Protein AF-0000000075611170 (afdb_homodimer)

pLDDT: mean 93.85, std 7.48, range [51.16, 98.88]

Secondary structure (DSSP, 8-state):
-HHHHHHHHHHHHHHHHHHHHSPPPTT------SSEEEEEGGG-HHHHHHHHHHHHHHHHHTTT-EEEEEE--TTS-TTEEEEEEE-TTSSBPPGGGHHHHHHHHT--SHHHHHHHHHHHHHHHT--TTSSSPPEEEEEE-S-TTHHHHHHHHHHHHHTSTT-EEEEEEE--HHHHHHHHHHHHTTS--SHHHHHHHHHHHHHHHHHTS-GGG---GGGGEEEEE-TTSHHHHHHHHHGGG-TT-EEEEES-S-TTT--TTTT-SHHHHHHH-BPPTT--GGGTT--EEEE-TTS--EEEEEE--SSS-BEEEE-HHHHHHHHHHHHHHHHHHHH-TT-SS-------EEEEE-TTS-HHHHHHHHHTT-EEEE--SSHHHHHHHHTTSSEEEEE-TTS-EEEEE-HHHHHHHHHHHHHHHHH-TT-HHHHHHHHHHHHHHHS-SSS--HHHHHHHHHHHHHHHT--HHHHHTT--PPPEEEEEEE-S-GGG-EEETTTTEEEESHHHHHHHHHHHTTSTT-EEEEEE-SSSSEEEEEEE-SSHHHHHHHHHHHHHHHHHHH-/-HHHHHHHHHHHHHHHHHHHHSPPPTT------SSEEEEEGGG-HHHHHHHHHHHHHHHHHTTT-EEEEEE--TTS-TTEEEEEEE-TTSSBPPGGGHHHHHHHHT--SHHHHHHHHHHHHHHHT--TTSSPPPEEEEEE-S-TTHHHHHHHHHHHHHTSTT-EEEEEEE--HHHHHHHHHHHHTTS--SHHHHHHHHHHHHHHHHHTS-GGG---GGGGEEEEE-TTSHHHHHHHHHGGG-TT-EEEEES-S-TTT--TTTT-SHHHHHHH-BPPTT--GGGTT--EEEE-TTS--EEEEEE--SSS-BEEEE-HHHHHHHHHHHHHHHHHHHH-TT-SS-------EEEEE-TTS-HHHHHHHHHTT-EEEE--SSHHHHHHHHTTSSEEEEE-TTS-EEEEE-HHHHHHHHHHHHHHHHH-TT-HHHHHHHHHHHHHHHS-SSS--HHHHHHHHHHHHHHHT--HHHHHTT-PPPPEEEEEEE-S-GGG-EEETTTTEEEESHHHHHHHHHHHTTSTT-EEEEEE-SSSSEEEEEEE-SSHHHHHHHHHHHHHHHHHHH-

Structure (mmCIF, N/CA/C/O backbone):
data_AF-0000000075611170-model_v1
#
loop_
_entity.id
_entity.type
_entity.pdbx_description
1 polymer 'Phosphoacetylglucosamine mutase'
#
loop_
_atom_site.group_PDB
_atom_site.id
_atom_site.type_symbol
_atom_site.label_atom_id
_atom_site.label_alt_id
_atom_site.label_comp_id
_atom_site.label_asym_id
_atom_site.label_entity_id
_atom_site.label_seq_id
_atom_site.pdbx_PDB_ins_code
_atom_site.Cartn_x
_atom_site.Cartn_y
_atom_site.Cartn_z
_atom_site.occupancy
_atom_site.B_iso_or_equiv
_atom_site.auth_seq_id
_atom_site.auth_comp_id
_atom_site.auth_asym_id
_atom_site.auth_atom_id
_atom_site.pdbx_PDB_model_num
ATOM 1 N N . MET A 1 1 ? 48.312 15.641 2.182 1 51.16 1 MET A N 1
ATOM 2 C CA . MET A 1 1 ? 48.031 15.672 0.75 1 51.16 1 MET A CA 1
ATOM 3 C C . MET A 1 1 ? 47.531 14.32 0.262 1 51.16 1 MET A C 1
ATOM 5 O O . MET A 1 1 ? 46.5 14.242 -0.408 1 51.16 1 MET A O 1
ATOM 9 N N . ALA A 1 2 ? 48.344 13.211 0.531 1 60.5 2 ALA A N 1
ATOM 10 C CA . ALA A 1 2 ? 47.938 11.875 0.106 1 60.5 2 ALA A CA 1
ATOM 11 C C . ALA A 1 2 ? 46.625 11.453 0.781 1 60.5 2 ALA A C 1
ATOM 13 O O . ALA A 1 2 ? 45.75 10.898 0.135 1 60.5 2 ALA A O 1
ATOM 14 N N . ALA A 1 3 ? 46.5 11.781 1.996 1 63.56 3 ALA A N 1
ATOM 15 C CA . ALA A 1 3 ? 45.312 11.438 2.762 1 63.56 3 ALA A CA 1
ATOM 16 C C . ALA A 1 3 ? 44.062 12.164 2.221 1 63.56 3 ALA A C 1
ATOM 18 O O . ALA A 1 3 ? 43 11.594 2.15 1 63.56 3 ALA A O 1
ATOM 19 N N . ASN A 1 4 ? 44.188 13.414 1.795 1 74.38 4 ASN A N 1
ATOM 20 C CA . ASN A 1 4 ? 43.094 14.195 1.204 1 74.38 4 ASN A CA 1
ATOM 21 C C . ASN A 1 4 ? 42.688 13.641 -0.159 1 74.38 4 ASN A C 1
ATOM 23 O O . ASN A 1 4 ? 41.5 13.602 -0.489 1 74.38 4 ASN A O 1
ATOM 27 N N . GLN A 1 5 ? 43.625 13.234 -0.887 1 79.75 5 GLN A N 1
ATOM 28 C CA . GLN A 1 5 ? 43.344 12.641 -2.191 1 79.75 5 GLN A CA 1
ATOM 29 C C . GLN A 1 5 ? 42.594 11.312 -2.049 1 79.75 5 GLN A C 1
ATOM 31 O O . GLN A 1 5 ? 41.719 11 -2.842 1 79.75 5 GLN A O 1
ATOM 36 N N . GLU A 1 6 ? 43.062 10.578 -1.026 1 84.12 6 GLU A N 1
ATOM 37 C CA . GLU A 1 6 ? 42.375 9.305 -0.769 1 84.12 6 GLU A CA 1
ATOM 38 C C . GLU A 1 6 ? 40.938 9.508 -0.331 1 84.12 6 GLU A C 1
ATOM 40 O O . GLU A 1 6 ? 40.062 8.742 -0.719 1 84.12 6 GLU A O 1
ATOM 45 N N . GLN A 1 7 ? 40.781 10.492 0.415 1 85.44 7 GLN A N 1
ATOM 46 C CA . GLN A 1 7 ? 39.438 10.805 0.88 1 85.44 7 GLN A CA 1
ATOM 47 C C . GLN A 1 7 ? 38.531 11.266 -0.273 1 85.44 7 GLN A C 1
ATOM 49 O O . GLN A 1 7 ? 37.344 10.938 -0.317 1 85.44 7 GLN A O 1
ATOM 54 N N . GLU A 1 8 ? 39.094 11.953 -1.107 1 89.88 8 GLU A N 1
ATOM 55 C CA . GLU A 1 8 ? 38.375 12.43 -2.273 1 89.88 8 GLU A CA 1
ATOM 56 C C . GLU A 1 8 ? 37.969 11.273 -3.189 1 89.88 8 GLU A C 1
ATOM 58 O O . GLU A 1 8 ? 36.875 11.25 -3.74 1 89.88 8 GLU A O 1
ATOM 63 N N . GLN A 1 9 ? 38.844 10.398 -3.318 1 92.88 9 GLN A N 1
ATOM 64 C CA . GLN A 1 9 ? 38.562 9.234 -4.152 1 92.88 9 GLN A CA 1
ATOM 65 C C . GLN A 1 9 ? 37.5 8.359 -3.525 1 92.88 9 GLN A C 1
ATOM 67 O O . GLN A 1 9 ? 36.656 7.816 -4.23 1 92.88 9 GLN A O 1
ATOM 72 N N . GLU A 1 10 ? 37.594 8.266 -2.256 1 94.12 10 GLU A N 1
ATOM 73 C CA . GLU A 1 10 ? 36.594 7.496 -1.542 1 94.12 10 GLU A CA 1
ATOM 74 C C . GLU A 1 10 ? 35.219 8.148 -1.66 1 94.12 10 GLU A C 1
ATOM 76 O O . GLU A 1 10 ? 34.219 7.461 -1.853 1 94.12 10 GLU A O 1
ATOM 81 N N . GLN A 1 11 ? 35.219 9.43 -1.52 1 95.06 11 GLN A N 1
ATOM 82 C CA . GLN A 1 11 ? 33.969 10.18 -1.661 1 95.06 11 GLN A CA 1
ATOM 83 C C . GLN A 1 11 ? 33.344 9.969 -3.039 1 95.06 11 GLN A C 1
ATOM 85 O O . GLN A 1 11 ? 32.156 9.711 -3.152 1 95.06 11 GLN A O 1
ATOM 90 N N . ARG A 1 12 ? 34.125 10.023 -4.055 1 96.5 12 ARG A N 1
ATOM 91 C CA . ARG A 1 12 ? 33.656 9.82 -5.422 1 96.5 12 ARG A CA 1
ATOM 92 C C . ARG A 1 12 ? 33.125 8.414 -5.613 1 96.5 12 ARG A C 1
ATOM 94 O O . ARG A 1 12 ? 32.062 8.219 -6.207 1 96.5 12 ARG A O 1
ATOM 101 N N . ARG A 1 13 ? 33.812 7.508 -5.062 1 96.62 13 ARG A N 1
ATOM 102 C CA . ARG A 1 13 ? 33.438 6.105 -5.199 1 96.62 13 ARG A CA 1
ATOM 103 C C . ARG A 1 13 ? 32.094 5.84 -4.539 1 96.62 13 ARG A C 1
ATOM 105 O O . ARG A 1 13 ? 31.234 5.156 -5.105 1 96.62 13 ARG A O 1
ATOM 112 N N . ARG A 1 14 ? 31.859 6.32 -3.391 1 96.81 14 ARG A N 1
ATOM 113 C CA . ARG A 1 14 ? 30.641 6.09 -2.645 1 96.81 14 ARG A CA 1
ATOM 114 C C . ARG A 1 14 ? 29.438 6.703 -3.365 1 96.81 14 ARG A C 1
ATOM 116 O O . ARG A 1 14 ? 28.359 6.109 -3.396 1 96.81 14 ARG A O 1
ATOM 123 N N . LEU A 1 15 ? 29.656 7.863 -3.912 1 98 15 LEU A N 1
ATOM 124 C CA . LEU A 1 15 ? 28.578 8.531 -4.633 1 98 15 LEU A CA 1
ATOM 125 C C . LEU A 1 15 ? 28.203 7.762 -5.898 1 98 15 LEU A C 1
ATOM 127 O O . LEU A 1 15 ? 27.031 7.594 -6.211 1 98 15 LEU A O 1
ATOM 131 N N . LEU A 1 16 ? 29.219 7.277 -6.59 1 97.69 16 LEU A N 1
ATOM 132 C CA . LEU A 1 16 ? 28.969 6.496 -7.797 1 97.69 16 LEU A CA 1
ATOM 133 C C . LEU A 1 16 ? 28.266 5.184 -7.465 1 97.69 16 LEU A C 1
ATOM 135 O O . LEU A 1 16 ? 27.344 4.773 -8.172 1 97.69 16 LEU A O 1
ATOM 139 N N . ASP A 1 17 ? 28.688 4.613 -6.391 1 95.81 17 ASP A N 1
ATOM 140 C CA . ASP A 1 17 ? 28.141 3.328 -5.977 1 95.81 17 ASP A CA 1
ATOM 141 C C . ASP A 1 17 ? 26.656 3.451 -5.629 1 95.81 17 ASP A C 1
ATOM 143 O O . ASP A 1 17 ? 25.828 2.672 -6.113 1 95.81 17 ASP A O 1
ATOM 147 N N . VAL A 1 18 ? 26.312 4.375 -4.832 1 96.44 18 VAL A N 1
ATOM 148 C CA . VAL A 1 18 ? 24.938 4.512 -4.379 1 96.44 18 VAL A CA 1
ATOM 149 C C . VAL A 1 18 ? 24.047 4.926 -5.547 1 96.44 18 VAL A C 1
ATOM 151 O O . VAL A 1 18 ? 22.875 4.535 -5.609 1 96.44 18 VAL A O 1
ATOM 154 N N . ALA A 1 19 ? 24.562 5.762 -6.434 1 96.25 19 ALA A N 1
ATOM 155 C CA . ALA A 1 19 ? 23.797 6.184 -7.613 1 96.25 19 ALA A CA 1
ATOM 156 C C . ALA A 1 19 ? 23.5 4.996 -8.523 1 96.25 19 ALA A C 1
ATOM 158 O O . ALA A 1 19 ? 22.453 4.941 -9.156 1 96.25 19 ALA A O 1
ATOM 159 N N . SER A 1 20 ? 24.422 4.094 -8.594 1 93.31 20 SER A N 1
ATOM 160 C CA . SER A 1 20 ? 24.25 2.906 -9.422 1 93.31 20 SER A CA 1
ATOM 161 C C . SER A 1 20 ? 23.203 1.97 -8.828 1 93.31 20 SER A C 1
ATOM 163 O O . SER A 1 20 ? 22.5 1.272 -9.562 1 93.31 20 SER A O 1
ATOM 165 N N . ARG A 1 21 ? 23.094 1.967 -7.559 1 91.62 21 ARG A N 1
ATOM 166 C CA . ARG A 1 21 ? 22.156 1.077 -6.871 1 91.62 21 ARG A CA 1
ATOM 167 C C . ARG A 1 21 ? 20.734 1.603 -6.961 1 91.62 21 ARG A C 1
ATOM 169 O O . ARG A 1 21 ? 19.781 0.828 -6.895 1 91.62 21 ARG A O 1
ATOM 176 N N . PHE A 1 22 ? 20.578 2.896 -7.078 1 94.25 22 PHE A N 1
ATOM 177 C CA . PHE A 1 22 ? 19.25 3.506 -7.133 1 94.25 22 PHE A CA 1
ATOM 178 C C . PHE A 1 22 ? 19.094 4.359 -8.383 1 94.25 22 PHE A C 1
ATOM 180 O O . PHE A 1 22 ? 18.938 5.578 -8.297 1 94.25 22 PHE A O 1
ATOM 187 N N . PRO A 1 23 ? 19.016 3.74 -9.523 1 92.88 23 PRO A N 1
ATOM 188 C CA . PRO A 1 23 ? 18.875 4.508 -10.758 1 92.88 23 PRO A CA 1
ATOM 189 C C . PRO A 1 23 ? 17.5 5.148 -10.914 1 92.88 23 PRO A C 1
ATOM 191 O O . PRO A 1 23 ? 16.516 4.629 -10.375 1 92.88 23 PRO A O 1
ATOM 194 N N . LEU A 1 24 ? 17.453 6.223 -11.617 1 93.19 24 LEU A N 1
ATOM 195 C CA . LEU A 1 24 ? 16.172 6.852 -11.945 1 93.19 24 LEU A CA 1
ATOM 196 C C . LEU A 1 24 ? 15.336 5.941 -12.836 1 93.19 24 LEU A C 1
ATOM 198 O O . LEU A 1 24 ? 15.789 5.516 -13.906 1 93.19 24 LEU A O 1
ATOM 202 N N . PRO A 1 25 ? 14.164 5.59 -12.352 1 87.19 25 PRO A N 1
ATOM 203 C CA . PRO A 1 25 ? 13.328 4.742 -13.203 1 87.19 25 PRO A CA 1
ATOM 204 C C . PRO A 1 25 ? 12.938 5.422 -14.516 1 87.19 25 PRO A C 1
ATOM 206 O O . PRO A 1 25 ? 12.742 6.641 -14.547 1 87.19 25 PRO A O 1
ATOM 209 N N . SER A 1 26 ? 12.742 4.602 -15.523 1 84.44 26 SER A N 1
ATOM 210 C CA . SER A 1 26 ? 12.398 5.141 -16.828 1 84.44 26 SER A CA 1
ATOM 211 C C . SER A 1 26 ? 11.086 5.922 -16.781 1 84.44 26 SER A C 1
ATOM 213 O O . SER A 1 26 ? 10.086 5.434 -16.25 1 84.44 26 SER A O 1
ATOM 215 N N . GLY A 1 27 ? 11.164 7.113 -17.234 1 84.19 27 GLY A N 1
ATOM 216 C CA . GLY A 1 27 ? 9.961 7.918 -17.375 1 84.19 27 GLY A CA 1
ATOM 217 C C . GLY A 1 27 ? 9.586 8.656 -16.109 1 84.19 27 GLY A C 1
ATOM 218 O O . GLY A 1 27 ? 8.625 9.43 -16.094 1 84.19 27 GLY A O 1
ATOM 219 N N . CYS A 1 28 ? 10.328 8.43 -15.078 1 87.44 28 CYS A N 1
ATOM 220 C CA . CYS A 1 28 ? 10 9.078 -13.812 1 87.44 28 CYS A CA 1
ATOM 221 C C . CYS A 1 28 ? 10.68 10.438 -13.711 1 87.44 28 CYS A C 1
ATOM 223 O O . CYS A 1 28 ? 11.797 10.617 -14.195 1 87.44 28 CYS A O 1
ATOM 225 N N . ARG A 1 29 ? 9.938 11.398 -13.148 1 90.44 29 ARG A N 1
ATOM 226 C CA . ARG A 1 29 ? 10.461 12.711 -12.805 1 90.44 29 ARG A CA 1
ATOM 227 C C . ARG A 1 29 ? 9.945 13.172 -11.445 1 90.44 29 ARG A C 1
ATOM 229 O O . ARG A 1 29 ? 8.742 13.109 -11.18 1 90.44 29 ARG A O 1
ATOM 236 N N . PHE A 1 30 ? 10.883 13.617 -10.656 1 93.31 30 PHE A N 1
ATOM 237 C CA . PHE A 1 30 ? 10.508 14.07 -9.32 1 93.31 30 PHE A CA 1
ATOM 238 C C . PHE A 1 30 ? 10.609 15.586 -9.211 1 93.31 30 PHE A C 1
ATOM 240 O O . PHE A 1 30 ? 11.484 16.203 -9.828 1 93.31 30 PHE A O 1
ATOM 247 N N . SER A 1 31 ? 9.672 16.156 -8.477 1 90.12 31 SER A N 1
ATOM 248 C CA . SER A 1 31 ? 9.672 17.594 -8.219 1 90.12 31 SER A CA 1
ATOM 249 C C . SER A 1 31 ? 9.539 17.891 -6.727 1 90.12 31 SER A C 1
ATOM 251 O O . SER A 1 31 ? 8.656 17.328 -6.059 1 90.12 31 SER A O 1
ATOM 253 N N . TYR A 1 32 ? 10.406 18.703 -6.332 1 90.81 32 TYR A N 1
ATOM 254 C CA . TYR A 1 32 ? 10.328 19.125 -4.941 1 90.81 32 TYR A CA 1
ATOM 255 C C . TYR A 1 32 ? 9.125 20.031 -4.711 1 90.81 32 TYR A C 1
ATOM 257 O O . TYR A 1 32 ? 9.047 21.125 -5.277 1 90.81 32 TYR A O 1
ATOM 265 N N . GLY A 1 33 ? 8.219 19.641 -3.896 1 82.19 33 GLY A N 1
ATOM 266 C CA . GLY A 1 33 ? 7.016 20.406 -3.602 1 82.19 33 GLY A CA 1
ATOM 267 C C . GLY A 1 33 ? 7.18 21.344 -2.422 1 82.19 33 GLY A C 1
ATOM 268 O O . GLY A 1 33 ? 8.227 21.984 -2.27 1 82.19 33 GLY A O 1
ATOM 269 N N . THR A 1 34 ? 6.172 21.406 -1.633 1 76 34 THR A N 1
ATOM 270 C CA . THR A 1 34 ? 6.164 22.312 -0.493 1 76 34 THR A CA 1
ATOM 271 C C . THR A 1 34 ? 7.223 21.906 0.528 1 76 34 THR A C 1
ATOM 273 O O . THR A 1 34 ? 7.934 22.766 1.066 1 76 34 THR A O 1
ATOM 276 N N . ALA A 1 35 ? 7.328 20.594 0.696 1 84.5 35 ALA A N 1
ATOM 277 C CA . ALA A 1 35 ? 8.227 20.219 1.785 1 84.5 35 ALA A CA 1
ATOM 278 C C . ALA A 1 35 ? 9.094 19.016 1.396 1 84.5 35 ALA A C 1
ATOM 280 O O . ALA A 1 35 ? 9.867 18.516 2.209 1 84.5 35 ALA A O 1
ATOM 281 N N . GLY A 1 36 ? 8.977 18.625 0.195 1 92.88 36 GLY A N 1
ATOM 282 C CA . GLY A 1 36 ? 9.734 17.438 -0.195 1 92.88 36 GLY A CA 1
ATOM 283 C C . GLY A 1 36 ? 9.234 16.812 -1.48 1 92.88 36 GLY A C 1
ATOM 284 O O . GLY A 1 36 ? 8.68 17.5 -2.342 1 92.88 36 GLY A O 1
ATOM 285 N N . PHE A 1 37 ? 9.625 15.523 -1.627 1 95.62 37 PHE A N 1
ATOM 286 C CA . PHE A 1 37 ? 9.219 14.734 -2.785 1 95.62 37 PHE A CA 1
ATOM 287 C C . PHE A 1 37 ? 8.125 13.742 -2.41 1 95.62 37 PHE A C 1
ATOM 289 O O . PHE A 1 37 ? 8.133 13.188 -1.312 1 95.62 37 PHE A O 1
ATOM 296 N N . ARG A 1 38 ? 7.164 13.516 -3.281 1 94.44 38 ARG A N 1
ATOM 297 C CA . ARG A 1 38 ? 6.137 12.484 -3.115 1 94.44 38 ARG A CA 1
ATOM 298 C C . ARG A 1 38 ? 5.82 11.812 -4.445 1 94.44 38 ARG A C 1
ATOM 300 O O . ARG A 1 38 ? 5.844 12.453 -5.496 1 94.44 38 ARG A O 1
ATOM 307 N N . ALA A 1 39 ? 5.57 10.57 -4.461 1 94 39 ALA A N 1
ATOM 308 C CA . ALA A 1 39 ? 5.18 9.758 -5.613 1 94 39 ALA A CA 1
ATOM 309 C C . ALA A 1 39 ? 4.711 8.375 -5.18 1 94 39 ALA A C 1
ATOM 311 O O . ALA A 1 39 ? 4.449 8.148 -3.996 1 94 39 ALA A O 1
ATOM 312 N N . ASP A 1 40 ? 4.535 7.559 -6.164 1 93.38 40 ASP A N 1
ATOM 313 C CA . ASP A 1 40 ? 4.289 6.156 -5.852 1 93.38 40 ASP A CA 1
ATOM 314 C C . ASP A 1 40 ? 5.43 5.57 -5.02 1 93.38 40 ASP A C 1
ATOM 316 O O . ASP A 1 40 ? 6.602 5.715 -5.375 1 93.38 40 ASP A O 1
ATOM 320 N N . GLY A 1 41 ? 5.062 4.949 -3.889 1 94.69 41 GLY A N 1
ATOM 321 C CA . GLY A 1 41 ? 6.051 4.465 -2.938 1 94.69 41 GLY A CA 1
ATOM 322 C C . GLY A 1 41 ? 7.082 3.547 -3.566 1 94.69 41 GLY A C 1
ATOM 323 O O . GLY A 1 41 ? 8.25 3.564 -3.178 1 94.69 41 GLY A O 1
ATOM 324 N N . ALA A 1 42 ? 6.719 2.789 -4.523 1 92.12 42 ALA A N 1
ATOM 325 C CA . ALA A 1 42 ? 7.594 1.792 -5.133 1 92.12 42 ALA A CA 1
ATOM 326 C C . ALA A 1 42 ? 8.664 2.455 -5.992 1 92.12 42 ALA A C 1
ATOM 328 O O . ALA A 1 42 ? 9.727 1.874 -6.23 1 92.12 42 ALA A O 1
ATOM 329 N N . THR A 1 43 ? 8.438 3.664 -6.383 1 93.38 43 THR A N 1
ATOM 330 C CA . THR A 1 43 ? 9.352 4.316 -7.309 1 93.38 43 THR A CA 1
ATOM 331 C C . THR A 1 43 ? 10.188 5.371 -6.586 1 93.38 43 THR A C 1
ATOM 333 O O . THR A 1 43 ? 11.047 6.016 -7.195 1 93.38 43 THR A O 1
ATOM 336 N N . MET A 1 44 ? 10.07 5.531 -5.312 1 95.62 44 MET A N 1
ATOM 337 C CA . MET A 1 44 ? 10.586 6.691 -4.582 1 95.62 44 MET A CA 1
ATOM 338 C C . MET A 1 44 ? 12.031 6.469 -4.156 1 95.62 44 MET A C 1
ATOM 340 O O . MET A 1 44 ? 12.711 7.414 -3.756 1 95.62 44 MET A O 1
ATOM 344 N N . ALA A 1 45 ? 12.57 5.297 -4.266 1 96.62 45 ALA A N 1
ATOM 345 C CA . ALA A 1 45 ? 13.844 4.953 -3.645 1 96.62 45 ALA A CA 1
ATOM 346 C C . ALA A 1 45 ? 14.961 5.867 -4.141 1 96.62 45 ALA A C 1
ATOM 348 O O . ALA A 1 45 ? 15.758 6.379 -3.348 1 96.62 45 ALA A O 1
ATOM 349 N N . PRO A 1 46 ? 15.055 6.16 -5.457 1 97.06 46 PRO A N 1
ATOM 350 C CA . PRO A 1 46 ? 16.125 7.043 -5.922 1 97.06 46 PRO A CA 1
ATOM 351 C C . PRO A 1 46 ? 16.016 8.453 -5.348 1 97.06 46 PRO A C 1
ATOM 353 O O . PRO A 1 46 ? 17.016 9.016 -4.891 1 97.06 46 PRO A O 1
ATOM 356 N N . ALA A 1 47 ? 14.836 9 -5.363 1 97.88 47 ALA A N 1
ATOM 357 C CA . ALA A 1 47 ? 14.648 10.344 -4.832 1 97.88 47 ALA A CA 1
ATOM 358 C C . ALA A 1 47 ? 14.953 10.398 -3.338 1 97.88 47 ALA A C 1
ATOM 360 O O . ALA A 1 47 ? 15.547 11.359 -2.852 1 97.88 47 ALA A O 1
ATOM 361 N N . VAL A 1 48 ? 14.57 9.367 -2.633 1 98.5 48 VAL A N 1
ATOM 362 C CA . VAL A 1 48 ? 14.781 9.297 -1.19 1 98.5 48 VAL A CA 1
ATOM 363 C C . VAL A 1 48 ? 16.266 9.164 -0.89 1 98.5 48 VAL A C 1
ATOM 365 O O . VAL A 1 48 ? 16.781 9.805 0.031 1 98.5 48 VAL A O 1
ATOM 368 N N . CYS A 1 49 ? 16.953 8.312 -1.617 1 98.5 49 CYS A N 1
ATOM 369 C CA . CYS A 1 49 ? 18.391 8.156 -1.475 1 98.5 49 CYS A CA 1
ATOM 370 C C . CYS A 1 49 ? 19.109 9.492 -1.687 1 98.5 49 CYS A C 1
ATOM 372 O O . CYS A 1 49 ? 19.969 9.875 -0.887 1 98.5 49 CYS A O 1
ATOM 374 N N . ARG A 1 50 ? 18.75 10.172 -2.717 1 98.56 50 ARG A N 1
ATOM 375 C CA . ARG A 1 50 ? 19.375 11.445 -3.062 1 98.56 50 ARG A CA 1
ATOM 376 C C . ARG A 1 50 ? 19.031 12.516 -2.033 1 98.56 50 ARG A C 1
ATOM 378 O O . ARG A 1 50 ? 19.844 13.406 -1.762 1 98.56 50 ARG A O 1
ATOM 385 N N . ALA A 1 51 ? 17.844 12.453 -1.48 1 98.56 51 ALA A N 1
ATOM 386 C CA . ALA A 1 51 ? 17.5 13.336 -0.368 1 98.56 51 ALA A CA 1
ATOM 387 C C . ALA A 1 51 ? 18.438 13.094 0.822 1 98.56 51 ALA A C 1
ATOM 389 O O . ALA A 1 51 ? 18.75 14.031 1.56 1 98.56 51 ALA A O 1
ATOM 390 N N . GLY A 1 52 ? 18.828 11.828 1 1 98.75 52 GLY A N 1
ATOM 391 C CA . GLY A 1 52 ? 19.828 11.539 2.021 1 98.75 52 GLY A CA 1
ATOM 392 C C . GLY A 1 52 ? 21.141 12.25 1.789 1 98.75 52 GLY A C 1
ATOM 393 O O . GLY A 1 52 ? 21.719 12.828 2.717 1 98.75 52 GLY A O 1
ATOM 394 N N . ILE A 1 53 ? 21.625 12.219 0.555 1 98.75 53 ILE A N 1
ATOM 395 C CA . ILE A 1 53 ? 22.828 12.938 0.187 1 98.75 53 ILE A CA 1
ATOM 396 C C . ILE A 1 53 ? 22.656 14.422 0.47 1 98.75 53 ILE A C 1
ATOM 398 O O . ILE A 1 53 ? 23.531 15.055 1.085 1 98.75 53 ILE A O 1
ATOM 402 N N . LEU A 1 54 ? 21.531 14.906 0.045 1 98.62 54 LEU A N 1
ATOM 403 C CA . LEU A 1 54 ? 21.203 16.312 0.212 1 98.62 54 LEU A CA 1
ATOM 404 C C . LEU A 1 54 ? 21.25 16.719 1.684 1 98.62 54 LEU A C 1
ATOM 406 O O . LEU A 1 54 ? 21.828 17.75 2.039 1 98.62 54 LEU A O 1
ATOM 410 N N . ALA A 1 55 ? 20.656 15.953 2.52 1 98.62 55 ALA A N 1
ATOM 411 C CA . ALA A 1 55 ? 20.562 16.266 3.943 1 98.62 55 ALA A CA 1
ATOM 412 C C . ALA A 1 55 ? 21.953 16.25 4.59 1 98.62 55 ALA A C 1
ATOM 414 O O . ALA A 1 55 ? 22.266 17.094 5.434 1 98.62 55 ALA A O 1
ATOM 415 N N . ALA A 1 56 ? 22.75 15.289 4.219 1 98.5 56 ALA A N 1
ATOM 416 C CA . ALA A 1 56 ? 24.109 15.219 4.742 1 98.5 56 ALA A CA 1
ATOM 417 C C . ALA A 1 56 ? 24.922 16.453 4.34 1 98.5 56 ALA A C 1
ATOM 419 O O . ALA A 1 56 ? 25.625 17.031 5.16 1 98.5 56 ALA A O 1
ATOM 420 N N . LEU A 1 57 ? 24.828 16.828 3.064 1 98.44 57 LEU A N 1
ATOM 421 C CA . LEU A 1 57 ? 25.531 18.016 2.586 1 98.44 57 LEU A CA 1
ATOM 422 C C . LEU A 1 57 ? 25.031 19.266 3.314 1 98.44 57 LEU A C 1
ATOM 424 O O . LEU A 1 57 ? 25.828 20.156 3.637 1 98.44 57 LEU A O 1
ATOM 428 N N . ARG A 1 58 ? 23.734 19.312 3.561 1 98.38 58 ARG A N 1
ATOM 429 C CA . ARG A 1 58 ? 23.156 20.453 4.266 1 98.38 58 ARG A CA 1
ATOM 430 C C . ARG A 1 58 ? 23.703 20.562 5.68 1 98.38 58 ARG A C 1
ATOM 432 O O . ARG A 1 58 ? 24.031 21.656 6.141 1 98.38 58 ARG A O 1
ATOM 439 N N . SER A 1 59 ? 23.812 19.484 6.34 1 98.38 59 SER A N 1
ATOM 440 C CA . SER A 1 59 ? 24.391 19.438 7.676 1 98.38 59 SER A CA 1
ATOM 441 C C . SER A 1 59 ? 25.828 19.938 7.668 1 98.38 59 SER A C 1
ATOM 443 O O . SER A 1 59 ? 26.203 20.766 8.5 1 98.38 59 SER A O 1
ATOM 445 N N . LEU A 1 60 ? 26.594 19.516 6.68 1 97.69 60 LEU A N 1
ATOM 446 C CA . LEU A 1 60 ? 28 19.922 6.574 1 97.69 60 LEU A CA 1
ATOM 447 C C . LEU A 1 60 ? 28.109 21.422 6.281 1 97.69 60 LEU A C 1
ATOM 449 O O . LEU A 1 60 ? 28.969 22.109 6.84 1 97.69 60 LEU A O 1
ATOM 453 N N . LYS A 1 61 ? 27.234 21.844 5.383 1 97.19 61 LYS A N 1
ATOM 454 C CA . LYS A 1 61 ? 27.203 23.266 5.059 1 97.19 61 LYS A CA 1
ATOM 455 C C . LYS A 1 61 ? 26.984 24.109 6.312 1 97.19 61 LYS A C 1
ATOM 457 O O . LYS A 1 61 ? 27.5 25.219 6.418 1 97.19 61 LYS A O 1
ATOM 462 N N . LEU A 1 62 ? 26.266 23.547 7.23 1 97.12 62 LEU A N 1
ATOM 463 C CA . LEU A 1 62 ? 25.906 24.266 8.445 1 97.12 62 LEU A CA 1
ATOM 464 C C . LEU A 1 62 ? 26.734 23.781 9.633 1 97.12 62 LEU A C 1
ATOM 466 O O . LEU A 1 62 ? 26.219 23.688 10.75 1 97.12 62 LEU A O 1
ATOM 470 N N . ALA A 1 63 ? 27.938 23.375 9.359 1 96.25 63 ALA A N 1
ATOM 471 C CA . ALA A 1 63 ? 28.953 23.047 10.352 1 96.25 63 ALA A CA 1
ATOM 472 C C . ALA A 1 63 ? 28.531 21.859 11.211 1 96.25 63 ALA A C 1
ATOM 474 O O . ALA A 1 63 ? 28.734 21.859 12.43 1 96.25 63 ALA A O 1
ATOM 475 N N . GLY A 1 64 ? 27.766 21 10.609 1 96.94 64 GLY A N 1
ATOM 476 C CA . GLY A 1 64 ? 27.453 19.75 11.281 1 96.94 64 GLY A CA 1
ATOM 477 C C . GLY A 1 64 ? 26.156 19.812 12.086 1 96.94 64 GLY A C 1
ATOM 478 O O . GLY A 1 64 ? 25.859 18.891 12.844 1 96.94 64 GLY A O 1
ATOM 479 N N . ALA A 1 65 ? 25.391 20.891 11.969 1 98.06 65 ALA A N 1
ATOM 480 C CA . ALA A 1 65 ? 24.094 20.969 12.633 1 98.06 65 ALA A CA 1
ATOM 481 C C . ALA A 1 65 ? 23.188 19.828 12.172 1 98.06 65 ALA A C 1
ATOM 483 O O . ALA A 1 65 ? 23.234 19.422 11.008 1 98.06 65 ALA A O 1
ATOM 484 N N . ALA A 1 66 ? 22.375 19.328 13.094 1 98.44 66 ALA A N 1
ATOM 485 C CA . ALA A 1 66 ? 21.484 18.203 12.766 1 98.44 66 ALA A CA 1
ATOM 486 C C . ALA A 1 66 ? 20.406 18.641 11.766 1 98.44 66 ALA A C 1
ATOM 488 O O . ALA A 1 66 ? 19.828 19.719 11.906 1 98.44 66 ALA A O 1
ATOM 489 N N . VAL A 1 67 ? 20.266 17.844 10.781 1 98.62 67 VAL A N 1
ATOM 490 C CA . VAL A 1 67 ? 19.188 17.969 9.797 1 98.62 67 VAL A CA 1
ATOM 491 C C . VAL A 1 67 ? 18.281 16.734 9.859 1 98.62 67 VAL A C 1
ATOM 493 O O . VAL A 1 67 ? 18.703 15.68 10.344 1 98.62 67 VAL A O 1
ATOM 496 N N . GLY A 1 68 ? 17.016 16.891 9.5 1 98.56 68 GLY A N 1
ATOM 497 C CA . GLY A 1 68 ? 16.094 15.773 9.617 1 98.56 68 GLY A CA 1
ATOM 498 C C . GLY A 1 68 ? 15.539 15.312 8.281 1 98.56 68 GLY A C 1
ATOM 499 O O . GLY A 1 68 ? 15.375 16.109 7.367 1 98.56 68 GLY A O 1
ATOM 500 N N . ILE A 1 69 ? 15.227 14.031 8.164 1 98.44 69 ILE A N 1
ATOM 501 C CA . ILE A 1 69 ? 14.492 13.414 7.062 1 98.44 69 ILE A CA 1
ATOM 502 C C . ILE A 1 69 ? 13.328 12.594 7.609 1 98.44 69 ILE A C 1
ATOM 504 O O . ILE A 1 69 ? 13.508 11.766 8.5 1 98.44 69 ILE A O 1
ATOM 508 N N . VAL A 1 70 ? 12.195 12.852 7.105 1 98.56 70 VAL A N 1
ATOM 509 C CA . VAL A 1 70 ? 11.055 12.016 7.469 1 98.56 70 VAL A CA 1
ATOM 510 C C . VAL A 1 70 ? 10.43 11.414 6.211 1 98.56 70 VAL A C 1
ATOM 512 O O . VAL A 1 70 ? 10.109 12.141 5.27 1 98.56 70 VAL A O 1
ATOM 515 N N . ILE A 1 71 ? 10.289 10.133 6.164 1 98.56 71 ILE A N 1
ATOM 516 C CA . ILE A 1 71 ? 9.703 9.406 5.043 1 98.56 71 ILE A CA 1
ATOM 517 C C . ILE A 1 71 ? 8.188 9.352 5.199 1 98.56 71 ILE A C 1
ATOM 519 O O . ILE A 1 71 ? 7.672 8.656 6.074 1 98.56 71 ILE A O 1
ATOM 523 N N . THR A 1 72 ? 7.492 10.078 4.383 1 98.25 72 THR A N 1
ATOM 524 C CA . THR A 1 72 ? 6.039 10.172 4.461 1 98.25 72 THR A CA 1
ATOM 525 C C . THR A 1 72 ? 5.477 10.875 3.23 1 98.25 72 THR A C 1
ATOM 527 O O . THR A 1 72 ? 6.191 11.617 2.549 1 98.25 72 THR A O 1
ATOM 530 N N . ALA A 1 73 ? 4.227 10.555 2.928 1 97.06 73 ALA A N 1
ATOM 531 C CA . ALA A 1 73 ? 3.49 11.289 1.905 1 97.06 73 ALA A CA 1
ATOM 532 C C . ALA A 1 73 ? 2.266 11.984 2.502 1 97.06 73 ALA A C 1
ATOM 534 O O . ALA A 1 73 ? 1.267 12.195 1.811 1 97.06 73 ALA A O 1
ATOM 535 N N . SER A 1 74 ? 2.305 12.125 3.773 1 96.06 74 SER A N 1
ATOM 536 C CA . SER A 1 74 ? 1.32 12.93 4.496 1 96.06 74 SER A CA 1
ATOM 537 C C . SER A 1 74 ? -0.094 12.406 4.258 1 96.06 74 SER A C 1
ATOM 539 O O . SER A 1 74 ? -0.422 11.281 4.637 1 96.06 74 SER A O 1
ATOM 541 N N . HIS A 1 75 ? -0.937 13.195 3.496 1 96.31 75 HIS A N 1
ATOM 542 C CA . HIS A 1 75 ? -2.355 12.891 3.357 1 96.31 75 HIS A CA 1
ATOM 543 C C . HIS A 1 75 ? -2.613 12.023 2.127 1 96.31 75 HIS A C 1
ATOM 545 O O . HIS A 1 75 ? -3.76 11.656 1.849 1 96.31 75 HIS A O 1
ATOM 551 N N . ASN A 1 76 ? -1.536 11.609 1.395 1 95.31 76 ASN A N 1
ATOM 552 C CA . ASN A 1 76 ? -1.709 10.797 0.193 1 95.31 76 ASN A CA 1
ATOM 553 C C . ASN A 1 76 ? -2.229 9.398 0.527 1 95.31 76 ASN A C 1
ATOM 555 O O . ASN A 1 76 ? -2.143 8.961 1.675 1 95.31 76 ASN A O 1
ATOM 559 N N . PRO A 1 77 ? -2.756 8.734 -0.498 1 94.81 77 PRO A N 1
ATOM 560 C CA . PRO A 1 77 ? -3.184 7.348 -0.303 1 94.81 77 PRO A CA 1
ATOM 561 C C . PRO A 1 77 ? -2.045 6.438 0.149 1 94.81 77 PRO A C 1
ATOM 563 O O . PRO A 1 77 ? -0.872 6.766 -0.046 1 94.81 77 PRO A O 1
ATOM 566 N N . VAL A 1 78 ? -2.375 5.336 0.71 1 94.69 78 VAL A N 1
ATOM 567 C CA . VAL A 1 78 ? -1.469 4.426 1.4 1 94.69 78 VAL A CA 1
ATOM 568 C C . VAL A 1 78 ? -0.384 3.949 0.438 1 94.69 78 VAL A C 1
ATOM 570 O O . VAL A 1 78 ? 0.746 3.678 0.851 1 94.69 78 VAL A O 1
ATOM 573 N N . GLY A 1 79 ? -0.634 3.908 -0.859 1 93.69 79 GLY A N 1
ATOM 574 C CA . GLY A 1 79 ? 0.326 3.426 -1.838 1 93.69 79 GLY A CA 1
ATOM 575 C C . GLY A 1 79 ? 1.423 4.43 -2.143 1 93.69 79 GLY A C 1
ATOM 576 O O . GLY A 1 79 ? 2.494 4.059 -2.627 1 93.69 79 GLY A O 1
ATOM 577 N N . ASP A 1 80 ? 1.181 5.684 -1.845 1 95.5 80 ASP A N 1
ATOM 578 C CA . ASP A 1 80 ? 2.17 6.738 -2.047 1 95.5 80 ASP A CA 1
ATOM 579 C C . ASP A 1 80 ? 3.143 6.812 -0.873 1 95.5 80 ASP A C 1
ATOM 581 O O . ASP A 1 80 ? 2.857 6.293 0.209 1 95.5 80 ASP A O 1
ATOM 585 N N . ASN A 1 81 ? 4.277 7.324 -1.114 1 97.06 81 ASN A N 1
ATOM 586 C CA . ASN A 1 81 ? 5.23 7.711 -0.079 1 97.06 81 ASN A CA 1
ATOM 587 C C . ASN A 1 81 ? 6.066 8.914 -0.507 1 97.06 81 ASN A C 1
ATOM 589 O O . ASN A 1 81 ? 5.785 9.539 -1.532 1 97.06 81 ASN A O 1
ATOM 593 N N . GLY A 1 82 ? 6.945 9.414 0.363 1 97.31 82 GLY A N 1
ATOM 594 C CA . GLY A 1 82 ? 7.723 10.617 0.098 1 97.31 82 GLY A CA 1
ATOM 595 C C . GLY A 1 82 ? 8.805 10.867 1.133 1 97.31 82 GLY A C 1
ATOM 596 O O . GLY A 1 82 ? 9.117 9.984 1.938 1 97.31 82 GLY A O 1
ATOM 597 N N . VAL A 1 83 ? 9.438 12.023 0.977 1 98.31 83 VAL A N 1
ATOM 598 C CA . VAL A 1 83 ? 10.5 12.422 1.894 1 98.31 83 VAL A CA 1
ATOM 599 C C . VAL A 1 83 ? 10.453 13.93 2.123 1 98.31 83 VAL A C 1
ATOM 601 O O . VAL A 1 83 ? 10.25 14.695 1.182 1 98.31 83 VAL A O 1
ATOM 604 N N . LYS A 1 84 ? 10.5 14.289 3.359 1 96.81 84 LYS A N 1
ATOM 605 C CA . LYS A 1 84 ? 10.586 15.68 3.785 1 96.81 84 LYS A CA 1
ATOM 606 C C . LYS A 1 84 ? 11.914 15.961 4.484 1 96.81 84 LYS A C 1
ATOM 608 O O . LYS A 1 84 ? 12.453 15.094 5.168 1 96.81 84 LYS A O 1
ATOM 613 N N . ILE A 1 85 ? 12.414 17.156 4.312 1 97.38 85 ILE A N 1
ATOM 614 C CA . ILE A 1 85 ? 13.68 17.547 4.926 1 97.38 85 ILE A CA 1
ATOM 615 C C . ILE A 1 85 ? 13.438 18.688 5.918 1 97.38 85 ILE A C 1
ATOM 617 O O . ILE A 1 85 ? 12.719 19.641 5.609 1 97.38 85 ILE A O 1
ATOM 621 N N . ALA A 1 86 ? 14.008 18.562 7.09 1 97.5 86 ALA A N 1
ATOM 622 C CA . ALA A 1 86 ? 13.93 19.594 8.117 1 97.5 86 ALA A CA 1
ATOM 623 C C . ALA A 1 86 ? 15.289 20.266 8.336 1 97.5 86 ALA A C 1
ATOM 625 O O . ALA A 1 86 ? 16.281 19.578 8.625 1 97.5 86 ALA A O 1
ATOM 626 N N . ASP A 1 87 ? 15.328 21.516 8.266 1 97.44 87 ASP A N 1
ATOM 627 C CA . ASP A 1 87 ? 16.547 22.281 8.539 1 97.44 87 ASP A CA 1
ATOM 628 C C . ASP A 1 87 ? 16.828 22.344 10.031 1 97.44 87 ASP A C 1
ATOM 630 O O . ASP A 1 87 ? 15.992 21.953 10.852 1 97.44 87 ASP A O 1
ATOM 634 N N . PRO A 1 88 ? 17.984 22.844 10.422 1 97.94 88 PRO A N 1
ATOM 635 C CA . PRO A 1 88 ? 18.438 22.75 11.812 1 97.94 88 PRO A CA 1
ATOM 636 C C . PRO A 1 88 ? 17.531 23.5 12.781 1 97.94 88 PRO A C 1
ATOM 638 O O . PRO A 1 88 ? 17.484 23.188 13.969 1 97.94 88 PRO A O 1
ATOM 641 N N . ASP A 1 89 ? 16.797 24.438 12.305 1 96.19 89 ASP A N 1
ATOM 642 C CA . ASP A 1 89 ? 15.906 25.203 13.18 1 96.19 89 ASP A CA 1
ATOM 643 C C . ASP A 1 89 ? 14.57 24.469 13.352 1 96.19 89 ASP A C 1
ATOM 645 O O . ASP A 1 89 ? 13.672 24.984 14.023 1 96.19 89 ASP A O 1
ATOM 649 N N . GLY A 1 90 ? 14.43 23.328 12.695 1 96.62 90 GLY A N 1
ATOM 650 C CA . GLY A 1 90 ? 13.211 22.531 12.766 1 96.62 90 GLY A CA 1
ATOM 651 C C . GLY A 1 90 ? 12.227 22.859 11.664 1 96.62 90 GLY A C 1
ATOM 652 O O . GLY A 1 90 ? 11.242 22.156 11.469 1 96.62 90 GLY A O 1
ATOM 653 N N . GLY A 1 91 ? 12.461 23.875 10.992 1 95.06 91 GLY A N 1
ATOM 654 C CA . GLY A 1 91 ? 11.586 24.281 9.898 1 95.06 91 GLY A CA 1
ATOM 655 C C . GLY A 1 91 ? 11.891 23.547 8.602 1 95.06 91 GLY A C 1
ATOM 656 O O . GLY A 1 91 ? 12.594 22.531 8.609 1 95.06 91 GLY A O 1
ATOM 657 N N . MET A 1 92 ? 11.344 24.047 7.52 1 93.81 92 MET A N 1
ATOM 658 C CA . MET A 1 92 ? 11.547 23.453 6.203 1 93.81 92 MET A CA 1
ATOM 659 C C . MET A 1 92 ? 12.93 23.781 5.656 1 93.81 92 MET A C 1
ATOM 661 O O . MET A 1 92 ? 13.562 24.734 6.113 1 93.81 92 MET A O 1
ATOM 665 N N . MET A 1 93 ? 13.305 23.047 4.719 1 95.19 93 MET A N 1
ATOM 666 C CA . MET A 1 93 ? 14.594 23.297 4.086 1 95.19 93 MET A CA 1
ATOM 667 C C . MET A 1 93 ? 14.609 24.656 3.391 1 95.19 93 MET A C 1
ATOM 669 O O . MET A 1 93 ? 13.609 25.062 2.803 1 95.19 93 MET A O 1
ATOM 673 N N . ALA A 1 94 ? 15.773 25.234 3.434 1 94.12 94 ALA A N 1
ATOM 674 C CA . ALA A 1 94 ? 15.953 26.531 2.773 1 94.12 94 ALA A CA 1
ATOM 675 C C . ALA A 1 94 ? 15.586 26.453 1.295 1 94.12 94 ALA A C 1
ATOM 677 O O . ALA A 1 94 ? 16.016 25.531 0.595 1 94.12 94 ALA A O 1
ATOM 678 N N . GLN A 1 95 ? 14.898 27.391 0.789 1 91.31 95 GLN A N 1
ATOM 679 C CA . GLN A 1 95 ? 14.328 27.375 -0.553 1 91.31 95 GLN A CA 1
ATOM 680 C C . GLN A 1 95 ? 15.422 27.375 -1.617 1 91.31 95 GLN A C 1
ATOM 682 O O . GLN A 1 95 ? 15.25 26.781 -2.686 1 91.31 95 GLN A O 1
ATOM 687 N N . HIS A 1 96 ? 16.469 28.078 -1.367 1 94.06 96 HIS A N 1
ATOM 688 C CA . HIS A 1 96 ? 17.5 28.219 -2.393 1 94.06 96 HIS A CA 1
ATOM 689 C C . HIS A 1 96 ? 18.219 26.891 -2.639 1 94.06 96 HIS A C 1
ATOM 691 O O . HIS A 1 96 ? 18.938 26.734 -3.621 1 94.06 96 HIS A O 1
ATOM 697 N N . TRP A 1 97 ? 17.969 25.828 -1.838 1 96.75 97 TRP A N 1
ATOM 698 C CA . TRP A 1 97 ? 18.531 24.5 -2.045 1 96.75 97 TRP A CA 1
ATOM 699 C C . TRP A 1 97 ? 17.609 23.641 -2.895 1 96.75 97 TRP A C 1
ATOM 701 O O . TRP A 1 97 ? 18.016 22.578 -3.383 1 96.75 97 TRP A O 1
ATOM 711 N N . GLU A 1 98 ? 16.375 24.031 -3.102 1 94.5 98 GLU A N 1
ATOM 712 C CA . GLU A 1 98 ? 15.352 23.234 -3.758 1 94.5 98 GLU A CA 1
ATOM 713 C C . GLU A 1 98 ? 15.734 22.922 -5.203 1 94.5 98 GLU A C 1
ATOM 715 O O . GLU A 1 98 ? 15.562 21.797 -5.664 1 94.5 98 GLU A O 1
ATOM 720 N N . PRO A 1 99 ? 16.281 23.891 -5.953 1 95.56 99 PRO A N 1
ATOM 721 C CA . PRO A 1 99 ? 16.703 23.531 -7.316 1 95.56 99 PRO A CA 1
ATOM 722 C C . PRO A 1 99 ? 17.75 22.438 -7.352 1 95.56 99 PRO A C 1
ATOM 724 O O . PRO A 1 99 ? 17.719 21.562 -8.234 1 95.56 99 PRO A O 1
ATOM 727 N N . PHE A 1 100 ? 18.703 22.531 -6.441 1 97.69 100 PHE A N 1
ATOM 728 C CA . PHE A 1 100 ? 19.688 21.469 -6.355 1 97.69 100 PHE A CA 1
ATOM 729 C C . PHE A 1 100 ? 19.031 20.125 -6.02 1 97.69 100 PHE A C 1
ATOM 731 O O . PHE A 1 100 ? 19.391 19.094 -6.586 1 97.69 100 PHE A O 1
ATOM 738 N N . ALA A 1 101 ? 18.078 20.156 -5.062 1 97.75 101 ALA A N 1
ATOM 739 C CA . ALA A 1 101 ? 17.328 18.953 -4.707 1 97.75 101 ALA A CA 1
ATOM 740 C C . ALA A 1 101 ? 16.672 18.344 -5.938 1 97.75 101 ALA A C 1
ATOM 742 O O . ALA A 1 101 ? 16.734 17.125 -6.145 1 97.75 101 ALA A O 1
ATOM 743 N N . ASP A 1 102 ? 16.031 19.125 -6.758 1 96.44 102 ASP A N 1
ATOM 744 C CA . ASP A 1 102 ? 15.367 18.672 -7.977 1 96.44 102 ASP A CA 1
ATOM 745 C C . ASP A 1 102 ? 16.359 18.062 -8.953 1 96.44 102 ASP A C 1
ATOM 747 O O . ASP A 1 102 ? 16.125 16.984 -9.508 1 96.44 102 ASP A O 1
ATOM 751 N N . ALA A 1 103 ? 17.438 18.797 -9.141 1 97.75 103 ALA A N 1
ATOM 752 C CA . ALA A 1 103 ? 18.453 18.312 -10.062 1 97.75 103 ALA A CA 1
ATOM 753 C C . ALA A 1 103 ? 19.016 16.969 -9.602 1 97.75 103 ALA A C 1
ATOM 755 O O . ALA A 1 103 ? 19.219 16.062 -10.406 1 97.75 103 ALA A O 1
ATOM 756 N N . LEU A 1 104 ? 19.281 16.906 -8.359 1 98 104 LEU A N 1
ATOM 757 C CA . LEU A 1 104 ? 19.859 15.695 -7.777 1 98 104 LEU A CA 1
ATOM 758 C C . LEU A 1 104 ? 18.906 14.523 -7.902 1 98 104 LEU A C 1
ATOM 760 O O . LEU A 1 104 ? 19.312 13.422 -8.297 1 98 104 LEU A O 1
ATOM 764 N N . ALA A 1 105 ? 17.625 14.703 -7.543 1 97.56 105 ALA A N 1
ATOM 765 C CA . ALA A 1 105 ? 16.625 13.648 -7.586 1 97.56 105 ALA A CA 1
ATOM 766 C C . ALA A 1 105 ? 16.438 13.117 -9.008 1 97.56 105 ALA A C 1
ATOM 768 O O . ALA A 1 105 ? 16.078 11.961 -9.195 1 97.56 105 ALA A O 1
ATOM 769 N N . ASN A 1 106 ? 16.781 13.969 -10.008 1 97.06 106 ASN A N 1
ATOM 770 C CA . ASN A 1 106 ? 16.5 13.602 -11.391 1 97.06 106 ASN A CA 1
ATOM 771 C C . ASN A 1 106 ? 17.781 13.359 -12.18 1 97.06 106 ASN A C 1
ATOM 773 O O . ASN A 1 106 ? 17.75 13.328 -13.406 1 97.06 106 ASN A O 1
ATOM 777 N N . ALA A 1 107 ? 18.922 13.297 -11.469 1 97.69 107 ALA A N 1
ATOM 778 C CA . ALA A 1 107 ? 20.156 12.984 -12.172 1 97.69 107 ALA A CA 1
ATOM 779 C C . ALA A 1 107 ? 20.016 11.703 -12.992 1 97.69 107 ALA A C 1
ATOM 781 O O . ALA A 1 107 ? 19.625 10.664 -12.469 1 97.69 107 ALA A O 1
ATOM 782 N N . PRO A 1 108 ? 20.328 11.68 -14.234 1 95.5 108 PRO A N 1
ATOM 783 C CA . PRO A 1 108 ? 20 10.578 -15.133 1 95.5 108 PRO A CA 1
ATOM 784 C C . PRO A 1 108 ? 20.891 9.359 -14.93 1 95.5 108 PRO A C 1
ATOM 786 O O . PRO A 1 108 ? 20.5 8.234 -15.25 1 95.5 108 PRO A O 1
ATOM 789 N N . ASP A 1 109 ? 22.188 9.578 -14.516 1 95.75 109 ASP A N 1
ATOM 790 C CA . ASP A 1 109 ? 23.141 8.484 -14.32 1 95.75 109 ASP A CA 1
ATOM 791 C C . ASP A 1 109 ? 24.141 8.812 -13.211 1 95.75 109 ASP A C 1
ATOM 793 O O . ASP A 1 109 ? 24.172 9.938 -12.711 1 95.75 109 ASP A O 1
ATOM 797 N N . PRO A 1 110 ? 24.938 7.852 -12.789 1 97.12 110 PRO A N 1
ATOM 798 C CA . PRO A 1 110 ? 25.844 8.047 -11.648 1 97.12 110 PRO A CA 1
ATOM 799 C C . PRO A 1 110 ? 26.859 9.164 -11.891 1 97.12 110 PRO A C 1
ATOM 801 O O . PRO A 1 110 ? 27.156 9.93 -10.977 1 97.12 110 PRO A O 1
ATOM 804 N N . ASP A 1 111 ? 27.375 9.281 -13.078 1 98 111 ASP A N 1
ATOM 805 C CA . ASP A 1 111 ? 28.359 10.312 -13.375 1 98 111 ASP A CA 1
ATOM 806 C C . ASP A 1 111 ? 27.734 11.711 -13.273 1 98 111 ASP A C 1
ATOM 808 O O . ASP A 1 111 ? 28.359 12.641 -12.766 1 98 111 ASP A O 1
ATOM 812 N N . ALA A 1 112 ? 26.562 11.805 -13.781 1 98.06 112 ALA A N 1
ATOM 813 C CA . ALA A 1 112 ? 25.859 13.078 -13.68 1 98.06 112 ALA A CA 1
ATOM 814 C C . ALA A 1 112 ? 25.594 13.453 -12.227 1 98.06 112 ALA A C 1
ATOM 816 O O . ALA A 1 112 ? 25.734 14.625 -11.844 1 98.06 112 ALA A O 1
ATOM 817 N N . LEU A 1 113 ? 25.234 12.492 -11.445 1 98.44 113 LEU A N 1
ATOM 818 C CA . LEU A 1 113 ? 25 12.734 -10.023 1 98.44 113 LEU A CA 1
ATOM 819 C C . LEU A 1 113 ? 26.281 13.211 -9.336 1 98.44 113 LEU A C 1
ATOM 821 O O . LEU A 1 113 ? 26.25 14.18 -8.578 1 98.44 113 LEU A O 1
ATOM 825 N N . LEU A 1 114 ? 27.344 12.523 -9.648 1 98.38 114 LEU A N 1
ATOM 826 C CA . LEU A 1 114 ? 28.641 12.891 -9.07 1 98.38 114 LEU A CA 1
ATOM 827 C C . LEU A 1 114 ? 29.016 14.32 -9.43 1 98.38 114 LEU A C 1
ATOM 829 O O . LEU A 1 114 ? 29.422 15.102 -8.562 1 98.38 114 LEU A O 1
ATOM 833 N N . GLN A 1 115 ? 28.844 14.656 -10.656 1 98.19 115 GLN A N 1
ATOM 834 C CA . GLN A 1 115 ? 29.219 15.992 -11.117 1 98.19 115 GLN A CA 1
ATOM 835 C C . GLN A 1 115 ? 28.344 17.047 -10.461 1 98.19 115 GLN A C 1
ATOM 837 O O . GLN A 1 115 ? 28.828 18.125 -10.094 1 98.19 115 GLN A O 1
ATOM 842 N N . LEU A 1 116 ? 27.094 16.766 -10.352 1 98.31 116 LEU A N 1
ATOM 843 C CA . LEU A 1 116 ? 26.156 17.688 -9.703 1 98.31 116 LEU A CA 1
ATOM 844 C C . LEU A 1 116 ? 26.578 17.953 -8.258 1 98.31 116 LEU A C 1
ATOM 846 O O . LEU A 1 116 ? 26.594 19.109 -7.816 1 98.31 116 LEU A O 1
ATOM 850 N N . VAL A 1 117 ? 26.906 16.906 -7.559 1 98.5 117 VAL A N 1
ATOM 851 C CA . VAL A 1 117 ? 27.266 17.031 -6.148 1 98.5 117 VAL A CA 1
ATOM 852 C C . VAL A 1 117 ? 28.562 17.812 -6.023 1 98.5 117 VAL A C 1
ATOM 854 O O . VAL A 1 117 ? 28.672 18.734 -5.207 1 98.5 117 VAL A O 1
ATOM 857 N N . LEU A 1 118 ? 29.578 17.469 -6.852 1 97.25 118 LEU A N 1
ATOM 858 C CA . LEU A 1 118 ? 30.875 18.125 -6.773 1 97.25 118 LEU A CA 1
ATOM 859 C C . LEU A 1 118 ? 30.75 19.609 -7.105 1 97.25 118 LEU A C 1
ATOM 861 O O . LEU A 1 118 ? 31.359 20.453 -6.441 1 97.25 118 LEU A O 1
ATOM 865 N N . GLN A 1 119 ? 30 19.891 -8.133 1 97.81 119 GLN A N 1
ATOM 866 C CA . GLN A 1 119 ? 29.797 21.281 -8.508 1 97.81 119 GLN A CA 1
ATOM 867 C C . GLN A 1 119 ? 29.094 22.062 -7.398 1 97.81 119 GLN A C 1
ATOM 869 O O . GLN A 1 119 ? 29.453 23.188 -7.082 1 97.81 119 GLN A O 1
ATOM 874 N N . PHE A 1 120 ? 28.125 21.484 -6.848 1 98 120 PHE A N 1
ATOM 875 C CA . PHE A 1 120 ? 27.359 22.141 -5.801 1 98 120 PHE A CA 1
ATOM 876 C C . PHE A 1 120 ? 28.203 22.359 -4.555 1 98 120 PHE A C 1
ATOM 878 O O . PHE A 1 120 ? 28.125 23.406 -3.918 1 98 120 PHE A O 1
ATOM 885 N N . VAL A 1 121 ? 28.969 21.391 -4.191 1 97.12 121 VAL A N 1
ATOM 886 C CA . VAL A 1 121 ? 29.875 21.484 -3.055 1 97.12 121 VAL A CA 1
ATOM 887 C C . VAL A 1 121 ? 30.828 22.656 -3.242 1 97.12 121 VAL A C 1
ATOM 889 O O . VAL A 1 121 ? 31.094 23.406 -2.301 1 97.12 121 VAL A O 1
ATOM 892 N N . LYS A 1 122 ? 31.297 22.719 -4.441 1 96.56 122 LYS A N 1
ATOM 893 C CA . LYS A 1 122 ? 32.219 23.812 -4.77 1 96.56 122 LYS A CA 1
ATOM 894 C C . LYS A 1 122 ? 31.484 25.156 -4.695 1 96.56 122 LYS A C 1
ATOM 896 O O . LYS A 1 122 ? 31.969 26.094 -4.055 1 96.56 122 LYS A O 1
ATOM 901 N N . ASP A 1 123 ? 30.359 25.266 -5.301 1 97.38 123 ASP A N 1
ATOM 902 C CA . ASP A 1 123 ? 29.594 26.516 -5.375 1 97.38 123 ASP A CA 1
ATOM 903 C C . ASP A 1 123 ? 29.188 27 -3.984 1 97.38 123 ASP A C 1
ATOM 905 O O . ASP A 1 123 ? 29.188 28.188 -3.705 1 97.38 123 ASP A O 1
ATOM 909 N N . GLU A 1 124 ? 28.844 26.047 -3.107 1 96.75 124 GLU A N 1
ATOM 910 C CA . GLU A 1 124 ? 28.312 26.391 -1.79 1 96.75 124 GLU A CA 1
ATOM 911 C C . GLU A 1 124 ? 29.406 26.391 -0.734 1 96.75 124 GLU A C 1
ATOM 913 O O . GLU A 1 124 ? 29.172 26.734 0.424 1 96.75 124 GLU A O 1
ATOM 918 N N . GLY A 1 125 ? 30.609 26.016 -1.1 1 95.94 125 GLY A N 1
ATOM 919 C CA . GLY A 1 125 ? 31.719 25.969 -0.157 1 95.94 125 GLY A CA 1
ATOM 920 C C . GLY A 1 125 ? 31.5 24.953 0.961 1 95.94 125 GLY A C 1
ATOM 921 O O . GLY A 1 125 ? 31.734 25.266 2.131 1 95.94 125 GLY A O 1
ATOM 922 N N . ILE A 1 126 ? 31.047 23.766 0.657 1 96.5 126 ILE A N 1
ATOM 923 C CA . ILE A 1 126 ? 30.781 22.719 1.642 1 96.5 126 ILE A CA 1
ATOM 924 C C . ILE A 1 126 ? 32.094 21.969 1.946 1 96.5 126 ILE A C 1
ATOM 926 O O . ILE A 1 126 ? 32.719 21.453 1.038 1 96.5 126 ILE A O 1
ATOM 930 N N . PRO A 1 127 ? 32.469 21.828 3.084 1 92.75 127 PRO A N 1
ATOM 931 C CA . PRO A 1 127 ? 33.719 21.188 3.441 1 92.75 127 PRO A CA 1
ATOM 932 C C . PRO A 1 127 ? 33.625 19.656 3.5 1 92.75 127 PRO A C 1
ATOM 934 O O . PRO A 1 127 ? 33.562 19.078 4.59 1 92.75 127 PRO A O 1
ATOM 937 N N . LEU A 1 128 ? 33.812 19.062 2.459 1 91.12 128 LEU A N 1
ATOM 938 C CA . LEU A 1 128 ? 33.844 17.609 2.467 1 91.12 128 LEU A CA 1
ATOM 939 C C . LEU A 1 128 ? 35.094 17.094 3.154 1 91.12 128 LEU A C 1
ATOM 941 O O . LEU A 1 128 ? 36.188 17.625 2.938 1 91.12 128 LEU A O 1
ATOM 945 N N . GLY A 1 129 ? 34.969 16.141 3.992 1 81.94 129 GLY A N 1
ATOM 946 C CA . GLY A 1 129 ? 36.125 15.602 4.684 1 81.94 129 GLY A CA 1
ATOM 947 C C . GLY A 1 129 ? 36.688 16.531 5.762 1 81.94 129 GLY A C 1
ATOM 948 O O . GLY A 1 129 ? 37.781 16.312 6.27 1 81.94 129 GLY A O 1
ATOM 949 N N . GLY A 1 130 ? 35.969 17.516 6.023 1 79.88 130 GLY A N 1
ATOM 950 C CA . GLY A 1 130 ? 36.406 18.469 7.043 1 79.88 130 GLY A CA 1
ATOM 951 C C . GLY A 1 130 ? 36.219 17.938 8.453 1 79.88 130 GLY A C 1
ATOM 952 O O . GLY A 1 130 ? 36.125 16.719 8.664 1 79.88 130 GLY A O 1
ATOM 953 N N . HIS A 1 131 ? 36.312 18.859 9.336 1 84.19 131 HIS A N 1
ATOM 954 C CA . HIS A 1 131 ? 36.312 18.531 10.758 1 84.19 131 HIS A CA 1
ATOM 955 C C . HIS A 1 131 ? 34.938 18.125 11.25 1 84.19 131 HIS A C 1
ATOM 957 O O . HIS A 1 131 ? 34.812 17.297 12.164 1 84.19 131 HIS A O 1
ATOM 963 N N . HIS A 1 132 ? 33.969 18.766 10.617 1 88.62 132 HIS A N 1
ATOM 964 C CA . HIS A 1 132 ? 32.594 18.469 11.062 1 88.62 132 HIS A CA 1
ATOM 965 C C . HIS A 1 132 ? 32.031 17.219 10.375 1 88.62 132 HIS A C 1
ATOM 967 O O . HIS A 1 132 ? 32.344 16.984 9.203 1 88.62 132 HIS A O 1
ATOM 973 N N . ARG A 1 133 ? 31.281 16.516 11.164 1 92.69 133 ARG A N 1
ATOM 974 C CA . ARG A 1 133 ? 30.562 15.367 10.617 1 92.69 133 ARG A CA 1
ATOM 975 C C . ARG A 1 133 ? 29.094 15.703 10.375 1 92.69 133 ARG A C 1
ATOM 977 O O . ARG A 1 133 ? 28.484 16.422 11.164 1 92.69 133 ARG A O 1
ATOM 984 N N . ALA A 1 134 ? 28.609 15.258 9.266 1 97.12 134 ALA A N 1
ATOM 985 C CA . ALA A 1 134 ? 27.188 15.438 8.992 1 97.12 134 ALA A CA 1
ATOM 986 C C . ALA A 1 134 ? 26.328 14.656 9.984 1 97.12 134 ALA A C 1
ATOM 988 O O . ALA A 1 134 ? 26.656 13.531 10.352 1 97.12 134 ALA A O 1
ATOM 989 N N . GLN A 1 135 ? 25.266 15.273 10.5 1 98.06 135 GLN A N 1
ATOM 990 C CA . GLN A 1 135 ? 24.312 14.633 11.391 1 98.06 135 GLN A CA 1
ATOM 991 C C . GLN A 1 135 ? 22.906 14.672 10.812 1 98.06 135 GLN A C 1
ATOM 993 O O . GLN A 1 135 ? 22.375 15.75 10.516 1 98.06 135 GLN A O 1
ATOM 998 N N . VAL A 1 136 ? 22.344 13.492 10.625 1 98.69 136 VAL A N 1
ATOM 999 C CA . VAL A 1 136 ? 21 13.43 10.055 1 98.69 136 VAL A CA 1
ATOM 1000 C C . VAL A 1 136 ? 20.094 12.57 10.945 1 98.69 136 VAL A C 1
ATOM 1002 O O . VAL A 1 136 ? 20.438 11.43 11.258 1 98.69 136 VAL A O 1
ATOM 1005 N N . LEU A 1 137 ? 18.984 13.117 11.453 1 98.75 137 LEU A N 1
ATOM 1006 C CA . LEU A 1 137 ? 17.922 12.367 12.125 1 98.75 137 LEU A CA 1
ATOM 1007 C C . LEU A 1 137 ? 16.922 11.805 11.109 1 98.75 137 LEU A C 1
ATOM 1009 O O . LEU A 1 137 ? 16.406 12.547 10.273 1 98.75 137 LEU A O 1
ATOM 1013 N N . LEU A 1 138 ? 16.734 10.539 11.188 1 98.19 138 LEU A N 1
ATOM 1014 C CA . LEU A 1 138 ? 15.883 9.859 10.211 1 98.19 138 LEU A CA 1
ATOM 1015 C C . LEU A 1 138 ? 14.633 9.289 10.883 1 98.19 138 LEU A C 1
ATOM 1017 O O . LEU A 1 138 ? 14.719 8.688 11.953 1 98.19 138 LEU A O 1
ATOM 1021 N N . GLY A 1 139 ? 13.461 9.57 10.352 1 98.19 139 GLY A N 1
ATOM 1022 C CA . GLY A 1 139 ? 12.195 9 10.805 1 98.19 139 GLY A CA 1
ATOM 1023 C C . GLY A 1 139 ? 11.258 8.656 9.664 1 98.19 139 GLY A C 1
ATOM 1024 O O . GLY A 1 139 ? 11.516 9 8.508 1 98.19 139 GLY A O 1
ATOM 1025 N N . ARG A 1 140 ? 10.25 7.926 9.961 1 98.44 140 ARG A N 1
ATOM 1026 C CA . ARG A 1 140 ? 9.227 7.574 8.977 1 98.44 140 ARG A CA 1
ATOM 1027 C C . ARG A 1 140 ? 7.859 7.434 9.633 1 98.44 140 ARG A C 1
ATOM 1029 O O . ARG A 1 140 ? 7.762 7.293 10.852 1 98.44 140 ARG A O 1
ATOM 1036 N N . ASP A 1 141 ? 6.844 7.527 8.75 1 98.25 141 ASP A N 1
ATOM 1037 C CA . ASP A 1 141 ? 5.516 7.215 9.266 1 98.25 141 ASP A CA 1
ATOM 1038 C C . ASP A 1 141 ? 5.207 5.727 9.117 1 98.25 141 ASP A C 1
ATOM 1040 O O . ASP A 1 141 ? 6.109 4.891 9.18 1 98.25 141 ASP A O 1
ATOM 1044 N N . THR A 1 142 ? 3.912 5.309 8.992 1 96.75 142 THR A N 1
ATOM 1045 C CA . THR A 1 142 ? 3.521 3.906 9.102 1 96.75 142 THR A CA 1
ATOM 1046 C C . THR A 1 142 ? 3.33 3.285 7.723 1 96.75 142 THR A C 1
ATOM 1048 O O . THR A 1 142 ? 2.875 2.145 7.605 1 96.75 142 THR A O 1
ATOM 1051 N N . ARG A 1 143 ? 3.645 3.934 6.668 1 96.62 143 ARG A N 1
ATOM 1052 C CA . ARG A 1 143 ? 3.395 3.428 5.32 1 96.62 143 ARG A CA 1
ATOM 1053 C C . ARG A 1 143 ? 4.172 2.143 5.066 1 96.62 143 ARG A C 1
ATOM 1055 O O . ARG A 1 143 ? 5.297 1.984 5.551 1 96.62 143 ARG A O 1
ATOM 1062 N N . PRO A 1 144 ? 3.611 1.267 4.234 1 93.06 144 PRO A N 1
ATOM 1063 C CA . PRO A 1 144 ? 4.211 -0.057 4.047 1 93.06 144 PRO A CA 1
ATOM 1064 C C . PRO A 1 144 ? 5.562 0.001 3.346 1 93.06 144 PRO A C 1
ATOM 1066 O O . PRO A 1 144 ? 6.414 -0.869 3.561 1 93.06 144 PRO A O 1
ATOM 1069 N N . THR A 1 145 ? 5.832 1.009 2.525 1 96.12 145 THR A N 1
ATOM 1070 C CA . THR A 1 145 ? 7.094 1.101 1.802 1 96.12 145 THR A CA 1
ATOM 1071 C C . THR A 1 145 ? 8.148 1.816 2.643 1 96.12 145 THR A C 1
ATOM 1073 O O . THR A 1 145 ? 9.297 1.97 2.213 1 96.12 145 THR A O 1
ATOM 1076 N N . GLY A 1 146 ? 7.785 2.238 3.807 1 97.31 146 GLY A N 1
ATOM 1077 C CA . GLY A 1 146 ? 8.617 3.102 4.629 1 97.31 146 GLY A CA 1
ATOM 1078 C C . GLY A 1 146 ? 9.938 2.465 5.016 1 97.31 146 GLY A C 1
ATOM 1079 O O . GLY A 1 146 ? 10.977 3.127 5.004 1 97.31 146 GLY A O 1
ATOM 1080 N N . GLY A 1 147 ? 9.93 1.176 5.445 1 95.56 147 GLY A N 1
ATOM 1081 C CA . GLY A 1 147 ? 11.156 0.506 5.852 1 95.56 147 GLY A CA 1
ATOM 1082 C C . GLY A 1 147 ? 12.195 0.446 4.754 1 95.56 147 GLY A C 1
ATOM 1083 O O . GLY A 1 147 ? 13.375 0.708 4.992 1 95.56 147 GLY A O 1
ATOM 1084 N N . TYR A 1 148 ? 11.773 0.091 3.588 1 95.88 148 TYR A N 1
ATOM 1085 C CA . TYR A 1 148 ? 12.656 0.017 2.43 1 95.88 148 TYR A CA 1
ATOM 1086 C C . TYR A 1 148 ? 13.219 1.391 2.088 1 95.88 148 TYR A C 1
ATOM 1088 O O . TYR A 1 148 ? 14.422 1.53 1.831 1 95.88 148 TYR A O 1
ATOM 1096 N N . LEU A 1 149 ? 12.359 2.4 2.139 1 98.25 149 LEU A N 1
ATOM 1097 C CA . LEU A 1 149 ? 12.773 3.754 1.779 1 98.25 149 LEU A CA 1
ATOM 1098 C C . LEU A 1 149 ? 13.711 4.336 2.834 1 98.25 149 LEU A C 1
ATOM 1100 O O . LEU A 1 149 ? 14.609 5.109 2.508 1 98.25 149 LEU A O 1
ATOM 1104 N N . LEU A 1 150 ? 13.477 3.965 4.051 1 98.06 150 LEU A N 1
ATOM 1105 C CA . LEU A 1 150 ? 14.398 4.371 5.105 1 98.06 150 LEU A CA 1
ATOM 1106 C C . LEU A 1 150 ? 15.805 3.85 4.82 1 98.06 150 LEU A C 1
ATOM 1108 O O . LEU A 1 150 ? 16.781 4.566 5.023 1 98.06 150 LEU A O 1
ATOM 1112 N N . GLY A 1 151 ? 15.906 2.617 4.355 1 96.88 151 GLY A N 1
ATOM 1113 C CA . GLY A 1 151 ? 17.188 2.061 3.951 1 96.88 151 GLY A CA 1
ATOM 1114 C C . GLY A 1 151 ? 17.844 2.832 2.824 1 96.88 151 GLY A C 1
ATOM 1115 O O . GLY A 1 151 ? 19.062 3.047 2.836 1 96.88 151 GLY A O 1
ATOM 1116 N N . ALA A 1 152 ? 17.016 3.229 1.886 1 97.38 152 ALA A N 1
ATOM 1117 C CA . ALA A 1 152 ? 17.531 4.027 0.776 1 97.38 152 ALA A CA 1
ATOM 1118 C C . ALA A 1 152 ? 18.094 5.359 1.271 1 97.38 152 ALA A C 1
ATOM 1120 O O . ALA A 1 152 ? 19.156 5.797 0.832 1 97.38 152 ALA A O 1
ATOM 1121 N N . ALA A 1 153 ? 17.375 5.992 2.18 1 98.62 153 ALA A N 1
ATOM 1122 C CA . ALA A 1 153 ? 17.844 7.254 2.76 1 98.62 153 ALA A CA 1
ATOM 1123 C C . ALA A 1 153 ? 19.172 7.07 3.482 1 98.62 153 ALA A C 1
ATOM 1125 O O . ALA A 1 153 ? 20.078 7.898 3.354 1 98.62 153 ALA A O 1
ATOM 1126 N N . LEU A 1 154 ? 19.266 6.016 4.227 1 98.06 154 LEU A N 1
ATOM 1127 C CA . LEU A 1 154 ? 20.469 5.715 4.977 1 98.06 154 LEU A CA 1
ATOM 1128 C C . LEU A 1 154 ? 21.672 5.555 4.043 1 98.06 154 LEU A C 1
ATOM 1130 O O . LEU A 1 154 ? 22.766 6.051 4.332 1 98.06 154 LEU A O 1
ATOM 1134 N N . GLN A 1 155 ? 21.453 4.883 2.957 1 97.62 155 GLN A N 1
ATOM 1135 C CA . GLN A 1 155 ? 22.531 4.695 1.991 1 97.62 155 GLN A CA 1
ATOM 1136 C C . GLN A 1 155 ? 22.953 6.02 1.358 1 97.62 155 GLN A C 1
ATOM 1138 O O . GLN A 1 155 ? 24.141 6.258 1.113 1 97.62 155 GLN A O 1
ATOM 1143 N N . GLY A 1 156 ? 21.984 6.871 1.097 1 98.56 156 GLY A N 1
ATOM 1144 C CA . GLY A 1 156 ? 22.297 8.203 0.604 1 98.56 156 GLY A CA 1
ATOM 1145 C C . GLY A 1 156 ? 23.109 9.023 1.586 1 98.56 156 GLY A C 1
ATOM 1146 O O . GLY A 1 156 ? 24.094 9.672 1.204 1 98.56 156 GLY A O 1
ATOM 1147 N N . ILE A 1 157 ? 22.734 9.016 2.816 1 98.56 157 ILE A N 1
ATOM 1148 C CA . ILE A 1 157 ? 23.438 9.742 3.863 1 98.56 157 ILE A CA 1
ATOM 1149 C C . ILE A 1 157 ? 24.875 9.234 3.98 1 98.56 157 ILE A C 1
ATOM 1151 O O . ILE A 1 157 ? 25.812 10.016 4.02 1 98.56 157 ILE A O 1
ATOM 1155 N N . ASN A 1 158 ? 25.031 7.914 3.938 1 97.19 158 ASN A N 1
ATOM 1156 C CA . ASN A 1 158 ? 26.328 7.273 4.133 1 97.19 158 ASN A CA 1
ATOM 1157 C C . ASN A 1 158 ? 27.234 7.477 2.93 1 97.19 158 ASN A C 1
ATOM 1159 O O . ASN A 1 158 ? 28.453 7.258 3.02 1 97.19 158 ASN A O 1
ATOM 1163 N N . ALA A 1 159 ? 26.625 7.82 1.805 1 97.69 159 ALA A N 1
ATOM 1164 C CA . ALA A 1 159 ? 27.453 8.109 0.63 1 97.69 159 ALA A CA 1
ATOM 1165 C C . ALA A 1 159 ? 28.328 9.328 0.865 1 97.69 159 ALA A C 1
ATOM 1167 O O . ALA A 1 159 ? 29.328 9.523 0.163 1 97.69 159 ALA A O 1
ATOM 1168 N N . VAL A 1 160 ? 27.969 10.195 1.76 1 97.56 160 VAL A N 1
ATOM 1169 C CA . VAL A 1 160 ? 28.812 11.305 2.188 1 97.56 160 VAL A CA 1
ATOM 1170 C C . VAL A 1 160 ? 29.719 10.852 3.326 1 97.56 160 VAL A C 1
ATOM 1172 O O . VAL A 1 160 ? 29.25 10.508 4.414 1 97.56 160 VAL A O 1
ATOM 1175 N N . VAL A 1 161 ? 30.953 10.922 3.076 1 94.38 161 VAL A N 1
ATOM 1176 C CA . VAL A 1 161 ? 31.938 10.344 3.992 1 94.38 161 VAL A CA 1
ATOM 1177 C C . VAL A 1 161 ? 31.859 11.055 5.344 1 94.38 161 VAL A C 1
ATOM 1179 O O . VAL A 1 161 ? 31.812 12.289 5.402 1 94.38 161 VAL A O 1
ATOM 1182 N N . GLY A 1 162 ? 31.781 10.266 6.395 1 91.5 162 GLY A N 1
ATOM 1183 C CA . GLY A 1 162 ? 31.844 10.805 7.746 1 91.5 162 GLY A CA 1
ATOM 1184 C C . GLY A 1 162 ? 30.469 11.141 8.305 1 91.5 162 GLY A C 1
ATOM 1185 O O . GLY A 1 162 ? 30.359 11.594 9.445 1 91.5 162 GLY A O 1
ATOM 1186 N N . SER A 1 163 ? 29.406 10.883 7.551 1 95.5 163 SER A N 1
ATOM 1187 C CA . SER A 1 163 ? 28.047 11.203 7.988 1 95.5 163 SER A CA 1
ATOM 1188 C C . SER A 1 163 ? 27.594 10.266 9.109 1 95.5 163 SER A C 1
ATOM 1190 O O . SER A 1 163 ? 27.969 9.094 9.133 1 95.5 163 SER A O 1
ATOM 1192 N N . HIS A 1 164 ? 26.891 10.828 10.023 1 95.38 164 HIS A N 1
ATOM 1193 C CA . HIS A 1 164 ? 26.266 10.094 11.125 1 95.38 164 HIS A CA 1
ATOM 1194 C C . HIS A 1 164 ? 24.75 10.188 11.07 1 95.38 164 HIS A C 1
ATOM 1196 O O . HIS A 1 164 ? 24.188 11.281 10.914 1 95.38 164 HIS A O 1
ATOM 1202 N N . THR A 1 165 ? 24.156 8.992 11.164 1 96.94 165 THR A N 1
ATOM 1203 C CA . THR A 1 165 ? 22.703 8.938 11.109 1 96.94 165 THR A CA 1
ATOM 1204 C C . THR A 1 165 ? 22.125 8.391 12.414 1 96.94 165 THR A C 1
ATOM 1206 O O . THR A 1 165 ? 22.688 7.461 13 1 96.94 165 THR A O 1
ATOM 1209 N N . ILE A 1 166 ? 21.094 9 12.875 1 96.75 166 ILE A N 1
ATOM 1210 C CA . ILE A 1 166 ? 20.312 8.469 13.992 1 96.75 166 ILE A CA 1
ATOM 1211 C C . ILE A 1 166 ? 18.906 8.117 13.523 1 96.75 166 ILE A C 1
ATOM 1213 O O . ILE A 1 166 ? 18.172 8.984 13.055 1 96.75 166 ILE A O 1
ATOM 1217 N N . ASP A 1 167 ? 18.594 6.883 13.547 1 96.94 167 ASP A N 1
ATOM 1218 C CA . ASP A 1 167 ? 17.25 6.441 13.25 1 96.94 167 ASP A CA 1
ATOM 1219 C C . ASP A 1 167 ? 16.297 6.723 14.422 1 96.94 167 ASP A C 1
ATOM 1221 O O . ASP A 1 167 ? 16.391 6.07 15.461 1 96.94 167 ASP A O 1
ATOM 1225 N N . MET A 1 168 ? 15.383 7.617 14.227 1 97.81 168 MET A N 1
ATOM 1226 C CA . MET A 1 168 ? 14.484 8.062 15.289 1 97.81 168 MET A CA 1
ATOM 1227 C C . MET A 1 168 ? 13.234 7.188 15.352 1 97.81 168 MET A C 1
ATOM 1229 O O . MET A 1 168 ? 12.414 7.336 16.25 1 97.81 168 MET A O 1
ATOM 1233 N N . GLY A 1 169 ? 13.062 6.262 14.375 1 97.5 169 GLY A N 1
ATOM 1234 C CA . GLY A 1 169 ? 11.961 5.309 14.406 1 97.5 169 GLY A CA 1
ATOM 1235 C C . GLY A 1 169 ? 10.719 5.801 13.688 1 97.5 169 GLY A C 1
ATOM 1236 O O . GLY A 1 169 ? 10.812 6.586 12.742 1 97.5 169 GLY A O 1
ATOM 1237 N N . ILE A 1 170 ? 9.602 5.207 14.023 1 97.94 170 ILE A N 1
ATOM 1238 C CA . ILE A 1 170 ? 8.297 5.562 13.461 1 97.94 170 ILE A CA 1
ATOM 1239 C C . ILE A 1 170 ? 7.699 6.727 14.25 1 97.94 170 ILE A C 1
ATOM 1241 O O . ILE A 1 170 ? 7.41 6.598 15.438 1 97.94 170 ILE A O 1
ATOM 1245 N N . LEU A 1 171 ? 7.582 7.883 13.484 1 97.81 171 LEU A N 1
ATOM 1246 C CA . LEU A 1 171 ? 7.219 9.148 14.117 1 97.81 171 LEU A CA 1
ATOM 1247 C C . LEU A 1 171 ? 6.273 9.953 13.234 1 97.81 171 LEU A C 1
ATOM 1249 O O . LEU A 1 171 ? 6.18 9.695 12.031 1 97.81 171 LEU A O 1
ATOM 1253 N N . THR A 1 172 ? 5.582 10.867 13.938 1 98.75 172 THR A N 1
ATOM 1254 C CA . THR A 1 172 ? 4.902 11.891 13.141 1 98.75 172 THR A CA 1
ATOM 1255 C C . THR A 1 172 ? 5.91 12.844 12.516 1 98.75 172 THR A C 1
ATOM 1257 O O . THR A 1 172 ? 7.043 12.961 12.984 1 98.75 172 THR A O 1
ATOM 1260 N N . THR A 1 173 ? 5.57 13.523 11.484 1 98.5 173 THR A N 1
ATOM 1261 C CA . THR A 1 173 ? 6.434 14.523 10.852 1 98.5 173 THR A CA 1
ATOM 1262 C C . THR A 1 173 ? 6.809 15.609 11.852 1 98.5 173 THR A C 1
ATOM 1264 O O . THR A 1 173 ? 7.988 15.914 12.039 1 98.5 173 THR A O 1
ATOM 1267 N N . PRO A 1 174 ? 5.859 16.141 12.594 1 98.69 174 PRO A N 1
ATOM 1268 C CA . PRO A 1 174 ? 6.227 17.234 13.508 1 98.69 174 PRO A CA 1
ATOM 1269 C C . PRO A 1 174 ? 7.109 16.766 14.656 1 98.69 174 PRO A C 1
ATOM 1271 O O . PRO A 1 174 ? 7.949 17.516 15.148 1 98.69 174 PRO A O 1
ATOM 1274 N N . GLN A 1 175 ? 6.984 15.492 15.07 1 98.81 175 GLN A N 1
ATOM 1275 C CA . GLN A 1 175 ? 7.914 14.984 16.078 1 98.81 175 GLN A CA 1
ATOM 1276 C C . GLN A 1 175 ? 9.359 15.125 15.609 1 98.81 175 GLN A C 1
ATOM 1278 O O . GLN A 1 175 ? 10.219 15.57 16.375 1 98.81 175 GLN A O 1
ATOM 1283 N N . LEU A 1 176 ? 9.586 14.75 14.406 1 98.75 176 LEU A N 1
ATOM 1284 C CA . LEU A 1 176 ? 10.945 14.82 13.891 1 98.75 176 LEU A CA 1
ATOM 1285 C C . LEU A 1 176 ? 11.422 16.266 13.797 1 98.75 176 LEU A C 1
ATOM 1287 O O . LEU A 1 176 ? 12.562 16.578 14.141 1 98.75 176 LEU A O 1
ATOM 1291 N N . HIS A 1 177 ? 10.57 17.109 13.344 1 98.5 177 HIS A N 1
ATOM 1292 C CA . HIS A 1 177 ? 10.914 18.531 13.266 1 98.5 177 HIS A CA 1
ATOM 1293 C C . HIS A 1 177 ? 11.242 19.078 14.648 1 98.5 177 HIS A C 1
ATOM 1295 O O . HIS A 1 177 ? 12.203 19.844 14.805 1 98.5 177 HIS A O 1
ATOM 1301 N N . TRP A 1 178 ? 10.492 18.734 15.578 1 98.75 178 TRP A N 1
ATOM 1302 C CA . TRP A 1 178 ? 10.711 19.141 16.953 1 98.75 178 TRP A CA 1
ATOM 1303 C C . TRP A 1 178 ? 12.047 18.625 17.469 1 98.75 178 TRP A C 1
ATOM 1305 O O . TRP A 1 178 ? 12.805 19.359 18.109 1 98.75 178 TRP A O 1
ATOM 1315 N N . MET A 1 179 ? 12.336 17.422 17.188 1 98.81 179 MET A N 1
ATOM 1316 C CA . MET A 1 179 ? 13.57 16.781 17.641 1 98.81 179 MET A CA 1
ATOM 1317 C C . MET A 1 179 ? 14.789 17.453 17.031 1 98.81 179 MET A C 1
ATOM 1319 O O . MET A 1 179 ? 15.797 17.656 17.719 1 98.81 179 MET A O 1
ATOM 1323 N N . VAL A 1 180 ? 14.688 17.75 15.773 1 98.75 180 VAL A N 1
ATOM 1324 C CA . VAL A 1 180 ? 15.781 18.453 15.102 1 98.75 180 VAL A CA 1
ATOM 1325 C C . VAL A 1 180 ? 16.016 19.812 15.781 1 98.75 180 VAL A C 1
ATOM 1327 O O . VAL A 1 180 ? 17.156 20.156 16.094 1 98.75 180 VAL A O 1
ATOM 1330 N N . ARG A 1 181 ? 14.969 20.547 16.031 1 98.38 181 ARG A N 1
ATOM 1331 C CA . ARG A 1 181 ? 15.055 21.859 16.672 1 98.38 181 ARG A CA 1
ATOM 1332 C C . ARG A 1 181 ? 15.672 21.766 18.062 1 98.38 181 ARG A C 1
ATOM 1334 O O . ARG A 1 181 ? 16.594 22.516 18.391 1 98.38 181 ARG A O 1
ATOM 1341 N N . CYS A 1 182 ? 15.234 20.844 18.812 1 98.25 182 CYS A N 1
ATOM 1342 C CA . CYS A 1 182 ? 15.695 20.672 20.188 1 98.25 182 CYS A CA 1
ATOM 1343 C C . CYS A 1 182 ? 17.156 20.25 20.219 1 98.25 182 CYS A C 1
ATOM 1345 O O . CYS A 1 182 ? 17.938 20.766 21.016 1 98.25 182 CYS A O 1
ATOM 1347 N N . LYS A 1 183 ? 17.438 19.312 19.359 1 98 183 LYS A N 1
ATOM 1348 C CA . LYS A 1 183 ? 18.812 18.828 19.328 1 98 183 LYS A CA 1
ATOM 1349 C C . LYS A 1 183 ? 19.797 19.969 19.047 1 98 183 LYS A C 1
ATOM 1351 O O 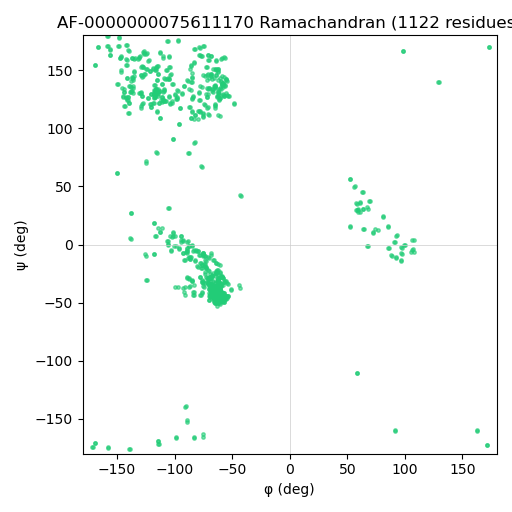. LYS A 1 183 ? 20.844 20.062 19.688 1 98 183 LYS A O 1
ATOM 1356 N N . ASN A 1 184 ? 19.469 20.766 18.141 1 98.12 184 ASN A N 1
ATOM 1357 C CA . ASN A 1 184 ? 20.359 21.844 17.75 1 98.12 184 ASN A CA 1
ATOM 1358 C C . ASN A 1 184 ? 20.391 22.953 18.781 1 98.12 184 ASN A C 1
ATOM 1360 O O . ASN A 1 184 ? 21.312 23.781 18.797 1 98.12 184 ASN A O 1
ATOM 1364 N N . LYS A 1 185 ? 19.422 23.016 19.688 1 96.31 185 LYS A N 1
ATOM 1365 C CA . LYS A 1 185 ? 19.422 23.953 20.797 1 96.31 185 LYS A CA 1
ATOM 1366 C C . LYS A 1 185 ? 20.125 23.359 22.016 1 96.31 185 LYS A C 1
ATOM 1368 O O . LYS A 1 185 ? 20.219 24 23.062 1 96.31 185 LYS A O 1
ATOM 1373 N N . GLY A 1 186 ? 20.5 22.094 21.891 1 96.12 186 GLY A N 1
ATOM 1374 C CA . GLY A 1 186 ? 21.219 21.438 22.969 1 96.12 186 GLY A CA 1
ATOM 1375 C C . GLY A 1 186 ? 20.328 20.938 24.078 1 96.12 186 GLY A C 1
ATOM 1376 O O . GLY A 1 186 ? 20.75 20.781 25.219 1 96.12 186 GLY A O 1
ATOM 1377 N N . ILE A 1 187 ? 19.125 20.703 23.781 1 95.12 187 ILE A N 1
ATOM 1378 C CA . ILE A 1 187 ? 18.188 20.188 24.766 1 95.12 187 ILE A CA 1
ATOM 1379 C C . ILE A 1 187 ? 17.781 18.766 24.391 1 95.12 187 ILE A C 1
ATOM 1381 O O . ILE A 1 187 ? 18.062 18.297 23.297 1 95.12 187 ILE A O 1
ATOM 1385 N N . LYS A 1 188 ? 17.188 18.047 25.344 1 95.5 188 LYS A N 1
ATOM 1386 C CA . LYS A 1 188 ? 16.734 16.672 25.125 1 95.5 188 LYS A CA 1
ATOM 1387 C C . LYS A 1 188 ? 15.742 16.594 23.969 1 95.5 188 LYS A C 1
ATOM 1389 O O . LYS A 1 188 ? 14.867 17.453 23.844 1 95.5 188 LYS A O 1
ATOM 1394 N N . ALA A 1 189 ? 15.93 15.547 23.125 1 96.75 189 ALA A N 1
ATOM 1395 C CA . ALA A 1 189 ? 15.188 15.57 21.859 1 96.75 189 ALA A CA 1
ATOM 1396 C C . ALA A 1 189 ? 14.633 14.188 21.531 1 96.75 189 ALA A C 1
ATOM 1398 O O . ALA A 1 189 ? 14.484 13.844 20.359 1 96.75 189 ALA A O 1
ATOM 1399 N N . SER A 1 190 ? 14.344 13.281 22.484 1 97.56 190 SER A N 1
ATOM 1400 C CA . SER A 1 190 ? 13.758 11.969 22.25 1 97.56 190 SER A CA 1
ATOM 1401 C C . SER A 1 190 ? 12.242 12.055 22.109 1 97.56 190 SER A C 1
ATOM 1403 O O . SER A 1 190 ? 11.648 13.094 22.406 1 97.56 190 SER A O 1
ATOM 1405 N N . GLU A 1 191 ? 11.688 10.992 21.672 1 98 191 GLU A N 1
ATOM 1406 C CA . GLU A 1 191 ? 10.234 10.922 21.609 1 98 191 GLU A CA 1
ATOM 1407 C C . GLU A 1 191 ? 9.609 11.078 22.984 1 98 191 GLU A C 1
ATOM 1409 O O . GLU A 1 191 ? 8.594 11.75 23.156 1 98 191 GLU A O 1
ATOM 1414 N N . SER A 1 192 ? 10.219 10.438 23.969 1 97.94 192 SER A N 1
ATOM 1415 C CA . SER A 1 192 ? 9.734 10.547 25.344 1 97.94 192 SER A CA 1
ATOM 1416 C C . SER A 1 192 ? 9.781 11.992 25.828 1 97.94 192 SER A C 1
ATOM 1418 O O . SER A 1 192 ? 8.891 12.438 26.547 1 97.94 192 SER A O 1
ATOM 1420 N N . ASP A 1 193 ? 10.828 12.695 25.438 1 98.5 193 ASP A N 1
ATOM 1421 C CA . ASP A 1 193 ? 10.938 14.109 25.797 1 98.5 193 ASP A CA 1
ATOM 1422 C C . ASP A 1 193 ? 9.82 14.93 25.156 1 98.5 193 ASP A C 1
ATOM 1424 O O . ASP A 1 193 ? 9.273 15.836 25.781 1 98.5 193 ASP A O 1
ATOM 1428 N N . TYR A 1 194 ? 9.547 14.625 23.953 1 98.56 194 TYR A N 1
ATOM 1429 C CA . TYR A 1 194 ? 8.453 15.289 23.234 1 98.56 194 TYR A CA 1
ATOM 1430 C C . TYR A 1 194 ? 7.129 15.086 23.969 1 98.56 194 TYR A C 1
ATOM 1432 O O . TYR A 1 194 ? 6.402 16.047 24.234 1 98.56 194 TYR A O 1
ATOM 1440 N N . PHE A 1 195 ? 6.82 13.844 24.344 1 98.62 195 PHE A N 1
ATOM 1441 C CA . PHE A 1 195 ? 5.574 13.523 25.031 1 98.62 195 PHE A CA 1
ATOM 1442 C C . PHE A 1 195 ? 5.523 14.211 26.391 1 98.62 195 PHE A C 1
ATOM 1444 O O . PHE A 1 195 ? 4.484 14.75 26.781 1 98.62 195 PHE A O 1
ATOM 1451 N N . THR A 1 196 ? 6.617 14.219 27.062 1 98.38 196 THR A N 1
ATOM 1452 C CA . THR A 1 196 ? 6.676 14.836 28.375 1 98.38 196 THR A CA 1
ATOM 1453 C C . THR A 1 196 ? 6.367 16.328 28.281 1 98.38 196 THR A C 1
ATOM 1455 O O . THR A 1 196 ? 5.605 16.859 29.094 1 98.38 196 THR A O 1
ATOM 1458 N N . GLN A 1 197 ? 6.98 16.953 27.328 1 98.06 197 GLN A N 1
ATOM 1459 C CA . GLN A 1 197 ? 6.73 18.375 27.141 1 98.06 197 GLN A CA 1
ATOM 1460 C C . GLN A 1 197 ? 5.258 18.641 26.828 1 98.06 197 GLN A C 1
ATOM 1462 O O . GLN A 1 197 ? 4.66 19.578 27.359 1 98.06 197 GLN A O 1
ATOM 1467 N N . LEU A 1 198 ? 4.664 17.844 25.969 1 98.25 198 LEU A N 1
ATOM 1468 C CA . LEU A 1 198 ? 3.262 18 25.609 1 98.25 198 LEU A CA 1
ATOM 1469 C C . LEU A 1 198 ? 2.357 17.828 26.812 1 98.25 198 LEU A C 1
ATOM 1471 O O . LEU A 1 198 ? 1.512 18.688 27.094 1 98.25 198 LEU A O 1
ATOM 1475 N N . ILE A 1 199 ? 2.561 16.75 27.531 1 98.62 199 ILE A N 1
ATOM 1476 C CA . ILE A 1 199 ? 1.695 16.375 28.641 1 98.62 199 ILE A CA 1
ATOM 1477 C C . ILE A 1 199 ? 1.82 17.391 29.766 1 98.62 199 ILE A C 1
ATOM 1479 O O . ILE A 1 199 ? 0.814 17.844 30.312 1 98.62 199 ILE A O 1
ATOM 1483 N N . ASN A 1 200 ? 3.037 17.812 30.078 1 98.44 200 ASN A N 1
ATOM 1484 C CA . ASN A 1 200 ? 3.266 18.75 31.172 1 98.44 200 ASN A CA 1
ATOM 1485 C C . ASN A 1 200 ? 2.729 20.141 30.844 1 98.44 200 ASN A C 1
ATOM 1487 O O . ASN A 1 200 ? 2.145 20.812 31.703 1 98.44 200 ASN A O 1
ATOM 1491 N N . SER A 1 201 ? 2.998 20.578 29.688 1 98.44 201 SER A N 1
ATOM 1492 C CA . SER A 1 201 ? 2.525 21.906 29.312 1 98.44 201 SER A CA 1
ATOM 1493 C C . SER A 1 201 ? 1.003 21.953 29.25 1 98.44 201 SER A C 1
ATOM 1495 O O . SER A 1 201 ? 0.393 22.969 29.594 1 98.44 201 SER A O 1
ATOM 1497 N N . PHE A 1 202 ? 0.39 20.891 28.797 1 98.5 202 PHE A N 1
ATOM 1498 C CA . PHE A 1 202 ? -1.065 20.797 28.781 1 98.5 202 PHE A CA 1
ATOM 1499 C C . PHE A 1 202 ? -1.618 20.859 30.203 1 98.5 202 PHE A C 1
ATOM 1501 O O . PHE A 1 202 ? -2.561 21.594 30.484 1 98.5 202 PHE A O 1
ATOM 1508 N N . ARG A 1 203 ? -1.021 20.062 31.031 1 98.12 203 ARG A N 1
ATOM 1509 C CA . ARG A 1 203 ? -1.41 20.062 32.438 1 98.12 203 ARG A CA 1
ATOM 1510 C C . ARG A 1 203 ? -1.302 21.453 33.031 1 98.12 203 ARG A C 1
ATOM 1512 O O . ARG A 1 203 ? -2.205 21.906 33.75 1 98.12 203 ARG A O 1
ATOM 1519 N N . ARG A 1 204 ? -0.241 22.156 32.75 1 97.69 204 ARG A N 1
ATOM 1520 C CA . ARG A 1 204 ? -0.035 23.5 33.25 1 97.69 204 ARG A CA 1
ATOM 1521 C C . ARG A 1 204 ? -1.117 24.453 32.75 1 97.69 204 ARG A C 1
ATOM 1523 O O . ARG A 1 204 ? -1.619 25.297 33.531 1 97.69 204 ARG A O 1
ATOM 1530 N N . MET A 1 205 ? -1.438 24.312 31.5 1 97.56 205 MET A N 1
ATOM 1531 C CA . MET A 1 205 ? -2.512 25.125 30.938 1 97.56 205 MET A CA 1
ATOM 1532 C C . MET A 1 205 ? -3.818 24.906 31.688 1 97.56 205 MET A C 1
ATOM 1534 O O . MET A 1 205 ? -4.531 25.859 32 1 97.56 205 MET A O 1
ATOM 1538 N N . LEU A 1 206 ? -4.105 23.672 31.969 1 95.5 206 LEU A N 1
ATOM 1539 C CA . LEU A 1 206 ? -5.363 23.344 32.625 1 95.5 206 LEU A CA 1
ATOM 1540 C C . LEU A 1 206 ? -5.367 23.828 34.062 1 95.5 206 LEU A C 1
ATOM 1542 O O . LEU A 1 206 ? -6.41 24.234 34.594 1 95.5 206 LEU A O 1
ATOM 1546 N N . GLU A 1 207 ? -4.215 23.812 34.75 1 94.88 207 GLU A N 1
ATOM 1547 C CA . GLU A 1 207 ? -4.09 24.297 36.125 1 94.88 207 GLU A CA 1
ATOM 1548 C C . GLU A 1 207 ? -4.367 25.797 36.188 1 94.88 207 GLU A C 1
ATOM 1550 O O . GLU A 1 207 ? -4.773 26.297 37.25 1 94.88 207 GLU A O 1
ATOM 1555 N N . LEU A 1 208 ? -4.156 26.453 35.094 1 94.69 208 LEU A N 1
ATOM 1556 C CA . LEU A 1 208 ? -4.281 27.906 35.094 1 94.69 208 LEU A CA 1
ATOM 1557 C C . LEU A 1 208 ? -5.684 28.328 34.656 1 94.69 208 LEU A C 1
ATOM 1559 O O . LEU A 1 208 ? -5.969 29.516 34.531 1 94.69 208 LEU A O 1
ATOM 1563 N N . VAL A 1 209 ? -6.527 27.328 34.438 1 92.38 209 VAL A N 1
ATOM 1564 C CA . VAL A 1 209 ? -7.926 27.625 34.125 1 92.38 209 VAL A CA 1
ATOM 1565 C C . VAL A 1 209 ? -8.625 28.125 35.406 1 92.38 209 VAL A C 1
ATOM 1567 O O . VAL A 1 209 ? -8.531 27.484 36.469 1 92.38 209 VAL A O 1
ATOM 1570 N N . PRO A 1 210 ? -9.266 29.188 35.281 1 87.81 210 PRO A N 1
ATOM 1571 C CA . PRO A 1 210 ? -9.977 29.688 36.438 1 87.81 210 PRO A CA 1
ATOM 1572 C C . PRO A 1 210 ? -11.023 28.703 36.969 1 87.81 210 PRO A C 1
ATOM 1574 O O . PRO A 1 210 ? -11.711 28.047 36.156 1 87.81 210 PRO A O 1
ATOM 1577 N N . LYS A 1 211 ? -11.141 28.578 38.25 1 77.31 211 LYS A N 1
ATOM 1578 C CA . LYS A 1 211 ? -11.984 27.578 38.906 1 77.31 211 LYS A CA 1
ATOM 1579 C C . LYS A 1 211 ? -13.453 27.781 38.562 1 77.31 211 LYS A C 1
ATOM 1581 O O . LYS A 1 211 ? -14.227 26.812 38.531 1 77.31 211 LYS A O 1
ATOM 1586 N N . ASP A 1 212 ? -13.859 28.969 38.344 1 73.19 212 ASP A N 1
ATOM 1587 C CA . ASP A 1 212 ? -15.258 29.25 38.062 1 73.19 212 ASP A CA 1
ATOM 1588 C C . ASP A 1 212 ? -15.633 28.828 36.625 1 73.19 212 ASP A C 1
ATOM 1590 O O . ASP A 1 212 ? -16.812 28.797 36.281 1 73.19 212 ASP A O 1
ATOM 1594 N N . LYS A 1 213 ? -14.758 28.484 35.844 1 66.44 213 LYS A N 1
ATOM 1595 C CA . LYS A 1 213 ? -15 28.125 34.438 1 66.44 213 LYS A CA 1
ATOM 1596 C C . LYS A 1 213 ? -14.945 26.609 34.25 1 66.44 213 LYS A C 1
ATOM 1598 O O . LYS A 1 213 ? -15.195 26.109 33.156 1 66.44 213 LYS A O 1
ATOM 1603 N N . GLY A 1 214 ? -14.852 25.859 35.344 1 58.59 214 GLY A N 1
ATOM 1604 C CA . GLY A 1 214 ? -14.617 24.438 35.156 1 58.59 214 GLY A CA 1
ATOM 1605 C C . GLY A 1 214 ? -15.734 23.734 34.406 1 58.59 214 GLY A C 1
ATOM 1606 O O . GLY A 1 214 ? -16.906 24.016 34.656 1 58.59 214 GLY A O 1
ATOM 1607 N N . GLY A 1 215 ? -15.469 23.297 33.219 1 59.47 215 GLY A N 1
ATOM 1608 C CA . GLY A 1 215 ? -16.391 22.75 32.25 1 59.47 215 GLY A CA 1
ATOM 1609 C C . GLY A 1 215 ? -17.047 21.453 32.688 1 59.47 215 GLY A C 1
ATOM 1610 O O . GLY A 1 215 ? -16.578 20.812 33.625 1 59.47 215 GLY A O 1
ATOM 1611 N N . ASP A 1 216 ? -18.234 21.266 32.188 1 65.19 216 ASP A N 1
ATOM 1612 C CA . ASP A 1 216 ? -19.031 20.047 32.25 1 65.19 216 ASP A CA 1
ATOM 1613 C C . ASP A 1 216 ? -18.266 18.859 31.688 1 65.19 216 ASP A C 1
ATOM 1615 O O . ASP A 1 216 ? -17.328 19.016 30.891 1 65.19 216 ASP A O 1
ATOM 1619 N N . GLU A 1 217 ? -18.469 17.797 32.344 1 68.75 217 GLU A N 1
ATOM 1620 C CA . GLU A 1 217 ? -17.875 16.516 31.953 1 68.75 217 GLU A CA 1
ATOM 1621 C C . GLU A 1 217 ? -17.984 16.281 30.453 1 68.75 217 GLU A C 1
ATOM 1623 O O . GLU A 1 217 ? -17.047 15.766 29.828 1 68.75 217 GLU A O 1
ATOM 1628 N N . LEU A 1 218 ? -18.969 16.688 29.906 1 68.75 218 LEU A N 1
ATOM 1629 C CA . LEU A 1 218 ? -19.172 16.5 28.469 1 68.75 218 LEU A CA 1
ATOM 1630 C C . LEU A 1 218 ? -18.188 17.359 27.672 1 68.75 218 LEU A C 1
ATOM 1632 O O . LEU A 1 218 ? -17.75 16.969 26.594 1 68.75 218 LEU A O 1
ATOM 1636 N N . ALA A 1 219 ? -17.812 18.344 28.312 1 79.75 219 ALA A N 1
ATOM 1637 C CA . ALA A 1 219 ? -16.891 19.25 27.656 1 79.75 219 ALA A CA 1
ATOM 1638 C C . ALA A 1 219 ? -15.477 18.672 27.594 1 79.75 219 ALA A C 1
ATOM 1640 O O . ALA A 1 219 ? -14.648 19.094 26.797 1 79.75 219 ALA A O 1
ATOM 1641 N N . LYS A 1 220 ? -15.344 17.578 28.266 1 90.38 220 LYS A N 1
ATOM 1642 C CA . LYS A 1 220 ? -14.008 17 28.344 1 90.38 220 LYS A CA 1
ATOM 1643 C C . LYS A 1 220 ? -13.875 15.812 27.406 1 90.38 220 LYS A C 1
ATOM 1645 O O . LYS A 1 220 ? -12.766 15.297 27.188 1 90.38 220 LYS A O 1
ATOM 1650 N N . LYS A 1 221 ? -14.961 15.398 26.766 1 94.88 221 LYS A N 1
ATOM 1651 C CA . LYS A 1 221 ? -14.93 14.266 25.844 1 94.88 221 LYS A CA 1
ATOM 1652 C C . LYS A 1 221 ? -14.523 14.695 24.438 1 94.88 221 LYS A C 1
ATOM 1654 O O . LYS A 1 221 ? -15.023 15.695 23.922 1 94.88 221 LYS A O 1
ATOM 1659 N N . LEU A 1 222 ? -13.609 13.953 23.859 1 97.88 222 LEU A N 1
ATOM 1660 C CA . LEU A 1 222 ? -13.125 14.227 22.516 1 97.88 222 LEU A CA 1
ATOM 1661 C C . LEU A 1 222 ? -12.906 12.93 21.734 1 97.88 222 LEU A C 1
ATOM 1663 O O . LEU A 1 222 ? -12.266 12.008 22.25 1 97.88 222 LEU A O 1
ATOM 1667 N N . ILE A 1 223 ? -13.539 12.797 20.562 1 98.44 223 ILE A N 1
ATOM 1668 C CA . ILE A 1 223 ? -13.258 11.68 19.688 1 98.44 223 ILE A CA 1
ATOM 1669 C C . ILE A 1 223 ? -12.305 12.125 18.578 1 98.44 223 ILE A C 1
ATOM 1671 O O . ILE A 1 223 ? -12.562 13.125 17.891 1 98.44 223 ILE A O 1
ATOM 1675 N N . VAL A 1 224 ? -11.227 11.391 18.375 1 98.81 224 VAL A N 1
ATOM 1676 C CA . VAL A 1 224 ? -10.211 11.82 17.422 1 98.81 224 VAL A CA 1
ATOM 1677 C C . VAL A 1 224 ? -10.078 10.789 16.297 1 98.81 224 VAL A C 1
ATOM 1679 O O . VAL A 1 224 ? -9.836 9.609 16.562 1 98.81 224 VAL A O 1
ATOM 1682 N N . ASP A 1 225 ? -10.289 11.258 15.094 1 98.75 225 ASP A N 1
ATOM 1683 C CA . ASP A 1 225 ? -9.961 10.508 13.891 1 98.75 225 ASP A CA 1
ATOM 1684 C C . ASP A 1 225 ? -8.461 10.5 13.633 1 98.75 225 ASP A C 1
ATOM 1686 O O . ASP A 1 225 ? -7.891 11.508 13.203 1 98.75 225 ASP A O 1
ATOM 1690 N N . GLY A 1 226 ? -7.828 9.344 13.789 1 98.75 226 GLY A N 1
ATOM 1691 C CA . GLY A 1 226 ? -6.387 9.242 13.633 1 98.75 226 GLY A CA 1
ATOM 1692 C C . GLY A 1 226 ? -5.965 8.945 12.203 1 98.75 226 GLY A C 1
ATOM 1693 O O . GLY A 1 226 ? -4.793 8.672 11.945 1 98.75 226 GLY A O 1
ATOM 1694 N N . ALA A 1 227 ? -6.918 8.867 11.281 1 98.69 227 ALA A N 1
ATOM 1695 C CA . ALA A 1 227 ? -6.691 8.688 9.852 1 98.69 227 ALA A CA 1
ATOM 1696 C C . ALA A 1 227 ? -6.039 7.34 9.57 1 98.69 227 ALA A C 1
ATOM 1698 O O . ALA A 1 227 ? -5.453 7.141 8.5 1 98.69 227 ALA A O 1
ATOM 1699 N N . ASN A 1 228 ? -6.02 6.484 10.516 1 98.12 228 ASN A N 1
ATOM 1700 C CA . ASN A 1 228 ? -5.285 5.227 10.453 1 98.12 228 ASN A CA 1
ATOM 1701 C C . ASN A 1 228 ? -3.793 5.457 10.234 1 98.12 228 ASN A C 1
ATOM 1703 O O . ASN A 1 228 ? -3.127 4.668 9.57 1 98.12 228 ASN A O 1
ATOM 1707 N N . GLY A 1 229 ? -3.291 6.586 10.734 1 98.38 229 GLY A N 1
ATOM 1708 C CA . GLY A 1 229 ? -1.888 6.941 10.602 1 98.38 229 GLY A CA 1
ATOM 1709 C C . GLY A 1 229 ? -1.154 6.988 11.93 1 98.38 229 GLY A C 1
ATOM 1710 O O . GLY A 1 229 ? -1.69 6.562 12.953 1 98.38 229 GLY A O 1
ATOM 1711 N N . ILE A 1 230 ? 0.046 7.512 11.93 1 98.69 230 ILE A N 1
ATOM 1712 C CA . ILE A 1 230 ? 0.962 7.473 13.062 1 98.69 230 ILE A CA 1
ATOM 1713 C C . ILE A 1 230 ? 0.431 8.359 14.188 1 98.69 230 ILE A C 1
ATOM 1715 O O . ILE A 1 230 ? 0.657 8.086 15.367 1 98.69 230 ILE A O 1
ATOM 1719 N N . GLY A 1 231 ? -0.321 9.406 13.844 1 98.75 231 GLY A N 1
ATOM 1720 C CA . GLY A 1 231 ? -0.89 10.266 14.875 1 98.75 231 GLY A CA 1
ATOM 1721 C C . GLY A 1 231 ? -1.836 9.531 15.805 1 98.75 231 GLY A C 1
ATOM 1722 O O . GLY A 1 231 ? -1.844 9.773 17.016 1 98.75 231 GLY A O 1
ATOM 1723 N N . GLY A 1 232 ? -2.707 8.672 15.188 1 98.5 232 GLY A N 1
ATOM 1724 C CA . GLY A 1 232 ? -3.584 7.844 16 1 98.5 232 GLY A CA 1
ATOM 1725 C C . GLY A 1 232 ? -2.832 6.91 16.922 1 98.5 232 GLY A C 1
ATOM 1726 O O . GLY A 1 232 ? -3.191 6.77 18.094 1 98.5 232 GLY A O 1
ATOM 1727 N N . VAL A 1 233 ? -1.783 6.344 16.438 1 98.12 233 VAL A N 1
ATOM 1728 C CA . VAL A 1 233 ? -0.954 5.426 17.219 1 98.12 233 VAL A CA 1
ATOM 1729 C C . VAL A 1 233 ? -0.364 6.16 18.422 1 98.12 233 VAL A C 1
ATOM 1731 O O . VAL A 1 233 ? -0.403 5.652 19.531 1 98.12 233 VAL A O 1
ATOM 1734 N N . LYS A 1 234 ? 0.156 7.344 18.172 1 98.62 234 LYS A N 1
ATOM 1735 C CA . LYS A 1 234 ? 0.818 8.102 19.219 1 98.62 234 LYS A CA 1
ATOM 1736 C C . LYS A 1 234 ? -0.191 8.609 20.25 1 98.62 234 LYS A C 1
ATOM 1738 O O . LYS A 1 234 ? 0.095 8.641 21.453 1 98.62 234 LYS A O 1
ATOM 1743 N N . LEU A 1 235 ? -1.305 9 19.781 1 98.5 235 LEU A N 1
ATOM 1744 C CA . LEU A 1 235 ? -2.326 9.492 20.703 1 98.5 235 LEU A CA 1
ATOM 1745 C C . LEU A 1 235 ? -2.816 8.367 21.609 1 98.5 235 LEU A C 1
ATOM 1747 O O . LEU A 1 235 ? -3.068 8.594 22.797 1 98.5 235 LEU A O 1
ATOM 1751 N N . GLU A 1 236 ? -2.998 7.18 21.031 1 98.06 236 GLU A N 1
ATOM 1752 C CA . GLU A 1 236 ? -3.355 6.016 21.844 1 98.06 236 GLU A CA 1
ATOM 1753 C C . GLU A 1 236 ? -2.324 5.766 22.938 1 98.06 236 GLU A C 1
ATOM 1755 O O . GLU A 1 236 ? -2.676 5.355 24.047 1 98.06 236 GLU A O 1
ATOM 1760 N N . GLN A 1 237 ? -1.162 6.062 22.672 1 97.44 237 GLN A N 1
ATOM 1761 C CA . GLN A 1 237 ? -0.061 5.824 23.594 1 97.44 237 GLN A CA 1
ATOM 1762 C C . GLN A 1 237 ? -0.129 6.777 24.781 1 97.44 237 GLN A C 1
ATOM 1764 O O . GLN A 1 237 ? 0.207 6.398 25.906 1 97.44 237 GLN A O 1
ATOM 1769 N N . ILE A 1 238 ? -0.612 8.008 24.594 1 98.12 238 ILE A N 1
ATOM 1770 C CA . ILE A 1 238 ? -0.385 8.992 25.656 1 98.12 238 ILE A CA 1
ATOM 1771 C C . ILE A 1 238 ? -1.725 9.453 26.219 1 98.12 238 ILE A C 1
ATOM 1773 O O . ILE A 1 238 ? -1.766 10.164 27.234 1 98.12 238 ILE A O 1
ATOM 1777 N N . LYS A 1 239 ? -2.828 9.062 25.609 1 98 239 LYS A N 1
ATOM 1778 C CA . LYS A 1 239 ? -4.121 9.648 25.969 1 98 239 LYS A CA 1
ATOM 1779 C C . LYS A 1 239 ? -4.438 9.43 27.438 1 98 239 LYS A C 1
ATOM 1781 O O . LYS A 1 239 ? -5.082 10.266 28.078 1 98 239 LYS A O 1
ATOM 1786 N N . ALA A 1 240 ? -3.941 8.383 28.062 1 97.62 240 ALA A N 1
ATOM 1787 C CA . ALA A 1 240 ? -4.215 8.078 29.453 1 97.62 240 ALA A CA 1
ATOM 1788 C C . ALA A 1 240 ? -3.535 9.086 30.391 1 97.62 240 ALA A C 1
ATOM 1790 O O . ALA A 1 240 ? -3.986 9.312 31.516 1 97.62 240 ALA A O 1
ATOM 1791 N N . GLU A 1 241 ? -2.521 9.711 29.906 1 98 241 GLU A N 1
ATOM 1792 C CA . GLU A 1 241 ? -1.756 10.648 30.719 1 98 241 GLU A CA 1
ATOM 1793 C C . GLU A 1 241 ? -2.281 12.07 30.562 1 98 241 GLU A C 1
ATOM 1795 O O . GLU A 1 241 ? -1.831 12.984 31.266 1 98 241 GLU A O 1
ATOM 1800 N N . LEU A 1 242 ? -3.18 12.234 29.672 1 97.75 242 LEU A N 1
ATOM 1801 C CA . LEU A 1 242 ? -3.752 13.555 29.438 1 97.75 242 LEU A CA 1
ATOM 1802 C C . LEU A 1 242 ? -4.945 13.805 30.359 1 97.75 242 LEU A C 1
ATOM 1804 O O . LEU A 1 242 ? -6.086 13.867 29.891 1 97.75 242 LEU A O 1
ATOM 1808 N N . SER A 1 243 ? -4.602 14.141 31.594 1 93.94 243 SER A N 1
ATOM 1809 C CA . SER A 1 243 ? -5.645 14.391 32.594 1 93.94 243 SER A CA 1
ATOM 1810 C C . SER A 1 243 ? -6.477 15.617 32.219 1 93.94 243 SER A C 1
ATOM 1812 O O . SER A 1 243 ? -5.938 16.625 31.734 1 93.94 243 SER A O 1
ATOM 1814 N N . GLY A 1 244 ? -7.754 15.531 32.344 1 92.81 244 GLY A N 1
ATOM 1815 C CA . GLY A 1 244 ? -8.656 16.625 32.031 1 92.81 244 GLY A CA 1
ATOM 1816 C C . GLY A 1 244 ? -9.266 16.547 30.656 1 92.81 244 GLY A C 1
ATOM 1817 O O . GLY A 1 244 ? -10.07 17.391 30.266 1 92.81 244 GLY A O 1
ATOM 1818 N N . LEU A 1 245 ? -8.867 15.539 29.906 1 95.81 245 LEU A N 1
ATOM 1819 C CA . LEU A 1 245 ? -9.391 15.289 28.562 1 95.81 245 LEU A CA 1
ATOM 1820 C C . LEU A 1 245 ? -9.609 13.797 28.344 1 95.81 245 LEU A C 1
ATOM 1822 O O . LEU A 1 245 ? -8.688 13 28.516 1 95.81 245 LEU A O 1
ATOM 1826 N N . ASP A 1 246 ? -10.812 13.43 28.047 1 96.62 246 ASP A N 1
ATOM 1827 C CA . ASP A 1 246 ? -11.156 12.047 27.75 1 96.62 246 ASP A CA 1
ATOM 1828 C C . ASP A 1 246 ? -11.164 11.797 26.234 1 96.62 246 ASP A C 1
ATOM 1830 O O . ASP A 1 246 ? -12.18 12.039 25.578 1 96.62 246 ASP A O 1
ATOM 1834 N N . ILE A 1 247 ? -10.133 11.148 25.75 1 98.12 247 ILE A N 1
ATOM 1835 C CA . ILE A 1 247 ? -9.953 11.008 24.297 1 98.12 247 ILE A CA 1
ATOM 1836 C C . ILE A 1 247 ? -10.312 9.586 23.875 1 98.12 247 ILE A C 1
ATOM 1838 O O . ILE A 1 247 ? -9.828 8.609 24.453 1 98.12 247 ILE A O 1
ATOM 1842 N N . ILE A 1 248 ? -11.164 9.461 22.922 1 98 248 ILE A N 1
ATOM 1843 C CA . ILE A 1 248 ? -11.414 8.211 22.203 1 98 248 ILE A CA 1
ATOM 1844 C C . ILE A 1 248 ? -10.844 8.297 20.797 1 98 248 ILE A C 1
ATOM 1846 O O . ILE A 1 248 ? -11.195 9.203 20.031 1 98 248 ILE A O 1
ATOM 1850 N N . VAL A 1 249 ? -9.984 7.387 20.453 1 98.31 249 VAL A N 1
ATOM 1851 C CA . VAL A 1 249 ? -9.359 7.422 19.141 1 98.31 249 VAL A CA 1
ATOM 1852 C C . VAL A 1 249 ? -10.078 6.457 18.203 1 98.31 249 VAL A C 1
ATOM 1854 O O . VAL A 1 249 ? -10.297 5.293 18.547 1 98.31 249 VAL A O 1
ATOM 1857 N N . ARG A 1 250 ? -10.531 6.988 17.062 1 97.69 250 ARG A N 1
ATOM 1858 C CA . ARG A 1 250 ? -11.008 6.219 15.922 1 97.69 250 ARG A CA 1
ATOM 1859 C C . ARG A 1 250 ? -9.984 6.215 14.789 1 97.69 250 ARG A C 1
ATOM 1861 O O . ARG A 1 250 ? -9.203 7.156 14.656 1 97.69 250 ARG A O 1
ATOM 1868 N N . ASN A 1 251 ? -10.016 5.113 13.938 1 97.88 251 ASN A N 1
ATOM 1869 C CA . ASN A 1 251 ? -9.008 5.023 12.891 1 97.88 251 ASN A CA 1
ATOM 1870 C C . ASN A 1 251 ? -7.594 5.176 13.461 1 97.88 251 ASN A C 1
ATOM 1872 O O . ASN A 1 251 ? -6.816 6.008 12.992 1 97.88 251 ASN A O 1
ATOM 1876 N N . SER A 1 252 ? -7.258 4.328 14.422 1 97.44 252 SER A N 1
ATOM 1877 C CA . SER A 1 252 ? -6.078 4.469 15.273 1 97.44 252 SER A CA 1
ATOM 1878 C C . SER A 1 252 ? -4.828 3.938 14.57 1 97.44 252 SER A C 1
ATOM 1880 O O . SER A 1 252 ? -3.709 4.164 15.039 1 97.44 252 SER A O 1
ATOM 1882 N N . GLY A 1 253 ? -5.02 3.223 13.523 1 93.56 253 GLY A N 1
ATOM 1883 C CA . GLY A 1 253 ? -3.9 2.584 12.852 1 93.56 253 GLY A CA 1
ATOM 1884 C C . GLY A 1 253 ? -3.748 1.117 13.203 1 93.56 253 GLY A C 1
ATOM 1885 O O . GLY A 1 253 ? -2.885 0.428 12.656 1 93.56 253 GLY A O 1
ATOM 1886 N N . LYS A 1 254 ? -4.582 0.63 14.023 1 92.19 254 LYS A N 1
ATOM 1887 C CA . LYS A 1 254 ? -4.574 -0.795 14.336 1 92.19 254 LYS A CA 1
ATOM 1888 C C . LYS A 1 254 ? -5.008 -1.627 13.133 1 92.19 254 LYS A C 1
ATOM 1890 O O . LYS A 1 254 ? -5.859 -1.2 12.352 1 92.19 254 LYS A O 1
ATOM 1895 N N . GLU A 1 255 ? -4.43 -2.768 13.07 1 87.5 255 GLU A N 1
ATOM 1896 C CA . GLU A 1 255 ? -4.723 -3.648 11.945 1 87.5 255 GLU A CA 1
ATOM 1897 C C . GLU A 1 255 ? -6.215 -3.959 11.859 1 87.5 255 GLU A C 1
ATOM 1899 O O . GLU A 1 255 ? -6.848 -4.258 12.875 1 87.5 255 GLU A O 1
ATOM 1904 N N . GLY A 1 256 ? -6.77 -3.762 10.688 1 89.5 256 GLY A N 1
ATOM 1905 C CA . GLY A 1 256 ? -8.148 -4.152 10.453 1 89.5 256 GLY A CA 1
ATOM 1906 C C . GLY A 1 256 ? -9.133 -3.006 10.609 1 89.5 256 GLY A C 1
ATOM 1907 O O . GLY A 1 256 ? -10.281 -3.102 10.18 1 89.5 256 GLY A O 1
ATOM 1908 N N . GLU A 1 257 ? -8.703 -1.91 11.195 1 91.62 257 GLU A N 1
ATOM 1909 C CA . GLU A 1 257 ? -9.609 -0.797 11.469 1 91.62 257 GLU A CA 1
ATOM 1910 C C . GLU A 1 257 ? -9.953 -0.036 10.188 1 91.62 257 GLU A C 1
ATOM 1912 O O . GLU A 1 257 ? -11.07 0.448 10.031 1 91.62 257 GLU A O 1
ATOM 1917 N N . GLY A 1 258 ? -8.984 0.06 9.344 1 94.88 258 GLY A N 1
ATOM 1918 C CA . GLY A 1 258 ? -9.148 0.81 8.109 1 94.88 258 GLY A CA 1
ATOM 1919 C C . GLY A 1 258 ? -7.855 0.984 7.336 1 94.88 258 GLY A C 1
ATOM 1920 O O . GLY A 1 258 ? -6.875 0.281 7.59 1 94.88 258 GLY A O 1
ATOM 1921 N N . ILE A 1 259 ? -7.961 1.796 6.309 1 95.5 259 ILE A N 1
ATOM 1922 C CA . ILE A 1 259 ? -6.828 2.078 5.434 1 95.5 259 ILE A CA 1
ATOM 1923 C C . ILE A 1 259 ? -6.379 3.527 5.617 1 95.5 259 ILE A C 1
ATOM 1925 O O . ILE A 1 259 ? -7.211 4.43 5.719 1 95.5 259 ILE A O 1
ATOM 1929 N N . LEU A 1 260 ? -5.121 3.752 5.664 1 97.56 260 LEU A N 1
ATOM 1930 C CA . LEU A 1 260 ? -4.527 5.066 5.879 1 97.56 260 LEU A CA 1
ATOM 1931 C C . LEU A 1 260 ? -5.16 6.105 4.961 1 97.56 260 LEU A C 1
ATOM 1933 O O . LEU A 1 260 ? -5.176 5.934 3.74 1 97.56 260 LEU A O 1
ATOM 1937 N N . ASN A 1 261 ? -5.746 7.18 5.504 1 97.44 261 ASN A N 1
ATOM 1938 C CA . ASN A 1 261 ? -6.27 8.375 4.852 1 97.44 261 ASN A CA 1
ATOM 1939 C C . ASN A 1 261 ? -7.492 8.055 3.994 1 97.44 261 ASN A C 1
ATOM 1941 O O . ASN A 1 261 ? -8.078 8.945 3.381 1 97.44 261 ASN A O 1
ATOM 1945 N N . HIS A 1 262 ? -7.879 6.777 3.936 1 95.88 262 HIS A N 1
ATOM 1946 C CA . HIS A 1 262 ? -8.992 6.398 3.072 1 95.88 262 HIS A CA 1
ATOM 1947 C C . HIS A 1 262 ? -10.328 6.668 3.75 1 95.88 262 HIS A C 1
ATOM 1949 O O . HIS A 1 262 ? -10.711 5.957 4.684 1 95.88 262 HIS A O 1
ATOM 1955 N N . MET A 1 263 ? -11.086 7.656 3.236 1 94.62 263 MET A N 1
ATOM 1956 C CA . MET A 1 263 ? -12.383 8.078 3.748 1 94.62 263 MET A CA 1
ATOM 1957 C C . MET A 1 263 ? -12.281 8.5 5.211 1 94.62 263 MET A C 1
ATOM 1959 O O . MET A 1 263 ? -13.188 8.242 6 1 94.62 263 MET A O 1
ATOM 1963 N N . CYS A 1 264 ? -11.227 8.961 5.586 1 97.31 264 CYS A N 1
ATOM 1964 C CA . CYS A 1 264 ? -10.922 9.508 6.906 1 97.31 264 CYS A CA 1
ATOM 1965 C C . CYS A 1 264 ? -9.727 10.453 6.844 1 97.31 264 CYS A C 1
ATOM 1967 O O . CYS A 1 264 ? -9.094 10.594 5.797 1 97.31 264 CYS A O 1
ATOM 1969 N N . GLY A 1 265 ? -9.484 11.172 7.984 1 98.44 265 GLY A N 1
ATOM 1970 C CA . GLY A 1 265 ? -8.367 12.102 8.055 1 98.44 265 GLY A CA 1
ATOM 1971 C C . GLY A 1 265 ? -8.766 13.539 7.801 1 98.44 265 GLY A C 1
ATOM 1972 O O . GLY A 1 265 ? -9.805 13.805 7.199 1 98.44 265 GLY A O 1
ATOM 1973 N N . ALA A 1 266 ? -7.867 14.352 8.133 1 98.56 266 ALA A N 1
ATOM 1974 C CA . ALA A 1 266 ? -8.133 15.781 8.102 1 98.56 266 ALA A CA 1
ATOM 1975 C C . ALA A 1 266 ? -8.445 16.25 6.688 1 98.56 266 ALA A C 1
ATOM 1977 O O . ALA A 1 266 ? -9.352 17.062 6.48 1 98.56 266 ALA A O 1
ATOM 1978 N N . ASP A 1 267 ? -7.688 15.781 5.734 1 96.75 267 ASP A N 1
ATOM 1979 C CA . ASP A 1 267 ? -7.902 16.203 4.352 1 96.75 267 ASP A CA 1
ATOM 1980 C C . ASP A 1 267 ? -9.281 15.773 3.855 1 96.75 267 ASP A C 1
ATOM 1982 O O . ASP A 1 267 ? -9.984 16.562 3.217 1 96.75 267 ASP A O 1
ATOM 1986 N N . PHE A 1 268 ? -9.664 14.562 4.156 1 96.31 268 PHE A N 1
ATOM 1987 C CA . PHE A 1 268 ? -10.953 14.023 3.75 1 96.31 268 PHE A CA 1
ATOM 1988 C C . PHE A 1 268 ? -12.094 14.805 4.395 1 96.31 268 PHE A C 1
ATOM 1990 O O . PHE A 1 268 ? -13.039 15.211 3.711 1 96.31 268 PHE A O 1
ATOM 1997 N N . VAL A 1 269 ? -12.008 15 5.703 1 97.06 269 VAL A N 1
ATOM 1998 C CA . VAL A 1 269 ? -13.062 15.68 6.449 1 97.06 269 VAL A CA 1
ATOM 1999 C C . VAL A 1 269 ? -13.195 17.125 5.969 1 97.06 269 VAL A C 1
ATOM 2001 O O . VAL A 1 269 ? -14.305 17.625 5.809 1 97.06 269 VAL A O 1
ATOM 2004 N N . GLN A 1 270 ? -12.102 17.75 5.762 1 95.5 270 GLN A N 1
ATOM 2005 C CA . GLN A 1 270 ? -12.109 19.141 5.332 1 95.5 270 GLN A CA 1
ATOM 2006 C C . GLN A 1 270 ? -12.703 19.281 3.936 1 95.5 270 GLN A C 1
ATOM 2008 O O . GLN A 1 270 ? -13.453 20.219 3.67 1 95.5 270 GLN A O 1
ATOM 2013 N N . LYS A 1 271 ? -12.406 18.438 3.027 1 90.62 271 LYS A N 1
ATOM 2014 C CA . LYS A 1 271 ? -12.82 18.562 1.633 1 90.62 271 LYS A CA 1
ATOM 2015 C C . LYS A 1 271 ? -14.234 18.031 1.425 1 90.62 271 LYS A C 1
ATOM 2017 O O . LYS A 1 271 ? -15.039 18.656 0.731 1 90.62 271 LYS A O 1
ATOM 2022 N N . GLU A 1 272 ? -14.492 16.844 2.074 1 90.31 272 GLU A N 1
ATOM 2023 C CA . GLU A 1 272 ? -15.758 16.172 1.788 1 90.31 272 GLU A CA 1
ATOM 2024 C C . GLU A 1 272 ? -16.859 16.641 2.729 1 90.31 272 GLU A C 1
ATOM 2026 O O . GLU A 1 272 ? -18.047 16.547 2.402 1 90.31 272 GLU A O 1
ATOM 2031 N N . ARG A 1 273 ? -16.516 17.062 3.928 1 92.25 273 ARG A N 1
ATOM 2032 C CA . ARG A 1 273 ? -17.453 17.578 4.93 1 92.25 273 ARG A CA 1
ATOM 2033 C C . ARG A 1 273 ? -18.516 16.547 5.262 1 92.25 273 ARG A C 1
ATOM 2035 O O . ARG A 1 273 ? -19.703 16.891 5.402 1 92.25 273 ARG A O 1
ATOM 2042 N N . VAL A 1 274 ? -18.125 15.305 5.246 1 92.69 274 VAL A N 1
ATOM 2043 C CA . VAL A 1 274 ? -19 14.211 5.652 1 92.69 274 VAL A CA 1
ATOM 2044 C C . VAL A 1 274 ? -18.328 13.398 6.762 1 92.69 274 VAL A C 1
ATOM 2046 O O . VAL A 1 274 ? -17.125 13.547 7.012 1 92.69 274 VAL A O 1
ATOM 2049 N N . THR A 1 275 ? -19.125 12.586 7.441 1 93.88 275 THR A N 1
ATOM 2050 C CA . THR A 1 275 ? -18.641 11.766 8.539 1 93.88 275 THR A CA 1
ATOM 2051 C C . THR A 1 275 ? -17.578 10.781 8.055 1 93.88 275 THR A C 1
ATOM 2053 O O . THR A 1 275 ? -17.812 10.031 7.102 1 93.88 275 THR A O 1
ATOM 2056 N N . PRO A 1 276 ? -16.406 10.789 8.641 1 95.56 276 PRO A N 1
ATOM 2057 C CA . PRO A 1 276 ? -15.383 9.844 8.211 1 95.56 276 PRO A CA 1
ATOM 2058 C C . PRO A 1 276 ? -15.695 8.406 8.617 1 95.56 276 PRO A C 1
ATOM 2060 O O . PRO A 1 276 ? -16.516 8.172 9.5 1 95.56 276 PRO A O 1
ATOM 2063 N N . HIS A 1 277 ? -15 7.488 7.969 1 92.56 277 HIS A N 1
ATOM 2064 C CA . HIS A 1 277 ? -15.086 6.082 8.344 1 92.56 277 HIS A CA 1
ATOM 2065 C C . HIS A 1 277 ? -14.75 5.883 9.82 1 92.56 277 HIS A C 1
ATOM 2067 O O . HIS A 1 277 ? -13.891 6.578 10.367 1 92.56 277 HIS A O 1
ATOM 2073 N N . GLY A 1 278 ? -15.422 4.984 10.508 1 92.12 278 GLY A N 1
ATOM 2074 C CA . GLY A 1 278 ? -15.156 4.66 11.906 1 92.12 278 GLY A CA 1
ATOM 2075 C C . GLY A 1 278 ? -16.078 5.379 12.867 1 92.12 278 GLY A C 1
ATOM 2076 O O . GLY A 1 278 ? -16.078 5.09 14.07 1 92.12 278 GLY A O 1
ATOM 2077 N N . PHE A 1 279 ? -16.859 6.297 12.383 1 94.25 279 PHE A N 1
ATOM 2078 C CA . PHE A 1 279 ? -17.812 7.043 13.203 1 94.25 279 PHE A CA 1
ATOM 2079 C C . PHE A 1 279 ? -19.234 6.59 12.93 1 94.25 279 PHE A C 1
ATOM 2081 O O . PHE A 1 279 ? -19.547 6.082 11.852 1 94.25 279 PHE A O 1
ATOM 2088 N N . SER A 1 280 ? -20.094 6.695 13.969 1 89.56 280 SER A N 1
ATOM 2089 C CA . SER A 1 280 ? -21.484 6.25 13.867 1 89.56 280 SER A CA 1
ATOM 2090 C C . SER A 1 280 ? -22.422 7.227 14.547 1 89.56 280 SER A C 1
ATOM 2092 O O . SER A 1 280 ? -22 8.273 15.047 1 89.56 280 SER A O 1
ATOM 2094 N N . SER A 1 281 ? -23.719 6.832 14.562 1 88.81 281 SER A N 1
ATOM 2095 C CA . SER A 1 281 ? -24.734 7.656 15.188 1 88.81 281 SER A CA 1
ATOM 2096 C C . SER A 1 281 ? -24.5 7.785 16.688 1 88.81 281 SER A C 1
ATOM 2098 O O . SER A 1 281 ? -24.984 8.734 17.312 1 88.81 281 SER A O 1
ATOM 2100 N N . GLU A 1 282 ? -23.719 6.969 17.203 1 90.19 282 GLU A N 1
ATOM 2101 C CA . GLU A 1 282 ? -23.406 7.012 18.625 1 90.19 282 GLU A CA 1
ATOM 2102 C C . GLU A 1 282 ? -22.5 8.195 18.953 1 90.19 282 GLU A C 1
ATOM 2104 O O . GLU A 1 282 ? -22.391 8.594 20.125 1 90.19 282 GLU A O 1
ATOM 2109 N N . ASP A 1 283 ? -21.922 8.797 17.922 1 92.88 283 ASP A N 1
ATOM 2110 C CA . ASP A 1 283 ? -20.969 9.883 18.125 1 92.88 283 ASP A CA 1
ATOM 2111 C C . ASP A 1 283 ? -21.609 11.242 17.875 1 92.88 283 ASP A C 1
ATOM 2113 O O . ASP A 1 283 ? -20.938 12.266 17.875 1 92.88 283 ASP A O 1
ATOM 2117 N N . LEU A 1 284 ? -22.938 11.227 17.719 1 92.25 284 LEU A N 1
ATOM 2118 C CA . LEU A 1 284 ? -23.672 12.453 17.391 1 92.25 284 LEU A CA 1
ATOM 2119 C C . LEU A 1 284 ? -23.5 13.492 18.5 1 92.25 284 LEU A C 1
ATOM 2121 O O . LEU A 1 284 ? -23.625 13.172 19.688 1 92.25 284 LEU A O 1
ATOM 2125 N N . GLY A 1 285 ? -23.109 14.68 18.125 1 90.44 285 GLY A N 1
ATOM 2126 C CA . GLY A 1 285 ? -23.094 15.805 19.047 1 90.44 285 GLY A CA 1
ATOM 2127 C C . GLY A 1 285 ? -21.781 15.922 19.812 1 90.44 285 GLY A C 1
ATOM 2128 O O . GLY A 1 285 ? -21.516 16.938 20.453 1 90.44 285 GLY A O 1
ATOM 2129 N N . VAL A 1 286 ? -20.938 14.906 19.688 1 93.75 286 VAL A N 1
ATOM 2130 C CA . VAL A 1 286 ? -19.672 14.93 20.406 1 93.75 286 VAL A CA 1
ATOM 2131 C C . VAL A 1 286 ? -18.625 15.672 19.594 1 93.75 286 VAL A C 1
ATOM 2133 O O . VAL A 1 286 ? -18.594 15.562 18.359 1 93.75 286 VAL A O 1
ATOM 2136 N N . ARG A 1 287 ? -17.812 16.469 20.266 1 96.44 287 ARG A N 1
ATOM 2137 C CA . ARG A 1 287 ? -16.688 17.156 19.609 1 96.44 287 ARG A CA 1
ATOM 2138 C C . ARG A 1 287 ? -15.68 16.141 19.062 1 96.44 287 ARG A C 1
ATOM 2140 O O . ARG A 1 287 ? -15.273 15.227 19.781 1 96.44 287 ARG A O 1
ATOM 2147 N N . CYS A 1 288 ? -15.367 16.312 17.781 1 98.12 288 CYS A N 1
ATOM 2148 C CA . CYS A 1 288 ? -14.422 15.422 17.125 1 98.12 288 CYS A CA 1
ATOM 2149 C C . CYS A 1 288 ? -13.273 16.203 16.5 1 98.12 288 CYS A C 1
ATOM 2151 O O . CYS A 1 288 ? -13.43 17.375 16.156 1 98.12 288 CYS A O 1
ATOM 2153 N N . ALA A 1 289 ? -12.133 15.617 16.406 1 98.75 289 ALA A N 1
ATOM 2154 C CA . ALA A 1 289 ? -10.977 16.141 15.68 1 98.75 289 ALA A CA 1
ATOM 2155 C C . ALA A 1 289 ? -10.438 15.102 14.695 1 98.75 289 ALA A C 1
ATOM 2157 O O . ALA A 1 289 ? -10.656 13.898 14.867 1 98.75 289 ALA A O 1
ATOM 2158 N N . SER A 1 290 ? -9.828 15.57 13.672 1 98.81 290 SER A N 1
ATOM 2159 C CA . SER A 1 290 ? -9.242 14.68 12.672 1 98.81 290 SER A CA 1
ATOM 2160 C C . SER A 1 290 ? -7.801 15.07 12.359 1 98.81 290 SER A C 1
ATOM 2162 O O . SER A 1 290 ? -7.504 16.25 12.141 1 98.81 290 SER A O 1
ATOM 2164 N N . LEU A 1 291 ? -6.918 14.117 12.398 1 98.81 291 LEU A N 1
ATOM 2165 C CA . LEU A 1 291 ? -5.527 14.258 11.984 1 98.81 291 LEU A CA 1
ATOM 2166 C C . LEU A 1 291 ? -5.328 13.766 10.555 1 98.81 291 LEU A C 1
ATOM 2168 O O . LEU A 1 291 ? -6.277 13.32 9.906 1 98.81 291 LEU A O 1
ATOM 2172 N N . ASP A 1 292 ? -4.121 13.891 9.977 1 98.25 292 ASP A N 1
ATOM 2173 C CA . ASP A 1 292 ? -3.811 13.242 8.711 1 98.25 292 ASP A CA 1
ATOM 2174 C C . ASP A 1 292 ? -2.73 12.172 8.891 1 98.25 292 ASP A C 1
ATOM 2176 O O . ASP A 1 292 ? -2.355 11.852 10.016 1 98.25 292 ASP A O 1
ATOM 2180 N N . GLY A 1 293 ? -2.256 11.648 7.879 1 98.06 293 GLY A N 1
ATOM 2181 C CA . GLY A 1 293 ? -1.433 10.453 7.902 1 98.06 293 GLY A CA 1
ATOM 2182 C C . GLY A 1 293 ? -0.152 10.617 8.695 1 98.06 293 GLY A C 1
ATOM 2183 O O . GLY A 1 293 ? 0.346 9.664 9.289 1 98.06 293 GLY A O 1
ATOM 2184 N N . ASP A 1 294 ? 0.446 11.82 8.68 1 98.31 294 ASP A N 1
ATOM 2185 C CA . ASP A 1 294 ? 1.679 12.023 9.43 1 98.31 294 ASP A CA 1
ATOM 2186 C C . ASP A 1 294 ? 1.477 13.062 10.539 1 98.31 294 ASP A C 1
ATOM 2188 O O . ASP A 1 294 ? 2.447 13.562 11.109 1 98.31 294 ASP A O 1
ATOM 2192 N N . ALA A 1 295 ? 0.254 13.492 10.766 1 98.75 295 ALA A N 1
ATOM 2193 C CA . ALA A 1 295 ? -0.204 14.273 11.914 1 98.75 295 ALA A CA 1
ATOM 2194 C C . ALA A 1 295 ? 0.363 15.688 11.875 1 98.75 295 ALA A C 1
ATOM 2196 O O . ALA A 1 295 ? 0.718 16.25 12.914 1 98.75 295 ALA A O 1
ATOM 2197 N N . ASP A 1 296 ? 0.445 16.219 10.703 1 98.12 296 ASP A N 1
ATOM 2198 C CA . ASP A 1 296 ? 0.833 17.625 10.664 1 98.12 296 ASP A 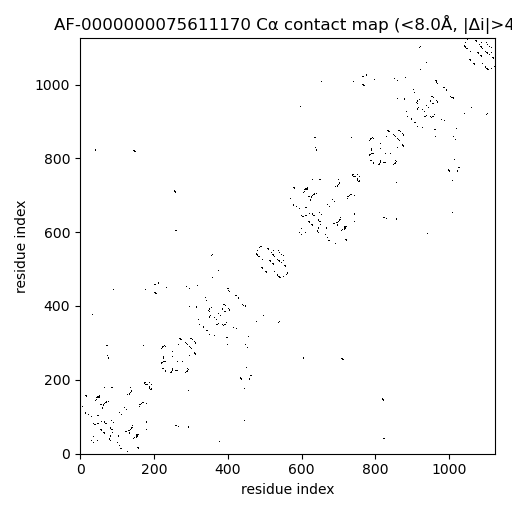CA 1
ATOM 2199 C C . ASP A 1 296 ? -0.362 18.516 10.344 1 98.12 296 ASP A C 1
ATOM 2201 O O . ASP A 1 296 ? -0.235 19.734 10.289 1 98.12 296 ASP A O 1
ATOM 2205 N N . ARG A 1 297 ? -1.561 17.922 10.141 1 98.25 297 ARG A N 1
ATOM 2206 C CA . ARG A 1 297 ? -2.793 18.672 9.938 1 98.25 297 ARG A CA 1
ATOM 2207 C C . ARG A 1 297 ? -3.816 18.359 11.023 1 98.25 297 ARG A C 1
ATOM 2209 O O . ARG A 1 297 ? -3.855 17.25 11.547 1 98.25 297 ARG A O 1
ATOM 2216 N N . LEU A 1 298 ? -4.652 19.328 11.297 1 98.81 298 LEU A N 1
ATOM 2217 C CA . LEU A 1 298 ? -5.684 19.203 12.32 1 98.81 298 LEU A CA 1
ATOM 2218 C C . LEU A 1 298 ? -6.949 19.953 11.906 1 98.81 298 LEU A C 1
ATOM 2220 O O . LEU A 1 298 ? -6.895 21.125 11.523 1 98.81 298 LEU A O 1
ATOM 2224 N N . VAL A 1 299 ? -8.078 19.297 11.938 1 98.69 299 VAL A N 1
ATOM 2225 C CA . VAL A 1 299 ? -9.375 19.953 11.828 1 98.69 299 VAL A CA 1
ATOM 2226 C C . VAL A 1 299 ? -10.336 19.375 12.875 1 98.69 299 VAL A C 1
ATOM 2228 O O . VAL A 1 299 ? -10.07 18.328 13.461 1 98.69 299 VAL A O 1
ATOM 2231 N N . TYR A 1 300 ? -11.344 20.094 13.18 1 98.56 300 TYR A N 1
ATOM 2232 C CA . TYR A 1 300 ? -12.398 19.641 14.078 1 98.56 300 TYR A CA 1
ATOM 2233 C C . TYR A 1 300 ? -13.727 19.5 13.336 1 98.56 300 TYR A C 1
ATOM 2235 O O . TYR A 1 300 ? -13.93 20.125 12.297 1 98.56 300 TYR A O 1
ATOM 2243 N N . PHE A 1 301 ? -14.562 18.625 13.859 1 97.75 301 PHE A N 1
ATOM 2244 C CA . PHE A 1 301 ? -15.898 18.5 13.289 1 97.75 301 PHE A CA 1
ATOM 2245 C C . PHE A 1 301 ? -16.875 17.938 14.312 1 97.75 301 PHE A C 1
ATOM 2247 O O . PHE A 1 301 ? -16.469 17.516 15.398 1 97.75 301 PHE A O 1
ATOM 2254 N N . ARG A 1 302 ? -18.078 18.078 14.086 1 96.44 302 ARG A N 1
ATOM 2255 C CA . ARG A 1 302 ? -19.172 17.453 14.828 1 96.44 302 ARG A CA 1
ATOM 2256 C C . ARG A 1 302 ? -20.234 16.906 13.891 1 96.44 302 ARG A C 1
ATOM 2258 O O . ARG A 1 302 ? -20.578 17.547 12.891 1 96.44 302 ARG A O 1
ATOM 2265 N N . MET A 1 303 ? -20.656 15.734 14.211 1 93.19 303 MET A N 1
ATOM 2266 C CA . MET A 1 303 ? -21.75 15.172 13.422 1 93.19 303 MET A CA 1
ATOM 2267 C C . MET A 1 303 ? -23.078 15.844 13.766 1 93.19 303 MET A C 1
ATOM 2269 O O . MET A 1 303 ? -23.484 15.867 14.93 1 93.19 303 MET A O 1
ATOM 2273 N N . SER A 1 304 ? -23.734 16.453 12.82 1 83 304 SER A N 1
ATOM 2274 C CA . SER A 1 304 ? -24.938 17.234 13.055 1 83 304 SER A CA 1
ATOM 2275 C C . SER A 1 304 ? -26.203 16.391 12.922 1 83 304 SER A C 1
ATOM 2277 O O . SER A 1 304 ? -27.203 16.641 13.594 1 83 304 SER A O 1
ATOM 2279 N N . SER A 1 305 ? -26.203 15.602 11.93 1 80.25 305 SER A N 1
ATOM 2280 C CA . SER A 1 305 ? -27.375 14.758 11.711 1 80.25 305 SER A CA 1
ATOM 2281 C C . SER A 1 305 ? -26.969 13.328 11.367 1 80.25 305 SER A C 1
ATOM 2283 O O . SER A 1 305 ? -25.938 13.109 10.711 1 80.25 305 SER A O 1
ATOM 2285 N N . ALA A 1 306 ? -27.75 12.477 11.922 1 69.88 306 ALA A N 1
ATOM 2286 C CA . ALA A 1 306 ? -27.516 11.07 11.602 1 69.88 306 ALA A CA 1
ATOM 2287 C C . ALA A 1 306 ? -27.984 10.742 10.195 1 69.88 306 ALA A C 1
ATOM 2289 O O . ALA A 1 306 ? -27.469 9.828 9.555 1 69.88 306 ALA A O 1
ATOM 2290 N N . SER A 1 307 ? -28.875 11.516 9.742 1 69.75 307 SER A N 1
ATOM 2291 C CA . SER A 1 307 ? -29.578 11.148 8.516 1 69.75 307 SER A CA 1
ATOM 2292 C C . SER A 1 307 ? -28.797 11.578 7.281 1 69.75 307 SER A C 1
ATOM 2294 O O . SER A 1 307 ? -28.812 10.891 6.258 1 69.75 307 SER A O 1
ATOM 2296 N N . ASP A 1 308 ? -28.062 12.648 7.352 1 74.62 308 ASP A N 1
ATOM 2297 C CA . ASP A 1 308 ? -27.484 13.125 6.105 1 74.62 308 ASP A CA 1
ATOM 2298 C C . ASP A 1 308 ? -25.953 13.016 6.137 1 74.62 308 ASP A C 1
ATOM 2300 O O . ASP A 1 308 ? -25.281 13.469 5.215 1 74.62 308 ASP A O 1
ATOM 2304 N N . ASN A 1 309 ? -25.297 12.422 6.895 1 83.06 309 ASN A N 1
ATOM 2305 C CA . ASN A 1 309 ? -23.875 12.133 7.031 1 83.06 309 ASN A CA 1
ATOM 2306 C C . ASN A 1 309 ? -23.047 13.414 6.984 1 83.06 309 ASN A C 1
ATOM 2308 O O . ASN A 1 309 ? -21.828 13.359 6.809 1 83.06 309 ASN A O 1
ATOM 2312 N N . LYS A 1 310 ? -23.625 14.609 7.148 1 88.56 310 LYS A N 1
ATOM 2313 C CA . LYS A 1 310 ? -22.906 15.883 7.074 1 88.56 310 LYS A CA 1
ATOM 2314 C C . LYS A 1 310 ? -22.297 16.234 8.422 1 88.56 310 LYS A C 1
ATOM 2316 O O . LYS A 1 310 ? -22.781 15.812 9.469 1 88.56 310 LYS A O 1
ATOM 2321 N N . VAL A 1 311 ? -21.188 17.062 8.344 1 94.06 311 VAL A N 1
ATOM 2322 C CA . VAL A 1 311 ? -20.516 17.453 9.578 1 94.06 311 VAL A CA 1
ATOM 2323 C C . VAL A 1 311 ? -20.391 18.969 9.633 1 94.06 311 VAL A C 1
ATOM 2325 O O . VAL A 1 311 ? -20.312 19.625 8.594 1 94.06 311 VAL A O 1
ATOM 2328 N N . ASP A 1 312 ? -20.469 19.531 10.836 1 94.75 312 ASP A N 1
ATOM 2329 C CA . ASP A 1 312 ? -20.031 20.891 11.094 1 94.75 312 ASP A CA 1
ATOM 2330 C C . ASP A 1 312 ? -18.516 20.969 11.219 1 94.75 312 ASP A C 1
ATOM 2332 O O . ASP A 1 312 ? -17.938 20.422 12.164 1 94.75 312 ASP A O 1
ATOM 2336 N N . LEU A 1 313 ? -17.953 21.641 10.273 1 95.88 313 LEU A N 1
ATOM 2337 C CA . LEU A 1 313 ? -16.5 21.656 10.172 1 95.88 313 LEU A CA 1
ATOM 2338 C C . LEU A 1 313 ? -15.922 22.906 10.828 1 95.88 313 LEU A C 1
ATOM 2340 O O . LEU A 1 313 ? -16.453 24.016 10.664 1 95.88 313 LEU A O 1
ATOM 2344 N N . VAL A 1 314 ? -14.906 22.734 11.656 1 97.44 314 VAL A N 1
ATOM 2345 C CA . VAL A 1 314 ? -13.992 23.797 12.086 1 97.44 314 VAL A CA 1
ATOM 2346 C C . VAL A 1 314 ? -12.602 23.531 11.516 1 97.44 314 VAL A C 1
ATOM 2348 O O . VAL A 1 314 ? -11.891 22.641 11.969 1 97.44 314 VAL A O 1
ATOM 2351 N N . ASP A 1 315 ? -12.227 24.359 10.555 1 97.12 315 ASP A N 1
ATOM 2352 C CA . ASP A 1 315 ? -10.977 24.109 9.836 1 97.12 315 ASP A CA 1
ATOM 2353 C C . ASP A 1 315 ? -9.844 24.969 10.398 1 97.12 315 ASP A C 1
ATOM 2355 O O . ASP A 1 315 ? -9.938 25.469 11.516 1 97.12 315 ASP A O 1
ATOM 2359 N N . GLY A 1 316 ? -8.734 25.062 9.688 1 97.94 316 GLY A N 1
ATOM 2360 C CA . GLY A 1 316 ? -7.543 25.766 10.148 1 97.94 316 GLY A CA 1
ATOM 2361 C C . GLY A 1 316 ? -7.773 27.25 10.375 1 97.94 316 GLY A C 1
ATOM 2362 O O . GLY A 1 316 ? -7.164 27.844 11.266 1 97.94 316 GLY A O 1
ATOM 2363 N N . ASP A 1 317 ? -8.656 27.844 9.648 1 97.5 317 ASP A N 1
ATOM 2364 C CA . ASP A 1 317 ? -8.961 29.266 9.812 1 97.5 317 ASP A CA 1
ATOM 2365 C C . ASP A 1 317 ? -9.586 29.547 11.18 1 97.5 317 ASP A C 1
ATOM 2367 O O . ASP A 1 317 ? -9.25 30.531 11.828 1 97.5 317 ASP A O 1
ATOM 2371 N N . LYS A 1 318 ? -10.461 28.734 11.555 1 97.94 318 LYS A N 1
ATOM 2372 C CA . LYS A 1 318 ? -11.133 28.938 12.836 1 97.94 318 LYS A CA 1
ATOM 2373 C C . LYS A 1 318 ? -10.227 28.547 13.992 1 97.94 318 LYS A C 1
ATOM 2375 O O . LYS A 1 318 ? -10.328 29.109 15.086 1 97.94 318 LYS A O 1
ATOM 2380 N N . ILE A 1 319 ? -9.367 27.531 13.766 1 98.69 319 ILE A N 1
ATOM 2381 C CA . ILE A 1 319 ? -8.367 27.203 14.773 1 98.69 319 ILE A CA 1
ATOM 2382 C C . ILE A 1 319 ? -7.449 28.406 14.992 1 98.69 319 ILE A C 1
ATOM 2384 O O . ILE A 1 319 ? -7.195 28.812 16.125 1 98.69 319 ILE A O 1
ATOM 2388 N N . LEU A 1 320 ? -7.031 28.969 13.891 1 98.69 320 LEU A N 1
ATOM 2389 C CA . LEU A 1 320 ? -6.219 30.188 13.93 1 98.69 320 LEU A CA 1
ATOM 2390 C C . LEU A 1 320 ? -6.934 31.281 14.703 1 98.69 320 LEU A C 1
ATOM 2392 O O . LEU A 1 320 ? -6.328 31.953 15.555 1 98.69 320 LEU A O 1
ATOM 2396 N N . SER A 1 321 ? -8.164 31.469 14.477 1 98.62 321 SER A N 1
ATOM 2397 C CA . SER A 1 321 ? -8.953 32.531 15.117 1 98.62 321 SER A CA 1
ATOM 2398 C C . SER A 1 321 ? -9.055 32.281 16.625 1 98.62 321 SER A C 1
ATOM 2400 O O . SER A 1 321 ? -8.992 33.25 17.406 1 98.62 321 SER A O 1
ATOM 2402 N N . LEU A 1 322 ? -9.273 31.031 16.953 1 98.69 322 LEU A N 1
ATOM 2403 C CA . LEU A 1 322 ? -9.328 30.703 18.375 1 98.69 322 LEU A CA 1
ATOM 2404 C C . LEU A 1 322 ? -8.023 31.062 19.062 1 98.69 322 LEU A C 1
ATOM 2406 O O . LEU A 1 322 ? -8.039 31.672 20.141 1 98.69 322 LEU A O 1
ATOM 2410 N N . PHE A 1 323 ? -6.898 30.688 18.469 1 98.81 323 PHE A N 1
ATOM 2411 C CA . PHE A 1 323 ? -5.594 30.984 19.047 1 98.81 323 PHE A CA 1
ATOM 2412 C C . PHE A 1 323 ? -5.359 32.5 19.125 1 98.81 323 PHE A C 1
ATOM 2414 O O . PHE A 1 323 ? -4.84 33 20.125 1 98.81 323 PHE A O 1
ATOM 2421 N N . ALA A 1 324 ? -5.758 33.188 18.109 1 98.62 324 ALA A N 1
ATOM 2422 C CA . ALA A 1 324 ? -5.59 34.656 18.078 1 98.62 324 ALA A CA 1
ATOM 2423 C C . ALA A 1 324 ? -6.375 35.312 19.203 1 98.62 324 ALA A C 1
ATOM 2425 O O . ALA A 1 324 ? -5.859 36.219 19.875 1 98.62 324 ALA A O 1
ATOM 2426 N N . LEU A 1 325 ? -7.602 34.906 19.406 1 98.12 325 LEU A N 1
ATOM 2427 C CA . LEU A 1 325 ? -8.453 35.469 20.438 1 98.12 325 LEU A CA 1
ATOM 2428 C C . LEU A 1 325 ? -7.848 35.219 21.828 1 98.12 325 LEU A C 1
ATOM 2430 O O . LEU A 1 325 ? -7.816 36.125 22.656 1 98.12 325 LEU A O 1
ATOM 2434 N N . PHE A 1 326 ? -7.383 34.094 22.078 1 98.12 326 PHE A N 1
ATOM 2435 C CA . PHE A 1 326 ? -6.801 33.719 23.359 1 98.12 326 PHE A CA 1
ATOM 2436 C C . PHE A 1 326 ? -5.547 34.562 23.641 1 98.12 326 PHE A C 1
ATOM 2438 O O . PHE A 1 326 ? -5.406 35.156 24.703 1 98.12 326 PHE A O 1
ATOM 2445 N N . ILE A 1 327 ? -4.617 34.562 22.641 1 98.5 327 ILE A N 1
ATOM 2446 C CA . ILE A 1 327 ? -3.334 35.25 22.812 1 98.5 327 ILE A CA 1
ATOM 2447 C C . ILE A 1 327 ? -3.557 36.75 23.016 1 98.5 327 ILE A C 1
ATOM 2449 O O . ILE A 1 327 ? -2.947 37.344 23.891 1 98.5 327 ILE A O 1
ATOM 2453 N N . ARG A 1 328 ? -4.441 37.312 22.234 1 97.12 328 ARG A N 1
ATOM 2454 C CA . ARG A 1 328 ? -4.777 38.75 22.391 1 97.12 328 ARG A CA 1
ATOM 2455 C C . ARG A 1 328 ? -5.332 39.031 23.781 1 97.12 328 ARG A C 1
ATOM 2457 O O . ARG A 1 328 ? -4.949 40 24.422 1 97.12 328 ARG A O 1
ATOM 2464 N N . GLU A 1 329 ? -6.195 38.188 24.203 1 96.81 329 GLU A N 1
ATOM 2465 C CA . GLU A 1 329 ? -6.793 38.344 25.531 1 96.81 329 GLU A CA 1
ATOM 2466 C C . GLU A 1 329 ? -5.723 38.312 26.625 1 96.81 329 GLU A C 1
ATOM 2468 O O . GLU A 1 329 ? -5.754 39.125 27.547 1 96.81 329 GLU A O 1
ATOM 2473 N N . GLN A 1 330 ? -4.805 37.344 26.531 1 96.62 330 GLN A N 1
ATOM 2474 C CA . GLN A 1 330 ? -3.744 37.281 27.531 1 96.62 330 GLN A CA 1
ATOM 2475 C C . GLN A 1 330 ? -2.867 38.531 27.5 1 96.62 330 GLN A C 1
ATOM 2477 O O . GLN A 1 330 ? -2.488 39.062 28.547 1 96.62 330 GLN A O 1
ATOM 2482 N N . LEU A 1 331 ? -2.535 38.969 26.297 1 96.25 331 LEU A N 1
ATOM 2483 C CA . LEU A 1 331 ? -1.723 40.156 26.141 1 96.25 331 LEU A CA 1
ATOM 2484 C C . LEU A 1 331 ? -2.436 41.375 26.734 1 96.25 331 LEU A C 1
ATOM 2486 O O . LEU A 1 331 ? -1.808 42.219 27.375 1 96.25 331 LEU A O 1
ATOM 2490 N N . ASP A 1 332 ? -3.715 41.5 26.531 1 94.94 332 ASP A N 1
ATOM 2491 C CA . ASP A 1 332 ? -4.504 42.594 27.078 1 94.94 332 ASP A CA 1
ATOM 2492 C C . ASP A 1 332 ? -4.48 42.562 28.609 1 94.94 332 ASP A C 1
ATOM 2494 O O . ASP A 1 332 ? -4.379 43.625 29.25 1 94.94 332 ASP A O 1
ATOM 2498 N N . ILE A 1 333 ? -4.574 41.406 29.172 1 93.69 333 ILE A N 1
ATOM 2499 C CA . ILE A 1 333 ? -4.543 41.25 30.625 1 93.69 333 ILE A CA 1
ATOM 2500 C C . ILE A 1 333 ? -3.18 41.688 31.156 1 93.69 333 ILE A C 1
ATOM 2502 O O . ILE A 1 333 ? -3.094 42.375 32.188 1 93.69 333 ILE A O 1
ATOM 2506 N N . ILE A 1 334 ? -2.184 41.312 30.516 1 93.5 334 ILE A N 1
ATOM 2507 C CA . ILE A 1 334 ? -0.821 41.625 30.938 1 93.5 334 ILE A CA 1
ATOM 2508 C C . ILE A 1 334 ? -0.591 43.125 30.875 1 93.5 334 ILE A C 1
ATOM 2510 O O . ILE A 1 334 ? 0.06 43.688 31.75 1 93.5 334 ILE A O 1
ATOM 2514 N N . ASN A 1 335 ? -1.167 43.812 29.906 1 92.12 335 ASN A N 1
ATOM 2515 C CA . ASN A 1 335 ? -0.853 45.188 29.641 1 92.12 335 ASN A CA 1
ATOM 2516 C C . ASN A 1 335 ? -1.908 46.125 30.234 1 92.12 335 ASN A C 1
ATOM 2518 O O . ASN A 1 335 ? -1.843 47.344 30.047 1 92.12 335 ASN A O 1
ATOM 2522 N N . LYS A 1 336 ? -2.877 45.594 30.828 1 84.31 336 LYS A N 1
ATOM 2523 C CA . LYS A 1 336 ? -3.912 46.438 31.438 1 84.31 336 LYS A CA 1
ATOM 2524 C C . LYS A 1 336 ? -3.334 47.312 32.531 1 84.31 336 LYS A C 1
ATOM 2526 O O . LYS A 1 336 ? -2.498 46.875 33.312 1 84.31 336 LYS A O 1
ATOM 2531 N N . ASN A 1 337 ? -3.74 48.656 32.375 1 63.97 337 ASN A N 1
ATOM 2532 C CA . ASN A 1 337 ? -3.344 49.719 33.312 1 63.97 337 ASN A CA 1
ATOM 2533 C C . ASN A 1 337 ? -3.783 49.406 34.719 1 63.97 337 ASN A C 1
ATOM 2535 O O . ASN A 1 337 ? -4.84 48.812 34.938 1 63.97 337 ASN A O 1
ATOM 2539 N N . GLY A 1 338 ? -2.945 49.594 35.75 1 57.75 338 GLY A N 1
ATOM 2540 C CA . GLY A 1 338 ? -3.201 49.5 37.156 1 57.75 338 GLY A CA 1
ATOM 2541 C C . GLY A 1 338 ? -2.605 48.25 37.812 1 57.75 338 GLY A C 1
ATOM 2542 O O . GLY A 1 338 ? -2.941 47.906 38.938 1 57.75 338 GLY A O 1
ATOM 2543 N N . SER A 1 339 ? -1.858 47.562 36.812 1 57.81 339 SER A N 1
ATOM 2544 C CA . SER A 1 339 ? -1.218 46.375 37.375 1 57.81 339 SER A CA 1
ATOM 2545 C C . SER A 1 339 ? -0.139 46.75 38.375 1 57.81 339 SER A C 1
ATOM 2547 O O . SER A 1 339 ? 0.344 47.875 38.406 1 57.81 339 SER A O 1
ATOM 2549 N N . GLN A 1 340 ? -0.045 46 39.375 1 55.62 340 GLN A N 1
ATOM 2550 C CA . GLN A 1 340 ? 0.802 46.25 40.562 1 55.62 340 GLN A CA 1
ATOM 2551 C C . GLN A 1 340 ? 2.234 46.562 40.125 1 55.62 340 GLN A C 1
ATOM 2553 O O . GLN A 1 340 ? 2.898 47.375 40.75 1 55.62 340 GLN A O 1
ATOM 2558 N N . VAL A 1 341 ? 2.68 45.844 39.094 1 62.28 341 VAL A N 1
ATOM 2559 C CA . VAL A 1 341 ? 4.008 46.156 38.594 1 62.28 341 VAL A CA 1
ATOM 2560 C C . VAL A 1 341 ? 3.877 47 37.312 1 62.28 341 VAL A C 1
ATOM 2562 O O . VAL A 1 341 ? 3.15 46.625 36.375 1 62.28 341 VAL A O 1
ATOM 2565 N N . ASN A 1 342 ? 3.854 48.281 37.438 1 63.59 342 ASN A N 1
ATOM 2566 C CA . ASN A 1 342 ? 3.748 49.281 36.344 1 63.59 342 ASN A CA 1
ATOM 2567 C C . ASN A 1 342 ? 4.641 48.906 35.156 1 63.59 342 ASN A C 1
ATOM 2569 O O . ASN A 1 342 ? 5.477 49.688 34.75 1 63.59 342 ASN A O 1
ATOM 2573 N N . LYS A 1 343 ? 4.617 47.438 34.812 1 76.06 343 LYS A N 1
ATOM 2574 C CA . LYS A 1 343 ? 5.387 47 33.656 1 76.06 343 LYS A CA 1
ATOM 2575 C C . LYS A 1 343 ? 4.473 46.406 32.562 1 76.06 343 LYS A C 1
ATOM 2577 O O . LYS A 1 343 ? 3.594 45.594 32.875 1 76.06 343 LYS A O 1
ATOM 2582 N N . SER A 1 344 ? 4.613 46.938 31.359 1 81 344 SER A N 1
ATOM 2583 C CA . SER A 1 344 ? 3.902 46.438 30.188 1 81 344 SER A CA 1
ATOM 2584 C C . SER A 1 344 ? 4.816 45.625 29.297 1 81 344 SER A C 1
ATOM 2586 O O . SER A 1 344 ? 6.043 45.75 29.359 1 81 344 SER A O 1
ATOM 2588 N N . LEU A 1 345 ? 4.207 44.625 28.688 1 88.75 345 LEU A N 1
ATOM 2589 C CA . LEU A 1 345 ? 4.91 43.812 27.719 1 88.75 345 LEU A CA 1
ATOM 2590 C C . LEU A 1 345 ? 4.301 43.969 26.328 1 88.75 345 LEU A C 1
ATOM 2592 O O . LEU A 1 345 ? 3.561 43.094 25.859 1 88.75 345 LEU A O 1
ATOM 2596 N N . PRO A 1 346 ? 4.676 45.094 25.703 1 88.75 346 PRO A N 1
ATOM 2597 C CA . PRO A 1 346 ? 4.172 45.25 24.344 1 88.75 346 PRO A CA 1
ATOM 2598 C C . PRO A 1 346 ? 4.648 44.125 23.406 1 88.75 346 PRO A C 1
ATOM 2600 O O . PRO A 1 346 ? 5.793 43.688 23.5 1 88.75 346 PRO A O 1
ATOM 2603 N N . ALA A 1 347 ? 3.795 43.562 22.609 1 94.94 347 ALA A N 1
ATOM 2604 C CA . ALA A 1 347 ? 4.113 42.5 21.672 1 94.94 347 ALA A CA 1
ATOM 2605 C C . ALA A 1 347 ? 3.426 42.719 20.328 1 94.94 347 ALA A C 1
ATOM 2607 O O . ALA A 1 347 ? 2.252 43.094 20.281 1 94.94 347 ALA A O 1
ATOM 2608 N N . ARG A 1 348 ? 4.152 42.531 19.234 1 97.12 348 ARG A N 1
ATOM 2609 C CA . ARG A 1 348 ? 3.551 42.531 17.906 1 97.12 348 ARG A CA 1
ATOM 2610 C C . ARG A 1 348 ? 2.969 41.156 17.594 1 97.12 348 ARG A C 1
ATOM 2612 O O . ARG A 1 348 ? 3.709 40.188 17.422 1 97.12 348 ARG A O 1
ATOM 2619 N N . LEU A 1 349 ? 1.692 41.125 17.609 1 98 349 LEU A N 1
ATOM 2620 C CA . LEU A 1 349 ? 0.965 39.906 17.234 1 98 349 LEU A CA 1
ATOM 2621 C C . LEU A 1 349 ? 0.563 39.938 15.773 1 98 349 LEU A C 1
ATOM 2623 O O . LEU A 1 349 ? -0.18 40.812 15.344 1 98 349 LEU A O 1
ATOM 2627 N N . GLY A 1 350 ? 1.089 38.969 14.969 1 98.44 350 GLY A N 1
ATOM 2628 C CA . GLY A 1 350 ? 0.8 38.906 13.547 1 98.44 350 GLY A CA 1
ATOM 2629 C C . GLY A 1 350 ? 0.056 37.656 13.133 1 98.44 350 GLY A C 1
ATOM 2630 O O . GLY A 1 350 ? 0.372 36.562 13.594 1 98.44 350 GLY A O 1
ATOM 2631 N N . ILE A 1 351 ? -0.981 37.875 12.328 1 98.69 351 ILE A N 1
ATOM 2632 C CA . ILE A 1 351 ? -1.725 36.781 11.727 1 98.69 351 ILE A CA 1
ATOM 2633 C C . ILE A 1 351 ? -1.315 36.594 10.258 1 98.69 351 ILE A C 1
ATOM 2635 O O . ILE A 1 351 ? -1.392 37.562 9.484 1 98.69 351 ILE A O 1
ATOM 2639 N N . VAL A 1 352 ? -0.841 35.406 9.914 1 98.5 352 VAL A N 1
ATOM 2640 C CA . VAL A 1 352 ? -0.387 35.156 8.547 1 98.5 352 VAL A CA 1
ATOM 2641 C C . VAL A 1 352 ? -1.336 34.188 7.855 1 98.5 352 VAL A C 1
ATOM 2643 O O . VAL A 1 352 ? -1.589 33.094 8.367 1 98.5 352 VAL A O 1
ATOM 2646 N N . GLN A 1 353 ? -1.911 34.562 6.734 1 97.56 353 GLN A N 1
ATOM 2647 C CA . GLN A 1 353 ? -2.844 33.75 5.957 1 97.56 353 GLN A CA 1
ATOM 2648 C C . GLN A 1 353 ? -2.396 33.625 4.5 1 97.56 353 GLN A C 1
ATOM 2650 O O . GLN A 1 353 ? -1.443 34.312 4.09 1 97.56 353 GLN A O 1
ATOM 2655 N N . THR A 1 354 ? -2.996 32.719 3.777 1 95 354 THR A N 1
ATOM 2656 C CA . THR A 1 354 ? -2.863 32.656 2.326 1 95 354 THR A CA 1
ATOM 2657 C C . THR A 1 354 ? -4.145 33.125 1.646 1 95 354 THR A C 1
ATOM 2659 O O . THR A 1 354 ? -5.145 33.406 2.316 1 95 354 THR A O 1
ATOM 2662 N N . ALA A 1 355 ? -4.035 33.188 0.334 1 92.94 355 ALA A N 1
ATOM 2663 C CA . ALA A 1 355 ? -5.207 33.594 -0.432 1 92.94 355 ALA A CA 1
ATOM 2664 C C . ALA A 1 355 ? -6.375 32.656 -0.227 1 92.94 355 ALA A C 1
ATOM 2666 O O . ALA A 1 355 ? -7.535 33.031 -0.396 1 92.94 355 ALA A O 1
ATOM 2667 N N . TYR A 1 356 ? -6.121 31.516 0.249 1 93.06 356 TYR A N 1
ATOM 2668 C CA . TYR A 1 356 ? -7.141 30.469 0.353 1 93.06 356 TYR A CA 1
ATOM 2669 C C . TYR A 1 356 ? -7.914 30.594 1.659 1 93.06 356 TYR A C 1
ATOM 2671 O O . TYR A 1 356 ? -8.938 29.938 1.844 1 93.06 356 TYR A O 1
ATOM 2679 N N . ALA A 1 357 ? -7.426 31.391 2.564 1 95.5 357 ALA A N 1
ATOM 2680 C CA . ALA A 1 357 ? -8.195 31.609 3.789 1 95.5 357 ALA A CA 1
ATOM 2681 C C . ALA A 1 357 ? -9.578 32.156 3.477 1 95.5 357 ALA A C 1
ATOM 2683 O O . ALA A 1 357 ? -9.719 33.031 2.602 1 95.5 357 ALA A O 1
ATOM 2684 N N . ASN A 1 358 ? -10.594 31.672 4.156 1 95.75 358 ASN A N 1
ATOM 2685 C CA . ASN A 1 358 ? -11.945 32.188 3.936 1 95.75 358 ASN A CA 1
ATOM 2686 C C . ASN A 1 358 ? -12.023 33.688 4.219 1 95.75 358 ASN A C 1
ATOM 2688 O O . ASN A 1 358 ? -11.477 34.156 5.215 1 95.75 358 ASN A O 1
ATOM 2692 N N . GLY A 1 359 ? -12.719 34.344 3.375 1 95.44 359 GLY A N 1
ATOM 2693 C CA . GLY A 1 359 ? -12.828 35.781 3.525 1 95.44 359 GLY A CA 1
ATOM 2694 C C . GLY A 1 359 ? -13.453 36.219 4.844 1 95.44 359 GLY A C 1
ATOM 2695 O O . GLY A 1 359 ? -13.102 37.25 5.402 1 95.44 359 GLY A O 1
ATOM 2696 N N . ALA A 1 360 ? -14.344 35.438 5.312 1 96.31 360 ALA A N 1
ATOM 2697 C CA . ALA A 1 360 ? -14.992 35.75 6.586 1 96.31 360 ALA A CA 1
ATOM 2698 C C . ALA A 1 360 ? -13.992 35.656 7.738 1 96.31 360 ALA A C 1
ATOM 2700 O O . ALA A 1 360 ? -14.086 36.438 8.703 1 96.31 360 ALA A O 1
ATOM 2701 N N . SER A 1 361 ? -13.117 34.75 7.641 1 97.38 361 SER A N 1
ATOM 2702 C CA . SER A 1 361 ? -12.078 34.625 8.656 1 97.38 361 SER A CA 1
ATOM 2703 C C . SER A 1 361 ? -11.188 35.875 8.672 1 97.38 361 SER A C 1
ATOM 2705 O O . SER A 1 361 ? -10.93 36.438 9.734 1 97.38 361 SER A O 1
ATOM 2707 N N . THR A 1 362 ? -10.719 36.281 7.504 1 96.94 362 THR A N 1
ATOM 2708 C CA . THR A 1 362 ? -9.867 37.438 7.387 1 96.94 362 THR A CA 1
ATOM 2709 C C . THR A 1 362 ? -10.578 38.688 7.93 1 96.94 362 THR A C 1
ATOM 2711 O O . THR A 1 362 ? -9.992 39.469 8.695 1 96.94 362 THR A O 1
ATOM 2714 N N . GLN A 1 363 ? -11.797 38.812 7.551 1 96.25 363 GLN A N 1
ATOM 2715 C CA . GLN A 1 363 ? -12.562 39.969 7.996 1 96.25 363 GLN A CA 1
ATOM 2716 C C . GLN A 1 363 ? -12.773 39.969 9.508 1 96.25 363 GLN A C 1
ATOM 2718 O O . GLN A 1 363 ? -12.68 41 10.164 1 96.25 363 GLN A O 1
ATOM 2723 N N . PHE A 1 364 ? -13.094 38.875 10.07 1 97.56 364 PHE A N 1
ATOM 2724 C CA . PHE A 1 364 ? -13.281 38.719 11.5 1 97.56 364 PHE A CA 1
ATOM 2725 C C . PHE A 1 364 ? -12.039 39.156 12.266 1 97.56 364 PHE A C 1
ATOM 2727 O O . PHE A 1 364 ? -12.141 39.906 13.234 1 97.56 364 PHE A O 1
ATOM 2734 N N . LEU A 1 365 ? -10.891 38.688 11.789 1 98.25 365 LEU A N 1
ATOM 2735 C CA . LEU A 1 365 ? -9.625 39 12.445 1 98.25 365 LEU A CA 1
ATOM 2736 C C . LEU A 1 365 ? -9.289 40.469 12.32 1 98.25 365 LEU A C 1
ATOM 2738 O O . LEU A 1 365 ? -8.812 41.094 13.273 1 98.25 365 LEU A O 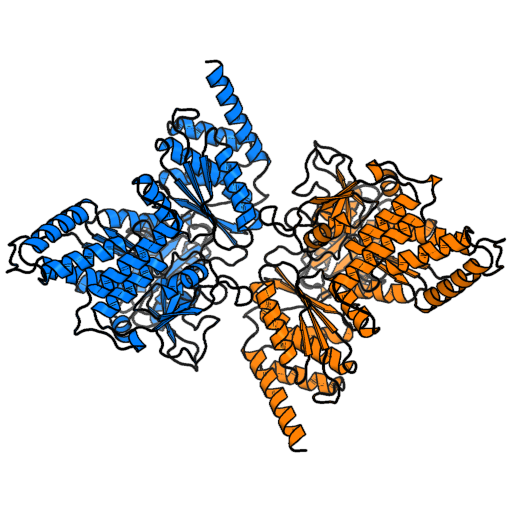1
ATOM 2742 N N . LYS A 1 366 ? -9.547 41.031 11.18 1 97.31 366 LYS A N 1
ATOM 2743 C CA . LYS A 1 366 ? -9.32 42.438 10.977 1 97.31 366 LYS A CA 1
ATOM 2744 C C . LYS A 1 366 ? -10.242 43.281 11.859 1 97.31 366 LYS A C 1
ATOM 2746 O O . LYS A 1 366 ? -9.828 44.312 12.391 1 97.31 366 LYS A O 1
ATOM 2751 N N . ASN A 1 367 ? -11.422 42.844 11.961 1 97.06 367 ASN A N 1
ATOM 2752 C CA . ASN A 1 367 ? -12.391 43.562 12.797 1 97.06 367 ASN A CA 1
ATOM 2753 C C . ASN A 1 367 ? -11.969 43.562 14.258 1 97.06 367 ASN A C 1
ATOM 2755 O O . ASN A 1 367 ? -12.383 44.438 15.031 1 97.06 367 ASN A O 1
ATOM 2759 N N . LEU A 1 368 ? -11.219 42.656 14.625 1 95.56 368 LEU A N 1
ATOM 2760 C CA . LEU A 1 368 ? -10.695 42.562 15.984 1 95.56 368 LEU A CA 1
ATOM 2761 C C . LEU A 1 368 ? -9.484 43.469 16.156 1 95.56 368 LEU A C 1
ATOM 2763 O O . LEU A 1 368 ? -8.922 43.594 17.234 1 95.56 368 LEU A O 1
ATOM 2767 N N . GLY A 1 369 ? -9.062 44.094 15.031 1 95.69 369 GLY A N 1
ATOM 2768 C CA . GLY A 1 369 ? -7.934 45 15.078 1 95.69 369 GLY A CA 1
ATOM 2769 C C . GLY A 1 369 ? -6.594 44.312 14.953 1 95.69 369 GLY A C 1
ATOM 2770 O O . GLY A 1 369 ? -5.551 44.875 15.258 1 95.69 369 GLY A O 1
ATOM 2771 N N . LEU A 1 370 ? -6.586 43.094 14.531 1 97.06 370 LEU A N 1
ATOM 2772 C CA . LEU A 1 370 ? -5.348 42.344 14.406 1 97.06 370 LEU A CA 1
ATOM 2773 C C . LEU A 1 370 ? -4.688 42.594 13.055 1 97.06 370 LEU A C 1
ATOM 2775 O O . LEU A 1 370 ? -5.375 42.875 12.07 1 97.06 370 LEU A O 1
ATOM 2779 N N . GLU A 1 371 ? -3.391 42.5 13 1 97.62 371 GLU A N 1
ATOM 2780 C CA . GLU A 1 371 ? -2.643 42.594 11.75 1 97.62 371 GLU A CA 1
ATOM 2781 C C . GLU A 1 371 ? -2.691 41.281 10.984 1 97.62 371 GLU A C 1
ATOM 2783 O O . GLU A 1 371 ? -2.182 40.281 11.453 1 97.62 371 GLU A O 1
ATOM 2788 N N . VAL A 1 372 ? -3.307 41.344 9.867 1 98 372 VAL A N 1
ATOM 2789 C CA . VAL A 1 372 ? -3.414 40.156 9.016 1 98 372 VAL A CA 1
ATOM 2790 C C . VAL A 1 372 ? -2.611 40.375 7.73 1 98 372 VAL A C 1
ATOM 2792 O O . VAL A 1 372 ? -2.832 41.344 7.008 1 98 372 VAL A O 1
ATOM 2795 N N . VAL A 1 373 ? -1.66 39.5 7.477 1 97.5 373 VAL A N 1
ATOM 2796 C CA . VAL A 1 373 ? -0.834 39.594 6.277 1 97.5 373 VAL A CA 1
ATOM 2797 C C . VAL A 1 373 ? -0.966 38.312 5.453 1 97.5 373 VAL A C 1
ATOM 2799 O O . VAL A 1 373 ? -1.186 37.219 6 1 97.5 373 VAL A O 1
ATOM 2802 N N . PHE A 1 374 ? -0.836 38.438 4.121 1 96.5 374 PHE A N 1
ATOM 2803 C CA . PHE A 1 374 ? -0.937 37.312 3.209 1 96.5 374 PHE A CA 1
ATOM 2804 C C . PHE A 1 374 ? 0.435 36.938 2.672 1 96.5 374 PHE A C 1
ATOM 2806 O O . PHE A 1 374 ? 1.294 37.781 2.471 1 96.5 374 PHE A O 1
ATOM 2813 N N . THR A 1 375 ? 0.657 35.688 2.516 1 95.44 375 THR A N 1
ATOM 2814 C CA . THR A 1 375 ? 1.819 35.156 1.817 1 95.44 375 THR A CA 1
ATOM 2815 C C . THR A 1 375 ? 1.39 34.188 0.713 1 95.44 375 THR A C 1
ATOM 2817 O O . THR A 1 375 ? 0.225 33.812 0.648 1 95.44 375 THR A O 1
ATOM 2820 N N . PRO A 1 376 ? 2.291 33.844 -0.233 1 89.5 376 PRO A N 1
ATOM 2821 C CA . PRO A 1 376 ? 1.98 32.75 -1.158 1 89.5 376 PRO A CA 1
ATOM 2822 C C . PRO A 1 376 ? 1.671 31.453 -0.439 1 89.5 376 PRO A C 1
ATOM 2824 O O . PRO A 1 376 ? 2.031 31.281 0.729 1 89.5 376 PRO A O 1
ATOM 2827 N N . THR A 1 377 ? 1.03 30.594 -1.166 1 87 377 THR A N 1
ATOM 2828 C CA . THR A 1 377 ? 0.662 29.297 -0.593 1 87 377 THR A CA 1
ATOM 2829 C C . THR A 1 377 ? 1.904 28.469 -0.285 1 87 377 THR A C 1
ATOM 2831 O O . THR A 1 377 ? 2.855 28.453 -1.07 1 87 377 THR A O 1
ATOM 2834 N N . GLY A 1 378 ? 1.889 27.828 0.934 1 83.44 378 GLY A N 1
ATOM 2835 C CA . GLY A 1 378 ? 3.008 27 1.366 1 83.44 378 GLY A CA 1
ATOM 2836 C C . GLY A 1 378 ? 3.498 27.344 2.76 1 83.44 378 GLY A C 1
ATOM 2837 O O . GLY A 1 378 ? 3.699 28.516 3.08 1 83.44 378 GLY A O 1
ATOM 2838 N N . VAL A 1 379 ? 3.809 26.406 3.469 1 87.31 379 VAL A N 1
ATOM 2839 C CA . VAL A 1 379 ? 4.207 26.562 4.863 1 87.31 379 VAL A CA 1
ATOM 2840 C C . VAL A 1 379 ? 5.535 27.312 4.941 1 87.31 379 VAL A C 1
ATOM 2842 O O . VAL A 1 379 ? 5.77 28.078 5.871 1 87.31 379 VAL A O 1
ATOM 2845 N N . LYS A 1 380 ? 6.324 27.109 3.965 1 86.94 380 LYS A N 1
ATOM 2846 C CA . LYS A 1 380 ? 7.633 27.75 3.971 1 86.94 380 LYS A CA 1
ATOM 2847 C C . LYS A 1 380 ? 7.496 29.266 3.961 1 86.94 380 LYS A C 1
ATOM 2849 O O . LYS A 1 380 ? 8.273 29.969 4.617 1 86.94 380 LYS A O 1
ATOM 2854 N N . TYR A 1 381 ? 6.469 29.844 3.346 1 90.25 381 TYR A N 1
ATOM 2855 C CA . TYR A 1 381 ? 6.234 31.281 3.311 1 90.25 381 TYR A CA 1
ATOM 2856 C C . TYR A 1 381 ? 5.512 31.75 4.566 1 90.25 381 TYR A C 1
ATOM 2858 O O . TYR A 1 381 ? 5.852 32.781 5.133 1 90.25 381 TYR A O 1
ATOM 2866 N N . LEU A 1 382 ? 4.598 30.953 4.945 1 95.88 382 LEU A N 1
ATOM 2867 C CA . LEU A 1 382 ? 3.822 31.297 6.137 1 95.88 382 LEU A CA 1
ATOM 2868 C C . LEU A 1 382 ? 4.719 31.344 7.367 1 95.88 382 LEU A C 1
ATOM 2870 O O . LEU A 1 382 ? 4.668 32.312 8.133 1 95.88 382 LEU A O 1
ATOM 2874 N N . HIS A 1 383 ? 5.48 30.312 7.516 1 95.38 383 HIS A N 1
ATOM 2875 C CA . HIS A 1 383 ? 6.34 30.203 8.688 1 95.38 383 HIS A CA 1
ATOM 2876 C C . HIS A 1 383 ? 7.363 31.328 8.727 1 95.38 383 HIS A C 1
ATOM 2878 O O . HIS A 1 383 ? 7.578 31.953 9.773 1 95.38 383 HIS A O 1
ATOM 2884 N N . LYS A 1 384 ? 7.977 31.594 7.617 1 93.88 384 LYS A N 1
ATOM 2885 C CA . LYS A 1 384 ? 8.969 32.656 7.535 1 93.88 384 LYS A CA 1
ATOM 2886 C C . LYS A 1 384 ? 8.359 34 7.918 1 93.88 384 LYS A C 1
ATOM 2888 O O . LYS A 1 384 ? 8.969 34.781 8.664 1 93.88 384 LYS A O 1
ATOM 2893 N N . LYS A 1 385 ? 7.211 34.312 7.43 1 97.06 385 LYS A N 1
ATOM 2894 C CA . LYS A 1 385 ? 6.547 35.562 7.734 1 97.06 385 LYS A CA 1
ATOM 2895 C C . LYS A 1 385 ? 6.164 35.656 9.211 1 97.06 385 LYS A C 1
ATOM 2897 O O . LYS A 1 385 ? 6.301 36.688 9.836 1 97.06 385 LYS A O 1
ATOM 2902 N N . ALA A 1 386 ? 5.727 34.594 9.758 1 98.12 386 ALA A N 1
ATOM 2903 C CA . ALA A 1 386 ? 5.316 34.562 11.156 1 98.12 386 ALA A CA 1
ATOM 2904 C C . ALA A 1 386 ? 6.488 34.875 12.086 1 98.12 386 ALA A C 1
ATOM 2906 O O . ALA A 1 386 ? 6.305 35.5 13.125 1 98.12 386 ALA A O 1
ATOM 2907 N N . LEU A 1 387 ? 7.676 34.531 11.688 1 97 387 LEU A N 1
ATOM 2908 C CA . LEU A 1 387 ? 8.867 34.719 12.508 1 97 387 LEU A CA 1
ATOM 2909 C C . LEU A 1 387 ? 9.227 36.188 12.625 1 97 387 LEU A C 1
ATOM 2911 O O . LEU A 1 387 ? 10.031 36.562 13.484 1 97 387 LEU A O 1
ATOM 2915 N N . GLU A 1 388 ? 8.586 37 11.82 1 97.75 388 GLU A N 1
ATOM 2916 C CA . GLU A 1 388 ? 8.875 38.438 11.859 1 97.75 388 GLU A CA 1
ATOM 2917 C C . GLU A 1 388 ? 8.164 39.125 13.023 1 97.75 388 GLU A C 1
ATOM 2919 O O . GLU A 1 388 ? 8.461 40.25 13.359 1 97.75 388 GLU A O 1
ATOM 2924 N N . TYR A 1 389 ? 7.371 38.438 13.695 1 98.44 389 TYR A N 1
ATOM 2925 C CA . TYR A 1 389 ? 6.578 39 14.789 1 98.44 389 TYR A CA 1
ATOM 2926 C C . TYR A 1 389 ? 7.062 38.469 16.141 1 98.44 389 TYR A C 1
ATOM 2928 O O . TYR A 1 389 ? 7.832 37.531 16.203 1 98.44 389 TYR A O 1
ATOM 2936 N N . ASP A 1 390 ? 6.66 39.219 17.25 1 98.31 390 ASP A N 1
ATOM 2937 C CA . ASP A 1 390 ? 6.895 38.656 18.578 1 98.31 390 ASP A CA 1
ATOM 2938 C C . ASP A 1 390 ? 6.102 37.375 18.797 1 98.31 390 ASP A C 1
ATOM 2940 O O . ASP A 1 390 ? 6.598 36.438 19.422 1 98.31 390 ASP A O 1
ATOM 2944 N N . ILE A 1 391 ? 4.922 37.438 18.375 1 98.69 391 ILE A N 1
ATOM 2945 C CA . ILE A 1 391 ? 4.066 36.281 18.281 1 98.69 391 ILE A CA 1
ATOM 2946 C C . ILE A 1 391 ? 3.432 36.188 16.891 1 98.69 391 ILE A C 1
ATOM 2948 O O . ILE A 1 391 ? 2.736 37.125 16.484 1 98.69 391 ILE A O 1
ATOM 2952 N N . GLY A 1 392 ? 3.701 35.156 16.141 1 98.75 392 GLY A N 1
ATOM 2953 C CA . GLY A 1 392 ? 3.104 34.906 14.828 1 98.75 392 GLY A CA 1
ATOM 2954 C C . GLY A 1 392 ? 2.232 33.688 14.781 1 98.75 392 GLY A C 1
ATOM 2955 O O . GLY A 1 392 ? 2.588 32.625 15.344 1 98.75 392 GLY A O 1
ATOM 2956 N N . ILE A 1 393 ? 1.074 33.781 14.211 1 98.81 393 ILE A N 1
ATOM 2957 C CA . ILE A 1 393 ? 0.158 32.656 14.07 1 98.81 393 ILE A CA 1
ATOM 2958 C C . ILE A 1 393 ? -0.143 32.406 12.594 1 98.81 393 ILE A C 1
ATOM 2960 O O . ILE A 1 393 ? -0.48 33.344 11.859 1 98.81 393 ILE A O 1
ATOM 2964 N N . TYR A 1 394 ? -0.007 31.172 12.109 1 98.38 394 TYR A N 1
ATOM 2965 C CA . TYR A 1 394 ? -0.512 30.812 10.789 1 98.38 394 TYR A CA 1
ATOM 2966 C C . TYR A 1 394 ? -1.153 29.422 10.82 1 98.38 394 TYR A C 1
ATOM 2968 O O . TYR A 1 394 ? -0.679 28.531 11.523 1 98.38 394 TYR A O 1
ATOM 2976 N N . PHE A 1 395 ? -2.25 29.25 10.219 1 97.69 395 PHE A N 1
ATOM 2977 C CA . PHE A 1 395 ? -2.939 28 9.93 1 97.69 395 PHE A CA 1
ATOM 2978 C C . PHE A 1 395 ? -3.59 28.047 8.555 1 97.69 395 PHE A C 1
ATOM 2980 O O . PHE A 1 395 ? -4.359 28.953 8.25 1 97.69 395 PHE A O 1
ATOM 2987 N N . GLU A 1 396 ? -3.266 27.078 7.773 1 94.81 396 GLU A N 1
ATOM 2988 C CA . GLU A 1 396 ? -3.994 26.938 6.52 1 94.81 396 GLU A CA 1
ATOM 2989 C C . GLU A 1 396 ? -5.359 26.297 6.75 1 94.81 396 GLU A C 1
ATOM 2991 O O . GLU A 1 396 ? -5.59 25.656 7.781 1 94.81 396 GLU A O 1
ATOM 2996 N N . ALA A 1 397 ? -6.227 26.453 5.73 1 93.44 397 ALA A N 1
ATOM 2997 C CA . ALA A 1 397 ? -7.566 25.875 5.84 1 93.44 397 ALA A CA 1
ATOM 2998 C C . ALA A 1 397 ? -7.508 24.375 6.078 1 93.44 397 ALA A C 1
ATOM 3000 O O . ALA A 1 397 ? -8.359 23.812 6.773 1 93.44 397 ALA A O 1
ATOM 3001 N N . ASN A 1 398 ? -6.488 23.766 5.602 1 92.56 398 ASN A N 1
ATOM 3002 C CA . ASN A 1 398 ? -6.367 22.312 5.703 1 92.56 398 ASN A CA 1
ATOM 3003 C C . ASN A 1 398 ? -5.91 21.891 7.094 1 92.56 398 ASN A C 1
ATOM 3005 O O . ASN A 1 398 ? -5.832 20.688 7.387 1 92.56 398 ASN A O 1
ATOM 3009 N N . GLY A 1 399 ? -5.535 22.797 7.895 1 96.62 399 GLY A N 1
ATOM 3010 C CA . GLY A 1 399 ? -5.273 22.453 9.289 1 96.62 399 GLY A CA 1
ATOM 3011 C C . GLY A 1 399 ? -3.795 22.469 9.633 1 96.62 399 GLY A C 1
ATOM 3012 O O . GLY A 1 399 ? -3.426 22.312 10.797 1 96.62 399 GLY A O 1
ATOM 3013 N N . HIS A 1 400 ? -2.951 22.656 8.641 1 97.12 400 HIS A N 1
ATOM 3014 C CA . HIS A 1 400 ? -1.527 22.781 8.922 1 97.12 400 HIS A CA 1
ATOM 3015 C C . HIS A 1 400 ? -1.197 24.172 9.461 1 97.12 400 HIS A C 1
ATOM 3017 O O . HIS A 1 400 ? -1.498 25.172 8.812 1 97.12 400 HIS A O 1
ATOM 3023 N N . GLY A 1 401 ? -0.581 24.219 10.633 1 97.81 401 GLY A N 1
ATOM 3024 C CA . GLY A 1 401 ? -0.234 25.531 11.18 1 97.81 401 GLY A CA 1
ATOM 3025 C C . GLY A 1 401 ? 0.305 25.453 12.602 1 97.81 401 GLY A C 1
ATOM 3026 O O . GLY A 1 401 ? 0.327 24.391 13.203 1 97.81 401 GLY A O 1
ATOM 3027 N N . THR A 1 402 ? 0.795 26.547 13.008 1 98.62 402 THR A N 1
ATOM 3028 C CA . THR A 1 402 ? 1.351 26.656 14.352 1 98.62 402 THR A CA 1
ATOM 3029 C C . THR A 1 402 ? 1.382 28.094 14.82 1 98.62 402 THR A C 1
ATOM 3031 O O . THR A 1 402 ? 0.842 28.984 14.156 1 98.62 402 THR A O 1
ATOM 3034 N N . VAL A 1 403 ? 1.862 28.328 16.062 1 98.81 403 VAL A N 1
ATOM 3035 C CA . VAL A 1 403 ? 2.164 29.625 16.672 1 98.81 403 VAL A CA 1
ATOM 3036 C C . VAL A 1 403 ? 3.654 29.703 17 1 98.81 403 VAL A C 1
ATOM 3038 O O . VAL A 1 403 ? 4.223 28.766 17.562 1 98.81 403 VAL A O 1
ATOM 3041 N N . VAL A 1 404 ? 4.242 30.781 16.609 1 98.5 404 VAL A N 1
ATOM 3042 C CA . VAL A 1 404 ? 5.652 30.969 16.938 1 98.5 404 VAL A CA 1
ATOM 3043 C C . VAL A 1 404 ? 5.824 32.156 17.875 1 98.5 404 VAL A C 1
ATOM 3045 O O . VAL A 1 404 ? 5.102 33.156 17.766 1 98.5 404 VAL A O 1
ATOM 3048 N N . PHE A 1 405 ? 6.738 32.031 18.844 1 98.5 405 PHE A N 1
ATOM 3049 C CA . PHE A 1 405 ? 7.102 33.062 19.797 1 98.5 405 PHE A CA 1
ATOM 3050 C C . PHE A 1 405 ? 8.562 33.469 19.656 1 98.5 405 PHE A C 1
ATOM 3052 O O . PHE A 1 405 ? 9.445 32.594 19.656 1 98.5 405 PHE A O 1
ATOM 3059 N N . SER A 1 406 ? 8.797 34.719 19.516 1 98 406 SER A N 1
ATOM 3060 C CA . SER A 1 406 ? 10.188 35.156 19.406 1 98 406 SER A CA 1
ATOM 3061 C C . SER A 1 406 ? 10.938 34.906 20.719 1 98 406 SER A C 1
ATOM 3063 O O . SER A 1 406 ? 10.352 34.969 21.797 1 98 406 SER A O 1
ATOM 3065 N N . GLU A 1 407 ? 12.25 34.688 20.578 1 95.69 407 GLU A N 1
ATOM 3066 C CA . GLU A 1 407 ? 13.078 34.438 21.75 1 95.69 407 GLU A CA 1
ATOM 3067 C C . GLU A 1 407 ? 13.062 35.656 22.688 1 95.69 407 GLU A C 1
ATOM 3069 O O . GLU A 1 407 ? 13.086 35.531 23.906 1 95.69 407 GLU A O 1
ATOM 3074 N N . ASP A 1 408 ? 13.07 36.781 22.078 1 96.5 408 ASP A N 1
ATOM 3075 C CA . ASP A 1 408 ? 13.039 38 22.859 1 96.5 408 ASP A CA 1
ATOM 3076 C C . ASP A 1 408 ? 11.758 38.125 23.672 1 96.5 408 ASP A C 1
ATOM 3078 O O . ASP A 1 408 ? 11.789 38.469 24.844 1 96.5 408 ASP A O 1
ATOM 3082 N N . PHE A 1 409 ? 10.703 37.844 23.078 1 97.19 409 PHE A N 1
ATOM 3083 C CA . PHE A 1 409 ? 9.422 37.938 23.766 1 97.19 409 PHE A CA 1
ATOM 3084 C C . PHE A 1 409 ? 9.375 36.938 24.922 1 97.19 409 PHE A C 1
ATOM 3086 O O . PHE A 1 409 ? 8.914 37.25 26.016 1 97.19 409 PHE A O 1
ATOM 3093 N N . ILE A 1 410 ? 9.82 35.75 24.688 1 96.75 410 ILE A N 1
ATOM 3094 C CA . ILE A 1 410 ? 9.82 34.688 25.719 1 96.75 410 ILE A CA 1
ATOM 3095 C C . ILE A 1 410 ? 10.688 35.125 26.891 1 96.75 410 ILE A C 1
ATOM 3097 O O . ILE A 1 410 ? 10.32 34.938 28.062 1 96.75 410 ILE A O 1
ATOM 3101 N N . SER A 1 411 ? 11.82 35.719 26.594 1 96.19 411 SER A N 1
ATOM 3102 C CA . SER A 1 411 ? 12.703 36.219 27.641 1 96.19 411 SER A CA 1
ATOM 3103 C C . SER A 1 411 ? 12.031 37.281 28.484 1 96.19 411 SER A C 1
ATOM 3105 O O . SER A 1 411 ? 12.148 37.281 29.719 1 96.19 411 SER A O 1
ATOM 3107 N N . GLN A 1 412 ? 11.383 38.156 27.844 1 95.19 412 GLN A N 1
ATOM 3108 C CA . GLN A 1 412 ? 10.672 39.219 28.531 1 95.19 412 GLN A CA 1
ATOM 3109 C C . GLN A 1 412 ? 9.523 38.656 29.359 1 95.19 412 GLN A C 1
ATOM 3111 O O . GLN A 1 412 ? 9.266 39.125 30.484 1 95.19 412 GLN A O 1
ATOM 3116 N N . LEU A 1 413 ? 8.898 37.75 28.781 1 95.06 413 LEU A N 1
ATOM 3117 C CA . LEU A 1 413 ? 7.785 37.125 29.469 1 95.06 413 LEU A CA 1
ATOM 3118 C C . LEU A 1 413 ? 8.266 36.406 30.734 1 95.06 413 LEU A C 1
ATOM 3120 O O . LEU A 1 413 ? 7.609 36.469 31.781 1 95.06 413 LEU A O 1
ATOM 3124 N N . GLU A 1 414 ? 9.344 35.75 30.656 1 94.56 414 GLU A N 1
ATOM 3125 C CA . GLU A 1 414 ? 9.953 35.062 31.812 1 94.56 414 GLU A CA 1
ATOM 3126 C C . GLU A 1 414 ? 10.328 36.094 32.906 1 94.56 414 GLU A C 1
ATOM 3128 O O . GLU A 1 414 ? 10.094 35.844 34.094 1 94.56 414 GLU A O 1
ATOM 3133 N N . SER A 1 415 ? 10.93 37.094 32.469 1 93.06 415 SER A N 1
ATOM 3134 C CA . SER A 1 415 ? 11.312 38.156 33.406 1 93.06 415 SER A CA 1
ATOM 3135 C C . SER A 1 415 ? 10.094 38.75 34.125 1 93.06 415 SER A C 1
ATOM 3137 O O . SER A 1 415 ? 10.117 38.969 35.344 1 93.06 415 SER A O 1
ATOM 3139 N N . LEU A 1 416 ? 9.102 39 33.344 1 91.56 416 LEU A N 1
ATOM 3140 C CA . LEU A 1 416 ? 7.871 39.531 33.906 1 91.56 416 LEU A CA 1
ATOM 3141 C C . LEU A 1 416 ? 7.258 38.562 34.906 1 91.56 416 LEU A C 1
ATOM 3143 O O . LEU A 1 416 ? 6.828 38.969 36 1 91.56 416 LEU A O 1
ATOM 3147 N N . SER A 1 417 ? 7.215 37.344 34.531 1 90.81 417 SER A N 1
ATOM 3148 C CA . SER A 1 417 ? 6.633 36.344 35.406 1 90.81 417 SER A CA 1
ATOM 3149 C C . SER A 1 417 ? 7.402 36.219 36.719 1 90.81 417 SER A C 1
ATOM 3151 O O . SER A 1 417 ? 6.801 36.031 37.781 1 90.81 417 SER A O 1
ATOM 3153 N N . ASN A 1 418 ? 8.672 36.312 36.625 1 90.88 418 ASN A N 1
ATOM 3154 C CA . ASN A 1 418 ? 9.5 36.25 37.844 1 90.88 418 ASN A CA 1
ATOM 3155 C C . ASN A 1 418 ? 9.25 37.438 38.75 1 90.88 418 ASN A C 1
ATOM 3157 O O . ASN A 1 418 ? 9.18 37.281 39.969 1 90.88 418 ASN A O 1
ATOM 3161 N N . GLU A 1 419 ? 9.086 38.5 38.188 1 89.38 419 GLU A N 1
ATOM 3162 C CA . GLU A 1 419 ? 8.828 39.719 38.969 1 89.38 419 GLU A CA 1
ATOM 3163 C C . GLU A 1 419 ? 7.449 39.656 39.625 1 89.38 419 GLU A C 1
ATOM 3165 O O . GLU A 1 419 ? 7.293 40.031 40.781 1 89.38 419 GLU A O 1
ATOM 3170 N N . LEU A 1 420 ? 6.574 39.219 38.875 1 88.88 420 LEU A N 1
ATOM 3171 C CA . LEU A 1 420 ? 5.203 39.156 39.375 1 88.88 420 LEU A CA 1
ATOM 3172 C C . LEU A 1 420 ? 5.07 38.094 40.438 1 88.88 420 LEU A C 1
ATOM 3174 O O . LEU A 1 420 ? 4.273 38.25 41.375 1 88.88 420 LEU A O 1
ATOM 3178 N N . SER A 1 421 ? 5.82 37.031 40.312 1 87.69 421 SER A N 1
ATOM 3179 C CA . SER A 1 421 ? 5.781 35.969 41.312 1 87.69 421 SER A CA 1
ATOM 3180 C C . SER A 1 421 ? 6.23 36.5 42.656 1 87.69 421 SER A C 1
ATOM 3182 O O . SER A 1 421 ? 5.766 36 43.688 1 87.69 421 SER A O 1
ATOM 3184 N N . GLN A 1 422 ? 7.027 37.438 42.719 1 84.31 422 GLN A N 1
ATOM 3185 C CA . GLN A 1 422 ? 7.555 38 43.969 1 84.31 422 GLN A CA 1
ATOM 3186 C C . GLN A 1 422 ? 6.629 39.094 44.5 1 84.31 422 GLN A C 1
ATOM 3188 O O . GLN A 1 422 ? 6.398 39.188 45.688 1 84.31 422 GLN A O 1
ATOM 3193 N N . ALA A 1 423 ? 6.047 39.875 43.625 1 78.25 423 ALA A N 1
ATOM 3194 C CA . ALA A 1 423 ? 5.324 41.062 44.031 1 78.25 423 ALA A CA 1
ATOM 3195 C C . ALA A 1 423 ? 3.826 40.812 44.125 1 78.25 423 ALA A C 1
ATOM 3197 O O . ALA A 1 423 ? 3.129 41.406 44.938 1 78.25 423 ALA A O 1
ATOM 3198 N N . ALA A 1 424 ? 3.289 40.031 43.281 1 77.19 424 ALA A N 1
ATOM 3199 C CA . ALA A 1 424 ? 1.841 39.875 43.156 1 77.19 424 ALA A CA 1
ATOM 3200 C C . ALA A 1 424 ? 1.476 38.5 42.688 1 77.19 424 ALA A C 1
ATOM 3202 O O . ALA A 1 424 ? 0.839 38.312 41.656 1 77.19 424 ALA A O 1
ATOM 3203 N N . ASN A 1 425 ? 1.88 37.562 43.562 1 74.44 425 ASN A N 1
ATOM 3204 C CA . ASN A 1 425 ? 1.597 36.188 43.219 1 74.44 425 ASN A CA 1
ATOM 3205 C C . ASN A 1 425 ? 0.096 35.906 43.188 1 74.44 425 ASN A C 1
ATOM 3207 O O . ASN A 1 425 ? -0.648 36.375 44.031 1 74.44 425 ASN A O 1
ATOM 3211 N N . GLY A 1 426 ? -0.327 35.531 41.969 1 79.88 426 GLY A N 1
ATOM 3212 C CA . GLY A 1 426 ? -1.747 35.219 41.875 1 79.88 426 GLY A CA 1
ATOM 3213 C C . GLY A 1 426 ? -2.539 36.312 41.156 1 79.88 426 GLY A C 1
ATOM 3214 O O . GLY A 1 426 ? -3.746 36.156 40.938 1 79.88 426 GLY A O 1
ATOM 3215 N N . SER A 1 427 ? -1.833 37.344 40.844 1 87.62 427 SER A N 1
ATOM 3216 C CA . SER A 1 427 ? -2.523 38.406 40.094 1 87.62 427 SER A CA 1
ATOM 3217 C C . SER A 1 427 ? -2.977 37.906 38.719 1 87.62 427 SER A C 1
ATOM 3219 O O . SER A 1 427 ? -2.484 36.875 38.25 1 87.62 427 SER A O 1
ATOM 3221 N N . ALA A 1 428 ? -3.939 38.562 38.188 1 89.88 428 ALA A N 1
ATOM 3222 C CA . ALA A 1 428 ? -4.406 38.25 36.844 1 89.88 428 ALA A CA 1
ATOM 3223 C C . ALA A 1 428 ? -3.279 38.375 35.812 1 89.88 428 ALA A C 1
ATOM 3225 O O . ALA A 1 428 ? -3.211 37.594 34.844 1 89.88 428 ALA A O 1
ATOM 3226 N N . GLN A 1 429 ? -2.412 39.344 36.062 1 91.69 429 GLN A N 1
ATOM 3227 C CA . GLN A 1 429 ? -1.269 39.531 35.188 1 91.69 429 GLN A CA 1
ATOM 3228 C C . GLN A 1 429 ? -0.306 38.375 35.25 1 91.69 429 GLN A C 1
ATOM 3230 O O . GLN A 1 429 ? 0.204 37.938 34.219 1 91.69 429 GLN A O 1
ATOM 3235 N N . TYR A 1 430 ? -0.103 37.906 36.375 1 92.62 430 TYR A N 1
ATOM 3236 C CA . TYR A 1 430 ? 0.78 36.75 36.562 1 92.62 430 TYR A CA 1
ATOM 3237 C C . TYR A 1 430 ? 0.217 35.5 35.875 1 92.62 430 TYR A C 1
ATOM 3239 O O . TYR A 1 430 ? 0.933 34.812 35.156 1 92.62 430 TYR A O 1
ATOM 3247 N N . HIS A 1 431 ? -1.046 35.25 36.062 1 93.94 431 HIS A N 1
ATOM 3248 C CA . HIS A 1 431 ? -1.681 34.062 35.469 1 93.94 431 HIS A CA 1
ATOM 3249 C C . HIS A 1 431 ? -1.677 34.156 33.938 1 93.94 431 HIS A C 1
ATOM 3251 O O . HIS A 1 431 ? -1.474 33.156 33.281 1 93.94 431 HIS A O 1
ATOM 3257 N N . ALA A 1 432 ? -1.889 35.344 33.438 1 95.25 432 ALA A N 1
ATOM 3258 C CA . ALA A 1 432 ? -1.863 35.531 32 1 95.25 432 ALA A CA 1
ATOM 3259 C C . ALA A 1 432 ? -0.472 35.25 31.438 1 95.25 432 ALA A C 1
ATOM 3261 O O . ALA A 1 432 ? -0.333 34.625 30.375 1 95.25 432 ALA A O 1
ATOM 3262 N N . ALA A 1 433 ? 0.521 35.75 32.094 1 94.94 433 ALA A N 1
ATOM 3263 C CA . ALA A 1 433 ? 1.9 35.5 31.688 1 94.94 433 ALA A CA 1
ATOM 3264 C C . ALA A 1 433 ? 2.227 34 31.719 1 94.94 433 ALA A C 1
ATOM 3266 O O . ALA A 1 433 ? 2.883 33.5 30.812 1 94.94 433 ALA A O 1
ATOM 3267 N N . MET A 1 434 ? 1.733 33.375 32.75 1 96.44 434 MET A N 1
ATOM 3268 C CA . MET A 1 434 ? 1.979 31.922 32.875 1 96.44 434 MET A CA 1
ATOM 3269 C C . MET A 1 434 ? 1.257 31.141 31.797 1 96.44 434 MET A C 1
ATOM 3271 O O . MET A 1 434 ? 1.78 30.141 31.297 1 96.44 434 MET A O 1
ATOM 3275 N N . ARG A 1 435 ? 0.081 31.547 31.438 1 97.56 435 ARG A N 1
ATOM 3276 C CA . ARG A 1 435 ? -0.664 30.875 30.359 1 97.56 435 ARG A CA 1
ATOM 3277 C C . ARG A 1 435 ? 0.06 31.016 29.031 1 97.56 435 ARG A C 1
ATOM 3279 O O . ARG A 1 435 ? 0.139 30.047 28.266 1 97.56 435 ARG A O 1
ATOM 3286 N N . LEU A 1 436 ? 0.606 32.188 28.75 1 98 436 LEU A N 1
ATOM 3287 C CA . LEU A 1 436 ? 1.346 32.375 27.5 1 98 436 LEU A CA 1
ATOM 3288 C C . LEU A 1 436 ? 2.619 31.547 27.5 1 98 436 LEU A C 1
ATOM 3290 O O . LEU A 1 436 ? 2.994 30.984 26.469 1 98 436 LEU A O 1
ATOM 3294 N N . MET A 1 437 ? 3.213 31.469 28.641 1 97.25 437 MET A N 1
ATOM 3295 C CA . MET A 1 437 ? 4.41 30.656 28.75 1 97.25 437 MET A CA 1
ATOM 3296 C C . MET A 1 437 ? 4.086 29.172 28.516 1 97.25 437 MET A C 1
ATOM 3298 O O . MET A 1 437 ? 4.781 28.5 27.75 1 97.25 437 MET A O 1
ATOM 3302 N N . ALA A 1 438 ? 3.049 28.703 29.094 1 98.12 438 ALA A N 1
ATOM 3303 C CA . ALA A 1 438 ? 2.629 27.328 28.938 1 98.12 438 ALA A CA 1
ATOM 3304 C C . ALA A 1 438 ? 2.227 27.047 27.484 1 98.12 438 ALA A C 1
ATOM 3306 O O . ALA A 1 438 ? 2.539 25.984 26.953 1 98.12 438 ALA A O 1
ATOM 3307 N N . ALA A 1 439 ? 1.569 27.953 26.891 1 98.75 439 ALA A N 1
ATOM 3308 C CA . ALA A 1 439 ? 1.161 27.812 25.5 1 98.75 439 ALA A CA 1
ATOM 3309 C C . ALA A 1 439 ? 2.375 27.719 24.578 1 98.75 439 ALA A C 1
ATOM 3311 O O . ALA A 1 439 ? 2.379 26.938 23.625 1 98.75 439 ALA A O 1
ATOM 3312 N N . SER A 1 440 ? 3.381 28.547 24.891 1 98.5 440 SER A N 1
ATOM 3313 C CA . SER A 1 440 ? 4.59 28.562 24.062 1 98.5 440 SER A CA 1
ATOM 3314 C C . SER A 1 440 ? 5.34 27.234 24.172 1 98.5 440 SER A C 1
ATOM 3316 O O . SER A 1 440 ? 6.035 26.828 23.234 1 98.5 440 SER A O 1
ATOM 3318 N N . GLN A 1 441 ? 5.148 26.547 25.25 1 97.81 441 GLN A N 1
ATOM 3319 C CA . GLN A 1 441 ? 5.789 25.25 25.453 1 97.81 441 GLN A CA 1
ATOM 3320 C C . GLN A 1 441 ? 4.945 24.125 24.859 1 97.81 441 GLN A C 1
ATOM 3322 O O . GLN A 1 441 ? 5.477 23.094 24.438 1 97.81 441 GLN A O 1
ATOM 3327 N N . LEU A 1 442 ? 3.666 24.328 24.844 1 98.75 442 LEU A N 1
ATOM 3328 C CA . LEU A 1 442 ? 2.738 23.297 24.375 1 98.75 442 LEU A CA 1
ATOM 3329 C C . LEU A 1 442 ? 2.723 23.219 22.859 1 98.75 442 LEU A C 1
ATOM 3331 O O . LEU A 1 442 ? 2.758 22.125 22.297 1 98.75 442 LEU A O 1
ATOM 3335 N N . ILE A 1 443 ? 2.695 24.359 22.188 1 98.88 443 ILE A N 1
ATOM 3336 C CA . ILE A 1 443 ? 2.605 24.375 20.734 1 98.88 443 ILE A CA 1
ATOM 3337 C C . ILE A 1 443 ? 3.973 24.078 20.125 1 98.88 443 ILE A C 1
ATOM 3339 O O . ILE A 1 443 ? 5 24.531 20.625 1 98.88 443 ILE A O 1
ATOM 3343 N N . ASN A 1 444 ? 4.02 23.172 19.219 1 98.69 444 ASN A N 1
ATOM 3344 C CA . ASN A 1 444 ? 5.254 22.922 18.469 1 98.69 444 ASN A CA 1
ATOM 3345 C C . ASN A 1 444 ? 5.57 24.078 17.516 1 98.69 444 ASN A C 1
ATOM 3347 O O . ASN A 1 444 ? 4.875 24.266 16.516 1 98.69 444 ASN A O 1
ATOM 3351 N N . GLN A 1 445 ? 6.586 24.797 17.781 1 97.94 445 GLN A N 1
ATOM 3352 C CA . GLN A 1 445 ? 6.879 26.031 17.062 1 97.94 445 GLN A CA 1
ATOM 3353 C C . GLN A 1 445 ? 7.734 25.75 15.836 1 97.94 445 GLN A C 1
ATOM 3355 O O . GLN A 1 445 ? 8.008 26.672 15.047 1 97.94 445 GLN A O 1
ATOM 3360 N N . ALA A 1 446 ? 8.133 24.484 15.656 1 97.38 446 ALA A N 1
ATOM 3361 C CA . ALA A 1 446 ? 8.945 24.141 14.492 1 97.38 446 ALA A CA 1
ATOM 3362 C C . ALA A 1 446 ? 8.086 24.078 13.227 1 97.38 446 ALA A C 1
ATOM 3364 O O . ALA A 1 446 ? 8.539 24.469 12.148 1 97.38 446 ALA A O 1
ATOM 3365 N N . VAL A 1 447 ? 6.922 23.516 13.344 1 97.06 447 VAL A N 1
ATOM 3366 C CA . VAL A 1 447 ? 6.062 23.266 12.188 1 97.06 447 VAL A CA 1
ATOM 3367 C C . VAL A 1 447 ? 4.652 22.922 12.664 1 97.06 447 VAL A C 1
ATOM 3369 O O . VAL A 1 447 ? 4.422 22.734 13.859 1 97.06 447 VAL A O 1
ATOM 3372 N N . GLY A 1 448 ? 3.73 22.875 11.695 1 97.25 448 GLY A N 1
ATOM 3373 C CA . GLY A 1 448 ? 2.402 22.391 12.039 1 97.25 448 GLY A CA 1
ATOM 3374 C C . GLY A 1 448 ? 2.416 21.016 12.68 1 97.25 448 GLY A C 1
ATOM 3375 O O . GLY A 1 448 ? 3.072 20.094 12.18 1 97.25 448 GLY A O 1
ATOM 3376 N N . ASP A 1 449 ? 1.738 20.875 13.805 1 98.69 449 ASP A N 1
ATOM 3377 C CA . ASP A 1 449 ? 1.689 19.672 14.625 1 98.69 449 ASP A CA 1
ATOM 3378 C C . ASP A 1 449 ? 0.283 19.438 15.172 1 98.69 449 ASP A C 1
ATOM 3380 O O . ASP A 1 449 ? -0.168 20.156 16.062 1 98.69 449 ASP A O 1
ATOM 3384 N N . ALA A 1 450 ? -0.31 18.406 14.711 1 98.88 450 ALA A N 1
ATOM 3385 C CA . ALA A 1 450 ? -1.707 18.172 15.062 1 98.88 450 ALA A CA 1
ATOM 3386 C C . ALA A 1 450 ? -1.852 17.844 16.547 1 98.88 450 ALA A C 1
ATOM 3388 O O . ALA A 1 450 ? -2.844 18.203 17.172 1 98.88 450 ALA A O 1
ATOM 3389 N N . LEU A 1 451 ? -0.915 17.156 17.141 1 98.88 451 LEU A N 1
ATOM 3390 C CA . LEU A 1 451 ? -1.032 16.75 18.547 1 98.88 451 LEU A CA 1
ATOM 3391 C C . LEU A 1 451 ? -0.905 17.953 19.469 1 98.88 451 LEU A C 1
ATOM 3393 O O . LEU A 1 451 ? -1.723 18.141 20.375 1 98.88 451 LEU A O 1
ATOM 3397 N N . SER A 1 452 ? 0.093 18.75 19.219 1 98.75 452 SER A N 1
ATOM 3398 C CA . SER A 1 452 ? 0.264 19.938 20.047 1 98.75 452 SER A CA 1
ATOM 3399 C C . SER A 1 452 ? -0.871 20.922 19.828 1 98.75 452 SER A C 1
ATOM 3401 O O . SER A 1 452 ? -1.367 21.531 20.781 1 98.75 452 SER A O 1
ATOM 3403 N N . GLY A 1 453 ? -1.275 21.062 18.578 1 98.81 453 GLY A N 1
ATOM 3404 C CA . GLY A 1 453 ? -2.395 21.938 18.266 1 98.81 453 GLY A CA 1
ATOM 3405 C C . GLY A 1 453 ? -3.693 21.5 18.922 1 98.81 453 GLY A C 1
ATOM 3406 O O . GLY A 1 453 ? -4.453 22.328 19.422 1 98.81 453 GLY A O 1
ATOM 3407 N N . LEU A 1 454 ? -3.922 20.234 18.875 1 98.88 454 LEU A N 1
ATOM 3408 C CA . LEU A 1 454 ? -5.117 19.656 19.469 1 98.88 454 LEU A CA 1
ATOM 3409 C C . LEU A 1 454 ? -5.188 19.953 20.969 1 98.88 454 LEU A C 1
ATOM 3411 O O . LEU A 1 454 ? -6.227 20.391 21.469 1 98.88 454 LEU A O 1
ATOM 3415 N N . LEU A 1 455 ? -4.113 19.766 21.641 1 98.75 455 LEU A N 1
ATOM 3416 C CA . LEU A 1 455 ? -4.098 19.969 23.078 1 98.75 455 LEU A CA 1
ATOM 3417 C C . LEU A 1 455 ? -4.219 21.453 23.422 1 98.75 455 LEU A C 1
ATOM 3419 O O . LEU A 1 455 ? -4.84 21.812 24.422 1 98.75 455 LEU A O 1
ATOM 3423 N N . LEU A 1 456 ? -3.627 22.281 22.609 1 98.88 456 LEU A N 1
ATOM 3424 C CA . LEU A 1 456 ? -3.764 23.719 22.844 1 98.88 456 LEU A CA 1
ATOM 3425 C C . LEU A 1 456 ? -5.207 24.172 22.641 1 98.88 456 LEU A C 1
ATOM 3427 O O . LEU A 1 456 ? -5.727 24.969 23.422 1 98.88 456 LEU A O 1
ATOM 3431 N N . VAL A 1 457 ? -5.859 23.656 21.609 1 98.69 457 VAL A N 1
ATOM 3432 C CA . VAL A 1 457 ? -7.266 23.953 21.375 1 98.69 457 VAL A CA 1
ATOM 3433 C C . VAL A 1 457 ? -8.094 23.562 22.594 1 98.69 457 VAL A C 1
ATOM 3435 O O . VAL A 1 457 ? -8.867 24.359 23.109 1 98.69 457 VAL A O 1
ATOM 3438 N N . GLU A 1 458 ? -7.871 22.406 23.016 1 97.81 458 GLU A N 1
ATOM 3439 C CA . GLU A 1 458 ? -8.664 21.875 24.125 1 97.81 458 GLU A CA 1
ATOM 3440 C C . GLU A 1 458 ? -8.43 22.688 25.406 1 97.81 458 GLU A C 1
ATOM 3442 O O . GLU A 1 458 ? -9.375 22.938 26.156 1 97.81 458 GLU A O 1
ATOM 3447 N N . ALA A 1 459 ? -7.215 23.031 25.656 1 97.19 459 ALA A N 1
ATOM 3448 C CA . ALA A 1 459 ? -6.91 23.859 26.828 1 97.19 459 ALA A CA 1
ATOM 3449 C C . ALA A 1 459 ? -7.609 25.219 26.75 1 97.19 459 ALA A C 1
ATOM 3451 O O . ALA A 1 459 ? -8.164 25.703 27.734 1 97.19 459 ALA A O 1
ATOM 3452 N N . ILE A 1 460 ? -7.594 25.844 25.609 1 97.44 460 ILE A N 1
ATOM 3453 C CA . ILE A 1 460 ? -8.164 27.172 25.422 1 97.44 460 ILE A CA 1
ATOM 3454 C C . ILE A 1 460 ? -9.688 27.094 25.531 1 97.44 460 ILE A C 1
ATOM 3456 O O . ILE A 1 460 ? -10.312 27.984 26.109 1 97.44 460 ILE A O 1
ATOM 3460 N N . LEU A 1 461 ? -10.266 26.062 24.906 1 96.5 461 LEU A N 1
ATOM 3461 C CA . LEU A 1 461 ? -11.711 25.906 25.031 1 96.5 461 LEU A CA 1
ATOM 3462 C C . LEU A 1 461 ? -12.125 25.781 26.5 1 96.5 461 LEU A C 1
ATOM 3464 O O . LEU A 1 461 ? -13.133 26.359 26.906 1 96.5 461 LEU A O 1
ATOM 3468 N N . GLN A 1 462 ? -11.383 25.047 27.234 1 94.44 462 GLN A N 1
ATOM 3469 C CA . GLN A 1 462 ? -11.672 24.906 28.656 1 94.44 462 GLN A CA 1
ATOM 3470 C C . GLN A 1 462 ? -11.469 26.234 29.391 1 94.44 462 GLN A C 1
ATOM 3472 O O . GLN A 1 462 ? -12.273 26.609 30.25 1 94.44 462 GLN A O 1
ATOM 3477 N N . TYR A 1 463 ? -10.43 26.906 29.078 1 94.94 463 TYR A N 1
ATOM 3478 C CA . TYR A 1 463 ? -10.164 28.219 29.656 1 94.94 463 TYR A CA 1
ATOM 3479 C C . TYR A 1 463 ? -11.312 29.172 29.375 1 94.94 463 TYR A C 1
ATOM 3481 O O . TYR A 1 463 ? -11.75 29.906 30.281 1 94.94 463 TYR A O 1
ATOM 3489 N N . LYS A 1 464 ? -11.82 29.188 28.172 1 93.62 464 LYS A N 1
ATOM 3490 C CA . LYS A 1 464 ? -12.875 30.109 27.75 1 93.62 464 LYS A CA 1
ATOM 3491 C C . LYS A 1 464 ? -14.242 29.625 28.203 1 93.62 464 LYS A C 1
ATOM 3493 O O . LYS A 1 464 ? -15.203 30.391 28.25 1 93.62 464 LYS A O 1
ATOM 3498 N N . GLY A 1 465 ? -14.328 28.328 28.531 1 92.38 465 GLY A N 1
ATOM 3499 C CA . GLY A 1 465 ? -15.625 27.719 28.781 1 92.38 465 GLY A CA 1
ATOM 3500 C C . GLY A 1 465 ? -16.5 27.641 27.547 1 92.38 465 GLY A C 1
ATOM 3501 O O . GLY A 1 465 ? -17.719 27.797 27.625 1 92.38 465 GLY A O 1
ATOM 3502 N N . TRP A 1 466 ? -15.898 27.484 26.422 1 93.69 466 TRP A N 1
ATOM 3503 C CA . TRP A 1 466 ? -16.609 27.484 25.156 1 93.69 466 TRP A CA 1
ATOM 3504 C C . TRP A 1 466 ? -17.016 26.062 24.75 1 93.69 466 TRP A C 1
ATOM 3506 O O . TRP A 1 466 ? -16.25 25.109 24.938 1 93.69 466 TRP A O 1
ATOM 3516 N N . SER A 1 467 ? -18.219 25.922 24.281 1 92.44 467 SER A N 1
ATOM 3517 C CA . SER A 1 467 ? -18.656 24.719 23.562 1 92.44 467 SER A CA 1
ATOM 3518 C C . SER A 1 467 ? -18.156 24.719 22.125 1 92.44 467 SER A C 1
ATOM 3520 O O . SER A 1 467 ? -17.641 25.734 21.641 1 92.44 467 SER A O 1
ATOM 3522 N N . PHE A 1 468 ? -18.344 23.594 21.562 1 94.44 468 PHE A N 1
ATOM 3523 C CA . PHE A 1 468 ? -18.031 23.516 20.141 1 94.44 468 PHE A CA 1
ATOM 3524 C C . PHE A 1 468 ? -18.859 24.5 19.344 1 94.44 468 PHE A C 1
ATOM 3526 O O . PHE A 1 468 ? -18.375 25.109 18.391 1 94.44 468 PHE A O 1
ATOM 3533 N N . GLN A 1 469 ? -20.094 24.703 19.75 1 93.38 469 GLN A N 1
ATOM 3534 C CA . GLN A 1 469 ? -21 25.625 19.062 1 93.38 469 GLN A CA 1
ATOM 3535 C C . GLN A 1 469 ? -20.5 27.062 19.156 1 93.38 469 GLN A C 1
ATOM 3537 O O . GLN A 1 469 ? -20.562 27.812 18.188 1 93.38 469 GLN A O 1
ATOM 3542 N N . ASN A 1 470 ? -20 27.438 20.328 1 94.94 470 ASN A N 1
ATOM 3543 C CA . ASN A 1 470 ? -19.422 28.766 20.5 1 94.94 470 ASN A CA 1
ATOM 3544 C C . ASN A 1 470 ? -18.281 29 19.516 1 94.94 470 ASN A C 1
ATOM 3546 O O . ASN A 1 470 ? -18.156 30.078 18.938 1 94.94 470 ASN A O 1
ATOM 3550 N N . TRP A 1 471 ? -17.484 28 19.391 1 96.25 471 TRP A N 1
ATOM 3551 C CA . TRP A 1 471 ? -16.344 28.078 18.484 1 96.25 471 TRP A CA 1
ATOM 3552 C C . TRP A 1 471 ? -16.812 28.203 17.031 1 96.25 471 TRP A C 1
ATOM 3554 O O . TRP A 1 471 ? -16.297 29.031 16.281 1 96.25 471 TRP A O 1
ATOM 3564 N N . CYS A 1 472 ? -17.812 27.453 16.641 1 94.75 472 CYS A N 1
ATOM 3565 C CA . CYS A 1 472 ? -18.375 27.469 15.297 1 94.75 472 CYS A CA 1
ATOM 3566 C C . CYS A 1 472 ? -18.953 28.844 14.953 1 94.75 472 CYS A C 1
ATOM 3568 O O . CYS A 1 472 ? -18.906 29.266 13.797 1 94.75 472 CYS A O 1
ATOM 3570 N N . GLU A 1 473 ? -19.375 29.531 15.922 1 95.75 473 GLU A N 1
ATOM 3571 C CA . GLU A 1 473 ? -20.156 30.75 15.703 1 95.75 473 GLU A CA 1
ATOM 3572 C C . GLU A 1 473 ? -19.266 31.984 15.703 1 95.75 473 GLU A C 1
ATOM 3574 O O . GLU A 1 473 ? -19.75 33.125 15.664 1 95.75 473 GLU A O 1
ATOM 3579 N N . LEU A 1 474 ? -17.969 31.781 15.75 1 96.31 474 LEU A N 1
ATOM 3580 C CA . LEU A 1 474 ? -17.078 32.938 15.688 1 96.31 474 LEU A CA 1
ATOM 3581 C C . LEU A 1 474 ? -17.391 33.781 14.477 1 96.31 474 LEU A C 1
ATOM 3583 O O . LEU A 1 474 ? -17.406 35.031 14.57 1 96.31 474 LEU A O 1
ATOM 3587 N N . TYR A 1 475 ? -17.594 33.188 13.375 1 96.25 475 TYR A N 1
ATOM 3588 C CA . TYR A 1 475 ? -18.047 33.812 12.117 1 96.25 475 TYR A CA 1
ATOM 3589 C C . TYR A 1 475 ? -18.719 32.75 11.227 1 96.25 475 TYR A C 1
ATOM 3591 O O . TYR A 1 475 ? -18.656 31.562 11.508 1 96.25 475 TYR A O 1
ATOM 3599 N N . SER A 1 476 ? -19.359 33.219 10.203 1 94.69 476 SER A N 1
ATOM 3600 C CA . SER A 1 476 ? -19.953 32.344 9.203 1 94.69 476 SER A CA 1
ATOM 3601 C C . SER A 1 476 ? -19.125 32.312 7.918 1 94.69 476 SER A C 1
ATOM 3603 O O . SER A 1 476 ? -18.938 33.375 7.277 1 94.69 476 SER A O 1
ATOM 3605 N N . ASP A 1 477 ? -18.75 31.156 7.625 1 94.19 477 ASP A N 1
ATOM 3606 C CA . ASP A 1 477 ? -17.922 31.016 6.43 1 94.19 477 ASP A CA 1
ATOM 3607 C C . ASP A 1 477 ? -18.688 31.469 5.188 1 94.19 477 ASP A C 1
ATOM 3609 O O . ASP A 1 477 ? -19.891 31.234 5.066 1 94.19 477 ASP A O 1
ATOM 3613 N N . LEU A 1 478 ? -17.922 32.125 4.332 1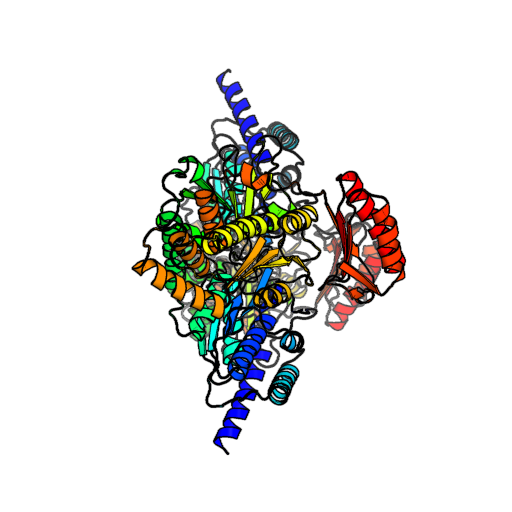 95.19 478 LEU A N 1
ATOM 3614 C CA . LEU A 1 478 ? -18.469 32.375 3.006 1 95.19 478 LEU A CA 1
ATOM 3615 C C . LEU A 1 478 ? -18.438 31.094 2.152 1 95.19 478 LEU A C 1
ATOM 3617 O O . LEU A 1 478 ? -17.422 30.406 2.117 1 95.19 478 LEU A O 1
ATOM 3621 N N . PRO A 1 479 ? -19.594 30.859 1.442 1 94.5 479 PRO A N 1
ATOM 3622 C CA . PRO A 1 479 ? -19.531 29.75 0.483 1 94.5 479 PRO A CA 1
ATOM 3623 C C . PRO A 1 479 ? -18.422 29.938 -0.551 1 94.5 479 PRO A C 1
ATOM 3625 O O . PRO A 1 479 ? -18.156 31.047 -1.002 1 94.5 479 PRO A O 1
ATOM 3628 N N . SER A 1 480 ? -17.766 28.781 -0.794 1 94.06 480 SER A N 1
ATOM 3629 C CA . SER A 1 480 ? -16.656 28.875 -1.726 1 94.06 480 SER A CA 1
ATOM 3630 C C . SER A 1 480 ? -16.656 27.703 -2.703 1 94.06 480 SER A C 1
ATOM 3632 O O . SER A 1 480 ? -17.375 26.719 -2.502 1 94.06 480 SER A O 1
ATOM 3634 N N . ARG A 1 481 ? -15.938 27.906 -3.84 1 93.5 481 ARG A N 1
ATOM 3635 C CA . ARG A 1 481 ? -15.766 26.875 -4.863 1 93.5 481 ARG A CA 1
ATOM 3636 C C . ARG A 1 481 ? -14.344 26.891 -5.418 1 93.5 481 ARG A C 1
ATOM 3638 O O . ARG A 1 481 ? -13.797 27.953 -5.715 1 93.5 481 ARG A O 1
ATOM 3645 N N . GLN A 1 482 ? -13.734 25.703 -5.367 1 91.31 482 GLN A N 1
ATOM 3646 C CA . GLN A 1 482 ? -12.43 25.547 -5.996 1 91.31 482 GLN A CA 1
ATOM 3647 C C . GLN A 1 482 ? -12.523 24.672 -7.25 1 91.31 482 GLN A C 1
ATOM 3649 O O . GLN A 1 482 ? -13.195 23.641 -7.242 1 91.31 482 GLN A O 1
ATOM 3654 N N . LEU A 1 483 ? -11.93 25.078 -8.375 1 93 483 LEU A N 1
ATOM 3655 C CA . LEU A 1 483 ? -11.906 24.328 -9.633 1 93 483 LEU A CA 1
ATOM 3656 C C . LEU A 1 483 ? -10.484 24.188 -10.156 1 93 483 LEU A C 1
ATOM 3658 O O . LEU A 1 483 ? -9.602 24.969 -9.797 1 93 483 LEU A O 1
ATOM 3662 N N . LYS A 1 484 ? -10.312 23.141 -10.898 1 89.38 484 LYS A N 1
ATOM 3663 C CA . LYS A 1 484 ? -9.07 22.906 -11.625 1 89.38 484 LYS A CA 1
ATOM 3664 C C . LYS A 1 484 ? -9.289 23 -13.133 1 89.38 484 LYS A C 1
ATOM 3666 O O . LYS A 1 484 ? -10.211 22.375 -13.664 1 89.38 484 LYS A O 1
ATOM 3671 N N . VAL A 1 485 ? -8.43 23.734 -13.766 1 93.81 485 VAL A N 1
ATOM 3672 C CA . VAL A 1 485 ? -8.516 23.875 -15.219 1 93.81 485 VAL A CA 1
ATOM 3673 C C . VAL A 1 485 ? -7.219 23.375 -15.859 1 93.81 485 VAL A C 1
ATOM 3675 O O . VAL A 1 485 ? -6.137 23.891 -15.555 1 93.81 485 VAL A O 1
ATOM 3678 N N . LYS A 1 486 ? -7.348 22.328 -16.703 1 92.44 486 LYS A N 1
ATOM 3679 C CA . LYS A 1 486 ? -6.176 21.891 -17.453 1 92.44 486 LYS A CA 1
ATOM 3680 C C . LYS A 1 486 ? -5.75 22.938 -18.469 1 92.44 486 LYS A C 1
ATOM 3682 O O . LYS A 1 486 ? -6.59 23.516 -19.172 1 92.44 486 LYS A O 1
ATOM 3687 N N . VAL A 1 487 ? -4.496 23.188 -18.484 1 92.12 487 VAL A N 1
ATOM 3688 C CA . VAL A 1 487 ? -3.984 24.188 -19.422 1 92.12 487 VAL A CA 1
ATOM 3689 C C . VAL A 1 487 ? -2.785 23.609 -20.188 1 92.12 487 VAL A C 1
ATOM 3691 O O . VAL A 1 487 ? -2.256 22.562 -19.812 1 92.12 487 VAL A O 1
ATOM 3694 N N . ILE A 1 488 ? -2.451 24.141 -21.203 1 86.75 488 ILE A N 1
ATOM 3695 C CA . ILE A 1 488 ? -1.335 23.688 -22.031 1 86.75 488 ILE A CA 1
ATOM 3696 C C . ILE A 1 488 ? -0.022 23.891 -21.281 1 86.75 488 ILE A C 1
ATOM 3698 O O . ILE A 1 488 ? 0.843 23.016 -21.281 1 86.75 488 ILE A O 1
ATOM 3702 N N . ASP A 1 489 ? 0.107 25.109 -20.703 1 87.44 489 ASP A N 1
ATOM 3703 C CA . ASP A 1 489 ? 1.3 25.469 -19.953 1 87.44 489 ASP A CA 1
ATOM 3704 C C . ASP A 1 489 ? 0.942 26.344 -18.75 1 87.44 489 ASP A C 1
ATOM 3706 O O . ASP A 1 489 ? 0.599 27.516 -18.906 1 87.44 489 ASP A O 1
ATOM 3710 N N . ARG A 1 490 ? 1.239 25.891 -17.594 1 85 490 ARG A N 1
ATOM 3711 C CA . ARG A 1 490 ? 0.856 26.594 -16.375 1 85 490 ARG A CA 1
ATOM 3712 C C . ARG A 1 490 ? 1.759 27.797 -16.141 1 85 490 ARG A C 1
ATOM 3714 O O . ARG A 1 490 ? 1.371 28.75 -15.453 1 85 490 ARG A O 1
ATOM 3721 N N . SER A 1 491 ? 2.863 27.797 -16.797 1 84.75 491 SER A N 1
ATOM 3722 C CA . SER A 1 491 ? 3.822 28.875 -16.578 1 84.75 491 SER A CA 1
ATOM 3723 C C . SER A 1 491 ? 3.367 30.156 -17.25 1 84.75 491 SER A C 1
ATOM 3725 O O . SER A 1 491 ? 3.91 31.234 -16.984 1 84.75 491 SER A O 1
ATOM 3727 N N . SER A 1 492 ? 2.367 30.031 -17.969 1 89.38 492 SER A N 1
ATOM 3728 C CA . SER A 1 492 ? 1.825 31.203 -18.656 1 89.38 492 SER A CA 1
ATOM 3729 C C . SER A 1 492 ? 1.115 32.125 -17.688 1 89.38 492 SER A C 1
ATOM 3731 O O . SER A 1 492 ? 0.82 33.281 -18.031 1 89.38 492 SER A O 1
ATOM 3733 N N . ILE A 1 493 ? 0.929 31.688 -16.531 1 91.75 493 ILE A N 1
ATOM 3734 C CA . ILE A 1 493 ? 0.286 32.531 -15.523 1 91.75 493 ILE A CA 1
ATOM 3735 C C . ILE A 1 493 ? 1.309 32.938 -14.461 1 91.75 493 ILE A C 1
ATOM 3737 O O . ILE A 1 493 ? 2 32.094 -13.898 1 91.75 493 ILE A O 1
ATOM 3741 N N . VAL A 1 494 ? 1.382 34.188 -14.32 1 92.5 494 VAL A N 1
ATOM 3742 C CA . VAL A 1 494 ? 2.215 34.719 -13.25 1 92.5 494 VAL A CA 1
ATOM 3743 C C . VAL A 1 494 ? 1.345 35.5 -12.258 1 92.5 494 VAL A C 1
ATOM 3745 O O . VAL A 1 494 ? 0.545 36.344 -12.648 1 92.5 494 VAL A O 1
ATOM 3748 N N . THR A 1 495 ? 1.515 35.156 -11 1 93.62 495 THR A N 1
ATOM 3749 C CA . THR A 1 495 ? 0.702 35.781 -9.969 1 93.62 495 THR A CA 1
ATOM 3750 C C . THR A 1 495 ? 1.522 36.812 -9.188 1 93.62 495 THR A C 1
ATOM 3752 O O . THR A 1 495 ? 2.748 36.844 -9.312 1 93.62 495 THR A O 1
ATOM 3755 N N . THR A 1 496 ? 0.81 37.656 -8.539 1 92.5 496 THR A N 1
ATOM 3756 C CA . THR A 1 496 ? 1.395 38.688 -7.672 1 92.5 496 THR A CA 1
ATOM 3757 C C . THR A 1 496 ? 0.544 38.875 -6.418 1 92.5 496 THR A C 1
ATOM 3759 O O . THR A 1 496 ? -0.49 38.219 -6.254 1 92.5 496 THR A O 1
ATOM 3762 N N . ASP A 1 497 ? 1.106 39.688 -5.461 1 92.81 497 ASP A N 1
ATOM 3763 C CA . ASP A 1 497 ? 0.395 40 -4.23 1 92.81 497 ASP A CA 1
ATOM 3764 C C . ASP A 1 497 ? -0.011 38.75 -3.477 1 92.81 497 ASP A C 1
ATOM 3766 O O . ASP A 1 497 ? -1.19 38.531 -3.182 1 92.81 497 ASP A O 1
ATOM 3770 N N . ALA A 1 498 ? 0.941 37.844 -3.277 1 93.31 498 ALA A N 1
ATOM 3771 C CA . ALA A 1 498 ? 0.747 36.594 -2.539 1 93.31 498 ALA A CA 1
ATOM 3772 C C . ALA A 1 498 ? -0.306 35.719 -3.209 1 93.31 498 ALA A C 1
ATOM 3774 O O . ALA A 1 498 ? -1.188 35.188 -2.539 1 93.31 498 ALA A O 1
ATOM 3775 N N . GLU A 1 499 ? -0.333 35.75 -4.531 1 91.19 499 GLU A N 1
ATOM 3776 C CA . GLU A 1 499 ? -1.141 34.875 -5.379 1 91.19 499 GLU A CA 1
ATOM 3777 C C . GLU A 1 499 ? -2.604 35.312 -5.383 1 91.19 499 GLU A C 1
ATOM 3779 O O . GLU A 1 499 ? -3.475 34.562 -5.844 1 91.19 499 GLU A O 1
ATOM 3784 N N . THR A 1 500 ? -2.859 36.5 -4.871 1 92.88 500 THR A N 1
ATOM 3785 C CA . THR A 1 500 ? -4.238 36.969 -4.852 1 92.88 500 THR A CA 1
ATOM 3786 C C . THR A 1 500 ? -4.59 37.656 -6.168 1 92.88 500 THR A C 1
ATOM 3788 O O . THR A 1 500 ? -5.766 37.875 -6.457 1 92.88 500 THR A O 1
ATOM 3791 N N . LYS A 1 501 ? -3.553 37.906 -6.988 1 94.69 501 LYS A N 1
ATOM 3792 C CA . LYS A 1 501 ? -3.764 38.562 -8.266 1 94.69 501 LYS A CA 1
ATOM 3793 C C . LYS A 1 501 ? -2.885 37.969 -9.359 1 94.69 501 LYS A C 1
ATOM 3795 O O . LYS A 1 501 ? -1.833 37.375 -9.07 1 94.69 501 LYS A O 1
ATOM 3800 N N . VAL A 1 502 ? -3.395 38.125 -10.578 1 95 502 VAL A N 1
ATOM 3801 C CA . VAL A 1 502 ? -2.621 37.688 -11.734 1 95 502 VAL A CA 1
ATOM 3802 C C . VAL A 1 502 ? -1.895 38.875 -12.352 1 95 502 VAL A C 1
ATOM 3804 O O . VAL A 1 502 ? -2.518 39.906 -12.664 1 95 502 VAL A O 1
ATOM 3807 N N . SER A 1 503 ? -0.596 38.75 -12.508 1 94.69 503 SER A N 1
ATOM 3808 C CA . SER A 1 503 ? 0.169 39.812 -13.156 1 94.69 503 SER A CA 1
ATOM 3809 C C . SER A 1 503 ? 0.286 39.594 -14.656 1 94.69 503 SER A C 1
ATOM 3811 O O . SER A 1 503 ? 0.26 40.531 -15.438 1 94.69 503 SER A O 1
ATOM 3813 N N . GLN A 1 504 ? 0.426 38.25 -14.961 1 93.19 504 GLN A N 1
ATOM 3814 C CA . GLN A 1 504 ? 0.475 37.875 -16.375 1 93.19 504 GLN A CA 1
ATOM 3815 C C . GLN A 1 504 ? -0.375 36.625 -16.625 1 93.19 504 GLN A C 1
ATOM 3817 O O . GLN A 1 504 ? -0.226 35.625 -15.953 1 93.19 504 GLN A O 1
ATOM 3822 N N . PRO A 1 505 ? -1.223 36.719 -17.688 1 93.19 505 PRO A N 1
ATOM 3823 C CA . PRO A 1 505 ? -1.599 37.875 -18.516 1 93.19 505 PRO A CA 1
ATOM 3824 C C . PRO A 1 505 ? -2.492 38.875 -17.781 1 93.19 505 PRO A C 1
ATOM 3826 O O . PRO A 1 505 ? -3.453 38.469 -17.125 1 93.19 505 PRO A O 1
ATOM 3829 N N . SER A 1 506 ? -2.375 40.062 -18.047 1 93.56 506 SER A N 1
ATOM 3830 C CA . SER A 1 506 ? -3.125 41.125 -17.344 1 93.56 506 SER A CA 1
ATOM 3831 C C . SER A 1 506 ? -4.602 41.094 -17.719 1 93.56 506 SER A C 1
ATOM 3833 O O . SER A 1 506 ? -5.461 41.438 -16.922 1 93.56 506 SER A O 1
ATOM 3835 N N . SER A 1 507 ? -4.809 40.625 -18.938 1 95 507 SER A N 1
ATOM 3836 C CA . SER A 1 507 ? -6.188 40.531 -19.391 1 95 507 SER A CA 1
ATOM 3837 C C . SER A 1 507 ? -7.008 39.594 -18.516 1 95 507 SER A C 1
ATOM 3839 O O . SER A 1 507 ? -8.195 39.812 -18.297 1 95 507 SER A O 1
ATOM 3841 N N . LEU A 1 508 ? -6.367 38.594 -18.016 1 96 508 LEU A N 1
ATOM 3842 C CA . LEU A 1 508 ? -7.066 37.656 -17.172 1 96 508 LEU A CA 1
ATOM 3843 C C . LEU A 1 508 ? -7.496 38.281 -15.859 1 96 508 LEU A C 1
ATOM 3845 O O . LEU A 1 508 ? -8.602 38.031 -15.375 1 96 508 LEU A O 1
ATOM 3849 N N . GLN A 1 509 ? -6.656 39.031 -15.281 1 96.62 509 GLN A N 1
ATOM 3850 C CA . GLN A 1 509 ? -7.004 39.719 -14.031 1 96.62 509 GLN A CA 1
ATOM 3851 C C . GLN A 1 509 ? -8.188 40.656 -14.219 1 96.62 509 GLN A C 1
ATOM 3853 O O . GLN A 1 509 ? -9.055 40.75 -13.352 1 96.62 509 GLN A O 1
ATOM 3858 N N . GLU A 1 510 ? -8.195 41.344 -15.344 1 96.69 510 GLU A N 1
ATOM 3859 C CA . GLU A 1 510 ? -9.297 42.25 -15.648 1 96.69 510 GLU A CA 1
ATOM 3860 C C . GLU A 1 510 ? -10.625 41.5 -15.727 1 96.69 510 GLU A C 1
ATOM 3862 O O . GLU A 1 510 ? -11.641 41.969 -15.227 1 96.69 510 GLU A O 1
ATOM 3867 N N . LEU A 1 511 ? -10.5 40.406 -16.312 1 96.81 511 LEU A N 1
ATOM 3868 C CA . LEU A 1 511 ? -11.703 39.594 -16.438 1 96.81 511 LEU A CA 1
ATOM 3869 C C . LEU A 1 511 ? -12.156 39.062 -15.078 1 96.81 511 LEU A C 1
ATOM 3871 O O . LEU A 1 511 ? -13.359 39.031 -14.797 1 96.81 511 LEU A O 1
ATOM 3875 N N . ILE A 1 512 ? -11.25 38.656 -14.227 1 97.38 512 ILE A N 1
ATOM 3876 C CA . ILE A 1 512 ? -11.562 38.156 -12.891 1 97.38 512 ILE A CA 1
ATOM 3877 C C . ILE A 1 512 ? -12.234 39.281 -12.078 1 97.38 512 ILE A C 1
ATOM 3879 O O . ILE A 1 512 ? -13.242 39.031 -11.414 1 97.38 512 ILE A O 1
ATOM 3883 N N . ASP A 1 513 ? -11.703 40.5 -12.227 1 96.56 513 ASP A N 1
ATOM 3884 C CA . ASP A 1 513 ? -12.25 41.625 -11.5 1 96.56 513 ASP A CA 1
ATOM 3885 C C . ASP A 1 513 ? -13.68 41.938 -11.953 1 96.56 513 ASP A C 1
ATOM 3887 O O . ASP A 1 513 ? -14.547 42.219 -11.125 1 96.56 513 ASP A O 1
ATOM 3891 N N . LYS A 1 514 ? -13.828 41.875 -13.195 1 96.62 514 LYS A N 1
ATOM 3892 C CA . LYS A 1 514 ? -15.148 42.156 -13.75 1 96.62 514 LYS A CA 1
ATOM 3893 C C . LYS A 1 514 ? -16.172 41.125 -13.266 1 96.62 514 LYS A C 1
ATOM 3895 O O . LYS A 1 514 ? -17.281 41.5 -12.867 1 96.62 514 LYS A O 1
ATOM 3900 N N . GLU A 1 515 ? -15.812 39.875 -13.312 1 97.31 515 GLU A N 1
ATOM 3901 C CA . GLU A 1 515 ? -16.703 38.812 -12.875 1 97.31 515 GLU A CA 1
ATOM 3902 C C . GLU A 1 515 ? -17.016 38.938 -11.383 1 97.31 515 GLU A C 1
ATOM 3904 O O . GLU A 1 515 ? -18.172 38.75 -10.969 1 97.31 515 GLU A O 1
ATOM 3909 N N . THR A 1 516 ? -16.031 39.188 -10.633 1 96.94 516 THR A N 1
ATOM 3910 C CA . THR A 1 516 ? -16.141 39.25 -9.18 1 96.94 516 THR A CA 1
ATOM 3911 C C . THR A 1 516 ? -17.062 40.375 -8.734 1 96.94 516 THR A C 1
ATOM 3913 O O . THR A 1 516 ? -17.797 40.219 -7.754 1 96.94 516 THR A O 1
ATOM 3916 N N . ALA A 1 517 ? -17.062 41.438 -9.461 1 95.31 517 ALA A N 1
ATOM 3917 C CA . ALA A 1 517 ? -17.828 42.625 -9.117 1 95.31 517 ALA A CA 1
ATOM 3918 C C . ALA A 1 517 ? -19.328 42.375 -9.195 1 95.31 517 ALA A C 1
ATOM 3920 O O . ALA A 1 517 ? -20.141 43.094 -8.609 1 95.31 517 ALA A O 1
ATOM 3921 N N . ASN A 1 518 ? -19.656 41.312 -9.781 1 95.19 518 ASN A N 1
ATOM 3922 C CA . ASN A 1 518 ? -21.062 41 -9.992 1 95.19 518 ASN A CA 1
ATOM 3923 C C . ASN A 1 518 ? -21.688 40.344 -8.758 1 95.19 518 ASN A C 1
ATOM 3925 O O . ASN A 1 518 ? -22.906 40.156 -8.688 1 95.19 518 ASN A O 1
ATOM 3929 N N . TYR A 1 519 ? -20.875 40.094 -7.793 1 95.56 519 TYR A N 1
ATOM 3930 C CA . TYR A 1 519 ? -21.375 39.312 -6.664 1 95.56 519 TYR A CA 1
ATOM 3931 C C . TYR A 1 519 ? -21.094 40 -5.344 1 95.56 519 TYR A C 1
ATOM 3933 O O . TYR A 1 519 ? -20.031 40.625 -5.18 1 95.56 519 TYR A O 1
ATOM 3941 N N . THR A 1 520 ? -22.016 39.875 -4.395 1 91.88 520 THR A N 1
ATOM 3942 C CA . THR A 1 520 ? -21.828 40.375 -3.043 1 91.88 520 THR A CA 1
ATOM 3943 C C . THR A 1 520 ? -20.812 39.531 -2.283 1 91.88 520 THR A C 1
ATOM 3945 O O . THR A 1 520 ? -20.953 38.281 -2.223 1 91.88 520 THR A O 1
ATOM 3948 N N . HIS A 1 521 ? -19.766 40.219 -1.698 1 91.62 521 HIS A N 1
ATOM 3949 C CA . HIS A 1 521 ? -18.656 39.562 -1.015 1 91.62 521 HIS A CA 1
ATOM 3950 C C . HIS A 1 521 ? -17.906 38.625 -1.962 1 91.62 521 HIS A C 1
ATOM 3952 O O . HIS A 1 521 ? -17.469 37.531 -1.564 1 91.62 521 HIS A O 1
ATOM 3958 N N . GLY A 1 522 ? -17.984 39 -3.158 1 94.25 522 GLY A N 1
ATOM 3959 C CA . GLY A 1 522 ? -17.281 38.219 -4.164 1 94.25 522 GLY A CA 1
ATOM 3960 C C . GLY A 1 522 ? -15.781 38.344 -4.078 1 94.25 522 GLY A C 1
ATOM 3961 O O . GLY A 1 522 ? -15.242 39.406 -3.859 1 94.25 522 GLY A O 1
ATOM 3962 N N . ARG A 1 523 ? -15.133 37.219 -4.16 1 96 523 ARG A N 1
ATOM 3963 C CA . ARG A 1 523 ? -13.68 37.156 -4.254 1 96 523 ARG A CA 1
ATOM 3964 C C . ARG A 1 523 ? -13.258 35.969 -5.145 1 96 523 ARG A C 1
ATOM 3966 O O . ARG A 1 523 ? -13.859 34.906 -5.098 1 96 523 ARG A O 1
ATOM 3973 N N . CYS A 1 524 ? -12.336 36.25 -6.008 1 97.19 524 CYS A N 1
ATOM 3974 C CA . CYS A 1 524 ? -11.875 35.188 -6.898 1 97.19 524 CYS A CA 1
ATOM 3975 C C . CYS A 1 524 ? -10.414 35.406 -7.281 1 97.19 524 CYS A C 1
ATOM 3977 O O . CYS A 1 524 ? -9.977 36.531 -7.5 1 97.19 524 CYS A O 1
ATOM 3979 N N . PHE A 1 525 ? -9.68 34.312 -7.285 1 96.31 525 PHE A N 1
ATOM 3980 C CA . PHE A 1 525 ? -8.305 34.375 -7.766 1 96.31 525 PHE A CA 1
ATOM 3981 C C . PHE A 1 525 ? -7.926 33.062 -8.445 1 96.31 525 PHE A C 1
ATOM 3983 O O . PHE A 1 525 ? -8.648 32.062 -8.344 1 96.31 525 PHE A O 1
ATOM 3990 N N . VAL A 1 526 ? -6.84 33.094 -9.25 1 95.75 526 VAL A N 1
ATOM 3991 C CA . VAL A 1 526 ? -6.328 31.906 -9.93 1 95.75 526 VAL A CA 1
ATOM 3992 C C . VAL A 1 526 ? -4.832 31.766 -9.664 1 95.75 526 VAL A C 1
ATOM 3994 O O . VAL A 1 526 ? -4.129 32.75 -9.469 1 95.75 526 VAL A O 1
ATOM 3997 N N . ARG A 1 527 ? -4.387 30.5 -9.578 1 92.19 527 ARG A N 1
ATOM 3998 C CA . ARG A 1 527 ? -2.955 30.266 -9.438 1 92.19 527 ARG A CA 1
ATOM 3999 C C . ARG A 1 527 ? -2.553 28.969 -10.148 1 92.19 527 ARG A C 1
ATOM 4001 O O . ARG A 1 527 ? -3.348 28.031 -10.242 1 92.19 527 ARG A O 1
ATOM 4008 N N . PRO A 1 528 ? -1.331 28.922 -10.641 1 89.06 528 PRO A N 1
ATOM 4009 C CA . PRO A 1 528 ? -0.869 27.688 -11.281 1 89.06 528 PRO A CA 1
ATOM 4010 C C . PRO A 1 528 ? -0.533 26.594 -10.273 1 89.06 528 PRO A C 1
ATOM 4012 O O . PRO A 1 528 ? -0.085 26.891 -9.164 1 89.06 528 PRO A O 1
ATOM 4015 N N . SER A 1 529 ? -0.81 25.391 -10.695 1 78.38 529 SER A N 1
ATOM 4016 C CA . SER A 1 529 ? -0.352 24.25 -9.906 1 78.38 529 SER A CA 1
ATOM 4017 C C . SER A 1 529 ? 1.167 24.125 -9.953 1 78.38 529 SER A C 1
ATOM 4019 O O . SER A 1 529 ? 1.8 24.5 -10.938 1 78.38 529 SER A O 1
ATOM 4021 N N . GLY A 1 530 ? 1.724 23.719 -8.906 1 67.12 530 GLY A N 1
ATOM 4022 C CA . GLY A 1 530 ? 3.168 23.562 -8.844 1 67.12 530 GLY A CA 1
ATOM 4023 C C . GLY A 1 530 ? 3.666 22.312 -9.547 1 67.12 530 GLY A C 1
ATOM 4024 O O . GLY A 1 530 ? 4.855 22.188 -9.836 1 67.12 530 GLY A O 1
ATOM 4025 N N . THR A 1 531 ? 2.783 21.406 -9.828 1 63.31 531 THR A N 1
ATOM 4026 C CA . THR A 1 531 ? 3.26 20.094 -10.242 1 63.31 531 THR A CA 1
ATOM 4027 C C . THR A 1 531 ? 2.666 19.703 -11.594 1 63.31 531 THR A C 1
ATOM 4029 O O . THR A 1 531 ? 3.287 18.953 -12.359 1 63.31 531 THR A O 1
ATOM 4032 N N . GLU A 1 532 ? 1.461 20.172 -11.875 1 71.75 532 GLU A N 1
ATOM 4033 C CA . GLU A 1 532 ? 0.745 19.781 -13.086 1 71.75 532 GLU A CA 1
ATOM 4034 C C . GLU A 1 532 ? 0.382 21 -13.93 1 71.75 532 GLU A C 1
ATOM 4036 O O . GLU A 1 532 ? 0.311 22.109 -13.414 1 71.75 532 GLU A O 1
ATOM 4041 N N . ASP A 1 533 ? 0.182 20.688 -15.086 1 84.19 533 ASP A N 1
ATOM 4042 C CA . ASP A 1 533 ? -0.277 21.766 -15.969 1 84.19 533 ASP A CA 1
ATOM 4043 C C . ASP A 1 533 ? -1.757 22.062 -15.742 1 84.19 533 ASP A C 1
ATOM 4045 O O . ASP A 1 533 ? -2.578 21.859 -16.641 1 84.19 533 ASP A O 1
ATOM 4049 N N . VAL A 1 534 ? -2.004 22.562 -14.609 1 90.44 534 VAL A N 1
ATOM 4050 C CA . VAL A 1 534 ? -3.344 22.906 -14.141 1 90.44 534 VAL A CA 1
ATOM 4051 C C . VAL A 1 534 ? -3.322 24.266 -13.453 1 90.44 534 VAL A C 1
ATOM 4053 O O . VAL A 1 534 ? -2.311 24.656 -12.867 1 90.44 534 VAL A O 1
ATOM 4056 N N . VAL A 1 535 ? -4.422 24.938 -13.703 1 92.38 535 VAL A N 1
ATOM 4057 C CA . VAL A 1 535 ? -4.656 26.188 -12.984 1 92.38 535 VAL A CA 1
ATOM 4058 C C . VAL A 1 535 ? -5.801 26.016 -11.992 1 92.38 535 VAL A C 1
ATOM 4060 O O . VAL A 1 535 ? -6.855 25.469 -12.336 1 92.38 535 VAL A O 1
ATOM 4063 N N . ARG A 1 536 ? -5.551 26.469 -10.711 1 92.69 536 ARG A N 1
ATOM 4064 C CA . ARG A 1 536 ? -6.586 26.406 -9.688 1 92.69 536 ARG A CA 1
ATOM 4065 C C . ARG A 1 536 ? -7.371 27.719 -9.617 1 92.69 536 ARG A C 1
ATOM 4067 O O . ARG A 1 536 ? -6.785 28.797 -9.648 1 92.69 536 ARG A O 1
ATOM 4074 N N . VAL A 1 537 ? -8.672 27.594 -9.641 1 95.38 537 VAL A N 1
ATOM 4075 C CA . VAL A 1 537 ? -9.578 28.734 -9.508 1 95.38 537 VAL A CA 1
ATOM 4076 C C . VAL A 1 537 ? -10.289 28.672 -8.156 1 95.38 537 VAL A C 1
ATOM 4078 O O . VAL A 1 537 ? -10.883 27.641 -7.809 1 95.38 537 VAL A O 1
ATOM 4081 N N . TYR A 1 538 ? -10.156 29.703 -7.395 1 95.75 538 TYR A N 1
ATOM 4082 C CA . TYR A 1 538 ? -10.875 29.828 -6.133 1 95.75 538 TYR A CA 1
ATOM 4083 C C . TYR A 1 538 ? -11.875 30.969 -6.18 1 95.75 538 TYR A C 1
ATOM 4085 O O . TYR A 1 538 ? -11.531 32.094 -6.59 1 95.75 538 TYR A O 1
ATOM 4093 N N . ALA A 1 539 ? -13.148 30.734 -5.754 1 97.06 539 ALA A N 1
ATOM 4094 C CA . ALA A 1 539 ? -14.18 31.766 -5.711 1 97.06 539 ALA A CA 1
ATOM 4095 C C . ALA A 1 539 ? -14.984 31.688 -4.414 1 97.06 539 ALA A C 1
ATOM 4097 O O . ALA A 1 539 ? -15.203 30.594 -3.875 1 97.06 539 ALA A O 1
ATOM 4098 N N . GLU A 1 540 ? -15.367 32.812 -3.924 1 96.69 540 GLU A N 1
ATOM 4099 C CA . GLU A 1 540 ? -16.25 32.938 -2.775 1 96.69 540 GLU A CA 1
ATOM 4100 C C . GLU A 1 540 ? -17.328 34 -3.029 1 96.69 540 GLU A C 1
ATOM 4102 O O . GLU A 1 540 ? -17.109 34.938 -3.797 1 96.69 540 GLU A O 1
ATOM 4107 N N . ALA A 1 541 ? -18.5 33.75 -2.402 1 96.88 541 ALA A N 1
ATOM 4108 C CA . ALA A 1 541 ? -19.609 34.688 -2.492 1 96.88 541 ALA A CA 1
ATOM 4109 C C . ALA A 1 541 ? -20.578 34.5 -1.338 1 96.88 541 ALA A C 1
ATOM 4111 O O . ALA A 1 541 ? -20.344 33.688 -0.441 1 96.88 541 ALA A O 1
ATOM 4112 N N . SER A 1 542 ? -21.641 35.219 -1.393 1 95.25 542 SER A N 1
ATOM 4113 C CA . SER A 1 542 ? -22.625 35.219 -0.309 1 95.25 542 SER A CA 1
ATOM 4114 C C . SER A 1 542 ? -23.422 33.906 -0.296 1 95.25 542 SER A C 1
ATOM 4116 O O . SER A 1 542 ? -23.891 33.469 0.756 1 95.25 542 SER A O 1
ATOM 4118 N N . THR A 1 543 ? -23.5 33.375 -1.523 1 95.12 543 THR A N 1
ATOM 4119 C CA . THR A 1 543 ? -24.219 32.094 -1.616 1 95.12 543 THR A CA 1
ATOM 4120 C C . THR A 1 543 ? -23.406 31.094 -2.422 1 95.12 543 THR A C 1
ATOM 4122 O O . THR A 1 543 ? -22.516 31.469 -3.195 1 95.12 543 THR A O 1
ATOM 4125 N N . GLN A 1 544 ? -23.766 29.844 -2.197 1 94.31 544 GLN A N 1
ATOM 4126 C CA . GLN A 1 544 ? -23.047 28.781 -2.902 1 94.31 544 GLN A CA 1
ATOM 4127 C C . GLN A 1 544 ? -23.266 28.875 -4.41 1 94.31 544 GLN A C 1
ATOM 4129 O O . GLN A 1 544 ? -22.344 28.656 -5.195 1 94.31 544 GLN A O 1
ATOM 4134 N N . VAL A 1 545 ? -24.453 29.156 -4.793 1 96.19 545 VAL A N 1
ATOM 4135 C CA . VAL A 1 545 ? -24.797 29.281 -6.207 1 96.19 545 VAL A CA 1
ATOM 4136 C C . VAL A 1 545 ? -23.953 30.375 -6.855 1 96.19 545 VAL A C 1
ATOM 4138 O O . VAL A 1 545 ? -23.453 30.188 -7.969 1 96.19 545 VAL A O 1
ATOM 4141 N N . GLU A 1 546 ? -23.875 31.438 -6.105 1 96.5 546 GLU A N 1
ATOM 4142 C CA . GLU A 1 546 ? -23.094 32.562 -6.613 1 96.5 546 GLU A CA 1
ATOM 4143 C C . GLU A 1 546 ? -21.609 32.188 -6.688 1 96.5 546 GLU A C 1
ATOM 4145 O O . GLU A 1 546 ? -20.922 32.562 -7.652 1 96.5 546 GLU A O 1
ATOM 4150 N N . ALA A 1 547 ? -21.094 31.594 -5.719 1 96.88 547 ALA A N 1
ATOM 4151 C CA . ALA A 1 547 ? -19.703 31.156 -5.715 1 96.88 547 ALA A CA 1
ATOM 4152 C C . ALA A 1 547 ? -19.422 30.219 -6.875 1 96.88 547 ALA A C 1
ATOM 4154 O O . ALA A 1 547 ? -18.375 30.312 -7.531 1 96.88 547 ALA A O 1
ATOM 4155 N N . ASP A 1 548 ? -20.312 29.312 -7.102 1 96.69 548 ASP A N 1
ATOM 4156 C CA . ASP A 1 548 ? -20.188 28.359 -8.203 1 96.69 548 ASP A CA 1
ATOM 4157 C C . ASP A 1 548 ? -20.156 29.078 -9.547 1 96.69 548 ASP A C 1
ATOM 4159 O O . ASP A 1 548 ? -19.344 28.75 -10.414 1 96.69 548 ASP A O 1
ATOM 4163 N N . SER A 1 549 ? -21.062 29.938 -9.664 1 97 549 SER A N 1
ATOM 4164 C CA . SER A 1 549 ? -21.172 30.703 -10.914 1 97 549 SER A CA 1
ATOM 4165 C C . SER A 1 549 ? -19.906 31.516 -11.172 1 97 549 SER A C 1
ATOM 4167 O O . SER A 1 549 ? -19.422 31.578 -12.305 1 97 549 SER A O 1
ATOM 4169 N N . LEU A 1 550 ? -19.484 32.156 -10.164 1 97.56 550 LEU A N 1
ATOM 4170 C CA . LEU A 1 550 ? -18.266 32.938 -10.266 1 97.56 550 LEU A CA 1
ATOM 4171 C C . LEU A 1 550 ? -17.078 32.062 -10.656 1 97.56 550 LEU A C 1
ATOM 4173 O O . LEU A 1 550 ? -16.312 32.406 -11.562 1 97.56 550 LEU A O 1
ATOM 4177 N N . ALA A 1 551 ? -16.875 30.984 -10.016 1 97.44 551 ALA A N 1
ATOM 4178 C CA . ALA A 1 551 ? -15.781 30.062 -10.297 1 97.44 551 ALA A CA 1
ATOM 4179 C C . ALA A 1 551 ? -15.836 29.547 -11.734 1 97.44 551 ALA A C 1
ATOM 4181 O O . ALA A 1 551 ? -14.812 29.5 -12.422 1 97.44 551 ALA A O 1
ATOM 4182 N N . LYS A 1 552 ? -17.016 29.172 -12.172 1 97.25 552 LYS A N 1
ATOM 4183 C CA . LYS A 1 552 ? -17.203 28.641 -13.516 1 97.25 552 LYS A CA 1
ATOM 4184 C C . LYS A 1 552 ? -16.891 29.703 -14.57 1 97.25 552 LYS A C 1
ATOM 4186 O O . LYS A 1 552 ? -16.266 29.406 -15.594 1 97.25 552 LYS A O 1
ATOM 4191 N N . SER A 1 553 ? -17.391 30.844 -14.297 1 97.12 553 SER A N 1
ATOM 4192 C CA . SER A 1 553 ? -17.141 31.938 -15.227 1 97.12 553 SER A CA 1
ATOM 4193 C C . SER A 1 553 ? -15.648 32.188 -15.383 1 97.12 553 SER A C 1
ATOM 4195 O O . SER A 1 553 ? -15.148 32.312 -16.5 1 97.12 553 SER A O 1
ATOM 4197 N N . VAL A 1 554 ? -15 32.25 -14.297 1 97.38 554 VAL A N 1
ATOM 4198 C CA . VAL A 1 554 ? -13.57 32.531 -14.328 1 97.38 554 VAL A CA 1
ATOM 4199 C C . VAL A 1 554 ? -12.828 31.359 -14.938 1 97.38 554 VAL A C 1
ATOM 4201 O O . VAL A 1 554 ? -11.859 31.531 -15.688 1 97.38 554 VAL A O 1
ATOM 4204 N N . ALA A 1 555 ? -13.234 30.156 -14.625 1 96.81 555 ALA A N 1
ATOM 4205 C CA . ALA A 1 555 ? -12.633 28.969 -15.211 1 96.81 555 ALA A CA 1
ATOM 4206 C C . ALA A 1 555 ? -12.719 29 -16.734 1 96.81 555 ALA A C 1
ATOM 4208 O O . ALA A 1 555 ? -11.789 28.578 -17.422 1 96.81 555 ALA A O 1
ATOM 4209 N N . ARG A 1 556 ? -13.812 29.406 -17.281 1 96.19 556 ARG A N 1
ATOM 4210 C CA . ARG A 1 556 ? -14.008 29.531 -18.734 1 96.19 556 ARG A CA 1
ATOM 4211 C C . ARG A 1 556 ? -13.023 30.516 -19.328 1 96.19 556 ARG A C 1
ATOM 4213 O O . ARG A 1 556 ? -12.523 30.312 -20.438 1 96.19 556 ARG A O 1
ATOM 4220 N N . HIS A 1 557 ? -12.852 31.594 -18.562 1 96.25 557 HIS A N 1
ATOM 4221 C CA . HIS A 1 557 ? -11.891 32.594 -19.031 1 96.25 557 HIS A CA 1
ATOM 4222 C C . HIS A 1 557 ? -10.477 32 -19.047 1 96.25 557 HIS A C 1
ATOM 4224 O O . HIS A 1 557 ? -9.703 32.281 -19.969 1 96.25 557 HIS A O 1
ATOM 4230 N N . VAL A 1 558 ? -10.125 31.266 -18 1 96.12 558 VAL A N 1
ATOM 4231 C CA . VAL A 1 558 ? -8.812 30.641 -17.938 1 96.12 558 VAL A CA 1
ATOM 4232 C C . VAL A 1 558 ? -8.641 29.672 -19.094 1 96.12 558 VAL A C 1
ATOM 4234 O O . VAL A 1 558 ? -7.598 29.656 -19.766 1 96.12 558 VAL A O 1
ATOM 4237 N N . GLU A 1 559 ? -9.664 28.875 -19.359 1 94.75 559 GLU A N 1
ATOM 4238 C CA . GLU A 1 559 ? -9.633 27.906 -20.438 1 94.75 559 GLU A CA 1
ATOM 4239 C C . GLU A 1 559 ? -9.477 28.609 -21.797 1 94.75 559 GLU A C 1
ATOM 4241 O O . GLU A 1 559 ? -8.727 28.141 -22.656 1 94.75 559 GLU A O 1
ATOM 4246 N N . HIS A 1 560 ? -10.148 29.656 -21.969 1 93.25 560 HIS A N 1
ATOM 4247 C CA . HIS A 1 560 ? -10.141 30.391 -23.234 1 93.25 560 HIS A CA 1
ATOM 4248 C C . HIS A 1 560 ? -8.781 31.031 -23.484 1 93.25 560 HIS A C 1
ATOM 4250 O O . HIS A 1 560 ? -8.281 31.016 -24.609 1 93.25 560 HIS A O 1
ATOM 4256 N N . LEU A 1 561 ? -8.227 31.531 -22.484 1 92.5 561 LEU A N 1
ATOM 4257 C CA . LEU A 1 561 ? -6.988 32.312 -22.625 1 92.5 561 LEU A CA 1
ATOM 4258 C C . LEU A 1 561 ? -5.777 31.375 -22.625 1 92.5 561 LEU A C 1
ATOM 4260 O O . LEU A 1 561 ? -4.75 31.688 -23.234 1 92.5 561 LEU A O 1
ATOM 4264 N N . LEU A 1 562 ? -5.879 30.25 -21.906 1 88.94 562 LEU A N 1
ATOM 4265 C CA . LEU A 1 562 ? -4.672 29.469 -21.656 1 88.94 562 LEU A CA 1
ATOM 4266 C C . LEU A 1 562 ? -4.855 28.031 -22.109 1 88.94 562 LEU A C 1
ATOM 4268 O O . LEU A 1 562 ? -3.908 27.234 -22.078 1 88.94 562 LEU A O 1
ATOM 4272 N N . GLY A 1 563 ? -6.039 27.578 -22.469 1 84.5 563 GLY A N 1
ATOM 4273 C CA . GLY A 1 563 ? -6.332 26.188 -22.812 1 84.5 563 GLY A CA 1
ATOM 4274 C C . GLY A 1 563 ? -5.793 25.781 -24.156 1 84.5 563 GLY A C 1
ATOM 4275 O O . GLY A 1 563 ? -5.469 26.625 -25 1 84.5 563 GLY A O 1
ATOM 4276 N N . MET B 1 1 ? -43.969 -21.734 10.688 1 51.34 1 MET B N 1
ATOM 4277 C CA . MET B 1 1 ? -44.375 -20.672 9.758 1 51.34 1 MET B CA 1
ATOM 4278 C C . MET B 1 1 ? -43.875 -19.312 10.242 1 51.34 1 MET B C 1
ATOM 4280 O O . MET B 1 1 ? -43.219 -18.578 9.484 1 51.34 1 MET B O 1
ATOM 4284 N N . ALA B 1 2 ? -44.25 -18.891 11.539 1 59.94 2 ALA B N 1
ATOM 4285 C CA . ALA B 1 2 ? -43.781 -17.625 12.086 1 59.94 2 ALA B CA 1
ATOM 4286 C C . ALA B 1 2 ? -42.281 -17.562 12.188 1 59.94 2 ALA B C 1
ATOM 4288 O O . ALA B 1 2 ? -41.656 -16.562 11.852 1 59.94 2 ALA B O 1
ATOM 4289 N N . ALA B 1 3 ? -41.719 -18.625 12.609 1 63.16 3 ALA B N 1
ATOM 4290 C CA . ALA B 1 3 ? -40.25 -18.703 12.758 1 63.16 3 ALA B CA 1
ATOM 4291 C C . ALA B 1 3 ? -39.562 -18.578 11.406 1 63.16 3 ALA B C 1
ATOM 4293 O O . ALA B 1 3 ? -38.5 -17.938 11.305 1 63.16 3 ALA B O 1
ATOM 4294 N N . ASN B 1 4 ? -40.062 -19.125 10.32 1 74.25 4 ASN B N 1
ATOM 4295 C CA . ASN B 1 4 ? -39.5 -19 8.969 1 74.25 4 ASN B CA 1
ATOM 4296 C C . ASN B 1 4 ? -39.625 -17.578 8.438 1 74.25 4 ASN B C 1
ATOM 4298 O O . ASN B 1 4 ? -38.719 -17.078 7.773 1 74.25 4 ASN B O 1
ATOM 4302 N N . GLN B 1 5 ? -40.688 -16.969 8.703 1 79.81 5 GLN B N 1
ATOM 4303 C CA . GLN B 1 5 ? -40.906 -15.578 8.289 1 79.81 5 GLN B CA 1
ATOM 4304 C C . GLN B 1 5 ? -39.906 -14.641 9 1 79.81 5 GLN B C 1
ATOM 4306 O O . GLN B 1 5 ? -39.406 -13.695 8.398 1 79.81 5 GLN B O 1
ATOM 4311 N N . GLU B 1 6 ? -39.719 -14.977 10.289 1 84.06 6 GLU B N 1
ATOM 4312 C CA . GLU B 1 6 ? -38.75 -14.18 11.055 1 84.06 6 GLU B CA 1
ATOM 4313 C C . GLU B 1 6 ? -37.344 -14.344 10.516 1 84.06 6 GLU B C 1
ATOM 4315 O O . GLU B 1 6 ? -36.562 -13.383 10.461 1 84.06 6 GLU B O 1
ATOM 4320 N N . GLN B 1 7 ? -37.062 -15.5 10.164 1 85.38 7 GLN B N 1
ATOM 4321 C CA . GLN B 1 7 ? -35.75 -15.781 9.602 1 85.38 7 GLN B CA 1
ATOM 4322 C C . GLN B 1 7 ? -35.562 -15.086 8.258 1 85.38 7 GLN B C 1
ATOM 4324 O O . GLN B 1 7 ? -34.469 -14.602 7.953 1 85.38 7 GLN B O 1
ATOM 4329 N N . GLU B 1 8 ? -36.562 -15.062 7.551 1 89.88 8 GLU B N 1
ATOM 4330 C CA . GLU B 1 8 ? -36.5 -14.398 6.25 1 89.88 8 GLU B CA 1
ATOM 4331 C C . GLU B 1 8 ? -36.312 -12.891 6.406 1 89.88 8 GLU B C 1
ATOM 4333 O O . GLU B 1 8 ? -35.594 -12.266 5.637 1 89.88 8 GLU B O 1
ATOM 4338 N N . GLN B 1 9 ? -37 -12.383 7.34 1 92.94 9 GLN B N 1
ATOM 4339 C CA . GLN B 1 9 ? -36.875 -10.953 7.594 1 92.94 9 GLN B CA 1
ATOM 4340 C C . GLN B 1 9 ? -35.469 -10.602 8.094 1 92.94 9 GLN B C 1
ATOM 4342 O O . GLN B 1 9 ? -34.906 -9.562 7.73 1 92.94 9 GLN B O 1
ATOM 4347 N N . GLU B 1 10 ? -35 -11.469 8.906 1 94.19 10 GLU B N 1
ATOM 4348 C CA . GLU B 1 10 ? -33.656 -11.266 9.414 1 94.19 10 GLU B CA 1
ATOM 4349 C C . GLU B 1 10 ? -32.625 -11.344 8.281 1 94.19 10 GLU B C 1
ATOM 4351 O O . GLU B 1 10 ? -31.688 -10.547 8.234 1 94.19 10 GLU B O 1
ATOM 4356 N N . GLN B 1 11 ? -32.812 -12.297 7.438 1 95.12 11 GLN B N 1
ATOM 4357 C CA . GLN B 1 11 ? -31.922 -12.453 6.285 1 95.12 11 GLN B CA 1
ATOM 4358 C C . GLN B 1 11 ? -31.938 -11.195 5.418 1 95.12 11 GLN B C 1
ATOM 4360 O O . GLN B 1 11 ? -30.875 -10.711 5.02 1 95.12 11 GLN B O 1
ATOM 4365 N N . ARG B 1 12 ? -33.062 -10.664 5.145 1 96.5 12 ARG B N 1
ATOM 4366 C CA . ARG B 1 12 ? -33.219 -9.461 4.34 1 96.5 12 ARG B CA 1
ATOM 4367 C C . ARG B 1 12 ? -32.531 -8.266 5.012 1 96.5 12 ARG B C 1
ATOM 4369 O O . ARG B 1 12 ? -31.828 -7.504 4.363 1 96.5 12 ARG B O 1
ATOM 4376 N N . ARG B 1 13 ? -32.75 -8.195 6.27 1 96.69 13 ARG B N 1
ATOM 4377 C CA . ARG B 1 13 ? -32.188 -7.086 7.035 1 96.69 13 ARG B CA 1
ATOM 4378 C C . ARG B 1 13 ? -30.656 -7.109 7.004 1 96.69 13 ARG B C 1
ATOM 4380 O O . ARG B 1 13 ? -30.016 -6.074 6.812 1 96.69 13 ARG B O 1
ATOM 4387 N N . ARG B 1 14 ? -30.047 -8.211 7.191 1 96.88 14 ARG B N 1
ATOM 4388 C CA . ARG B 1 14 ? -28.594 -8.344 7.23 1 96.88 14 ARG B CA 1
ATOM 4389 C C . ARG B 1 14 ? -27.984 -7.996 5.883 1 96.88 14 ARG B C 1
ATOM 4391 O O . ARG B 1 14 ? -26.922 -7.363 5.82 1 96.88 14 ARG B O 1
ATOM 4398 N N . LEU B 1 15 ? -28.641 -8.43 4.844 1 98.06 15 LEU B N 1
ATOM 4399 C CA . LEU B 1 15 ? -28.141 -8.141 3.506 1 98.06 15 LEU B CA 1
ATOM 4400 C C . LEU B 1 15 ? -28.219 -6.648 3.205 1 98.06 15 LEU B C 1
ATOM 4402 O O . LEU B 1 15 ? -27.281 -6.074 2.643 1 98.06 15 LEU B O 1
ATOM 4406 N N . LEU B 1 16 ? -29.312 -6.023 3.613 1 97.69 16 LEU B N 1
ATOM 4407 C CA . LEU B 1 16 ? -29.469 -4.59 3.406 1 97.69 16 LEU B CA 1
ATOM 4408 C C . LEU B 1 16 ? -28.438 -3.809 4.223 1 97.69 16 LEU B C 1
ATOM 4410 O O . LEU B 1 16 ? -27.844 -2.844 3.729 1 97.69 16 LEU B O 1
ATOM 4414 N N . ASP B 1 17 ? -28.219 -4.277 5.402 1 95.88 17 ASP B N 1
ATOM 4415 C CA . ASP B 1 17 ? -27.297 -3.605 6.312 1 95.88 17 ASP B CA 1
ATOM 4416 C C . ASP B 1 17 ? -25.875 -3.637 5.773 1 95.88 17 ASP B C 1
ATOM 4418 O O . ASP B 1 17 ? -25.203 -2.602 5.711 1 95.88 17 ASP B O 1
ATOM 4422 N N . VAL B 1 18 ? -25.422 -4.762 5.398 1 96.5 18 VAL B N 1
ATOM 4423 C CA . VAL B 1 18 ? -24.031 -4.902 4.957 1 96.5 18 VAL B CA 1
ATOM 4424 C C . VAL B 1 18 ? -23.844 -4.168 3.633 1 96.5 18 VAL B C 1
ATOM 4426 O O . VAL B 1 18 ? -22.766 -3.619 3.375 1 96.5 18 VAL B O 1
ATOM 4429 N N . ALA B 1 19 ? -24.844 -4.191 2.77 1 96.25 19 ALA B N 1
ATOM 4430 C CA . ALA B 1 19 ? -24.766 -3.479 1.497 1 96.25 19 ALA B CA 1
ATOM 4431 C C . ALA B 1 19 ? -24.656 -1.973 1.72 1 96.25 19 ALA B C 1
ATOM 4433 O O . ALA B 1 19 ? -24 -1.272 0.955 1 96.25 19 ALA B O 1
ATOM 4434 N N . SER B 1 20 ? -25.312 -1.498 2.729 1 93.25 20 SER B N 1
ATOM 4435 C CA . SER B 1 20 ? -25.281 -0.075 3.051 1 93.25 20 SER B CA 1
ATOM 4436 C C . SER B 1 20 ? -23.922 0.335 3.598 1 93.25 20 SER B C 1
ATOM 4438 O O . SER B 1 20 ? -23.484 1.469 3.393 1 93.25 20 SER B O 1
ATOM 4440 N N . ARG B 1 21 ? -23.281 -0.562 4.242 1 91.62 21 ARG B N 1
ATOM 4441 C CA . ARG B 1 21 ? -21.984 -0.275 4.855 1 91.62 21 ARG B CA 1
ATOM 4442 C C . ARG B 1 21 ? -20.875 -0.276 3.811 1 91.62 21 ARG B C 1
ATOM 4444 O O . ARG B 1 21 ? -19.844 0.387 3.988 1 91.62 21 ARG B O 1
ATOM 4451 N N . PHE B 1 22 ? -21.047 -1.025 2.756 1 94.31 22 PHE B N 1
ATOM 4452 C CA . PHE B 1 22 ? -20.031 -1.13 1.717 1 94.31 22 PHE B CA 1
ATOM 4453 C C . PHE B 1 22 ? -20.609 -0.772 0.353 1 94.31 22 PHE B C 1
ATOM 4455 O O . PHE B 1 22 ? -20.672 -1.618 -0.542 1 94.31 22 PHE B O 1
ATOM 4462 N N . PRO B 1 23 ? -20.891 0.484 0.134 1 92.88 23 PRO B N 1
ATOM 4463 C CA . PRO B 1 23 ? -21.469 0.887 -1.152 1 92.88 23 PRO B CA 1
ATOM 4464 C C . PRO B 1 23 ? -20.453 0.847 -2.289 1 92.88 23 PRO B C 1
ATOM 4466 O O . PRO B 1 23 ? -19.25 1.008 -2.055 1 92.88 23 PRO B O 1
ATOM 4469 N N . LEU B 1 24 ? -20.922 0.648 -3.469 1 93.12 24 LEU B N 1
ATOM 4470 C CA . LEU B 1 24 ? -20.078 0.721 -4.652 1 93.12 24 LEU B CA 1
ATOM 4471 C C . LEU B 1 24 ? -19.547 2.135 -4.852 1 93.12 24 LEU B C 1
ATOM 4473 O O . LEU B 1 24 ? -20.312 3.09 -4.93 1 93.12 24 LEU B O 1
ATOM 4477 N N . PRO B 1 25 ? -18.234 2.264 -4.836 1 87 25 PRO B N 1
ATOM 4478 C CA . PRO B 1 25 ? -17.703 3.609 -5.055 1 87 25 PRO B CA 1
ATOM 4479 C C . PRO B 1 25 ? -18.062 4.168 -6.43 1 87 25 PRO B C 1
ATOM 4481 O O . PRO B 1 25 ? -18.141 3.418 -7.406 1 87 25 PRO B O 1
ATOM 4484 N N . SER B 1 26 ? -18.156 5.473 -6.477 1 84.44 26 SER B N 1
ATOM 4485 C CA . SER B 1 26 ? -18.531 6.125 -7.73 1 84.44 26 SER B CA 1
ATOM 4486 C C . SER B 1 26 ? -17.516 5.828 -8.828 1 84.44 26 SER B C 1
ATOM 4488 O O . SER B 1 26 ? -16.312 5.98 -8.625 1 84.44 26 SER B O 1
ATOM 4490 N N . GLY B 1 27 ? -18.016 5.344 -9.898 1 84.19 27 GLY B N 1
ATOM 4491 C CA . GLY B 1 27 ? -17.188 5.148 -11.078 1 84.19 27 GLY B CA 1
ATOM 4492 C C . GLY B 1 27 ? -16.453 3.82 -11.07 1 84.19 27 GLY B C 1
ATOM 4493 O O . GLY B 1 27 ? -15.758 3.484 -12.039 1 84.19 27 GLY B O 1
ATOM 4494 N N . CYS B 1 28 ? -16.609 3.09 -10.023 1 87.38 28 CYS B N 1
ATOM 4495 C CA . CYS B 1 28 ? -15.891 1.816 -9.945 1 87.38 28 CYS B CA 1
ATOM 4496 C C . CYS B 1 28 ? -16.719 0.694 -10.562 1 87.38 28 CYS B C 1
ATOM 4498 O O . CYS B 1 28 ? -17.938 0.696 -10.477 1 87.38 28 CYS B O 1
ATOM 4500 N N . ARG B 1 29 ? -16.016 -0.206 -11.258 1 90.38 29 ARG B N 1
ATOM 4501 C CA . ARG B 1 29 ? -16.594 -1.438 -11.789 1 90.38 29 ARG B CA 1
ATOM 4502 C C . ARG B 1 29 ? -15.641 -2.613 -11.602 1 90.38 29 ARG B C 1
ATOM 4504 O O . ARG B 1 29 ? -14.445 -2.514 -11.906 1 90.38 29 ARG B O 1
ATOM 4511 N N . PHE B 1 30 ? -16.219 -3.668 -11.086 1 93.25 30 PHE B N 1
ATOM 4512 C CA . PHE B 1 30 ? -15.391 -4.848 -10.836 1 93.25 30 PHE B CA 1
ATOM 4513 C C . PHE B 1 30 ? -15.734 -5.961 -11.82 1 93.25 30 PHE B C 1
ATOM 4515 O O . PHE B 1 30 ? -16.891 -6.102 -12.227 1 93.25 30 PHE B O 1
ATOM 4522 N N . SER B 1 31 ? -14.711 -6.684 -12.227 1 90.12 31 SER B N 1
ATOM 4523 C CA . SER B 1 31 ? -14.891 -7.832 -13.109 1 90.12 31 SER B CA 1
ATOM 4524 C C . SER B 1 31 ? -14.18 -9.062 -12.562 1 90.12 31 SER B C 1
ATOM 4526 O O . SER B 1 31 ? -13.008 -8.992 -12.18 1 90.12 31 SER B O 1
ATOM 4528 N N . TYR B 1 32 ? -14.938 -10.078 -12.57 1 90.94 32 TYR B N 1
ATOM 4529 C CA . TYR B 1 32 ? -14.352 -11.344 -12.141 1 90.94 32 TYR B CA 1
ATOM 4530 C C . TYR B 1 32 ? -13.375 -11.875 -13.188 1 90.94 32 TYR B C 1
ATOM 4532 O O . TYR B 1 32 ? -13.766 -12.172 -14.32 1 90.94 32 TYR B O 1
ATOM 4540 N N . GLY B 1 33 ? -12.141 -12.008 -12.844 1 82.25 33 GLY B N 1
ATOM 4541 C CA . GLY B 1 33 ? -11.109 -12.492 -13.75 1 82.25 33 GLY B CA 1
ATOM 4542 C C . GLY B 1 33 ? -10.938 -14 -13.703 1 82.25 33 GLY B C 1
ATOM 4543 O O . GLY B 1 33 ? -11.914 -14.742 -13.617 1 82.25 33 GLY B O 1
ATOM 4544 N N . THR B 1 34 ? -9.719 -14.398 -13.742 1 76.12 34 THR B N 1
ATOM 4545 C CA . THR B 1 34 ? -9.398 -15.82 -13.766 1 76.12 34 THR B CA 1
ATOM 4546 C C . THR B 1 34 ? -9.812 -16.484 -12.461 1 76.12 34 THR B C 1
ATOM 4548 O O . THR B 1 34 ? -10.375 -17.594 -12.469 1 76.12 34 THR B O 1
ATOM 4551 N N . ALA B 1 35 ? -9.562 -15.758 -11.375 1 84.62 35 ALA B N 1
ATOM 4552 C CA . ALA B 1 35 ? -9.812 -16.453 -10.117 1 84.62 35 ALA B CA 1
ATOM 4553 C C . ALA B 1 35 ? -10.508 -15.555 -9.109 1 84.62 35 ALA B C 1
ATOM 4555 O O . ALA B 1 35 ? -10.742 -15.953 -7.969 1 84.62 35 ALA B O 1
ATOM 4556 N N . GLY B 1 36 ? -10.844 -14.406 -9.547 1 92.81 36 GLY B N 1
ATOM 4557 C CA . GLY B 1 36 ? -11.445 -13.484 -8.594 1 92.81 36 GLY B CA 1
ATOM 4558 C C . GLY B 1 36 ? -11.43 -12.047 -9.062 1 92.81 36 GLY B C 1
ATOM 4559 O O . GLY B 1 36 ? -11.453 -11.773 -10.266 1 92.81 36 GLY B O 1
ATOM 4560 N N . PHE B 1 37 ? -11.57 -11.148 -8.047 1 95.62 37 PHE B N 1
ATOM 4561 C CA . PHE B 1 37 ? -11.555 -9.711 -8.297 1 95.62 37 PHE B CA 1
ATOM 4562 C C . PHE B 1 37 ? -10.234 -9.094 -7.855 1 95.62 37 PHE B C 1
ATOM 4564 O O . PHE B 1 37 ? -9.656 -9.508 -6.848 1 95.62 37 PHE B O 1
ATOM 4571 N N . ARG B 1 38 ? -9.727 -8.133 -8.578 1 94.44 38 ARG B N 1
ATOM 4572 C CA . ARG B 1 38 ? -8.547 -7.359 -8.195 1 94.44 38 ARG B CA 1
ATOM 4573 C C . ARG B 1 38 ? -8.711 -5.891 -8.57 1 94.44 38 ARG B C 1
ATOM 4575 O O . ARG B 1 38 ? -9.32 -5.57 -9.594 1 94.44 38 ARG B O 1
ATOM 4582 N N . ALA B 1 39 ? -8.25 -4.992 -7.797 1 94 39 ALA B N 1
ATOM 4583 C CA . ALA B 1 39 ? -8.242 -3.547 -8.023 1 94 39 ALA B CA 1
ATOM 4584 C C . ALA B 1 39 ? -7.367 -2.838 -6.992 1 94 39 ALA B C 1
ATOM 4586 O O . ALA B 1 39 ? -6.582 -3.479 -6.289 1 94 39 ALA B O 1
ATOM 4587 N N . ASP B 1 40 ? -7.473 -1.554 -7.023 1 93.25 40 ASP B N 1
ATOM 4588 C CA . ASP B 1 40 ? -6.844 -0.787 -5.953 1 93.25 40 ASP B CA 1
ATOM 4589 C C . ASP B 1 40 ? -7.367 -1.22 -4.586 1 93.25 40 ASP B C 1
ATOM 4591 O O . ASP B 1 40 ? -8.578 -1.291 -4.375 1 93.25 40 ASP B O 1
ATOM 4595 N N . GLY B 1 41 ? -6.43 -1.546 -3.686 1 94.62 41 GLY B N 1
ATOM 4596 C CA . GLY B 1 41 ? -6.789 -2.1 -2.391 1 94.62 41 GLY B CA 1
ATOM 4597 C C . GLY B 1 41 ? -7.789 -1.247 -1.634 1 94.62 41 GLY B C 1
ATOM 4598 O O . GLY B 1 41 ? -8.656 -1.772 -0.93 1 94.62 41 GLY B O 1
ATOM 4599 N N . ALA B 1 42 ? -7.734 0.022 -1.765 1 92.06 42 ALA B N 1
ATOM 4600 C CA . ALA B 1 42 ? -8.57 0.949 -1.007 1 92.06 42 ALA B CA 1
ATOM 4601 C C . ALA B 1 42 ? -10.016 0.904 -1.492 1 92.06 42 ALA B C 1
ATOM 4603 O O . ALA B 1 42 ? -10.938 1.25 -0.749 1 92.06 42 ALA B O 1
ATOM 4604 N N . THR B 1 43 ? -10.227 0.422 -2.672 1 93.38 43 THR B N 1
ATOM 4605 C CA . THR B 1 43 ? -11.562 0.459 -3.252 1 93.38 43 THR B CA 1
ATOM 4606 C C . THR B 1 43 ? -12.195 -0.931 -3.246 1 93.38 43 THR B C 1
ATOM 4608 O O . THR B 1 43 ? -13.344 -1.101 -3.67 1 93.38 43 THR B O 1
ATOM 4611 N N . MET B 1 44 ? -11.578 -1.918 -2.715 1 95.62 44 MET B N 1
ATOM 4612 C CA . MET B 1 44 ? -11.938 -3.316 -2.924 1 95.62 44 MET B CA 1
ATOM 4613 C C . MET B 1 44 ? -12.984 -3.768 -1.907 1 95.62 44 MET B C 1
ATOM 4615 O O . MET B 1 44 ? -13.602 -4.82 -2.068 1 95.62 44 MET B O 1
ATOM 4619 N N . ALA B 1 45 ? -13.266 -3.018 -0.891 1 96.62 45 ALA B N 1
ATOM 4620 C CA . ALA B 1 45 ? -14.047 -3.49 0.247 1 96.62 45 ALA B CA 1
ATOM 4621 C C . ALA B 1 45 ? -15.422 -3.973 -0.199 1 96.62 45 ALA B C 1
ATOM 4623 O O . ALA B 1 45 ? -15.883 -5.043 0.213 1 96.62 45 ALA B O 1
ATOM 4624 N N . PRO B 1 46 ? -16.141 -3.238 -1.091 1 97.06 46 PRO B N 1
ATOM 4625 C CA . PRO B 1 46 ? -17.453 -3.711 -1.514 1 97.06 46 PRO B CA 1
ATOM 4626 C C . PRO B 1 46 ? -17.391 -5.043 -2.256 1 97.06 46 PRO B C 1
ATOM 4628 O O . PRO B 1 46 ? -18.188 -5.949 -1.973 1 97.06 46 PRO B O 1
ATOM 4631 N N . ALA B 1 47 ? -16.469 -5.164 -3.166 1 97.88 47 ALA B N 1
ATOM 4632 C CA . ALA B 1 47 ? -16.344 -6.406 -3.924 1 97.88 47 ALA B CA 1
ATOM 4633 C C . ALA B 1 47 ? -15.977 -7.57 -3.008 1 97.88 47 ALA B C 1
ATOM 4635 O O . ALA B 1 47 ? -16.484 -8.688 -3.178 1 97.88 47 ALA B O 1
ATOM 4636 N N . VAL B 1 48 ? -15.125 -7.316 -2.045 1 98.5 48 VAL B N 1
ATOM 4637 C CA . VAL B 1 48 ? -14.672 -8.352 -1.119 1 98.5 48 VAL B CA 1
ATOM 4638 C C . VAL B 1 48 ? -15.828 -8.773 -0.214 1 98.5 48 VAL B C 1
ATOM 4640 O O . VAL B 1 48 ? -16.016 -9.969 0.053 1 98.5 48 VAL B O 1
ATOM 4643 N N . CYS B 1 49 ? -16.578 -7.812 0.295 1 98.56 49 CYS B N 1
ATOM 4644 C CA . CYS B 1 49 ? -17.75 -8.102 1.105 1 98.56 49 CYS B CA 1
ATOM 4645 C C . CYS B 1 49 ? -18.734 -8.984 0.343 1 98.56 49 CYS B C 1
ATOM 4647 O O . CYS B 1 49 ? -19.219 -9.984 0.874 1 98.56 49 CYS B O 1
ATOM 4649 N N . ARG B 1 50 ? -19 -8.625 -0.863 1 98.56 50 ARG B N 1
ATOM 4650 C CA . ARG B 1 50 ? -19.953 -9.359 -1.697 1 98.56 50 ARG B CA 1
ATOM 4651 C C . ARG B 1 50 ? -19.406 -10.742 -2.047 1 98.56 50 ARG B C 1
ATOM 4653 O O . ARG B 1 50 ? -20.188 -11.695 -2.186 1 98.56 50 ARG B O 1
ATOM 4660 N N . ALA B 1 51 ? -18.109 -10.859 -2.211 1 98.56 51 ALA B N 1
ATOM 4661 C CA . ALA B 1 51 ? -17.516 -12.18 -2.379 1 98.56 51 ALA B CA 1
ATOM 4662 C C . ALA B 1 51 ? -17.766 -13.055 -1.157 1 98.56 51 ALA B C 1
ATOM 4664 O O . ALA B 1 51 ? -17.922 -14.273 -1.28 1 98.56 51 ALA B O 1
ATOM 4665 N N . GLY B 1 52 ? -17.781 -12.422 0.019 1 98.75 52 GLY B N 1
ATOM 4666 C CA . GLY B 1 52 ? -18.156 -13.156 1.217 1 98.75 52 GLY B CA 1
ATOM 4667 C C . GLY B 1 52 ? -19.562 -13.727 1.153 1 98.75 52 GLY B C 1
ATOM 4668 O O . GLY B 1 52 ? -19.781 -14.891 1.494 1 98.75 52 GLY B O 1
ATOM 4669 N N . ILE B 1 53 ? -20.5 -12.914 0.694 1 98.75 53 ILE B N 1
ATOM 4670 C CA . ILE B 1 53 ? -21.875 -13.375 0.506 1 98.75 53 ILE B CA 1
ATOM 4671 C C . ILE B 1 53 ? -21.906 -14.539 -0.479 1 98.75 53 ILE B C 1
ATOM 4673 O O . ILE B 1 53 ? -22.516 -15.57 -0.213 1 98.75 53 ILE B O 1
ATOM 4677 N N . LEU B 1 54 ? -21.203 -14.336 -1.542 1 98.62 54 LEU B N 1
ATOM 4678 C CA . LEU B 1 54 ? -21.125 -15.328 -2.602 1 98.62 54 LEU B CA 1
ATOM 4679 C C . LEU B 1 54 ? -20.594 -16.656 -2.062 1 98.62 54 LEU B C 1
ATOM 4681 O O . LEU B 1 54 ? -21.156 -17.719 -2.35 1 98.62 54 LEU B O 1
ATOM 4685 N N . ALA B 1 55 ? -19.547 -16.625 -1.316 1 98.62 55 ALA B N 1
ATOM 4686 C CA . ALA B 1 55 ? -18.922 -17.844 -0.791 1 98.62 55 ALA B CA 1
ATOM 4687 C C . ALA B 1 55 ? -19.859 -18.562 0.171 1 98.62 55 ALA B C 1
ATOM 4689 O O . ALA B 1 55 ? -19.938 -19.797 0.162 1 98.62 55 ALA B O 1
ATOM 4690 N N . ALA B 1 56 ? -20.531 -17.812 1 1 98.56 56 ALA B N 1
ATOM 4691 C CA . ALA B 1 56 ? -21.484 -18.422 1.926 1 98.56 56 ALA B CA 1
ATOM 4692 C C . ALA B 1 56 ? -22.625 -19.109 1.173 1 98.56 56 ALA B C 1
ATOM 4694 O O . ALA B 1 56 ? -23 -20.234 1.51 1 98.56 56 ALA B O 1
ATOM 4695 N N . LEU B 1 57 ? -23.172 -18.438 0.166 1 98.44 57 LEU B N 1
ATOM 4696 C CA . LEU B 1 57 ? -24.234 -19.031 -0.647 1 98.44 57 LEU B CA 1
ATOM 4697 C C . LEU B 1 57 ? -23.734 -20.281 -1.356 1 98.44 57 LEU B C 1
ATOM 4699 O O . LEU B 1 57 ? -24.469 -21.266 -1.476 1 98.44 57 LEU B O 1
ATOM 4703 N N . ARG B 1 58 ? -22.484 -20.234 -1.827 1 98.44 58 ARG B N 1
ATOM 4704 C CA . ARG B 1 58 ? -21.891 -21.391 -2.508 1 98.44 58 ARG B CA 1
ATOM 4705 C C . ARG B 1 58 ? -21.797 -22.578 -1.57 1 98.44 58 ARG B C 1
ATOM 4707 O O . ARG B 1 58 ? -22.109 -23.719 -1.962 1 98.44 58 ARG B O 1
ATOM 4714 N N . SER B 1 59 ? -21.375 -22.344 -0.383 1 98.38 59 SER B N 1
ATOM 4715 C CA . SER B 1 59 ? -21.312 -23.391 0.63 1 98.38 59 SER B CA 1
ATOM 4716 C C . SER B 1 59 ? -22.672 -24.016 0.885 1 98.38 59 SER B C 1
ATOM 4718 O O . SER B 1 59 ? -22.812 -25.25 0.909 1 98.38 59 SER B O 1
ATOM 4720 N N . LEU B 1 60 ? -23.703 -23.172 0.982 1 97.75 60 LEU B N 1
ATOM 4721 C CA . LEU B 1 60 ? -25.047 -23.656 1.235 1 97.75 60 LEU B CA 1
ATOM 4722 C C . LEU B 1 60 ? -25.578 -24.469 0.053 1 97.75 60 LEU B C 1
ATOM 4724 O O . LEU B 1 60 ? -26.219 -25.5 0.239 1 97.75 60 LEU B O 1
ATOM 4728 N N . LYS B 1 61 ? -25.281 -23.922 -1.122 1 97.25 61 LYS B N 1
ATOM 4729 C CA . LYS B 1 61 ? -25.672 -24.641 -2.334 1 97.25 61 LYS B CA 1
ATOM 4730 C C . LYS B 1 61 ? -25.109 -26.062 -2.348 1 97.25 61 LYS B C 1
ATOM 4732 O O . LYS B 1 61 ? -25.734 -26.984 -2.863 1 97.25 61 LYS B O 1
ATOM 4737 N N . LEU B 1 62 ? -23.969 -26.203 -1.746 1 97.19 62 LEU B N 1
ATOM 4738 C CA . LEU B 1 62 ? -23.266 -27.484 -1.752 1 97.19 62 LEU B CA 1
ATOM 4739 C C . LEU B 1 62 ? -23.375 -28.172 -0.396 1 97.19 62 LEU B C 1
ATOM 4741 O O . LEU B 1 62 ? -22.422 -28.797 0.068 1 97.19 62 LEU B O 1
ATOM 4745 N N . ALA B 1 63 ? -24.469 -27.938 0.26 1 96.31 63 ALA B N 1
ATOM 4746 C CA . ALA B 1 63 ? -24.875 -28.641 1.48 1 96.31 63 ALA B CA 1
ATOM 4747 C C . ALA B 1 63 ? -23.891 -28.375 2.613 1 96.31 63 ALA B C 1
ATOM 4749 O O . ALA B 1 63 ? -23.547 -29.281 3.375 1 96.31 63 ALA B O 1
ATOM 4750 N N . GLY B 1 64 ? -23.312 -27.219 2.574 1 97 64 GLY B N 1
ATOM 4751 C CA . GLY B 1 64 ? -22.484 -26.797 3.699 1 97 64 GLY B CA 1
ATOM 4752 C C . GLY B 1 64 ? -21.031 -27.156 3.537 1 97 64 GLY B C 1
ATOM 4753 O O . GLY B 1 64 ? -20.234 -27.016 4.48 1 97 64 GLY B O 1
ATOM 4754 N N . ALA B 1 65 ? -20.625 -27.656 2.379 1 98.06 65 ALA B N 1
ATOM 4755 C CA . ALA B 1 65 ? -19.203 -27.906 2.125 1 98.06 65 ALA B CA 1
ATOM 4756 C C . ALA B 1 65 ? -18.375 -26.641 2.287 1 98.06 65 ALA B C 1
ATOM 4758 O O . ALA B 1 65 ? -18.844 -25.547 1.965 1 98.06 65 ALA B O 1
ATOM 4759 N N . ALA B 1 66 ? -17.172 -26.797 2.807 1 98.44 66 ALA B N 1
ATOM 4760 C CA . ALA B 1 66 ? -16.297 -25.641 3.041 1 98.44 66 ALA B CA 1
ATOM 4761 C C . ALA B 1 66 ? -15.875 -25 1.725 1 98.44 66 ALA B C 1
ATOM 4763 O O . ALA B 1 66 ? -15.516 -25.703 0.772 1 98.44 66 ALA B O 1
ATOM 4764 N N . VAL B 1 67 ? -16.016 -23.734 1.684 1 98.62 67 VAL B N 1
ATOM 4765 C CA . VAL B 1 67 ? -15.523 -22.891 0.596 1 98.62 67 VAL B CA 1
ATOM 4766 C C . VAL B 1 67 ? -14.453 -21.938 1.123 1 98.62 67 VAL B C 1
ATOM 4768 O O . VAL B 1 67 ? -14.398 -21.656 2.324 1 98.62 67 VAL B O 1
ATOM 4771 N N . GLY B 1 68 ? -13.531 -21.516 0.27 1 98.62 68 GLY B N 1
ATOM 4772 C CA . GLY B 1 68 ? -12.438 -20.672 0.737 1 98.62 68 GLY B CA 1
ATOM 4773 C C . GLY B 1 68 ? -12.438 -19.297 0.095 1 98.62 68 GLY B C 1
ATOM 4774 O O . GLY B 1 68 ? -12.844 -19.156 -1.059 1 98.62 68 GLY B O 1
ATOM 4775 N N . ILE B 1 69 ? -11.953 -18.297 0.807 1 98.44 69 ILE B N 1
ATOM 4776 C CA . ILE B 1 69 ? -11.672 -16.953 0.327 1 98.44 69 ILE B CA 1
ATOM 4777 C C . ILE B 1 69 ? -10.242 -16.562 0.708 1 98.44 69 ILE B C 1
ATOM 4779 O O . ILE B 1 69 ? -9.852 -16.672 1.869 1 98.44 69 ILE B O 1
ATOM 4783 N N . VAL B 1 70 ? -9.516 -16.141 -0.235 1 98.56 70 VAL B N 1
ATOM 4784 C CA . VAL B 1 70 ? -8.188 -15.609 0.073 1 98.56 70 VAL B CA 1
ATOM 4785 C C . VAL B 1 70 ? -8.062 -14.188 -0.457 1 98.56 70 VAL B C 1
ATOM 4787 O O . VAL B 1 70 ? -8.336 -13.93 -1.633 1 98.56 70 VAL B O 1
ATOM 4790 N N . ILE B 1 71 ? -7.707 -13.266 0.377 1 98.56 71 ILE B N 1
ATOM 4791 C CA . ILE B 1 71 ? -7.531 -11.859 0.025 1 98.56 71 ILE B CA 1
ATOM 4792 C C . ILE B 1 71 ? -6.121 -11.633 -0.506 1 98.56 71 ILE B C 1
ATOM 4794 O O . ILE B 1 71 ? -5.148 -11.672 0.254 1 98.56 71 ILE B O 1
ATOM 4798 N N . THR B 1 72 ? -6.012 -11.391 -1.778 1 98.25 72 THR B N 1
ATOM 4799 C CA . THR B 1 72 ? -4.719 -11.219 -2.434 1 98.25 72 THR B CA 1
ATOM 4800 C C . THR B 1 72 ? -4.898 -10.695 -3.855 1 98.25 72 THR B C 1
ATOM 4802 O O . THR B 1 72 ? -5.969 -10.844 -4.449 1 98.25 72 THR B O 1
ATOM 4805 N N . ALA B 1 73 ? -3.863 -10.016 -4.328 1 97.06 73 ALA B N 1
ATOM 4806 C CA . ALA B 1 73 ? -3.807 -9.625 -5.734 1 97.06 73 ALA B CA 1
ATOM 4807 C C . ALA B 1 73 ? -2.611 -10.266 -6.434 1 97.06 73 ALA B C 1
ATOM 4809 O O . ALA B 1 73 ? -2.078 -9.711 -7.398 1 97.06 73 ALA B O 1
ATOM 4810 N N . SER B 1 74 ? -2.119 -11.289 -5.82 1 96.06 74 SER B N 1
ATOM 4811 C CA . SER B 1 74 ? -1.099 -12.133 -6.426 1 96.06 74 SER B CA 1
ATOM 4812 C C . SER B 1 74 ? 0.142 -11.328 -6.797 1 96.06 74 SER B C 1
ATOM 4814 O O . SER B 1 74 ? 0.816 -10.781 -5.922 1 96.06 74 SER B O 1
ATOM 4816 N N . HIS B 1 75 ? 0.393 -11.141 -8.148 1 96.38 75 HIS B N 1
ATOM 4817 C CA . HIS B 1 75 ? 1.642 -10.555 -8.617 1 96.38 75 HIS B CA 1
ATOM 4818 C C . HIS B 1 75 ? 1.508 -9.039 -8.781 1 96.38 75 HIS B C 1
ATOM 4820 O O . HIS B 1 75 ? 2.463 -8.367 -9.18 1 96.38 75 HIS B O 1
ATOM 4826 N N . ASN B 1 76 ? 0.325 -8.453 -8.414 1 95.31 76 ASN B N 1
ATOM 4827 C CA . ASN B 1 76 ? 0.116 -7.02 -8.57 1 95.31 76 ASN B CA 1
ATOM 4828 C C . ASN B 1 76 ? 0.998 -6.219 -7.613 1 95.31 76 ASN B C 1
ATOM 4830 O O . ASN B 1 76 ? 1.511 -6.762 -6.633 1 95.31 76 ASN B O 1
ATOM 4834 N N . PRO B 1 77 ? 1.148 -4.938 -7.922 1 94.81 77 PRO B N 1
ATOM 4835 C CA . PRO B 1 77 ? 1.889 -4.062 -7.008 1 94.81 77 PRO B CA 1
ATOM 4836 C C . PRO B 1 77 ? 1.269 -4.004 -5.617 1 94.81 77 PRO B C 1
ATOM 4838 O O . PRO B 1 77 ? 0.088 -4.32 -5.449 1 94.81 77 PRO B O 1
ATOM 4841 N N . VAL B 1 78 ? 2.02 -3.609 -4.668 1 94.75 78 VAL B N 1
ATOM 4842 C CA . VAL B 1 78 ? 1.703 -3.676 -3.244 1 94.75 78 VAL B CA 1
ATOM 4843 C C . VAL B 1 78 ? 0.428 -2.885 -2.959 1 94.75 78 VAL B C 1
ATOM 4845 O O . VAL B 1 78 ? -0.331 -3.225 -2.049 1 94.75 78 VAL B O 1
ATOM 4848 N N . GLY B 1 79 ? 0.098 -1.874 -3.75 1 93.69 79 GLY B N 1
ATOM 4849 C CA . GLY B 1 79 ? -1.072 -1.041 -3.525 1 93.69 79 GLY B CA 1
ATOM 4850 C C . GLY B 1 79 ? -2.369 -1.714 -3.932 1 93.69 79 GLY B C 1
ATOM 4851 O O . GLY B 1 79 ? -3.445 -1.337 -3.461 1 93.69 79 GLY B O 1
ATOM 4852 N N . ASP B 1 80 ? -2.281 -2.713 -4.773 1 95.56 80 ASP B N 1
ATOM 4853 C CA . ASP B 1 80 ? -3.451 -3.469 -5.207 1 95.56 80 ASP B CA 1
ATOM 4854 C C . ASP B 1 80 ? -3.812 -4.555 -4.195 1 95.56 80 ASP B C 1
ATOM 4856 O O . ASP B 1 80 ? -2.994 -4.914 -3.346 1 95.56 80 ASP B O 1
ATOM 4860 N N . ASN B 1 81 ? -5.016 -4.961 -4.211 1 97.06 81 ASN B N 1
ATOM 4861 C CA . ASN B 1 81 ? -5.477 -6.156 -3.51 1 97.06 81 ASN B CA 1
ATOM 4862 C C . ASN B 1 81 ? -6.633 -6.828 -4.246 1 97.06 81 ASN B C 1
ATOM 4864 O O . ASN B 1 81 ? -6.941 -6.469 -5.387 1 97.06 81 ASN B O 1
ATOM 4868 N N . GLY B 1 82 ? -7.137 -7.953 -3.736 1 97.31 82 GLY B N 1
ATOM 4869 C CA . GLY B 1 82 ? -8.172 -8.727 -4.406 1 97.31 82 GLY B CA 1
ATOM 4870 C C . GLY B 1 82 ? -8.727 -9.852 -3.553 1 97.31 82 GLY B C 1
ATOM 4871 O O . GLY B 1 82 ? -8.477 -9.906 -2.348 1 97.31 82 GLY B O 1
ATOM 4872 N N . VAL B 1 83 ? -9.578 -10.641 -4.191 1 98.31 83 VAL B N 1
ATOM 4873 C CA . VAL B 1 83 ? -10.195 -11.773 -3.512 1 98.31 83 VAL B CA 1
ATOM 4874 C C . VAL B 1 83 ? -10.359 -12.938 -4.488 1 98.31 83 VAL B C 1
ATOM 4876 O O . VAL B 1 83 ? -10.727 -12.734 -5.648 1 98.31 83 VAL B O 1
ATOM 4879 N N . LYS B 1 84 ? -9.93 -14.07 -4.043 1 96.81 84 LYS B N 1
ATOM 4880 C CA . LYS B 1 84 ? -10.102 -15.32 -4.773 1 96.81 84 LYS B CA 1
ATOM 4881 C C . LYS B 1 84 ? -11.023 -16.281 -4.02 1 96.81 84 LYS B C 1
ATOM 4883 O O . LYS B 1 84 ? -11.031 -16.297 -2.789 1 96.81 84 LYS B O 1
ATOM 4888 N N . ILE B 1 85 ? -11.781 -17.062 -4.762 1 97.38 85 ILE B N 1
ATOM 4889 C CA . ILE B 1 85 ? -12.703 -18.016 -4.164 1 97.38 85 ILE B CA 1
ATOM 4890 C C . ILE B 1 85 ? -12.281 -19.438 -4.539 1 97.38 85 ILE B C 1
ATOM 4892 O O . ILE B 1 85 ? -11.969 -19.719 -5.699 1 97.38 85 ILE B O 1
ATOM 4896 N N . ALA B 1 86 ? -12.258 -20.312 -3.551 1 97.56 86 ALA B N 1
ATOM 4897 C CA . ALA B 1 86 ? -11.945 -21.719 -3.76 1 97.56 86 ALA B CA 1
ATOM 4898 C C . ALA B 1 86 ? -13.18 -22.594 -3.527 1 97.56 86 ALA B C 1
ATOM 4900 O O . ALA B 1 86 ? -13.789 -22.547 -2.455 1 97.56 86 ALA B O 1
ATOM 4901 N N . ASP B 1 87 ? -13.5 -23.391 -4.453 1 97.44 87 ASP B N 1
ATOM 4902 C CA . ASP B 1 87 ? -14.602 -24.344 -4.328 1 97.44 87 ASP B CA 1
ATOM 4903 C C . ASP B 1 87 ? -14.219 -25.516 -3.424 1 97.44 87 ASP B C 1
ATOM 4905 O O . ASP B 1 87 ? -13.055 -25.672 -3.072 1 97.44 87 ASP B O 1
ATOM 4909 N N . PRO B 1 88 ? -15.172 -26.359 -3.059 1 97.94 88 PRO B N 1
ATOM 4910 C CA . PRO B 1 88 ? -14.945 -27.391 -2.039 1 97.94 88 PRO B CA 1
ATOM 4911 C C . PRO B 1 88 ? -13.875 -28.406 -2.447 1 97.94 88 PRO B C 1
ATOM 4913 O O . PRO B 1 88 ? -13.25 -29.016 -1.586 1 97.94 88 PRO B O 1
ATOM 4916 N N . ASP B 1 89 ? -13.633 -28.531 -3.699 1 96.19 89 ASP B N 1
ATOM 4917 C CA . ASP B 1 89 ? -12.617 -29.484 -4.145 1 96.19 89 ASP B CA 1
ATOM 4918 C C . ASP B 1 89 ? -11.227 -28.859 -4.109 1 96.19 89 ASP B C 1
ATOM 4920 O O . ASP B 1 89 ? -10.242 -29.5 -4.492 1 96.19 89 ASP B O 1
ATOM 4924 N N . GLY B 1 90 ? -11.148 -27.594 -3.713 1 96.69 90 GLY B N 1
ATOM 4925 C CA . GLY B 1 90 ? -9.891 -26.875 -3.635 1 96.69 90 GLY B CA 1
ATOM 4926 C C . GLY B 1 90 ? -9.562 -26.109 -4.906 1 96.69 90 GLY B C 1
ATOM 4927 O O . GLY B 1 90 ? -8.641 -25.297 -4.926 1 96.69 90 GLY B O 1
ATOM 4928 N N . GLY B 1 91 ? -10.273 -26.344 -5.898 1 95.06 91 GLY B N 1
ATOM 4929 C CA . GLY B 1 91 ? -10.062 -25.656 -7.16 1 95.06 91 GLY B CA 1
ATOM 4930 C C . GLY B 1 91 ? -10.734 -24.297 -7.215 1 95.06 91 GLY B C 1
ATOM 4931 O O . GLY B 1 91 ? -11.141 -23.766 -6.184 1 95.06 91 GLY B O 1
ATOM 4932 N N . MET B 1 92 ? -10.836 -23.75 -8.398 1 93.75 92 MET B N 1
ATOM 4933 C CA . MET B 1 92 ? -11.461 -22.453 -8.602 1 93.75 92 MET B CA 1
ATOM 4934 C C . MET B 1 92 ? -12.984 -22.562 -8.547 1 93.75 92 MET B C 1
ATOM 4936 O O . MET B 1 92 ? -13.531 -23.656 -8.695 1 93.75 92 MET B O 1
ATOM 4940 N N . MET B 1 93 ? -13.57 -21.484 -8.367 1 95.19 93 MET B N 1
ATOM 4941 C CA . MET B 1 93 ? -15.031 -21.453 -8.336 1 95.19 93 MET B CA 1
ATOM 4942 C C . MET B 1 93 ? -15.617 -21.859 -9.688 1 95.19 93 MET B C 1
ATOM 4944 O O . MET B 1 93 ? -15.07 -21.516 -10.734 1 95.19 93 MET B O 1
ATOM 4948 N N . ALA B 1 94 ? -16.734 -22.516 -9.586 1 94.06 94 ALA B N 1
ATOM 4949 C CA . ALA B 1 94 ? -17.438 -22.938 -10.797 1 94.06 94 ALA B CA 1
ATOM 4950 C C . ALA B 1 94 ? -17.734 -21.75 -11.703 1 94.06 94 ALA B C 1
ATOM 4952 O O . ALA B 1 94 ? -18.234 -20.719 -11.242 1 94.06 94 ALA B O 1
ATOM 4953 N N . GLN B 1 95 ? -17.547 -21.875 -12.953 1 91.31 95 GLN B N 1
ATOM 4954 C CA . GLN B 1 95 ? -17.609 -20.797 -13.922 1 91.31 95 GLN B CA 1
ATOM 4955 C C . GLN B 1 95 ? -19.031 -20.25 -14.031 1 91.31 95 GLN B C 1
ATOM 4957 O O . GLN B 1 95 ? -19.234 -19.062 -14.266 1 91.31 95 GLN B O 1
ATOM 4962 N N . HIS B 1 96 ? -20 -21.109 -13.938 1 94 96 HIS B N 1
ATOM 4963 C CA . HIS B 1 96 ? -21.375 -20.672 -14.148 1 94 96 HIS B CA 1
ATOM 4964 C C . HIS B 1 96 ? -21.828 -19.75 -13.023 1 94 96 HIS B C 1
ATOM 4966 O O . HIS B 1 96 ? -22.875 -19.109 -13.141 1 94 96 HIS B O 1
ATOM 4972 N N . TRP B 1 97 ? -21.078 -19.578 -11.938 1 96.75 97 TRP B N 1
ATOM 4973 C CA . TRP B 1 97 ? -21.391 -18.656 -10.859 1 96.75 97 TRP B CA 1
ATOM 4974 C C . TRP B 1 97 ? -20.766 -17.281 -11.109 1 96.75 97 TRP B C 1
ATOM 4976 O O . TRP B 1 97 ? -21.125 -16.297 -10.445 1 96.75 97 TRP B O 1
ATOM 4986 N N . GLU B 1 98 ? -19.859 -17.156 -12.039 1 94.5 98 GLU B N 1
ATOM 4987 C CA . GLU B 1 98 ? -19.078 -15.945 -12.266 1 94.5 98 GLU B CA 1
ATOM 4988 C C . GLU B 1 98 ? -19.984 -14.781 -12.664 1 94.5 98 GLU B C 1
ATOM 4990 O O . GLU B 1 98 ? -19.797 -13.656 -12.188 1 94.5 98 GLU B O 1
ATOM 4995 N N . PRO B 1 99 ? -20.984 -14.992 -13.523 1 95.56 99 PRO B N 1
ATOM 4996 C CA . PRO B 1 99 ? -21.859 -13.867 -13.844 1 95.56 99 PRO B CA 1
ATOM 4997 C C . PRO B 1 99 ? -22.578 -13.312 -12.617 1 95.56 99 PRO B C 1
ATOM 4999 O O . PRO B 1 99 ? -22.75 -12.094 -12.492 1 95.56 99 PRO B O 1
ATOM 5002 N N . PHE B 1 100 ? -23.047 -14.219 -11.766 1 97.69 100 PHE B N 1
ATOM 5003 C CA . PHE B 1 100 ? -23.672 -13.773 -10.523 1 97.69 100 PHE B CA 1
ATOM 5004 C C . PHE B 1 100 ? -22.672 -12.992 -9.68 1 97.69 100 PHE B C 1
ATOM 5006 O O . PHE B 1 100 ? -23.016 -11.961 -9.094 1 97.69 100 PHE B O 1
ATOM 5013 N N . ALA B 1 101 ? -21.422 -13.5 -9.602 1 97.81 101 ALA B N 1
ATOM 5014 C CA . ALA B 1 101 ? -20.375 -12.797 -8.867 1 97.81 101 ALA B CA 1
ATOM 5015 C C . ALA B 1 101 ? -20.203 -11.375 -9.391 1 97.81 101 ALA B C 1
ATOM 5017 O O . ALA B 1 101 ? -20.094 -10.43 -8.609 1 97.81 101 ALA B O 1
ATOM 5018 N N . ASP B 1 102 ? -20.141 -11.172 -10.672 1 96.44 102 ASP B N 1
ATOM 5019 C CA . ASP B 1 102 ? -20 -9.867 -11.305 1 96.44 102 ASP B CA 1
ATOM 5020 C C . ASP B 1 102 ? -21.172 -8.961 -10.969 1 96.44 102 ASP B C 1
ATOM 5022 O O . ASP B 1 102 ? -20.984 -7.797 -10.609 1 96.44 102 ASP B O 1
ATOM 5026 N N . ALA B 1 103 ? -22.344 -9.531 -11.125 1 97.69 103 ALA B N 1
ATOM 5027 C CA . ALA B 1 103 ? -23.547 -8.758 -10.844 1 97.69 103 ALA B CA 1
ATOM 5028 C C . ALA B 1 103 ? -23.578 -8.297 -9.383 1 97.69 103 ALA B C 1
ATOM 5030 O O . ALA B 1 103 ? -23.906 -7.148 -9.094 1 97.69 103 ALA B O 1
ATOM 5031 N N . LEU B 1 104 ? -23.266 -9.195 -8.555 1 98 104 LEU B N 1
ATOM 5032 C CA . LEU B 1 104 ? -23.266 -8.93 -7.117 1 98 104 LEU B CA 1
ATOM 5033 C C . LEU B 1 104 ? -22.25 -7.855 -6.758 1 98 104 LEU B C 1
ATOM 5035 O O . LEU B 1 104 ? -22.547 -6.926 -6.012 1 98 104 LEU B O 1
ATOM 5039 N N . ALA B 1 105 ? -21 -7.984 -7.246 1 97.56 105 ALA B N 1
ATOM 5040 C CA . ALA B 1 105 ? -19.922 -7.047 -6.953 1 97.56 105 ALA B CA 1
ATOM 5041 C C . ALA B 1 105 ? -20.281 -5.641 -7.434 1 97.56 105 ALA B C 1
ATOM 5043 O O . ALA B 1 105 ? -19.812 -4.652 -6.867 1 97.56 105 ALA B O 1
ATOM 5044 N N . ASN B 1 106 ? -21.188 -5.559 -8.438 1 97.06 106 ASN B N 1
ATOM 5045 C CA . ASN B 1 106 ? -21.469 -4.27 -9.055 1 97.06 106 ASN B CA 1
ATOM 5046 C C . ASN B 1 106 ? -22.891 -3.797 -8.758 1 97.06 106 ASN B C 1
ATOM 5048 O O . ASN B 1 106 ? -23.406 -2.895 -9.422 1 97.06 106 ASN B O 1
ATOM 5052 N N . ALA B 1 107 ? -23.562 -4.48 -7.828 1 97.69 107 ALA B N 1
ATOM 5053 C CA . ALA B 1 107 ? -24.891 -4.016 -7.449 1 97.69 107 ALA B CA 1
ATOM 5054 C C . ALA B 1 107 ? -24.875 -2.545 -7.047 1 97.69 107 ALA B C 1
ATOM 5056 O O . ALA B 1 107 ? -24.094 -2.146 -6.176 1 97.69 107 ALA B O 1
ATOM 5057 N N . PRO B 1 108 ? -25.688 -1.72 -7.578 1 95.44 108 PRO B N 1
ATOM 5058 C CA . PRO B 1 108 ? -25.562 -0.269 -7.422 1 95.44 108 PRO B CA 1
ATOM 5059 C C . PRO B 1 108 ? -26.016 0.22 -6.051 1 95.44 108 PRO B C 1
ATOM 5061 O O . PRO B 1 108 ? -25.578 1.278 -5.59 1 95.44 108 PRO B O 1
ATOM 5064 N N . ASP B 1 109 ? -27.016 -0.481 -5.418 1 95.69 109 ASP B N 1
ATOM 5065 C CA . ASP B 1 109 ? -27.547 -0.076 -4.121 1 95.69 109 ASP B CA 1
ATOM 5066 C C . ASP B 1 109 ? -28.016 -1.287 -3.312 1 95.69 109 ASP B C 1
ATOM 5068 O O . ASP B 1 109 ? -28.062 -2.406 -3.832 1 95.69 109 ASP B O 1
ATOM 5072 N N . PRO B 1 110 ? -28.344 -1.116 -2.049 1 97.12 110 PRO B N 1
ATOM 5073 C CA . PRO B 1 110 ? -28.688 -2.236 -1.171 1 97.12 110 PRO B CA 1
ATOM 5074 C C . PRO B 1 110 ? -29.906 -3.018 -1.661 1 97.12 110 PRO B C 1
ATOM 5076 O O . PRO B 1 110 ? -29.938 -4.25 -1.584 1 97.12 110 PRO B O 1
ATOM 5079 N N . ASP B 1 111 ? -30.875 -2.338 -2.186 1 98 111 ASP B N 1
ATOM 5080 C CA . ASP B 1 111 ? -32.094 -3.018 -2.664 1 98 111 ASP B CA 1
ATOM 5081 C C . ASP B 1 111 ? -31.766 -3.896 -3.873 1 98 111 ASP B C 1
ATOM 5083 O O . ASP B 1 111 ? -32.281 -5.008 -3.986 1 98 111 ASP B O 1
ATOM 5087 N N . ALA B 1 112 ? -30.984 -3.375 -4.723 1 98.12 112 ALA B N 1
ATOM 5088 C CA . ALA B 1 112 ? -30.578 -4.156 -5.891 1 98.12 112 ALA B CA 1
ATOM 5089 C C . ALA B 1 112 ? -29.797 -5.398 -5.469 1 98.12 112 ALA B C 1
ATOM 5091 O O . ALA B 1 112 ? -29.984 -6.477 -6.043 1 98.12 112 ALA B O 1
ATOM 5092 N N . LEU B 1 113 ? -28.938 -5.238 -4.504 1 98.44 113 LEU B N 1
ATOM 5093 C CA . LEU B 1 113 ? -28.172 -6.371 -4 1 98.44 113 LEU B CA 1
ATOM 5094 C C . LEU B 1 113 ? -29.094 -7.438 -3.418 1 98.44 113 LEU B C 1
ATOM 5096 O O . LEU B 1 113 ? -28.938 -8.625 -3.707 1 98.44 113 LEU B O 1
ATOM 5100 N N . LEU B 1 114 ? -30.031 -6.969 -2.637 1 98.38 114 LEU B N 1
ATOM 5101 C CA . LEU B 1 114 ? -30.984 -7.887 -2.018 1 98.38 114 LEU B CA 1
ATOM 5102 C C . LEU B 1 114 ? -31.75 -8.664 -3.078 1 98.38 114 LEU B C 1
ATOM 5104 O O . LEU B 1 114 ? -31.891 -9.883 -2.986 1 98.38 114 LEU B O 1
ATOM 5108 N N . GLN B 1 115 ? -32.219 -7.965 -4.062 1 98.19 115 GLN B N 1
ATOM 5109 C CA . GLN B 1 115 ? -33 -8.602 -5.109 1 98.19 115 GLN B CA 1
ATOM 5110 C C . GLN B 1 115 ? -32.156 -9.609 -5.891 1 98.19 115 GLN B C 1
ATOM 5112 O O . GLN B 1 115 ? -32.656 -10.688 -6.246 1 98.19 115 GLN B O 1
ATOM 5117 N N . LEU B 1 116 ? -30.953 -9.242 -6.176 1 98.38 116 LEU B N 1
ATOM 5118 C CA . LEU B 1 116 ? -30.047 -10.141 -6.883 1 98.38 116 LEU B CA 1
ATOM 5119 C C . LEU B 1 116 ? -29.844 -11.438 -6.105 1 98.38 116 LEU B C 1
ATOM 5121 O O . LEU B 1 116 ? -29.891 -12.523 -6.68 1 98.38 116 LEU B O 1
ATOM 5125 N N . VAL B 1 117 ? -29.609 -11.312 -4.816 1 98.5 117 VAL B N 1
ATOM 5126 C CA . VAL B 1 117 ? -29.344 -12.477 -3.977 1 98.5 117 VAL B CA 1
ATOM 5127 C C . VAL B 1 117 ? -30.594 -13.352 -3.908 1 98.5 117 VAL B C 1
ATOM 5129 O O . VAL B 1 117 ? -30.516 -14.57 -4.078 1 98.5 117 VAL B O 1
ATOM 5132 N N . LEU B 1 118 ? -31.766 -12.727 -3.682 1 97.25 118 LEU B N 1
ATOM 5133 C CA . LEU B 1 118 ? -33 -13.484 -3.549 1 97.25 118 LEU B CA 1
ATOM 5134 C C . LEU B 1 118 ? -33.344 -14.211 -4.848 1 97.25 118 LEU B C 1
ATOM 5136 O O . LEU B 1 118 ? -33.75 -15.375 -4.82 1 97.25 118 LEU B O 1
ATOM 5140 N N . GLN B 1 119 ? -33.188 -13.516 -5.934 1 97.88 119 GLN B N 1
ATOM 5141 C CA . GLN B 1 119 ? -33.438 -14.141 -7.227 1 97.88 119 GLN B CA 1
ATOM 5142 C C . GLN B 1 119 ? -32.5 -15.305 -7.48 1 97.88 119 GLN B C 1
ATOM 5144 O O . GLN B 1 119 ? -32.906 -16.359 -7.957 1 97.88 119 GLN B O 1
ATOM 5149 N N . PHE B 1 120 ? -31.281 -15.117 -7.176 1 98 120 PHE B N 1
ATOM 5150 C CA . PHE B 1 120 ? -30.281 -16.156 -7.41 1 98 120 PHE B CA 1
ATOM 5151 C C . PHE B 1 120 ? -30.531 -17.359 -6.516 1 98 120 PHE B C 1
ATOM 5153 O O . PHE B 1 120 ? -30.391 -18.516 -6.949 1 98 120 PHE B O 1
ATOM 5160 N N . VAL B 1 121 ? -30.859 -17.125 -5.305 1 97.19 121 VAL B N 1
ATOM 5161 C CA . VAL B 1 121 ? -31.188 -18.188 -4.348 1 97.19 121 VAL B CA 1
ATOM 5162 C C . VAL B 1 121 ? -32.344 -19.031 -4.879 1 97.19 121 VAL B C 1
ATOM 5164 O O . VAL B 1 121 ? -32.312 -20.25 -4.793 1 97.19 121 VAL B O 1
ATOM 5167 N N . LYS B 1 122 ? -33.281 -18.297 -5.379 1 96.62 122 LYS B N 1
ATOM 5168 C CA . LYS B 1 122 ? -34.438 -18.984 -5.953 1 96.62 122 LYS B CA 1
ATOM 5169 C C . LYS B 1 122 ? -34.031 -19.797 -7.188 1 96.62 122 LYS B C 1
ATOM 5171 O O . LYS B 1 122 ? -34.375 -20.984 -7.289 1 96.62 122 LYS B O 1
ATOM 5176 N N . ASP B 1 123 ? -33.312 -19.219 -8.094 1 97.44 123 ASP B N 1
ATOM 5177 C CA . ASP B 1 123 ? -32.938 -19.844 -9.352 1 97.44 123 ASP B CA 1
ATOM 5178 C C . ASP B 1 123 ? -32.062 -21.078 -9.102 1 97.44 123 ASP B C 1
ATOM 5180 O O . ASP B 1 123 ? -32.188 -22.078 -9.805 1 97.44 123 ASP B O 1
ATOM 5184 N N . GLU B 1 124 ? -31.203 -20.984 -8.094 1 96.75 124 GLU B N 1
ATOM 5185 C CA . GLU B 1 124 ? -30.234 -22.062 -7.844 1 96.75 124 GLU B CA 1
ATOM 5186 C C . GLU B 1 124 ? -30.734 -23.031 -6.785 1 96.75 124 GLU B C 1
ATOM 5188 O O . GLU B 1 124 ? -30.094 -24.047 -6.504 1 96.75 124 GLU B O 1
ATOM 5193 N N . GLY B 1 125 ? -31.875 -22.766 -6.207 1 96 125 GLY B N 1
ATOM 5194 C CA . GLY B 1 125 ? -32.438 -23.625 -5.18 1 96 125 GLY B CA 1
ATOM 5195 C C . GLY B 1 125 ? -31.562 -23.703 -3.939 1 96 125 GLY B C 1
ATOM 5196 O O . GLY B 1 125 ? -31.328 -24.797 -3.418 1 96 125 GLY B O 1
ATOM 5197 N N . ILE B 1 126 ? -31.047 -22.609 -3.439 1 96.62 126 ILE B N 1
ATOM 5198 C CA . ILE B 1 126 ? -30.188 -22.562 -2.264 1 96.62 126 ILE B CA 1
ATOM 5199 C C . ILE B 1 126 ? -31.047 -22.531 -0.998 1 96.62 126 ILE B C 1
ATOM 5201 O O . ILE B 1 126 ? -31.906 -21.672 -0.84 1 96.62 126 ILE B O 1
ATOM 5205 N N . PRO B 1 127 ? -30.875 -23.328 -0.113 1 92.81 127 PRO B N 1
ATOM 5206 C CA . PRO B 1 127 ? -31.688 -23.406 1.095 1 92.81 127 PRO B CA 1
ATOM 5207 C C . PRO B 1 127 ? -31.266 -22.406 2.166 1 92.81 127 PRO B C 1
ATOM 5209 O O . PRO B 1 127 ? -30.625 -22.781 3.146 1 92.81 127 PRO B O 1
ATOM 5212 N N . LEU B 1 128 ? -31.766 -21.312 2.111 1 91.19 128 LEU B N 1
ATOM 5213 C CA . LEU B 1 128 ? -31.5 -20.344 3.176 1 91.19 128 LEU B CA 1
ATOM 5214 C C . LEU B 1 128 ? -32.219 -20.75 4.465 1 91.19 128 LEU B C 1
ATOM 5216 O O . LEU B 1 128 ? -33.375 -21.188 4.434 1 91.19 128 LEU B O 1
ATOM 5220 N N . GLY B 1 129 ? -31.562 -20.688 5.559 1 82 129 GLY B N 1
ATOM 5221 C CA . GLY B 1 129 ? -32.156 -21.047 6.832 1 82 129 GLY B CA 1
ATOM 5222 C C . GLY B 1 129 ? -32.375 -22.547 6.996 1 82 129 GLY B C 1
ATOM 5223 O O . GLY B 1 129 ? -33.062 -22.984 7.902 1 82 129 GLY B O 1
ATOM 5224 N N . GLY B 1 130 ? -31.812 -23.25 6.113 1 79.94 130 GLY B N 1
ATOM 5225 C CA . GLY B 1 130 ? -31.953 -24.703 6.184 1 79.94 130 GLY B CA 1
ATOM 5226 C C . GLY B 1 130 ? -31.094 -25.328 7.266 1 79.94 130 GLY B C 1
ATOM 5227 O O . GLY B 1 130 ? -30.672 -24.641 8.211 1 79.94 130 GLY B O 1
ATOM 5228 N N . HIS B 1 131 ? -30.953 -26.594 7.113 1 84.38 131 HIS B N 1
ATOM 5229 C CA . HIS B 1 131 ? -30.281 -27.391 8.133 1 84.38 131 HIS B CA 1
ATOM 5230 C C . HIS B 1 131 ? -28.766 -27.188 8.094 1 84.38 131 HIS B C 1
ATOM 5232 O O . HIS B 1 131 ? -28.094 -27.297 9.117 1 84.38 131 HIS B O 1
ATOM 5238 N N . HIS B 1 132 ? -28.312 -26.969 6.855 1 88.94 132 HIS B N 1
ATOM 5239 C CA . HIS B 1 132 ? -26.875 -26.812 6.719 1 88.94 132 HIS B CA 1
ATOM 5240 C C . HIS B 1 132 ? -26.438 -25.391 6.992 1 88.94 132 HIS B C 1
ATOM 5242 O O . HIS B 1 132 ? -27.156 -24.438 6.668 1 88.94 132 HIS B O 1
ATOM 5248 N N . ARG B 1 133 ? -25.266 -25.312 7.605 1 92.81 133 ARG B N 1
ATOM 5249 C CA . ARG B 1 133 ? -24.641 -24.016 7.82 1 92.81 133 ARG B CA 1
ATOM 5250 C C . ARG B 1 133 ? -23.531 -23.781 6.812 1 92.81 133 ARG B C 1
ATOM 5252 O O . ARG B 1 133 ? -22.781 -24.703 6.473 1 92.81 133 ARG B O 1
ATOM 5259 N N . ALA B 1 134 ? -23.484 -22.594 6.312 1 97.19 134 ALA B N 1
ATOM 5260 C CA . ALA B 1 134 ? -22.391 -22.219 5.414 1 97.19 134 ALA B CA 1
ATOM 5261 C C . ALA B 1 134 ? -21.062 -22.234 6.148 1 97.19 134 ALA B C 1
ATOM 5263 O O . ALA B 1 134 ? -20.969 -21.812 7.305 1 97.19 134 ALA B O 1
ATOM 5264 N N . GLN B 1 135 ? -20.016 -22.812 5.543 1 98.12 135 GLN B N 1
ATOM 5265 C CA . GLN B 1 135 ? -18.672 -22.828 6.074 1 98.12 135 GLN B CA 1
ATOM 5266 C C . GLN B 1 135 ? -17.688 -22.156 5.113 1 98.12 135 GLN B C 1
ATOM 5268 O O . GLN B 1 135 ? -17.578 -22.562 3.955 1 98.12 135 GLN B O 1
ATOM 5273 N N . VAL B 1 136 ? -17.031 -21.125 5.609 1 98.69 136 VAL B N 1
ATOM 5274 C CA . VAL B 1 136 ? -16.094 -20.406 4.762 1 98.69 136 VAL B CA 1
ATOM 5275 C C . VAL B 1 136 ? -14.742 -20.281 5.473 1 98.69 136 VAL B C 1
ATOM 5277 O O . VAL B 1 136 ? -14.672 -19.812 6.609 1 98.69 136 VAL B O 1
ATOM 5280 N N . LEU B 1 137 ? -13.648 -20.797 4.879 1 98.75 137 LEU B N 1
ATOM 5281 C CA . LEU B 1 137 ? -12.281 -20.562 5.328 1 98.75 137 LEU B CA 1
ATOM 5282 C C . LEU B 1 137 ? -11.734 -19.266 4.746 1 98.75 137 LEU B C 1
ATOM 5284 O O . LEU B 1 137 ? -11.789 -19.047 3.533 1 98.75 137 LEU B O 1
ATOM 5288 N N . LEU B 1 138 ? -11.281 -18.438 5.605 1 98.19 138 LEU B N 1
ATOM 5289 C CA . LEU B 1 138 ? -10.828 -17.109 5.199 1 98.19 138 LEU B CA 1
ATOM 5290 C C . LEU B 1 138 ? -9.328 -16.953 5.434 1 98.19 138 LEU B C 1
ATOM 5292 O O . LEU B 1 138 ? -8.82 -17.328 6.496 1 98.19 138 LEU B O 1
ATOM 5296 N N . GLY B 1 139 ? -8.57 -16.531 4.434 1 98.19 139 GLY B N 1
ATOM 5297 C CA . GLY B 1 139 ? -7.156 -16.219 4.543 1 98.19 139 GLY B CA 1
ATOM 5298 C C . GLY B 1 139 ? -6.75 -14.984 3.764 1 98.19 139 GLY B C 1
ATOM 5299 O O . GLY B 1 139 ? -7.547 -14.438 2.996 1 98.19 139 GLY B O 1
ATOM 5300 N N . ARG B 1 140 ? -5.59 -14.5 4.016 1 98.44 140 ARG B N 1
ATOM 5301 C CA . ARG B 1 140 ? -5.051 -13.352 3.285 1 98.44 140 ARG B CA 1
ATOM 5302 C C . ARG B 1 140 ? -3.533 -13.453 3.156 1 98.44 140 ARG B C 1
ATOM 5304 O O . ARG B 1 140 ? -2.891 -14.211 3.887 1 98.44 140 ARG B O 1
ATOM 5311 N N . ASP B 1 141 ? -3.039 -12.688 2.174 1 98.31 141 ASP B N 1
ATOM 5312 C CA . ASP B 1 141 ? -1.585 -12.578 2.107 1 98.31 141 ASP B CA 1
ATOM 5313 C C . ASP B 1 141 ? -1.08 -11.422 2.963 1 98.31 141 ASP B C 1
ATOM 5315 O O . ASP B 1 141 ? -1.68 -11.094 3.99 1 98.31 141 ASP B O 1
ATOM 5319 N N . THR B 1 142 ? 0.076 -10.773 2.627 1 96.81 142 THR B N 1
ATOM 5320 C CA . THR B 1 142 ? 0.748 -9.844 3.525 1 96.81 142 THR B CA 1
ATOM 5321 C C . THR B 1 142 ? 0.444 -8.398 3.133 1 96.81 142 THR B C 1
ATOM 5323 O O . THR B 1 142 ? 1.018 -7.461 3.693 1 96.81 142 THR B O 1
ATOM 5326 N N . ARG B 1 143 ? -0.415 -8.148 2.221 1 96.62 143 ARG B N 1
ATOM 5327 C CA . ARG B 1 143 ? -0.677 -6.793 1.735 1 96.62 143 ARG B CA 1
ATOM 5328 C C . ARG B 1 143 ? -1.22 -5.906 2.852 1 96.62 143 ARG B C 1
ATOM 5330 O O . ARG B 1 143 ? -1.969 -6.375 3.713 1 96.62 143 ARG B O 1
ATOM 5337 N N . PRO B 1 144 ? -0.906 -4.609 2.781 1 93 144 PRO B N 1
ATOM 5338 C CA . PRO B 1 144 ? -1.249 -3.709 3.887 1 93 144 PRO B CA 1
ATOM 5339 C C . PRO B 1 144 ? -2.756 -3.518 4.043 1 93 144 PRO B C 1
ATOM 5341 O O . PRO B 1 144 ? -3.238 -3.264 5.152 1 93 144 PRO B O 1
ATOM 5344 N N . THR B 1 145 ? -3.547 -3.654 2.986 1 96.12 145 THR B N 1
ATOM 5345 C CA . THR B 1 145 ? -4.988 -3.451 3.068 1 96.12 145 THR B CA 1
ATOM 5346 C C . THR B 1 145 ? -5.695 -4.742 3.471 1 96.12 145 THR B C 1
ATOM 5348 O O . THR B 1 145 ? -6.918 -4.77 3.625 1 96.12 145 THR B O 1
ATOM 5351 N N . GLY B 1 146 ? -4.961 -5.789 3.648 1 97.31 146 GLY B N 1
ATOM 5352 C CA . GLY B 1 146 ? -5.508 -7.121 3.84 1 97.31 146 GLY B CA 1
ATOM 5353 C C . GLY B 1 146 ? -6.375 -7.238 5.078 1 97.31 146 GLY B C 1
ATOM 5354 O O . GLY B 1 146 ? -7.43 -7.875 5.047 1 97.31 146 GLY B O 1
ATOM 5355 N N . GLY B 1 147 ? -5.918 -6.684 6.242 1 95.62 147 GLY B N 1
ATOM 5356 C CA . GLY B 1 147 ? -6.688 -6.773 7.473 1 95.62 147 GLY B CA 1
ATOM 5357 C C . GLY B 1 147 ? -8.07 -6.156 7.363 1 95.62 147 GLY B C 1
ATOM 5358 O O . GLY B 1 147 ? -9.055 -6.738 7.82 1 95.62 147 GLY B O 1
ATOM 5359 N N . TYR B 1 148 ? -8.125 -4.996 6.789 1 95.94 148 TYR B N 1
ATOM 5360 C CA . TYR B 1 148 ? -9.391 -4.297 6.594 1 95.94 148 TYR B CA 1
ATOM 5361 C C . TYR B 1 148 ? -10.305 -5.078 5.664 1 95.94 148 TYR B C 1
ATOM 5363 O O . TYR B 1 148 ? -11.5 -5.23 5.941 1 95.94 148 TYR B O 1
ATOM 5371 N N . LEU B 1 149 ? -9.734 -5.609 4.594 1 98.25 149 LEU B N 1
ATOM 5372 C CA . LEU B 1 149 ? -10.523 -6.34 3.607 1 98.25 149 LEU B CA 1
ATOM 5373 C C . LEU B 1 149 ? -11.008 -7.672 4.172 1 98.25 149 LEU B C 1
ATOM 5375 O O . LEU B 1 149 ? -12.094 -8.141 3.834 1 98.25 149 LEU B O 1
ATOM 5379 N N . LEU B 1 150 ? -10.195 -8.258 5.004 1 98.12 150 LEU B N 1
ATOM 5380 C CA . LEU B 1 150 ? -10.633 -9.469 5.691 1 98.12 150 LEU B CA 1
ATOM 5381 C C . LEU B 1 150 ? -11.883 -9.195 6.516 1 98.12 150 LEU B C 1
ATOM 5383 O O . LEU B 1 150 ? -12.805 -10.016 6.535 1 98.12 150 LEU B O 1
ATOM 5387 N N . GLY B 1 151 ? -11.938 -8.062 7.191 1 96.88 151 GLY B N 1
ATOM 5388 C CA . GLY B 1 151 ? -13.125 -7.656 7.922 1 96.88 151 GLY B CA 1
ATOM 5389 C C . GLY B 1 151 ? -14.344 -7.5 7.035 1 96.88 151 GLY B C 1
ATOM 5390 O O . GLY B 1 151 ? -15.453 -7.895 7.41 1 96.88 151 GLY B O 1
ATOM 5391 N N . ALA B 1 152 ? -14.102 -6.922 5.879 1 97.44 152 ALA B N 1
ATOM 5392 C CA . ALA B 1 152 ? -15.195 -6.77 4.918 1 97.44 152 ALA B CA 1
ATOM 5393 C C . ALA B 1 152 ? -15.734 -8.125 4.477 1 97.44 152 ALA B C 1
ATOM 5395 O O . ALA B 1 152 ? -16.953 -8.32 4.391 1 97.44 152 ALA B O 1
ATOM 5396 N N . ALA B 1 153 ? -14.844 -9.062 4.215 1 98.62 153 ALA B N 1
ATOM 5397 C CA . ALA B 1 153 ? -15.25 -10.414 3.828 1 98.62 153 ALA B CA 1
ATOM 5398 C C . ALA B 1 153 ? -16.062 -11.078 4.934 1 98.62 153 ALA B C 1
ATOM 5400 O O . ALA B 1 153 ? -17.078 -11.719 4.66 1 98.62 153 ALA B O 1
ATOM 5401 N N . LEU B 1 154 ? -15.609 -10.922 6.137 1 98.06 154 LEU B N 1
ATOM 5402 C CA . LEU B 1 154 ? -16.281 -11.5 7.289 1 98.06 154 LEU B CA 1
ATOM 5403 C C . LEU B 1 154 ? -17.719 -10.969 7.406 1 98.06 154 LEU B C 1
ATOM 5405 O O . LEU B 1 154 ? -18.641 -11.727 7.684 1 98.06 154 LEU B O 1
ATOM 5409 N N . GLN B 1 155 ? -17.859 -9.695 7.207 1 97.62 155 GLN B N 1
ATOM 5410 C CA . GLN B 1 155 ? -19.188 -9.094 7.281 1 97.62 155 GLN B CA 1
ATOM 5411 C C . GLN B 1 155 ? -20.094 -9.609 6.164 1 97.62 155 GLN B C 1
ATOM 5413 O O . GLN B 1 155 ? -21.281 -9.836 6.375 1 97.62 155 GLN B O 1
ATOM 5418 N N . GLY B 1 156 ? -19.531 -9.797 4.984 1 98.56 156 GLY B N 1
ATOM 5419 C CA . GLY B 1 156 ? -20.297 -10.398 3.898 1 98.56 156 GLY B CA 1
ATOM 5420 C C . GLY B 1 156 ? -20.75 -11.812 4.199 1 98.56 156 GLY B C 1
ATOM 5421 O O . GLY B 1 156 ? -21.891 -12.172 3.953 1 98.56 156 GLY B O 1
ATOM 5422 N N . ILE B 1 157 ? -19.875 -12.609 4.715 1 98.62 157 ILE B N 1
ATOM 5423 C CA . ILE B 1 157 ? -20.188 -13.992 5.066 1 98.62 157 ILE B CA 1
ATOM 5424 C C . ILE B 1 157 ? -21.281 -14.023 6.117 1 98.62 157 ILE B C 1
ATOM 5426 O O . ILE B 1 157 ? -22.266 -14.766 5.984 1 98.62 157 ILE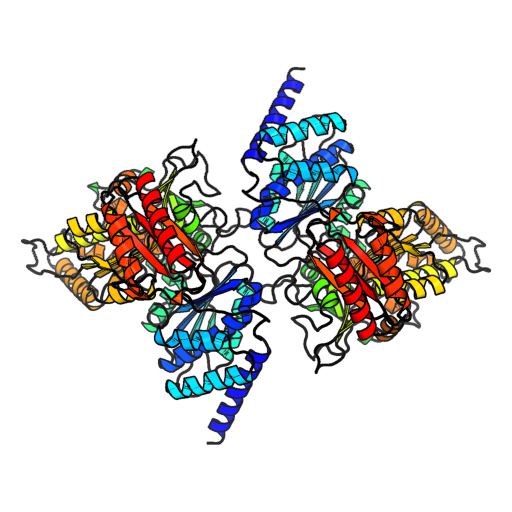 B O 1
ATOM 5430 N N . ASN B 1 158 ? -21.188 -13.141 7.105 1 97.31 158 ASN B N 1
ATOM 5431 C CA . ASN B 1 158 ? -22.109 -13.117 8.234 1 97.31 158 ASN B CA 1
ATOM 5432 C C . ASN B 1 158 ? -23.469 -12.57 7.824 1 97.31 158 ASN B C 1
ATOM 5434 O O . ASN B 1 158 ? -24.453 -12.734 8.555 1 97.31 158 ASN B O 1
ATOM 5438 N N . ALA B 1 159 ? -23.5 -11.875 6.707 1 97.69 159 ALA B N 1
ATOM 5439 C CA . ALA B 1 159 ? -24.781 -11.391 6.211 1 97.69 159 ALA B CA 1
ATOM 5440 C C . ALA B 1 159 ? -25.703 -12.555 5.844 1 97.69 159 ALA B C 1
ATOM 5442 O O . ALA B 1 159 ? -26.922 -12.383 5.746 1 97.69 159 ALA B O 1
ATOM 5443 N N . VAL B 1 160 ? -25.172 -13.695 5.555 1 97.62 160 VAL B N 1
ATOM 5444 C CA . VAL B 1 160 ? -25.953 -14.914 5.363 1 97.62 160 VAL B CA 1
ATOM 5445 C C . VAL B 1 160 ? -26.172 -15.609 6.707 1 97.62 160 VAL B C 1
ATOM 5447 O O . VAL B 1 160 ? -25.203 -16.062 7.34 1 97.62 160 VAL B O 1
ATOM 5450 N N . VAL B 1 161 ? -27.359 -15.719 7.055 1 94.44 161 VAL B N 1
ATOM 5451 C CA . VAL B 1 161 ? -27.719 -16.188 8.391 1 94.44 161 VAL B CA 1
ATOM 5452 C C . VAL B 1 161 ? -27.203 -17.609 8.594 1 94.44 161 VAL B C 1
ATOM 5454 O O . VAL B 1 161 ? -27.406 -18.469 7.73 1 94.44 161 VAL B O 1
ATOM 5457 N N . GLY B 1 162 ? -26.531 -17.812 9.695 1 91.62 162 GLY B N 1
ATOM 5458 C CA . GLY B 1 162 ? -26.094 -19.156 10.078 1 91.62 162 GLY B CA 1
ATOM 5459 C C . GLY B 1 162 ? -24.719 -19.516 9.547 1 91.62 162 GLY B C 1
ATOM 5460 O O . GLY B 1 162 ? -24.219 -20.609 9.805 1 91.62 162 GLY B O 1
ATOM 5461 N N . SER B 1 163 ? -24.062 -18.594 8.852 1 95.56 163 SER B N 1
ATOM 5462 C CA . SER B 1 163 ? -22.75 -18.844 8.281 1 95.56 163 SER B CA 1
ATOM 5463 C C . SER B 1 163 ? -21.688 -18.938 9.367 1 95.56 163 SER B C 1
ATOM 5465 O O . SER B 1 163 ? -21.766 -18.234 10.383 1 95.56 163 SER B O 1
ATOM 5467 N N . HIS B 1 164 ? -20.766 -19.812 9.156 1 95.38 164 HIS B N 1
ATOM 5468 C CA . HIS B 1 164 ? -19.594 -20 10.016 1 95.38 164 HIS B CA 1
ATOM 5469 C C . HIS B 1 164 ? -18.312 -19.719 9.258 1 95.38 164 HIS B C 1
ATOM 5471 O O . HIS B 1 164 ? -18.109 -20.219 8.148 1 95.38 164 HIS B O 1
ATOM 5477 N N . THR B 1 165 ? -17.5 -18.875 9.906 1 96.94 165 THR B N 1
ATOM 5478 C CA . THR B 1 165 ? -16.234 -18.5 9.281 1 96.94 165 THR B CA 1
ATOM 5479 C C . THR B 1 165 ? -15.062 -18.953 10.141 1 96.94 165 THR B C 1
ATOM 5481 O O . THR B 1 165 ? -15.109 -18.859 11.375 1 96.94 165 THR B O 1
ATOM 5484 N N . ILE B 1 166 ? -14.07 -19.484 9.523 1 96.75 166 ILE B N 1
ATOM 5485 C CA . ILE B 1 166 ? -12.797 -19.766 10.18 1 96.75 166 ILE B CA 1
ATOM 5486 C C . ILE B 1 166 ? -11.695 -18.906 9.57 1 96.75 166 ILE B C 1
ATOM 5488 O O . ILE B 1 166 ? -11.414 -19.016 8.367 1 96.75 166 ILE B O 1
ATOM 5492 N N . ASP B 1 167 ? -11.172 -18.047 10.336 1 96.94 167 ASP B N 1
ATOM 5493 C CA . ASP B 1 167 ? -10.016 -17.266 9.898 1 96.94 167 ASP B CA 1
ATOM 5494 C C . ASP B 1 167 ? -8.742 -18.109 9.93 1 96.94 167 ASP B C 1
ATOM 5496 O O . ASP B 1 167 ? -8.234 -18.438 11.008 1 96.94 167 ASP B O 1
ATOM 5500 N N . MET B 1 168 ? -8.188 -18.375 8.781 1 97.81 168 MET B N 1
ATOM 5501 C CA . MET B 1 168 ? -7.035 -19.266 8.664 1 97.81 168 MET B CA 1
ATOM 5502 C C . MET B 1 168 ? -5.734 -18.469 8.781 1 97.81 168 MET B C 1
ATOM 5504 O O . MET B 1 168 ? -4.648 -19.062 8.812 1 97.81 168 MET B O 1
ATOM 5508 N N . GLY B 1 169 ? -5.82 -17.109 8.836 1 97.56 169 GLY B N 1
ATOM 5509 C CA . GLY B 1 169 ? -4.645 -16.281 9.07 1 97.56 169 GLY B CA 1
ATOM 5510 C C . GLY B 1 169 ? -3.965 -15.852 7.785 1 97.56 169 GLY B C 1
ATOM 5511 O O . GLY B 1 169 ? -4.613 -15.719 6.746 1 97.56 169 GLY B O 1
ATOM 5512 N N . ILE B 1 170 ? -2.717 -15.469 7.902 1 97.94 170 ILE B N 1
ATOM 5513 C CA . ILE B 1 170 ? -1.887 -15.039 6.781 1 97.94 170 ILE B CA 1
ATOM 5514 C C . ILE B 1 170 ? -1.252 -16.266 6.117 1 97.94 170 ILE B C 1
ATOM 5516 O O . ILE B 1 170 ? -0.458 -16.969 6.738 1 97.94 170 ILE B O 1
ATOM 5520 N N . LEU B 1 171 ? -1.698 -16.453 4.82 1 97.81 171 LEU B N 1
ATOM 5521 C CA . LEU B 1 171 ? -1.358 -17.688 4.105 1 97.81 171 LEU B CA 1
ATOM 5522 C C . LEU B 1 171 ? -1.073 -17.391 2.635 1 97.81 171 LEU B C 1
ATOM 5524 O O . LEU B 1 171 ? -1.459 -16.344 2.119 1 97.81 171 LEU B O 1
ATOM 5528 N N . THR B 1 172 ? -0.346 -18.391 2.064 1 98.75 172 THR B N 1
ATOM 5529 C CA . THR B 1 172 ? -0.3 -18.359 0.606 1 98.75 172 THR B CA 1
ATOM 5530 C C . THR B 1 172 ? -1.651 -18.75 0.016 1 98.75 172 THR B C 1
ATOM 5532 O O . THR B 1 172 ? -2.465 -19.406 0.683 1 98.75 172 THR B O 1
ATOM 5535 N N . THR B 1 173 ? -1.93 -18.391 -1.181 1 98.5 173 THR B N 1
ATOM 5536 C CA . THR B 1 173 ? -3.16 -18.781 -1.86 1 98.5 173 THR B CA 1
ATOM 5537 C C . THR B 1 173 ? -3.279 -20.297 -1.937 1 98.5 173 THR B C 1
ATOM 5539 O O . THR B 1 173 ? -4.297 -20.875 -1.538 1 98.5 173 THR B O 1
ATOM 5542 N N . PRO B 1 174 ? -2.232 -21 -2.334 1 98.69 174 PRO B N 1
ATOM 5543 C CA . PRO B 1 174 ? -2.379 -22.453 -2.453 1 98.69 174 PRO B CA 1
ATOM 5544 C C . PRO B 1 174 ? -2.562 -23.141 -1.101 1 98.69 174 PRO B C 1
ATOM 5546 O O . PRO B 1 174 ? -3.236 -24.172 -1.015 1 98.69 174 PRO B O 1
ATOM 5549 N N . GLN B 1 175 ? -2.018 -22.578 -0.022 1 98.81 175 GLN B N 1
ATOM 5550 C CA . GLN B 1 175 ? -2.297 -23.141 1.293 1 98.81 175 GLN B CA 1
ATOM 5551 C C . GLN B 1 175 ? -3.797 -23.188 1.565 1 98.81 175 GLN B C 1
ATOM 5553 O O . GLN B 1 175 ? -4.316 -24.203 2.031 1 98.81 175 GLN B O 1
ATOM 5558 N N . LEU B 1 176 ? -4.441 -22.109 1.275 1 98.75 176 LEU B N 1
ATOM 5559 C CA . LEU B 1 176 ? -5.879 -22.078 1.535 1 98.75 176 LEU B CA 1
ATOM 5560 C C . LEU B 1 176 ? -6.621 -23.078 0.651 1 98.75 176 LEU B C 1
ATOM 5562 O O . LEU B 1 176 ? -7.535 -23.75 1.112 1 98.75 176 LEU B O 1
ATOM 5566 N N . HIS B 1 177 ? -6.246 -23.125 -0.572 1 98.5 177 HIS B N 1
ATOM 5567 C CA . HIS B 1 177 ? -6.859 -24.094 -1.478 1 98.5 177 HIS B CA 1
ATOM 5568 C C . HIS B 1 177 ? -6.664 -25.516 -0.98 1 98.5 177 HIS B C 1
ATOM 5570 O O . HIS B 1 177 ? -7.594 -26.328 -1.011 1 98.5 177 HIS B O 1
ATOM 5576 N N . TRP B 1 178 ? -5.523 -25.797 -0.544 1 98.75 178 TRP B N 1
ATOM 5577 C CA . TRP B 1 178 ? -5.203 -27.109 0.009 1 98.75 178 TRP B CA 1
ATOM 5578 C C . TRP B 1 178 ? -6.055 -27.406 1.241 1 98.75 178 TRP B C 1
ATOM 5580 O O . TRP B 1 178 ? -6.59 -28.516 1.388 1 98.75 178 TRP B O 1
ATOM 5590 N N . MET B 1 179 ? -6.195 -26.438 2.078 1 98.81 179 MET B N 1
ATOM 5591 C CA . MET B 1 179 ? -6.953 -26.594 3.318 1 98.81 179 MET B CA 1
ATOM 5592 C C . MET B 1 179 ? -8.422 -26.859 3.027 1 98.81 179 MET B C 1
ATOM 5594 O O . MET B 1 179 ? -9.055 -27.688 3.691 1 98.81 179 MET B O 1
ATOM 5598 N N . VAL B 1 180 ? -8.938 -26.125 2.074 1 98.75 180 VAL B N 1
ATOM 5599 C CA . VAL B 1 180 ? -10.32 -26.344 1.677 1 98.75 180 VAL B CA 1
ATOM 5600 C C . VAL B 1 180 ? -10.508 -27.766 1.179 1 98.75 180 VAL B C 1
ATOM 5602 O O . VAL B 1 180 ? -11.438 -28.469 1.595 1 98.75 180 VAL B O 1
ATOM 5605 N N . ARG B 1 181 ? -9.641 -28.234 0.334 1 98.38 181 ARG B N 1
ATOM 5606 C CA . ARG B 1 181 ? -9.695 -29.594 -0.223 1 98.38 181 ARG B CA 1
ATOM 5607 C C . ARG B 1 181 ? -9.617 -30.641 0.879 1 98.38 181 ARG B C 1
ATOM 5609 O O . ARG B 1 181 ? -10.43 -31.562 0.913 1 98.38 181 ARG B O 1
ATOM 5616 N N . CYS B 1 182 ? -8.719 -30.484 1.763 1 98.25 182 CYS B N 1
ATOM 5617 C CA . CYS B 1 182 ? -8.492 -31.453 2.834 1 98.25 182 CYS B CA 1
ATOM 5618 C C . CYS B 1 182 ? -9.68 -31.484 3.793 1 98.25 182 CYS B C 1
ATOM 5620 O O . CYS B 1 182 ? -10.133 -32.562 4.188 1 98.25 182 CYS B O 1
ATOM 5622 N N . LYS B 1 183 ? -10.117 -30.297 4.113 1 98 183 LYS B N 1
ATOM 5623 C CA . LYS B 1 183 ? -11.25 -30.219 5.035 1 98 183 LYS B CA 1
ATOM 5624 C C . LYS B 1 183 ? -12.453 -30.969 4.492 1 98 183 LYS B C 1
ATOM 5626 O O . LYS B 1 183 ? -13.117 -31.719 5.223 1 98 183 LYS B O 1
ATOM 5631 N N . ASN B 1 184 ? -12.719 -30.781 3.271 1 98.12 184 ASN B N 1
ATOM 5632 C CA . ASN B 1 184 ? -13.891 -31.406 2.672 1 98.12 184 ASN B CA 1
ATOM 5633 C C . ASN B 1 184 ? -13.68 -32.906 2.451 1 98.12 184 ASN B C 1
ATOM 5635 O O . ASN B 1 184 ? -14.641 -33.656 2.264 1 98.12 184 ASN B O 1
ATOM 5639 N N . LYS B 1 185 ? -12.461 -33.375 2.477 1 96.38 185 LYS B N 1
ATOM 5640 C CA . LYS B 1 185 ? -12.156 -34.812 2.414 1 96.38 185 LYS B CA 1
ATOM 5641 C C . LYS B 1 185 ? -12.125 -35.438 3.811 1 96.38 185 LYS B C 1
ATOM 5643 O O . LYS B 1 185 ? -11.875 -36.625 3.961 1 96.38 185 LYS B O 1
ATOM 5648 N N . GLY B 1 186 ? -12.258 -34.594 4.82 1 96.12 186 GLY B N 1
ATOM 5649 C CA . GLY B 1 186 ? -12.305 -35.062 6.195 1 96.12 186 GLY B CA 1
ATOM 5650 C C . GLY B 1 186 ? -10.93 -35.344 6.773 1 96.12 186 GLY B C 1
ATOM 5651 O O . GLY B 1 186 ? -10.789 -36.125 7.699 1 96.12 186 GLY B O 1
ATOM 5652 N N . ILE B 1 187 ? -9.953 -34.719 6.254 1 95.06 187 ILE B N 1
ATOM 5653 C CA . ILE B 1 187 ? -8.602 -34.906 6.762 1 95.06 187 ILE B CA 1
ATOM 5654 C C . ILE B 1 187 ? -8.117 -33.625 7.414 1 95.06 187 ILE B C 1
ATOM 5656 O O . ILE B 1 187 ? -8.75 -32.562 7.266 1 95.06 187 ILE B O 1
ATOM 5660 N N . LYS B 1 188 ? -7.031 -33.688 8.188 1 95.5 188 LYS B N 1
ATOM 5661 C CA . LYS B 1 188 ? -6.461 -32.531 8.852 1 95.5 188 LYS B CA 1
ATOM 5662 C C . LYS B 1 188 ? -6.066 -31.453 7.848 1 95.5 188 LYS B C 1
ATOM 5664 O O . LYS B 1 188 ? -5.535 -31.75 6.781 1 95.5 188 LYS B O 1
ATOM 5669 N N . ALA B 1 189 ? -6.395 -30.188 8.219 1 96.75 189 ALA B N 1
ATOM 5670 C CA . ALA B 1 189 ? -6.297 -29.141 7.191 1 96.75 189 ALA B CA 1
ATOM 5671 C C . ALA B 1 189 ? -5.68 -27.875 7.758 1 96.75 189 ALA B C 1
ATOM 5673 O O . ALA B 1 189 ? -5.984 -26.766 7.293 1 96.75 189 ALA B O 1
ATOM 5674 N N . SER B 1 190 ? -4.828 -27.891 8.805 1 97.5 190 SER B N 1
ATOM 5675 C CA . SER B 1 190 ? -4.156 -26.719 9.359 1 97.5 190 SER B CA 1
ATOM 5676 C C . SER B 1 190 ? -2.898 -26.375 8.57 1 97.5 190 SER B C 1
ATOM 5678 O O . SER B 1 190 ? -2.461 -27.156 7.719 1 97.5 190 SER B O 1
ATOM 5680 N N . GLU B 1 191 ? -2.396 -25.234 8.844 1 97.94 191 GLU B N 1
ATOM 5681 C CA . GLU B 1 191 ? -1.131 -24.844 8.227 1 97.94 191 GLU B CA 1
ATOM 5682 C C . GLU B 1 191 ? -0.014 -25.812 8.609 1 97.94 191 GLU B C 1
ATOM 5684 O O . GLU B 1 191 ? 0.815 -26.172 7.77 1 97.94 191 GLU B O 1
ATOM 5689 N N . SER B 1 192 ? -0 -26.203 9.867 1 97.88 192 SER B N 1
ATOM 5690 C CA . SER B 1 192 ? 0.995 -27.172 10.328 1 97.88 192 SER B CA 1
ATOM 5691 C C . SER B 1 192 ? 0.879 -28.5 9.578 1 97.88 192 SER B C 1
ATOM 5693 O O . SER B 1 192 ? 1.89 -29.125 9.266 1 97.88 192 SER B O 1
ATOM 5695 N N . ASP B 1 193 ? -0.348 -28.906 9.312 1 98.5 193 ASP B N 1
ATOM 5696 C CA . ASP B 1 193 ? -0.568 -30.125 8.555 1 98.5 193 ASP B CA 1
ATOM 5697 C C . ASP B 1 193 ? -0.033 -29.984 7.129 1 98.5 193 ASP B C 1
ATOM 5699 O O . ASP B 1 193 ? 0.538 -30.938 6.578 1 98.5 193 ASP B O 1
ATOM 5703 N N . TYR B 1 194 ? -0.249 -28.859 6.57 1 98.62 194 TYR B N 1
ATOM 5704 C CA . TYR B 1 194 ? 0.274 -28.578 5.238 1 98.62 194 TYR B CA 1
ATOM 5705 C C . TYR B 1 194 ? 1.793 -28.703 5.211 1 98.62 194 TYR B C 1
ATOM 5707 O O . TYR B 1 194 ? 2.352 -29.391 4.355 1 98.62 194 TYR B O 1
ATOM 5715 N N . PHE B 1 195 ? 2.473 -28.078 6.164 1 98.62 195 PHE B N 1
ATOM 5716 C CA . PHE B 1 195 ? 3.93 -28.109 6.234 1 98.62 195 PHE B CA 1
ATOM 5717 C C . PHE B 1 195 ? 4.426 -29.531 6.461 1 98.62 195 PHE B C 1
ATOM 5719 O O . PHE B 1 195 ? 5.398 -29.969 5.84 1 98.62 195 PHE B O 1
ATOM 5726 N N . THR B 1 196 ? 3.746 -30.219 7.301 1 98.38 196 THR B N 1
ATOM 5727 C CA . THR B 1 196 ? 4.141 -31.594 7.602 1 98.38 196 THR B CA 1
ATOM 5728 C C . THR B 1 196 ? 4.074 -32.469 6.348 1 98.38 196 THR B C 1
ATOM 5730 O O . THR B 1 196 ? 4.984 -33.25 6.078 1 98.38 196 THR B O 1
ATOM 5733 N N . GLN B 1 197 ? 3.004 -32.312 5.645 1 98.12 197 GLN B N 1
ATOM 5734 C CA . GLN B 1 197 ? 2.859 -33.094 4.414 1 98.12 197 GLN B CA 1
ATOM 5735 C C . GLN B 1 197 ? 3.961 -32.75 3.414 1 98.12 197 GLN B C 1
ATOM 5737 O O . GLN B 1 197 ? 4.531 -33.625 2.777 1 98.12 197 GLN B O 1
ATOM 5742 N N . LEU B 1 198 ? 4.27 -31.484 3.252 1 98.25 198 LEU B N 1
ATOM 5743 C CA . LEU B 1 198 ? 5.312 -31.031 2.338 1 98.25 198 LEU B CA 1
ATOM 5744 C C . LEU B 1 198 ? 6.668 -31.609 2.73 1 98.25 198 LEU B C 1
ATOM 5746 O O . LEU B 1 198 ? 7.355 -32.219 1.899 1 98.25 198 LEU B O 1
ATOM 5750 N N . ILE B 1 199 ? 7.012 -31.438 3.988 1 98.62 199 ILE B N 1
ATOM 5751 C CA . ILE B 1 199 ? 8.328 -31.812 4.496 1 98.62 199 ILE B CA 1
ATOM 5752 C C . ILE B 1 199 ? 8.5 -33.312 4.438 1 98.62 199 ILE B C 1
ATOM 5754 O O . ILE B 1 199 ? 9.531 -33.812 3.967 1 98.62 199 ILE B O 1
ATOM 5758 N N . ASN B 1 200 ? 7.477 -34.094 4.82 1 98.44 200 ASN B N 1
ATOM 5759 C CA . ASN B 1 200 ? 7.562 -35.531 4.848 1 98.44 200 ASN B CA 1
ATOM 5760 C C . ASN B 1 200 ? 7.617 -36.125 3.441 1 98.44 200 ASN B C 1
ATOM 5762 O O . ASN B 1 200 ? 8.367 -37.062 3.184 1 98.44 200 ASN B O 1
ATOM 5766 N N . SER B 1 201 ? 6.797 -35.625 2.613 1 98.44 201 SER B N 1
ATOM 5767 C CA . SER B 1 201 ? 6.785 -36.156 1.253 1 98.44 201 SER B CA 1
ATOM 5768 C C . SER B 1 201 ? 8.086 -35.844 0.524 1 98.44 201 SER B C 1
ATOM 5770 O O . SER B 1 201 ? 8.57 -36.656 -0.275 1 98.44 201 SER B O 1
ATOM 5772 N N . PHE B 1 202 ? 8.648 -34.688 0.777 1 98.44 202 PHE B N 1
ATOM 5773 C CA . PHE B 1 202 ? 9.945 -34.312 0.204 1 98.44 202 PHE B CA 1
ATOM 5774 C C . PHE B 1 202 ? 11.031 -35.281 0.703 1 98.44 202 PHE B C 1
ATOM 5776 O O . PHE B 1 202 ? 11.836 -35.781 -0.087 1 98.44 202 PHE B O 1
ATOM 5783 N N . ARG B 1 203 ? 11.016 -35.438 1.982 1 98.12 203 ARG B N 1
ATOM 5784 C CA . ARG B 1 203 ? 11.969 -36.375 2.584 1 98.12 203 ARG B CA 1
ATOM 5785 C C . ARG B 1 203 ? 11.859 -37.75 1.958 1 98.12 203 ARG B C 1
ATOM 5787 O O . ARG B 1 203 ? 12.867 -38.375 1.636 1 98.12 203 ARG B O 1
ATOM 5794 N N . ARG B 1 204 ? 10.656 -38.219 1.759 1 97.75 204 ARG B N 1
ATOM 5795 C CA . ARG B 1 204 ? 10.43 -39.531 1.164 1 97.75 204 ARG B CA 1
ATOM 5796 C C . ARG B 1 204 ? 10.977 -39.594 -0.26 1 97.75 204 ARG B C 1
ATOM 5798 O O . ARG B 1 204 ? 11.578 -40.594 -0.661 1 97.75 204 ARG B O 1
ATOM 5805 N N . MET B 1 205 ? 10.734 -38.531 -1 1 97.56 205 MET B N 1
ATOM 5806 C CA . MET B 1 205 ? 11.273 -38.469 -2.355 1 97.56 205 MET B CA 1
ATOM 5807 C C . MET B 1 205 ? 12.797 -38.594 -2.348 1 97.56 205 MET B C 1
ATOM 5809 O O . MET B 1 205 ? 13.367 -39.312 -3.168 1 97.56 205 MET B O 1
ATOM 5813 N N . LEU B 1 206 ? 13.414 -37.906 -1.426 1 95.5 206 LEU B N 1
ATOM 5814 C CA . LEU B 1 206 ? 14.867 -37.906 -1.37 1 95.5 206 LEU B CA 1
ATOM 5815 C C . LEU B 1 206 ? 15.398 -39.281 -0.933 1 95.5 206 LEU B C 1
ATOM 5817 O O . LEU B 1 206 ? 16.469 -39.719 -1.389 1 95.5 206 LEU B O 1
ATOM 5821 N N . GLU B 1 207 ? 14.688 -39.969 -0.055 1 94.94 207 GLU B N 1
ATOM 5822 C CA . GLU B 1 207 ? 15.078 -41.312 0.404 1 94.94 207 GLU B CA 1
ATOM 5823 C C . GLU B 1 207 ? 15.055 -42.312 -0.742 1 94.94 207 GLU B C 1
ATOM 5825 O O . GLU B 1 207 ? 15.766 -43.312 -0.705 1 94.94 207 GLU B O 1
ATOM 5830 N N . LEU B 1 208 ? 14.266 -42 -1.726 1 94.75 208 LEU B N 1
ATOM 5831 C CA . LEU B 1 208 ? 14.078 -42.938 -2.834 1 94.75 208 LEU B CA 1
ATOM 5832 C C . LEU B 1 208 ? 15.039 -42.625 -3.977 1 94.75 208 LEU B C 1
ATOM 5834 O O . LEU B 1 208 ? 14.992 -43.281 -5.023 1 94.75 208 LEU B O 1
ATOM 5838 N N . VAL B 1 209 ? 15.883 -41.625 -3.756 1 92.44 209 VAL B N 1
ATOM 5839 C CA . VAL B 1 209 ? 16.922 -41.344 -4.734 1 92.44 209 VAL B CA 1
ATOM 5840 C C . VAL B 1 209 ? 17.984 -42.438 -4.699 1 92.44 209 VAL B C 1
ATOM 5842 O O . VAL B 1 209 ? 18.484 -42.781 -3.633 1 92.44 209 VAL B O 1
ATOM 5845 N N . PRO B 1 210 ? 18.281 -42.938 -5.812 1 87.81 210 PRO B N 1
ATOM 5846 C CA . PRO B 1 210 ? 19.312 -43.969 -5.832 1 87.81 210 PRO B CA 1
ATOM 5847 C C . PRO B 1 210 ? 20.656 -43.469 -5.297 1 87.81 210 PRO B C 1
ATOM 5849 O O . PRO B 1 210 ? 21.047 -42.312 -5.555 1 87.81 210 PRO B O 1
ATOM 5852 N N . LYS B 1 211 ? 21.359 -44.281 -4.543 1 77.31 211 LYS B N 1
ATOM 5853 C CA . LYS B 1 211 ? 22.578 -43.906 -3.828 1 77.31 211 LYS B CA 1
ATOM 5854 C C . LYS B 1 211 ? 23.688 -43.5 -4.801 1 77.31 211 LYS B C 1
ATOM 5856 O O . LYS B 1 211 ? 24.547 -42.688 -4.449 1 77.31 211 LYS B O 1
ATOM 5861 N N . ASP B 1 212 ? 23.688 -44.062 -5.957 1 73.12 212 ASP B N 1
ATOM 5862 C CA . ASP B 1 212 ? 24.75 -43.781 -6.918 1 73.12 212 ASP B CA 1
ATOM 5863 C C . ASP B 1 212 ? 24.547 -42.406 -7.547 1 73.12 212 ASP B C 1
ATOM 5865 O O . ASP B 1 212 ? 25.438 -41.906 -8.234 1 73.12 212 ASP B O 1
ATOM 5869 N N . LYS B 1 213 ? 23.5 -41.781 -7.363 1 66.38 213 LYS B N 1
ATOM 5870 C CA . LYS B 1 213 ? 23.188 -40.469 -7.969 1 66.38 213 LYS B CA 1
ATOM 5871 C C . LYS B 1 213 ? 23.375 -39.344 -6.965 1 66.38 213 LYS B C 1
ATOM 5873 O O . LYS B 1 213 ? 23.219 -38.188 -7.312 1 66.38 213 LYS B O 1
ATOM 5878 N N . GLY B 1 214 ? 23.891 -39.656 -5.797 1 58.66 214 GLY B N 1
ATOM 5879 C CA . GLY B 1 214 ? 23.891 -38.625 -4.766 1 58.66 214 GLY B CA 1
ATOM 5880 C C . GLY B 1 214 ? 24.688 -37.375 -5.156 1 58.66 214 GLY B C 1
ATOM 5881 O O . GLY B 1 214 ? 25.766 -37.5 -5.742 1 58.66 214 GLY B O 1
ATOM 5882 N N . GLY B 1 215 ? 24.031 -36.312 -5.375 1 59.12 215 GLY B N 1
ATOM 5883 C CA . GLY B 1 215 ? 24.516 -35.031 -5.93 1 59.12 215 GLY B CA 1
ATOM 5884 C C . GLY B 1 215 ? 25.531 -34.344 -5.047 1 59.12 215 GLY B C 1
ATOM 5885 O O . GLY B 1 215 ? 25.672 -34.688 -3.869 1 59.12 215 GLY B O 1
ATOM 5886 N N . ASP B 1 216 ? 26.391 -33.625 -5.715 1 65 216 ASP B N 1
ATOM 5887 C CA . ASP B 1 216 ? 27.375 -32.688 -5.176 1 65 216 ASP B CA 1
ATOM 5888 C C . ASP B 1 216 ? 26.703 -31.656 -4.281 1 65 216 ASP B C 1
ATOM 5890 O O . ASP B 1 216 ? 25.5 -31.391 -4.43 1 65 216 ASP B O 1
ATOM 5894 N N . GLU B 1 217 ? 27.375 -31.375 -3.246 1 68.56 217 GLU B N 1
ATOM 5895 C CA . GLU B 1 217 ? 26.953 -30.375 -2.279 1 68.56 217 GLU B CA 1
ATOM 5896 C C . GLU B 1 217 ? 26.422 -29.125 -2.982 1 68.56 217 GLU B C 1
ATOM 5898 O O . GLU B 1 217 ? 25.453 -28.516 -2.539 1 68.56 217 GLU B O 1
ATOM 5903 N N . LEU B 1 218 ? 26.984 -28.797 -3.992 1 68.5 218 LEU B N 1
ATOM 5904 C CA . LEU B 1 218 ? 26.578 -27.609 -4.738 1 68.5 218 LEU B CA 1
ATOM 5905 C C . LEU B 1 218 ? 25.188 -27.812 -5.355 1 68.5 218 LEU B C 1
ATOM 5907 O O . LEU B 1 218 ? 24.422 -26.844 -5.477 1 68.5 218 LEU B O 1
ATOM 5911 N N . ALA B 1 219 ? 24.938 -28.984 -5.543 1 79.62 219 ALA B N 1
ATOM 5912 C CA . ALA B 1 219 ? 23.656 -29.312 -6.156 1 79.62 219 ALA B CA 1
ATOM 5913 C C . ALA B 1 219 ? 22.516 -29.156 -5.152 1 79.62 219 ALA B C 1
ATOM 5915 O O . ALA B 1 219 ? 21.344 -29.047 -5.539 1 79.62 219 ALA B O 1
ATOM 5916 N N . LYS B 1 220 ? 22.906 -28.938 -3.949 1 90.31 220 LYS B N 1
ATOM 5917 C CA . LYS B 1 220 ? 21.875 -28.875 -2.912 1 90.31 220 LYS B CA 1
ATOM 5918 C C . LYS B 1 220 ? 21.594 -27.422 -2.514 1 90.31 220 LYS B C 1
ATOM 5920 O O . LYS B 1 220 ? 20.641 -27.156 -1.767 1 90.31 220 LYS B O 1
ATOM 5925 N N . LYS B 1 221 ? 22.344 -26.469 -3.051 1 94.88 221 LYS B N 1
ATOM 5926 C CA . LYS B 1 221 ? 22.141 -25.062 -2.719 1 94.88 221 LYS B CA 1
ATOM 5927 C C . LYS B 1 221 ? 21.094 -24.438 -3.625 1 94.88 221 LYS B C 1
ATOM 5929 O O . LYS B 1 221 ? 21.109 -24.641 -4.84 1 94.88 221 LYS B O 1
ATOM 5934 N N . LEU B 1 222 ? 20.188 -23.703 -3.021 1 97.88 222 LEU B N 1
ATOM 5935 C CA . LEU B 1 222 ? 19.125 -23.016 -3.746 1 97.88 222 LEU B CA 1
ATOM 5936 C C . LEU B 1 222 ? 18.859 -21.641 -3.145 1 97.88 222 LEU B C 1
ATOM 5938 O O . LEU B 1 222 ? 18.703 -21.516 -1.929 1 97.88 222 LEU B O 1
ATOM 5942 N N . ILE B 1 223 ? 18.938 -20.578 -3.961 1 98.44 223 ILE B N 1
ATOM 5943 C CA . ILE B 1 223 ? 18.531 -19.25 -3.521 1 98.44 223 ILE B CA 1
ATOM 5944 C C . ILE B 1 223 ? 17.125 -18.953 -4.039 1 98.44 223 ILE B C 1
ATOM 5946 O O . ILE B 1 223 ? 16.859 -19.078 -5.234 1 98.44 223 ILE B O 1
ATOM 5950 N N . VAL B 1 224 ? 16.25 -18.531 -3.152 1 98.81 224 VAL B N 1
ATOM 5951 C CA . VAL B 1 224 ? 14.852 -18.344 -3.543 1 98.81 224 VAL B CA 1
ATOM 5952 C C . VAL B 1 224 ? 14.453 -16.875 -3.365 1 98.81 224 VAL B C 1
ATOM 5954 O O . VAL B 1 224 ? 14.586 -16.328 -2.271 1 98.81 224 VAL B O 1
ATOM 5957 N N . ASP B 1 225 ? 14.016 -16.281 -4.453 1 98.75 225 ASP B N 1
ATOM 5958 C CA . ASP B 1 225 ? 13.359 -14.984 -4.434 1 98.75 225 ASP B CA 1
ATOM 5959 C C . ASP B 1 225 ? 11.922 -15.094 -3.918 1 98.75 225 ASP B C 1
ATOM 5961 O O . ASP B 1 225 ? 11.039 -15.57 -4.633 1 98.75 225 ASP B O 1
ATOM 5965 N N . GLY B 1 226 ? 11.68 -14.57 -2.725 1 98.75 226 GLY B N 1
ATOM 5966 C CA . GLY B 1 226 ? 10.367 -14.68 -2.115 1 98.75 226 GLY B CA 1
ATOM 5967 C C . GLY B 1 226 ? 9.438 -13.547 -2.5 1 98.75 226 GLY B C 1
ATOM 5968 O O . GLY B 1 226 ? 8.344 -13.406 -1.937 1 98.75 226 GLY B O 1
ATOM 5969 N N . ALA B 1 227 ? 9.883 -12.641 -3.365 1 98.69 227 ALA B N 1
ATOM 5970 C CA . ALA B 1 227 ? 9.102 -11.539 -3.92 1 98.69 227 ALA B CA 1
ATOM 5971 C C . ALA B 1 227 ? 8.672 -10.562 -2.826 1 98.69 227 ALA B C 1
ATOM 5973 O O . ALA B 1 227 ? 7.73 -9.789 -3.012 1 98.69 227 ALA B O 1
ATOM 5974 N N . ASN B 1 228 ? 9.242 -10.68 -1.685 1 98.19 228 ASN B N 1
ATOM 5975 C CA . ASN B 1 228 ? 8.82 -9.938 -0.501 1 98.19 228 ASN B CA 1
ATOM 5976 C C . ASN B 1 228 ? 7.371 -10.234 -0.137 1 98.19 228 ASN B C 1
ATOM 5978 O O . ASN B 1 228 ? 6.656 -9.359 0.351 1 98.19 228 ASN B O 1
ATOM 5982 N N . GLY B 1 229 ? 6.914 -11.445 -0.458 1 98.44 229 GLY B N 1
ATOM 5983 C CA . GLY B 1 229 ? 5.555 -11.867 -0.178 1 98.44 229 GLY B CA 1
ATOM 5984 C C . GLY B 1 229 ? 5.473 -12.992 0.833 1 98.44 229 GLY B C 1
ATOM 5985 O O . GLY B 1 229 ? 6.473 -13.336 1.466 1 98.44 229 GLY B O 1
ATOM 5986 N N . ILE B 1 230 ? 4.312 -13.586 0.973 1 98.69 230 ILE B N 1
ATOM 5987 C CA . ILE B 1 230 ? 4.012 -14.555 2.02 1 98.69 230 ILE B CA 1
ATOM 5988 C C . ILE B 1 230 ? 4.781 -15.844 1.765 1 98.69 230 ILE B C 1
ATOM 5990 O O . ILE B 1 230 ? 5.152 -16.547 2.705 1 98.69 230 ILE B O 1
ATOM 5994 N N . GLY B 1 231 ? 5.09 -16.156 0.5 1 98.75 231 GLY B N 1
ATOM 5995 C CA . GLY B 1 231 ? 5.863 -17.344 0.204 1 98.75 231 GLY B CA 1
ATOM 5996 C C . GLY B 1 231 ? 7.246 -17.328 0.832 1 98.75 231 GLY B C 1
ATOM 5997 O O . GLY B 1 231 ? 7.727 -18.359 1.313 1 98.75 231 GLY B O 1
ATOM 5998 N N . GLY B 1 232 ? 7.918 -16.141 0.733 1 98.56 232 GLY B N 1
ATOM 5999 C CA . GLY B 1 232 ? 9.211 -15.992 1.392 1 98.56 232 GLY B CA 1
ATOM 6000 C C . GLY B 1 232 ? 9.133 -16.188 2.895 1 98.56 232 GLY B C 1
ATOM 6001 O O . GLY B 1 232 ? 9.984 -16.859 3.48 1 98.56 232 GLY B O 1
ATOM 6002 N N . VAL B 1 233 ? 8.109 -15.672 3.492 1 98.19 233 VAL B N 1
ATOM 6003 C CA . VAL B 1 233 ? 7.898 -15.781 4.93 1 98.19 233 VAL B CA 1
ATOM 6004 C C . VAL B 1 233 ? 7.754 -17.25 5.316 1 98.19 233 VAL B C 1
ATOM 6006 O O . VAL B 1 233 ? 8.375 -17.719 6.277 1 98.19 233 VAL B O 1
ATOM 6009 N N . LYS B 1 234 ? 6.949 -17.969 4.555 1 98.69 234 LYS B N 1
ATOM 6010 C CA . LYS B 1 234 ? 6.676 -19.375 4.875 1 98.69 234 LYS B CA 1
ATOM 6011 C C . LYS B 1 234 ? 7.906 -20.234 4.633 1 98.69 234 LYS B C 1
ATOM 6013 O O . LYS B 1 234 ? 8.164 -21.172 5.391 1 98.69 234 LYS B O 1
ATOM 6018 N N . LEU B 1 235 ? 8.609 -19.938 3.615 1 98.56 235 LEU B N 1
ATOM 6019 C CA . LEU B 1 235 ? 9.805 -20.719 3.328 1 98.56 235 LEU B CA 1
ATOM 6020 C C . LEU B 1 235 ? 10.852 -20.531 4.418 1 98.56 235 LEU B C 1
ATOM 6022 O O . LEU B 1 235 ? 11.547 -21.469 4.797 1 98.56 235 LEU B O 1
ATOM 6026 N N . GLU B 1 236 ? 11 -19.281 4.875 1 98.12 236 GLU B N 1
ATOM 6027 C CA . GLU B 1 236 ? 11.898 -19 5.996 1 98.12 236 GLU B CA 1
ATOM 6028 C C . GLU B 1 236 ? 11.516 -19.828 7.219 1 98.12 236 GLU B C 1
ATOM 6030 O O . GLU B 1 236 ? 12.383 -20.281 7.969 1 98.12 236 GLU B O 1
ATOM 6035 N N . GLN B 1 237 ? 10.312 -20.078 7.367 1 97.5 237 GLN B N 1
ATOM 6036 C CA . GLN B 1 237 ? 9.797 -20.797 8.523 1 97.5 237 GLN B CA 1
ATOM 6037 C C . GLN B 1 237 ? 10.18 -22.281 8.461 1 97.5 237 GLN B C 1
ATOM 6039 O O . GLN B 1 237 ? 10.438 -22.906 9.492 1 97.5 237 GLN B O 1
ATOM 6044 N N . ILE B 1 238 ? 10.281 -22.859 7.258 1 98.19 238 ILE B N 1
ATOM 6045 C CA . ILE B 1 238 ? 10.344 -24.312 7.227 1 98.19 238 ILE B CA 1
ATOM 6046 C C . ILE B 1 238 ? 11.672 -24.766 6.625 1 98.19 238 ILE B C 1
ATOM 6048 O O . ILE B 1 238 ? 12 -25.953 6.652 1 98.19 238 ILE B O 1
ATOM 6052 N N . LYS B 1 239 ? 12.453 -23.859 6.098 1 98 239 LYS B N 1
ATOM 6053 C CA . LYS B 1 239 ? 13.633 -24.234 5.316 1 98 239 LYS B CA 1
ATOM 6054 C C . LYS B 1 239 ? 14.594 -25.078 6.145 1 98 239 LYS B C 1
ATOM 6056 O O . LYS B 1 239 ? 15.266 -25.969 5.609 1 98 239 LYS B O 1
ATOM 6061 N N . ALA B 1 240 ? 14.625 -24.922 7.449 1 97.62 240 ALA B N 1
ATOM 6062 C CA . ALA B 1 240 ? 15.539 -25.656 8.312 1 97.62 240 ALA B CA 1
ATOM 6063 C C . ALA B 1 240 ? 15.141 -27.125 8.398 1 97.62 240 ALA B C 1
ATOM 6065 O O . ALA B 1 240 ? 15.977 -28 8.664 1 97.62 240 ALA B O 1
ATOM 6066 N N . GLU B 1 241 ? 13.922 -27.422 8.125 1 98 241 GLU B N 1
ATOM 6067 C CA . GLU B 1 241 ? 13.414 -28.781 8.234 1 98 241 GLU B CA 1
ATOM 6068 C C . GLU B 1 241 ? 13.523 -29.516 6.902 1 98 241 GLU B C 1
ATOM 6070 O O . GLU B 1 241 ? 13.242 -30.719 6.82 1 98 241 GLU B O 1
ATOM 6075 N N . LEU B 1 242 ? 13.891 -28.812 5.91 1 97.75 242 LEU B N 1
ATOM 6076 C CA . LEU B 1 242 ? 14.031 -29.406 4.59 1 97.75 242 LEU B CA 1
ATOM 6077 C C . LEU B 1 242 ? 15.43 -29.984 4.395 1 97.75 242 LEU B C 1
ATOM 6079 O O . LEU B 1 242 ? 16.219 -29.469 3.602 1 97.75 242 LEU B O 1
ATOM 6083 N N . SER B 1 243 ? 15.594 -31.156 4.977 1 93.94 243 SER B N 1
ATOM 6084 C CA . SER B 1 243 ? 16.891 -31.828 4.891 1 93.94 243 SER B CA 1
ATOM 6085 C C . SER B 1 243 ? 17.219 -32.219 3.449 1 93.94 243 SER B C 1
ATOM 6087 O O . SER B 1 243 ? 16.344 -32.656 2.709 1 93.94 243 SER B O 1
ATOM 6089 N N . GLY B 1 244 ? 18.406 -32 3.029 1 92.81 244 GLY B N 1
ATOM 6090 C CA . GLY B 1 244 ? 18.844 -32.344 1.688 1 92.81 244 GLY B CA 1
ATOM 6091 C C . GLY B 1 244 ? 18.797 -31.172 0.726 1 92.81 244 GLY B C 1
ATOM 6092 O O . GLY B 1 244 ? 19.172 -31.297 -0.443 1 92.81 244 GLY B O 1
ATOM 6093 N N . LEU B 1 245 ? 18.328 -30.047 1.203 1 95.81 245 LEU B N 1
ATOM 6094 C CA . LEU B 1 245 ? 18.266 -28.812 0.42 1 95.81 245 LEU B CA 1
ATOM 6095 C C . LEU B 1 245 ? 18.656 -27.609 1.269 1 95.81 245 LEU B C 1
ATOM 6097 O O . LEU B 1 245 ? 18.078 -27.391 2.338 1 95.81 245 LEU B O 1
ATOM 6101 N N . ASP B 1 246 ? 19.656 -26.906 0.861 1 96.62 246 ASP B N 1
ATOM 6102 C CA . ASP B 1 246 ? 20.109 -25.688 1.54 1 96.62 246 ASP B CA 1
ATOM 6103 C C . ASP B 1 246 ? 19.516 -24.453 0.882 1 96.62 246 ASP B C 1
ATOM 6105 O O . ASP B 1 246 ? 20.062 -23.938 -0.096 1 96.62 246 ASP B O 1
ATOM 6109 N N . ILE B 1 247 ? 18.516 -23.875 1.521 1 98.12 247 ILE B N 1
ATOM 6110 C CA . ILE B 1 247 ? 17.766 -22.781 0.911 1 98.12 247 ILE B CA 1
ATOM 6111 C C . ILE B 1 247 ? 18.172 -21.453 1.539 1 98.12 247 ILE B C 1
ATOM 6113 O O . ILE B 1 247 ? 18.188 -21.312 2.764 1 98.12 247 ILE B O 1
ATOM 6117 N N . ILE B 1 248 ? 18.547 -20.5 0.735 1 98 248 ILE B N 1
ATOM 6118 C CA . ILE B 1 248 ? 18.703 -19.109 1.132 1 98 248 ILE B CA 1
ATOM 6119 C C . ILE B 1 248 ? 17.562 -18.266 0.543 1 98 248 ILE B C 1
ATOM 6121 O O . ILE B 1 248 ? 17.359 -18.25 -0.673 1 98 248 ILE B O 1
ATOM 6125 N N . VAL B 1 249 ? 16.844 -17.594 1.386 1 98.31 249 VAL B N 1
ATOM 6126 C CA . VAL B 1 249 ? 15.719 -16.797 0.914 1 98.31 249 VAL B CA 1
ATOM 6127 C C . VAL B 1 249 ? 16.141 -15.344 0.777 1 98.31 249 VAL B C 1
ATOM 6129 O O . VAL B 1 249 ? 16.719 -14.766 1.704 1 98.31 249 VAL B O 1
ATOM 6132 N N . ARG B 1 250 ? 15.945 -14.789 -0.419 1 97.69 250 ARG B N 1
ATOM 6133 C CA . ARG B 1 250 ? 16.016 -13.359 -0.699 1 97.69 250 ARG B CA 1
ATOM 6134 C C . ARG B 1 250 ? 14.633 -12.758 -0.869 1 97.69 250 ARG B C 1
ATOM 6136 O O . ARG B 1 250 ? 13.695 -13.453 -1.287 1 97.69 250 ARG B O 1
ATOM 6143 N N . ASN B 1 251 ? 14.508 -11.414 -0.56 1 97.88 251 ASN B N 1
ATOM 6144 C CA . ASN B 1 251 ? 13.18 -10.805 -0.631 1 97.88 251 ASN B CA 1
ATOM 6145 C C . ASN B 1 251 ? 12.156 -11.602 0.179 1 97.88 251 ASN B C 1
ATOM 6147 O O . ASN B 1 251 ? 11.102 -11.977 -0.34 1 97.88 251 ASN B O 1
ATOM 6151 N N . SER B 1 252 ? 12.445 -11.789 1.465 1 97.5 252 SER B N 1
ATOM 6152 C CA . SER B 1 252 ? 11.742 -12.734 2.334 1 97.5 252 SER B CA 1
ATOM 6153 C C . SER B 1 252 ? 10.453 -12.125 2.873 1 97.5 252 SER B C 1
ATOM 6155 O O . SER B 1 252 ? 9.617 -12.836 3.445 1 97.5 252 SER B O 1
ATOM 6157 N N . GLY B 1 253 ? 10.305 -10.867 2.725 1 93.75 253 GLY B N 1
ATOM 6158 C CA . GLY B 1 253 ? 9.156 -10.18 3.297 1 93.75 253 GLY B CA 1
ATOM 6159 C C . GLY B 1 253 ? 9.469 -9.484 4.605 1 93.75 253 GLY B C 1
ATOM 6160 O O . GLY B 1 253 ? 8.617 -8.805 5.176 1 93.75 253 GLY B O 1
ATOM 6161 N N . LYS B 1 254 ? 10.648 -9.57 5.047 1 92.25 254 LYS B N 1
ATOM 6162 C CA . LYS B 1 254 ? 11.07 -8.844 6.246 1 92.25 254 LYS B CA 1
ATOM 6163 C C . LYS B 1 254 ? 11.094 -7.336 5.992 1 92.25 254 LYS B C 1
ATOM 6165 O O . LYS B 1 254 ? 11.422 -6.891 4.891 1 92.25 254 LYS B O 1
ATOM 6170 N N . GLU B 1 255 ? 10.789 -6.648 7.02 1 87.56 255 GLU B N 1
ATOM 6171 C CA . GLU B 1 255 ? 10.734 -5.191 6.91 1 87.56 255 GLU B CA 1
ATOM 6172 C C . GLU B 1 255 ? 12.078 -4.629 6.438 1 87.56 255 GLU B C 1
ATOM 6174 O O . GLU B 1 255 ? 13.133 -5.031 6.93 1 87.56 255 GLU B O 1
ATOM 6179 N N . GLY B 1 256 ? 12.016 -3.801 5.414 1 89.56 256 GLY B N 1
ATOM 6180 C CA . GLY B 1 256 ? 13.211 -3.094 4.969 1 89.56 256 GLY B CA 1
ATOM 6181 C C . GLY B 1 256 ? 13.914 -3.783 3.816 1 89.56 256 GLY B C 1
ATOM 6182 O O . GLY B 1 256 ? 14.758 -3.182 3.152 1 89.56 256 GLY B O 1
ATOM 6183 N N . GLU B 1 257 ? 13.562 -5.016 3.523 1 91.69 257 GLU B N 1
ATOM 6184 C CA . GLU B 1 257 ? 14.25 -5.777 2.488 1 91.69 257 GLU B CA 1
ATOM 6185 C C . GLU B 1 257 ? 13.852 -5.309 1.095 1 91.69 257 GLU B C 1
ATOM 6187 O O . GLU B 1 257 ? 14.672 -5.305 0.174 1 91.69 257 GLU B O 1
ATOM 6192 N N . GLY B 1 258 ? 12.625 -4.949 0.988 1 94.94 258 GLY B N 1
ATOM 6193 C CA . GLY B 1 258 ? 12.086 -4.535 -0.3 1 94.94 258 GLY B CA 1
ATOM 6194 C C . GLY B 1 258 ? 10.578 -4.355 -0.288 1 94.94 258 GLY B C 1
ATOM 6195 O O . GLY B 1 258 ? 9.969 -4.273 0.778 1 94.94 258 GLY B O 1
ATOM 6196 N N . ILE B 1 259 ? 10.07 -4.133 -1.473 1 95.5 259 ILE B N 1
ATOM 6197 C CA . ILE B 1 259 ? 8.641 -3.922 -1.66 1 95.5 259 ILE B CA 1
ATOM 6198 C C . ILE B 1 259 ? 8.031 -5.113 -2.402 1 95.5 259 ILE B C 1
ATOM 6200 O O . ILE B 1 259 ? 8.617 -5.617 -3.361 1 95.5 259 ILE B O 1
ATOM 6204 N N . LEU B 1 260 ? 6.891 -5.555 -1.991 1 97.56 260 LEU B N 1
ATOM 6205 C CA . LEU B 1 260 ? 6.195 -6.707 -2.555 1 97.56 260 LEU B CA 1
ATOM 6206 C C . LEU B 1 260 ? 6.141 -6.617 -4.078 1 97.56 260 LEU B C 1
ATOM 6208 O O . LEU B 1 260 ? 5.656 -5.625 -4.629 1 97.56 260 LEU B O 1
ATOM 6212 N N . ASN B 1 261 ? 6.688 -7.598 -4.805 1 97.5 261 ASN B N 1
ATOM 6213 C CA . ASN B 1 261 ? 6.621 -7.82 -6.246 1 97.5 261 ASN B CA 1
ATOM 6214 C C . ASN B 1 261 ? 7.383 -6.746 -7.016 1 97.5 261 ASN B C 1
ATOM 6216 O O . ASN B 1 261 ? 7.445 -6.785 -8.25 1 97.5 261 ASN B O 1
ATOM 6220 N N . HIS B 1 262 ? 7.957 -5.773 -6.305 1 95.88 262 HIS B N 1
ATOM 6221 C CA . HIS B 1 262 ? 8.633 -4.68 -6.988 1 95.88 262 HIS B CA 1
ATOM 6222 C C . HIS B 1 262 ? 10.055 -5.074 -7.387 1 95.88 262 HIS B C 1
ATOM 6224 O O . HIS B 1 262 ? 10.93 -5.195 -6.531 1 95.88 262 HIS B O 1
ATOM 6230 N N . MET B 1 263 ? 10.297 -5.215 -8.695 1 94.69 263 MET B N 1
ATOM 6231 C CA . MET B 1 263 ? 11.578 -5.602 -9.273 1 94.69 263 MET B CA 1
ATOM 6232 C C . MET B 1 263 ? 12.039 -6.953 -8.734 1 94.69 263 MET B C 1
ATOM 6234 O O . MET B 1 263 ? 13.234 -7.16 -8.508 1 94.69 263 MET B O 1
ATOM 6238 N N . CYS B 1 264 ? 11.18 -7.742 -8.414 1 97.38 264 CYS B N 1
ATOM 6239 C CA . CYS B 1 264 ? 11.375 -9.117 -7.953 1 97.38 264 CYS B CA 1
ATOM 6240 C C . CYS B 1 264 ? 10.109 -9.945 -8.148 1 97.38 264 CYS B C 1
ATOM 6242 O O . CYS B 1 264 ? 9.078 -9.414 -8.547 1 97.38 264 CYS B O 1
ATOM 6244 N N . GLY B 1 265 ? 10.25 -11.297 -7.934 1 98.5 265 GLY B N 1
ATOM 6245 C CA . GLY B 1 265 ? 9.117 -12.195 -8.07 1 98.5 265 GLY B CA 1
ATOM 6246 C C . GLY B 1 265 ? 9.062 -12.898 -9.414 1 98.5 265 GLY B C 1
ATOM 6247 O O . GLY B 1 265 ? 9.672 -12.43 -10.383 1 98.5 265 GLY B O 1
ATOM 6248 N N . ALA B 1 266 ? 8.266 -13.852 -9.422 1 98.56 266 ALA B N 1
ATOM 6249 C CA . ALA B 1 266 ? 8.195 -14.742 -10.578 1 98.56 266 ALA B CA 1
ATOM 6250 C C . ALA B 1 266 ? 7.758 -13.984 -11.828 1 98.56 266 ALA B C 1
ATOM 6252 O O . ALA B 1 266 ? 8.305 -14.188 -12.914 1 98.56 266 ALA B O 1
ATOM 6253 N N . ASP B 1 267 ? 6.781 -13.133 -11.68 1 96.75 267 ASP B N 1
ATOM 6254 C CA . ASP B 1 267 ? 6.281 -12.391 -12.828 1 96.75 267 ASP B CA 1
ATOM 6255 C C . ASP B 1 267 ? 7.363 -11.469 -13.398 1 96.75 267 ASP B C 1
ATOM 6257 O O . ASP B 1 267 ? 7.547 -11.391 -14.609 1 96.75 267 ASP B O 1
ATOM 6261 N N . PHE B 1 268 ? 8.07 -10.781 -12.531 1 96.38 268 PHE B N 1
ATOM 6262 C CA . PHE B 1 268 ? 9.141 -9.875 -12.93 1 96.38 268 PHE B CA 1
ATOM 6263 C C . PHE B 1 268 ? 10.266 -10.633 -13.625 1 96.38 268 PHE B C 1
ATOM 6265 O O . PHE B 1 268 ? 10.711 -10.227 -14.703 1 96.38 268 PHE B O 1
ATOM 6272 N N . VAL B 1 269 ? 10.711 -11.719 -13.016 1 97.12 269 VAL B N 1
ATOM 6273 C CA . VAL B 1 269 ? 11.828 -12.5 -13.547 1 97.12 269 VAL B CA 1
ATOM 6274 C C . VAL B 1 269 ? 11.445 -13.086 -14.898 1 97.12 269 VAL B C 1
ATOM 6276 O O . VAL B 1 269 ? 12.25 -13.086 -15.836 1 97.12 269 VAL B O 1
ATOM 6279 N N . GLN B 1 270 ? 10.266 -13.578 -14.992 1 95.56 270 GLN B N 1
ATOM 6280 C CA . GLN B 1 270 ? 9.812 -14.203 -16.234 1 95.56 270 GLN B CA 1
ATOM 6281 C C . GLN B 1 270 ? 9.695 -13.18 -17.359 1 95.56 270 GLN B C 1
ATOM 6283 O O . GLN B 1 270 ? 10.062 -13.461 -18.5 1 95.56 270 GLN B O 1
ATOM 6288 N N . LYS B 1 271 ? 9.219 -12.031 -17.109 1 90.75 271 LYS B N 1
ATOM 6289 C CA . LYS B 1 271 ? 8.945 -11.039 -18.141 1 90.75 271 LYS B CA 1
ATOM 6290 C C . LYS B 1 271 ? 10.203 -10.25 -18.5 1 90.75 271 LYS B C 1
ATOM 6292 O O . LYS B 1 271 ? 10.492 -10.016 -19.672 1 90.75 271 LYS B O 1
ATOM 6297 N N . GLU B 1 272 ? 10.961 -9.859 -17.391 1 90.56 272 GLU B N 1
ATOM 6298 C CA . GLU B 1 272 ? 12.078 -8.945 -17.609 1 90.56 272 GLU B CA 1
ATOM 6299 C C . GLU B 1 272 ? 13.367 -9.711 -17.922 1 90.56 272 GLU B C 1
ATOM 6301 O O . GLU B 1 272 ? 14.281 -9.18 -18.531 1 90.56 272 GLU B O 1
ATOM 6306 N N . ARG B 1 273 ? 13.5 -10.922 -17.422 1 92.44 273 ARG B N 1
ATOM 6307 C CA . ARG B 1 273 ? 14.648 -11.797 -17.641 1 92.44 273 ARG B CA 1
ATOM 6308 C C . ARG B 1 273 ? 15.938 -11.125 -17.188 1 92.44 273 ARG B C 1
ATOM 6310 O O . ARG B 1 273 ? 16.969 -11.211 -17.859 1 92.44 273 ARG B O 1
ATOM 6317 N N . VAL B 1 274 ? 15.828 -10.359 -16.125 1 92.94 274 VAL B N 1
ATOM 6318 C CA . VAL B 1 274 ? 16.984 -9.742 -15.5 1 92.94 274 VAL B CA 1
ATOM 6319 C C . VAL B 1 274 ? 17.047 -10.125 -14.023 1 92.94 274 VAL B C 1
ATOM 6321 O O . VAL B 1 274 ? 16.078 -10.648 -13.469 1 92.94 274 VAL B O 1
ATOM 6324 N N . THR B 1 275 ? 18.203 -9.906 -13.414 1 94.06 275 THR B N 1
ATOM 6325 C CA . THR B 1 275 ? 18.422 -10.242 -12.008 1 94.06 275 THR B CA 1
ATOM 6326 C C . THR B 1 275 ? 17.469 -9.453 -11.117 1 94.06 275 THR B C 1
ATOM 6328 O O . THR B 1 275 ? 17.406 -8.219 -11.203 1 94.06 275 THR B O 1
ATOM 6331 N N . PRO B 1 276 ? 16.703 -10.109 -10.289 1 95.62 276 PRO B N 1
ATOM 6332 C CA . PRO B 1 276 ? 15.797 -9.375 -9.398 1 95.62 276 PRO B CA 1
ATOM 6333 C C . PRO B 1 276 ? 16.547 -8.641 -8.289 1 95.62 276 PRO B C 1
ATOM 6335 O O . PRO B 1 276 ? 17.703 -8.961 -7.996 1 95.62 276 PRO B O 1
ATOM 6338 N N . HIS B 1 277 ? 15.844 -7.707 -7.684 1 92.69 277 HIS B N 1
ATOM 6339 C CA . HIS B 1 277 ? 16.359 -7.02 -6.504 1 92.69 277 HIS B CA 1
ATOM 6340 C C . HIS B 1 277 ? 16.734 -8.016 -5.41 1 92.69 277 HIS B C 1
ATOM 6342 O O . HIS B 1 277 ? 16.078 -9.039 -5.238 1 92.69 277 HIS B O 1
ATOM 6348 N N . GLY B 1 278 ? 17.797 -7.773 -4.676 1 92.19 278 GLY B N 1
ATOM 6349 C CA . GLY B 1 278 ? 18.234 -8.609 -3.568 1 92.19 278 GLY B CA 1
ATOM 6350 C C . GLY B 1 278 ? 19.312 -9.602 -3.951 1 92.19 278 GLY B C 1
ATOM 6351 O O . GLY B 1 278 ? 19.891 -10.266 -3.086 1 92.19 278 GLY B O 1
ATOM 6352 N N . PHE B 1 279 ? 19.609 -9.703 -5.215 1 94.44 279 PHE B N 1
ATOM 6353 C CA . PHE B 1 279 ? 20.656 -10.602 -5.711 1 94.44 279 PHE B CA 1
ATOM 6354 C C . PHE B 1 279 ? 21.875 -9.812 -6.148 1 94.44 279 PHE B C 1
ATOM 6356 O O . PHE B 1 279 ? 21.781 -8.641 -6.508 1 94.44 279 PHE B O 1
ATOM 6363 N N . SER B 1 280 ? 23.062 -10.461 -6.027 1 89.69 280 SER B N 1
ATOM 6364 C CA . SER B 1 280 ? 24.312 -9.805 -6.363 1 89.69 280 SER B CA 1
ATOM 6365 C C . SER B 1 280 ? 25.25 -10.758 -7.102 1 89.69 280 SER B C 1
ATOM 6367 O O . SER B 1 280 ? 24.875 -11.898 -7.391 1 89.69 280 SER B O 1
ATOM 6369 N N . SER B 1 281 ? 26.453 -10.234 -7.371 1 88.94 281 SER B N 1
ATOM 6370 C CA . SER B 1 281 ? 27.469 -11.031 -8.07 1 88.94 281 SER B CA 1
ATOM 6371 C C . SER B 1 281 ? 27.891 -12.234 -7.238 1 88.94 281 SER B C 1
ATOM 6373 O O . SER B 1 281 ? 28.391 -13.227 -7.785 1 88.94 281 SER B O 1
ATOM 6375 N N . GLU B 1 282 ? 27.578 -12.219 -6.02 1 90.38 282 GLU B N 1
ATOM 6376 C CA . GLU B 1 282 ? 27.922 -13.336 -5.141 1 90.38 282 GLU B CA 1
ATOM 6377 C C . GLU B 1 282 ? 27.031 -14.547 -5.418 1 90.38 282 GLU B C 1
ATOM 6379 O O . GLU B 1 282 ? 27.359 -15.664 -5.02 1 90.38 282 GLU B O 1
ATOM 6384 N N . ASP B 1 283 ? 25.953 -14.32 -6.16 1 92.94 283 ASP B N 1
ATOM 6385 C CA . ASP B 1 283 ? 24.984 -15.383 -6.414 1 92.94 283 ASP B CA 1
ATOM 6386 C C . ASP B 1 283 ? 25.172 -15.977 -7.809 1 92.94 283 ASP B C 1
ATOM 6388 O O . ASP B 1 283 ? 24.375 -16.812 -8.25 1 92.94 283 ASP B O 1
ATOM 6392 N N . LEU B 1 284 ? 26.281 -15.602 -8.453 1 92.38 284 LEU B N 1
ATOM 6393 C CA . LEU B 1 284 ? 26.531 -16.031 -9.82 1 92.38 284 LEU B CA 1
ATOM 6394 C C . LEU B 1 284 ? 26.656 -17.547 -9.898 1 92.38 284 LEU B C 1
ATOM 6396 O O . LEU B 1 284 ? 27.344 -18.156 -9.07 1 92.38 284 LEU B O 1
ATOM 6400 N N . GLY B 1 285 ? 25.922 -18.156 -10.773 1 90.62 285 GLY B N 1
ATOM 6401 C CA . GLY B 1 285 ? 26.062 -19.578 -11.078 1 90.62 285 GLY B CA 1
ATOM 6402 C C . GLY B 1 285 ? 25.219 -20.453 -10.18 1 90.62 285 GLY B C 1
ATOM 6403 O O . GLY B 1 285 ? 25.062 -21.656 -10.445 1 90.62 285 GLY B O 1
ATOM 6404 N N . VAL B 1 286 ? 24.641 -19.875 -9.156 1 93.88 286 VAL B N 1
ATOM 6405 C CA . VAL B 1 286 ? 23.828 -20.656 -8.227 1 93.88 286 VAL B CA 1
ATOM 6406 C C . VAL B 1 286 ? 22.406 -20.781 -8.758 1 93.88 286 VAL B C 1
ATOM 6408 O O . VAL B 1 286 ? 21.859 -19.828 -9.328 1 93.88 286 VAL B O 1
ATOM 6411 N N . ARG B 1 287 ? 21.828 -21.953 -8.609 1 96.44 287 ARG B N 1
ATOM 6412 C CA . ARG B 1 287 ? 20.422 -22.172 -8.977 1 96.44 287 ARG B CA 1
ATOM 6413 C C . ARG B 1 287 ? 19.5 -21.312 -8.109 1 96.44 287 ARG B C 1
ATOM 6415 O O . ARG B 1 287 ? 19.641 -21.297 -6.883 1 96.44 287 ARG B O 1
ATOM 6422 N N . CYS B 1 288 ? 18.641 -20.562 -8.805 1 98.19 288 CYS B N 1
ATOM 6423 C CA . CYS B 1 288 ? 17.703 -19.688 -8.109 1 98.19 288 CYS B CA 1
ATOM 6424 C C . CYS B 1 288 ? 16.266 -20 -8.516 1 98.19 288 CYS B C 1
ATOM 6426 O O . CYS B 1 288 ? 16.016 -20.516 -9.609 1 98.19 288 CYS B O 1
ATOM 6428 N N . ALA B 1 289 ? 15.336 -19.766 -7.648 1 98.75 289 ALA B N 1
ATOM 6429 C CA . ALA B 1 289 ? 13.906 -19.828 -7.918 1 98.75 289 ALA B CA 1
ATOM 6430 C C . ALA B 1 289 ? 13.211 -18.531 -7.48 1 98.75 289 ALA B C 1
ATOM 6432 O O . ALA B 1 289 ? 13.719 -17.812 -6.621 1 98.75 289 ALA B O 1
ATOM 6433 N N . SER B 1 290 ? 12.133 -18.234 -8.125 1 98.88 290 SER B N 1
ATOM 6434 C CA . SER B 1 290 ? 11.367 -17.047 -7.773 1 98.88 290 SER B CA 1
ATOM 6435 C C . SER B 1 290 ? 9.883 -17.375 -7.602 1 98.88 290 SER B C 1
ATOM 6437 O O . SER B 1 290 ? 9.297 -18.062 -8.445 1 98.88 290 SER B O 1
ATOM 6439 N N . LEU B 1 291 ? 9.32 -16.938 -6.512 1 98.81 291 LEU B N 1
ATOM 6440 C CA . LEU B 1 291 ? 7.891 -17.016 -6.234 1 98.81 291 LEU B CA 1
ATOM 6441 C C . LEU B 1 291 ? 7.195 -15.703 -6.574 1 98.81 291 LEU B C 1
ATOM 6443 O O . LEU B 1 291 ? 7.844 -14.75 -7 1 98.81 291 LEU B O 1
ATOM 6447 N N . ASP B 1 292 ? 5.859 -15.625 -6.473 1 98.31 292 ASP B N 1
ATOM 6448 C CA . ASP B 1 292 ? 5.168 -14.344 -6.562 1 98.31 292 ASP B CA 1
ATOM 6449 C C . ASP B 1 292 ? 4.512 -13.977 -5.23 1 98.31 292 ASP B C 1
ATOM 6451 O O . ASP B 1 292 ? 4.75 -14.633 -4.215 1 98.31 292 ASP B O 1
ATOM 6455 N N . GLY B 1 293 ? 3.764 -13 -5.203 1 98.06 293 GLY B N 1
ATOM 6456 C CA . GLY B 1 293 ? 3.293 -12.375 -3.975 1 98.06 293 GLY B CA 1
ATOM 6457 C C . GLY B 1 293 ? 2.479 -13.32 -3.105 1 98.06 293 GLY B C 1
ATOM 6458 O O . GLY B 1 293 ? 2.494 -13.203 -1.879 1 98.06 293 GLY B O 1
ATOM 6459 N N . ASP B 1 294 ? 1.702 -14.219 -3.713 1 98.31 294 ASP B N 1
ATOM 6460 C CA . ASP B 1 294 ? 0.904 -15.141 -2.916 1 98.31 294 ASP B CA 1
ATOM 6461 C C . ASP B 1 294 ? 1.352 -16.578 -3.139 1 98.31 294 ASP B C 1
ATOM 6463 O O . ASP B 1 294 ? 0.645 -17.531 -2.768 1 98.31 294 ASP B O 1
ATOM 6467 N N . ALA B 1 295 ? 2.434 -16.797 -3.846 1 98.81 295 ALA B N 1
ATOM 6468 C CA . ALA B 1 295 ? 3.178 -18.047 -3.975 1 98.81 295 ALA B CA 1
ATOM 6469 C C . ALA B 1 295 ? 2.381 -19.094 -4.762 1 98.81 295 ALA B C 1
ATOM 6471 O O . ALA B 1 295 ? 2.41 -20.281 -4.445 1 98.81 295 ALA B O 1
ATOM 6472 N N . ASP B 1 296 ? 1.691 -18.609 -5.75 1 98.12 296 ASP B N 1
ATOM 6473 C CA . ASP B 1 296 ? 1.054 -19.609 -6.605 1 98.12 296 ASP B CA 1
ATOM 6474 C C . ASP B 1 296 ? 1.784 -19.734 -7.941 1 98.12 296 ASP B C 1
ATOM 6476 O O . ASP B 1 296 ? 1.405 -20.547 -8.789 1 98.12 296 ASP B O 1
ATOM 6480 N N . ARG B 1 297 ? 2.867 -18.953 -8.141 1 98.25 297 ARG B N 1
ATOM 6481 C CA . ARG B 1 297 ? 3.709 -19.062 -9.328 1 98.25 297 ARG B CA 1
ATOM 6482 C C . ARG B 1 297 ? 5.141 -19.438 -8.953 1 98.25 297 ARG B C 1
ATOM 6484 O O . ARG B 1 297 ? 5.625 -19.062 -7.887 1 98.25 297 ARG B O 1
ATOM 6491 N N . LEU B 1 298 ? 5.809 -20.109 -9.859 1 98.81 298 LEU B N 1
ATOM 6492 C CA . LEU B 1 298 ? 7.18 -20.547 -9.664 1 98.81 298 LEU B CA 1
ATOM 6493 C C . LEU B 1 298 ? 7.969 -20.5 -10.969 1 98.81 298 LEU B C 1
ATOM 6495 O O . LEU B 1 298 ? 7.52 -21.016 -11.992 1 98.81 298 LEU B O 1
ATOM 6499 N N . VAL B 1 299 ? 9.102 -19.844 -10.969 1 98.69 299 VAL B N 1
ATOM 6500 C CA . VAL B 1 299 ? 10.062 -19.953 -12.062 1 98.69 299 VAL B CA 1
ATOM 6501 C C . VAL B 1 299 ? 11.469 -20.125 -11.492 1 98.69 299 VAL B C 1
ATOM 6503 O O . VAL B 1 299 ? 11.703 -19.891 -10.305 1 98.69 299 VAL B O 1
ATOM 6506 N N . TYR B 1 300 ? 12.352 -20.609 -12.273 1 98.62 300 TYR B N 1
ATOM 6507 C CA . TYR B 1 300 ? 13.758 -20.734 -11.914 1 98.62 300 TYR B CA 1
ATOM 6508 C C . TYR B 1 300 ? 14.633 -19.844 -12.797 1 98.62 300 TYR B C 1
ATOM 6510 O O . TYR B 1 300 ? 14.234 -19.469 -13.906 1 98.62 300 TYR B O 1
ATOM 6518 N N . PHE B 1 301 ? 15.773 -19.469 -12.25 1 97.88 301 PHE B N 1
ATOM 6519 C CA . PHE B 1 301 ? 16.719 -18.703 -13.055 1 97.88 301 PHE B CA 1
ATOM 6520 C C . PHE B 1 301 ? 18.141 -18.859 -12.508 1 97.88 301 PHE B C 1
ATOM 6522 O O . PHE B 1 301 ? 18.344 -19.453 -11.438 1 97.88 301 PHE B O 1
ATOM 6529 N N . ARG B 1 302 ? 19.062 -18.547 -13.242 1 96.5 302 ARG B N 1
ATOM 6530 C CA . ARG B 1 302 ? 20.469 -18.453 -12.875 1 96.5 302 ARG B CA 1
ATOM 6531 C C . ARG B 1 302 ? 21.109 -17.203 -13.453 1 96.5 302 ARG B C 1
ATOM 6533 O O . ARG B 1 302 ? 20.844 -16.828 -14.602 1 96.5 302 ARG B O 1
ATOM 6540 N N . MET B 1 303 ? 21.844 -16.562 -12.625 1 93.25 303 MET B N 1
ATOM 6541 C CA . MET B 1 303 ? 22.578 -15.406 -13.125 1 93.25 303 MET B CA 1
ATOM 6542 C C . MET B 1 303 ? 23.766 -15.836 -13.992 1 93.25 303 MET B C 1
ATOM 6544 O O . MET B 1 303 ? 24.625 -16.594 -13.539 1 93.25 303 MET B O 1
ATOM 6548 N N . SER B 1 304 ? 23.812 -15.445 -15.219 1 83.12 304 SER B N 1
ATOM 6549 C CA . SER B 1 304 ? 24.812 -15.906 -16.172 1 83.12 304 SER B CA 1
ATOM 6550 C C . SER B 1 304 ? 26.031 -14.984 -16.203 1 83.12 304 SER B C 1
ATOM 6552 O O . SER B 1 304 ? 27.156 -15.43 -16.438 1 83.12 304 SER B O 1
ATOM 6554 N N . SER B 1 305 ? 25.766 -13.75 -16.141 1 80.06 305 SER B N 1
ATOM 6555 C CA . SER B 1 305 ? 26.859 -12.789 -16.156 1 80.06 305 SER B CA 1
ATOM 6556 C C . SER B 1 305 ? 26.641 -11.672 -15.148 1 80.06 305 SER B C 1
ATOM 6558 O O . SER B 1 305 ? 25.484 -11.281 -14.883 1 80.06 305 SER B O 1
ATOM 6560 N N . ALA B 1 306 ? 27.688 -11.359 -14.594 1 68.31 306 ALA B N 1
ATOM 6561 C CA . ALA B 1 306 ? 27.625 -10.242 -13.656 1 68.31 306 ALA B CA 1
ATOM 6562 C C . ALA B 1 306 ? 27.484 -8.914 -14.391 1 68.31 306 ALA B C 1
ATOM 6564 O O . ALA B 1 306 ? 26.938 -7.957 -13.859 1 68.31 306 ALA B O 1
ATOM 6565 N N . SER B 1 307 ? 27.938 -8.906 -15.578 1 69.81 307 SER B N 1
ATOM 6566 C CA . SER B 1 307 ? 28.109 -7.641 -16.297 1 69.81 307 SER B CA 1
ATOM 6567 C C . SER B 1 307 ? 26.797 -7.195 -16.938 1 69.81 307 SER B C 1
ATOM 6569 O O . SER B 1 307 ? 26.5 -6 -17 1 69.81 307 SER B O 1
ATOM 6571 N N . ASP B 1 308 ? 25.984 -8.086 -17.406 1 75.12 308 ASP B N 1
ATOM 6572 C CA . ASP B 1 308 ? 24.828 -7.633 -18.172 1 75.12 308 ASP B CA 1
ATOM 6573 C C . ASP B 1 308 ? 23.531 -7.887 -17.406 1 75.12 308 ASP B C 1
ATOM 6575 O O . ASP B 1 308 ? 22.453 -7.668 -17.938 1 75.12 308 ASP B O 1
ATOM 6579 N N . ASN B 1 309 ? 23.422 -8.164 -16.25 1 83.5 309 ASN B N 1
ATOM 6580 C CA . ASN B 1 309 ? 22.281 -8.359 -15.359 1 83.5 309 ASN B CA 1
ATOM 6581 C C . ASN B 1 309 ? 21.281 -9.352 -15.945 1 83.5 309 ASN B C 1
ATOM 6583 O O . ASN B 1 309 ? 20.141 -9.438 -15.469 1 83.5 309 ASN B O 1
ATOM 6587 N N . LYS B 1 310 ? 21.625 -10.141 -16.953 1 88.75 310 LYS B N 1
ATOM 6588 C CA . LYS B 1 310 ? 20.703 -11.086 -17.609 1 88.75 310 LYS B CA 1
ATOM 6589 C C . LYS B 1 310 ? 20.672 -12.414 -16.859 1 88.75 310 LYS B C 1
ATOM 6591 O O . LYS B 1 310 ? 21.641 -12.781 -16.188 1 88.75 310 LYS B O 1
ATOM 6596 N N . VAL B 1 311 ? 19.5 -13.125 -17 1 94.25 311 VAL B N 1
ATOM 6597 C CA . VAL B 1 311 ? 19.375 -14.406 -16.328 1 94.25 311 VAL B CA 1
ATOM 6598 C C . VAL B 1 311 ? 18.984 -15.492 -17.328 1 94.25 311 VAL B C 1
ATOM 6600 O O . VAL B 1 311 ? 18.344 -15.203 -18.344 1 94.25 311 VAL B O 1
ATOM 6603 N N . ASP B 1 312 ? 19.469 -16.703 -17.094 1 94.88 312 ASP B N 1
ATOM 6604 C CA . ASP B 1 312 ? 18.922 -17.891 -17.75 1 94.88 312 ASP B CA 1
ATOM 6605 C C . ASP B 1 312 ? 17.625 -18.328 -17.078 1 94.88 312 ASP B C 1
ATOM 6607 O O . ASP B 1 312 ? 17.641 -18.781 -15.922 1 94.88 312 ASP B O 1
ATOM 6611 N N . LEU B 1 313 ? 16.578 -18.234 -17.844 1 96 313 LEU B N 1
ATOM 6612 C CA . LEU B 1 313 ? 15.258 -18.469 -17.281 1 96 313 LEU B CA 1
ATOM 6613 C C . LEU B 1 313 ? 14.789 -19.891 -17.562 1 96 313 LEU B C 1
ATOM 6615 O O . LEU B 1 313 ? 14.977 -20.391 -18.672 1 96 313 LEU B O 1
ATOM 6619 N N . VAL B 1 314 ? 14.289 -20.562 -16.547 1 97.44 314 VAL B N 1
ATOM 6620 C CA . VAL B 1 314 ? 13.461 -21.75 -16.672 1 97.44 314 VAL B CA 1
ATOM 6621 C C . VAL B 1 314 ? 12.039 -21.453 -16.203 1 97.44 314 VAL B C 1
ATOM 6623 O O . VAL B 1 314 ? 11.797 -21.328 -15 1 97.44 314 VAL B O 1
ATOM 6626 N N . ASP B 1 315 ? 11.133 -21.406 -17.156 1 97.19 315 ASP B N 1
ATOM 6627 C CA . ASP B 1 315 ? 9.773 -20.984 -16.828 1 97.19 315 ASP B CA 1
ATOM 6628 C C . ASP B 1 315 ? 8.852 -22.188 -16.641 1 97.19 315 ASP B C 1
ATOM 6630 O O . ASP B 1 315 ? 9.32 -23.312 -16.438 1 97.19 315 ASP B O 1
ATOM 6634 N N . GLY B 1 316 ? 7.539 -21.969 -16.625 1 97.94 316 GLY B N 1
ATOM 6635 C CA . GLY B 1 316 ? 6.555 -23 -16.359 1 97.94 316 GLY B CA 1
ATOM 6636 C C . GLY B 1 316 ? 6.562 -24.109 -17.391 1 97.94 316 GLY B C 1
ATOM 6637 O O . GLY B 1 316 ? 6.297 -25.266 -17.078 1 97.94 316 GLY B O 1
ATOM 6638 N N . ASP B 1 317 ? 6.902 -23.812 -18.609 1 97.5 317 ASP B N 1
ATOM 6639 C CA . ASP B 1 317 ? 6.957 -24.812 -19.672 1 97.5 317 ASP B CA 1
ATOM 6640 C C . ASP B 1 317 ? 8.039 -25.859 -19.391 1 97.5 317 ASP B C 1
ATOM 6642 O O . ASP B 1 317 ? 7.832 -27.047 -19.594 1 97.5 317 ASP B O 1
ATOM 6646 N N . LYS B 1 318 ? 9.141 -25.406 -18.984 1 98 318 LYS B N 1
ATOM 6647 C CA . LYS B 1 318 ? 10.242 -26.328 -18.719 1 98 318 LYS B CA 1
ATOM 6648 C C . LYS B 1 318 ? 10.031 -27.078 -17.406 1 98 318 LYS B C 1
ATOM 6650 O O . LYS B 1 318 ? 10.484 -28.219 -17.25 1 98 318 LYS B O 1
ATOM 6655 N N . ILE B 1 319 ? 9.383 -26.406 -16.438 1 98.75 319 ILE B N 1
ATOM 6656 C CA . ILE B 1 319 ? 9.008 -27.109 -15.219 1 98.75 319 ILE B CA 1
ATOM 6657 C C . ILE B 1 319 ? 8.055 -28.25 -15.562 1 98.75 319 ILE B C 1
ATOM 6659 O O . ILE B 1 319 ? 8.242 -29.391 -15.117 1 98.75 319 ILE B O 1
ATOM 6663 N N . LEU B 1 320 ? 7.094 -27.922 -16.375 1 98.69 320 LEU B N 1
ATOM 6664 C CA . LEU B 1 320 ? 6.156 -28.938 -16.875 1 98.69 320 LEU B CA 1
ATOM 6665 C C . LEU B 1 320 ? 6.895 -30.078 -17.547 1 98.69 320 LEU B C 1
ATOM 6667 O O . LEU B 1 320 ? 6.598 -31.25 -17.297 1 98.69 320 LEU B O 1
ATOM 6671 N N . SER B 1 321 ? 7.844 -29.797 -18.344 1 98.69 321 SER B N 1
ATOM 6672 C CA . SER B 1 321 ? 8.602 -30.797 -19.094 1 98.69 321 SER B CA 1
ATOM 6673 C C . SER B 1 321 ? 9.391 -31.688 -18.141 1 98.69 321 SER B C 1
ATOM 6675 O O . SER B 1 321 ? 9.477 -32.906 -18.359 1 98.69 321 SER B O 1
ATOM 6677 N N . LEU B 1 322 ? 9.977 -31.062 -17.156 1 98.69 322 LEU B N 1
ATOM 6678 C CA . LEU B 1 322 ? 10.711 -31.844 -16.156 1 98.69 322 LEU B CA 1
ATOM 6679 C C . LEU B 1 322 ? 9.789 -32.844 -15.477 1 98.69 322 LEU B C 1
ATOM 6681 O O . LEU B 1 322 ? 10.141 -34 -15.328 1 98.69 322 LEU B O 1
ATOM 6685 N N . PHE B 1 323 ? 8.617 -32.375 -15.047 1 98.81 323 PHE B N 1
ATOM 6686 C CA . PHE B 1 323 ? 7.66 -33.25 -14.375 1 98.81 323 PHE B CA 1
ATOM 6687 C C . PHE B 1 323 ? 7.191 -34.375 -15.312 1 98.81 323 PHE B C 1
ATOM 6689 O O . PHE B 1 323 ? 7.062 -35.531 -14.898 1 98.81 323 PHE B O 1
ATOM 6696 N N . ALA B 1 324 ? 6.961 -34.031 -16.547 1 98.69 324 ALA B N 1
ATOM 6697 C CA . ALA B 1 324 ? 6.508 -35 -17.531 1 98.69 324 ALA B CA 1
ATOM 6698 C C . ALA B 1 324 ? 7.551 -36.094 -17.734 1 98.69 324 ALA B C 1
ATOM 6700 O O . ALA B 1 324 ? 7.211 -37.281 -17.781 1 98.69 324 ALA B O 1
ATOM 6701 N N . LEU B 1 325 ? 8.797 -35.719 -17.859 1 98.12 325 LEU B N 1
ATOM 6702 C CA . LEU B 1 325 ? 9.891 -36.688 -18.062 1 98.12 325 LEU B CA 1
ATOM 6703 C C . LEU B 1 325 ? 10 -37.625 -16.875 1 98.12 325 LEU B C 1
ATOM 6705 O O . LEU B 1 325 ? 10.156 -38.844 -17.047 1 98.12 325 LEU B O 1
ATOM 6709 N N . PHE B 1 326 ? 9.922 -37.125 -15.719 1 98.12 326 PHE B N 1
ATOM 6710 C CA . PHE B 1 326 ? 10.039 -37.938 -14.5 1 98.12 326 PHE B CA 1
ATOM 6711 C C . PHE B 1 326 ? 8.891 -38.938 -14.391 1 98.12 326 PHE B C 1
ATOM 6713 O O . PHE B 1 326 ? 9.117 -40.125 -14.164 1 98.12 326 PHE B O 1
ATOM 6720 N N . ILE B 1 327 ? 7.637 -38.406 -14.555 1 98.56 327 ILE B N 1
ATOM 6721 C CA . ILE B 1 327 ? 6.453 -39.25 -14.375 1 98.56 327 ILE B CA 1
ATOM 6722 C C . ILE B 1 327 ? 6.434 -40.344 -15.438 1 98.56 327 ILE B C 1
ATOM 6724 O O . ILE B 1 327 ? 6.152 -41.5 -15.133 1 98.56 327 ILE B O 1
ATOM 6728 N N . ARG B 1 328 ? 6.766 -40 -16.672 1 97.19 328 ARG B N 1
ATOM 6729 C CA . ARG B 1 328 ? 6.844 -41 -17.734 1 97.19 328 ARG B CA 1
ATOM 6730 C C . ARG B 1 328 ? 7.879 -42.062 -17.422 1 97.19 328 ARG B C 1
ATOM 6732 O O . ARG B 1 328 ? 7.621 -43.25 -17.609 1 97.19 328 ARG B O 1
ATOM 6739 N N . GLU B 1 329 ? 8.992 -41.625 -16.969 1 96.88 329 GLU B N 1
ATOM 6740 C CA . GLU B 1 329 ? 10.062 -42.562 -16.609 1 96.88 329 GLU B CA 1
ATOM 6741 C C . GLU B 1 329 ? 9.602 -43.562 -15.531 1 96.88 329 GLU B C 1
ATOM 6743 O O . GLU B 1 329 ? 9.859 -44.75 -15.625 1 96.88 329 GLU B O 1
ATOM 6748 N N . GLN B 1 330 ? 8.945 -43.031 -14.484 1 96.62 330 GLN B N 1
ATOM 6749 C CA . GLN B 1 330 ? 8.453 -43.906 -13.43 1 96.62 330 GLN B CA 1
ATOM 6750 C C . GLN B 1 330 ? 7.422 -44.906 -13.969 1 96.62 330 GLN B C 1
ATOM 6752 O O . GLN B 1 330 ? 7.438 -46.062 -13.609 1 96.62 330 GLN B O 1
ATOM 6757 N N . LEU B 1 331 ? 6.516 -44.406 -14.797 1 96.31 331 LEU B N 1
ATOM 6758 C CA . LEU B 1 331 ? 5.5 -45.25 -15.383 1 96.31 331 LEU B CA 1
ATOM 6759 C C . LEU B 1 331 ? 6.137 -46.344 -16.25 1 96.31 331 LEU B C 1
ATOM 6761 O O . LEU B 1 331 ? 5.695 -47.5 -16.219 1 96.31 331 LEU B O 1
ATOM 6765 N N . ASP B 1 332 ? 7.16 -46 -16.984 1 95 332 ASP B N 1
ATOM 6766 C CA . ASP B 1 332 ? 7.871 -46.969 -17.812 1 95 332 ASP B CA 1
ATOM 6767 C C . ASP B 1 332 ? 8.516 -48.062 -16.953 1 95 332 ASP B C 1
ATOM 6769 O O . ASP B 1 332 ? 8.492 -49.25 -17.312 1 95 332 ASP B O 1
ATOM 6773 N N . ILE B 1 333 ? 9.086 -47.688 -15.844 1 93.75 333 ILE B N 1
ATOM 6774 C CA . ILE B 1 333 ? 9.719 -48.625 -14.938 1 93.75 333 ILE B CA 1
ATOM 6775 C C . ILE B 1 333 ? 8.664 -49.562 -14.359 1 93.75 333 ILE B C 1
ATOM 6777 O O . ILE B 1 333 ? 8.891 -50.781 -14.273 1 93.75 333 ILE B O 1
ATOM 6781 N N . ILE B 1 334 ? 7.57 -49.062 -14 1 93.75 334 ILE B N 1
ATOM 6782 C CA . ILE B 1 334 ? 6.492 -49.844 -13.406 1 93.75 334 ILE B CA 1
ATOM 6783 C C . ILE B 1 334 ? 5.965 -50.844 -14.422 1 93.75 334 ILE B C 1
ATOM 6785 O O . ILE B 1 334 ? 5.664 -51.969 -14.07 1 93.75 334 ILE B O 1
ATOM 6789 N N . ASN B 1 335 ? 5.918 -50.469 -15.688 1 92.19 335 ASN B N 1
ATOM 6790 C CA . ASN B 1 335 ? 5.246 -51.281 -16.703 1 92.19 335 ASN B CA 1
ATOM 6791 C C . ASN B 1 335 ? 6.246 -52.125 -17.5 1 92.19 335 ASN B C 1
ATOM 6793 O O . ASN B 1 335 ? 5.867 -52.812 -18.453 1 92.19 335 ASN B O 1
ATOM 6797 N N . LYS B 1 336 ? 7.465 -52 -17.219 1 84.62 336 LYS B N 1
ATOM 6798 C CA . LYS B 1 336 ? 8.469 -52.781 -17.938 1 84.62 336 LYS B CA 1
ATOM 6799 C C . LYS B 1 336 ? 8.266 -54.281 -17.719 1 84.62 336 LYS B C 1
ATOM 6801 O O . LYS B 1 336 ? 7.961 -54.719 -16.609 1 84.62 336 LYS B O 1
ATOM 6806 N N . ASN B 1 337 ? 8.305 -54.969 -18.938 1 63.94 337 ASN B N 1
ATOM 6807 C CA . ASN B 1 337 ? 8.148 -56.406 -19.016 1 63.94 337 ASN B CA 1
ATOM 6808 C C . ASN B 1 337 ? 9.219 -57.156 -18.219 1 63.94 337 ASN B C 1
ATOM 6810 O O . ASN B 1 337 ? 10.359 -56.688 -18.125 1 63.94 337 ASN B O 1
ATOM 6814 N N . GLY B 1 338 ? 8.906 -58.156 -17.406 1 57.44 338 GLY B N 1
ATOM 6815 C CA . GLY B 1 338 ? 9.773 -59.062 -16.656 1 57.44 338 GLY B CA 1
ATOM 6816 C C . GLY B 1 338 ? 9.773 -58.781 -15.164 1 57.44 338 GLY B C 1
ATOM 6817 O O . GLY B 1 338 ? 10.625 -59.281 -14.438 1 57.44 338 GLY B O 1
ATOM 6818 N N . SER B 1 339 ? 8.836 -57.75 -14.898 1 57.53 339 SER B N 1
ATOM 6819 C CA . SER B 1 339 ? 8.742 -57.5 -13.469 1 57.53 339 SER B CA 1
ATOM 6820 C C . SER B 1 339 ? 8.164 -58.688 -12.719 1 57.53 339 SER B C 1
ATOM 6822 O O . SER B 1 339 ? 7.52 -59.562 -13.312 1 57.53 339 SER B O 1
ATOM 6824 N N . GLN B 1 340 ? 8.656 -58.906 -11.594 1 55.06 340 GLN B N 1
ATOM 6825 C CA . GLN B 1 340 ? 8.383 -60.062 -10.758 1 55.06 340 GLN B CA 1
ATOM 6826 C C . GLN B 1 340 ? 6.879 -60.281 -10.586 1 55.06 340 GLN B C 1
ATOM 6828 O O . GLN B 1 340 ? 6.41 -61.438 -10.562 1 55.06 340 GLN B O 1
ATOM 6833 N N . VAL B 1 341 ? 6.145 -59.188 -10.438 1 62.09 341 VAL B N 1
ATOM 6834 C CA . VAL B 1 341 ? 4.691 -59.312 -10.375 1 62.09 341 VAL B CA 1
ATOM 6835 C C . VAL B 1 341 ? 4.078 -58.938 -11.719 1 62.09 341 VAL B C 1
ATOM 6837 O O . VAL B 1 341 ? 4.391 -57.875 -12.266 1 62.09 341 VAL B O 1
ATOM 6840 N N . ASN B 1 342 ? 3.896 -59.906 -12.609 1 63.59 342 ASN B N 1
ATOM 6841 C CA . ASN B 1 342 ? 3.32 -59.75 -13.945 1 63.59 342 ASN B CA 1
ATOM 6842 C C . ASN B 1 342 ? 2.098 -58.844 -13.938 1 63.59 342 ASN B C 1
ATOM 6844 O O . ASN B 1 342 ? 1.019 -59.25 -14.383 1 63.59 342 ASN B O 1
ATOM 6848 N N . LYS B 1 343 ? 2.238 -57.594 -13.086 1 77.25 343 LYS B N 1
ATOM 6849 C CA . LYS B 1 343 ? 1.15 -56.625 -13.062 1 77.25 343 LYS B CA 1
ATOM 6850 C C . LYS B 1 343 ? 1.605 -55.25 -13.617 1 77.25 343 LYS B C 1
ATOM 6852 O O . LYS B 1 343 ? 2.656 -54.75 -13.227 1 77.25 343 LYS B O 1
ATOM 6857 N N . SER B 1 344 ? 0.856 -54.781 -14.602 1 81 344 SER B N 1
ATOM 6858 C CA . SER B 1 344 ? 1.067 -53.469 -15.211 1 81 344 SER B CA 1
ATOM 6859 C C . SER B 1 344 ? 0.036 -52.438 -14.711 1 81 344 SER B C 1
ATOM 6861 O O . SER B 1 344 ? -1.032 -52.844 -14.227 1 81 344 SER B O 1
ATOM 6863 N N . LEU B 1 345 ? 0.49 -51.25 -14.617 1 89 345 LEU B N 1
ATOM 6864 C CA . LEU B 1 345 ? -0.393 -50.156 -14.258 1 89 345 LEU B CA 1
ATOM 6865 C C . LEU B 1 345 ? -0.489 -49.156 -15.406 1 89 345 LEU B C 1
ATOM 6867 O O . LEU B 1 345 ? 0.135 -48.094 -15.352 1 89 345 LEU B O 1
ATOM 6871 N N . PRO B 1 346 ? -1.3 -49.531 -16.359 1 88.94 346 PRO B N 1
ATOM 6872 C CA . PRO B 1 346 ? -1.48 -48.562 -17.453 1 88.94 346 PRO B CA 1
ATOM 6873 C C . PRO B 1 346 ? -2.086 -47.219 -16.969 1 88.94 346 PRO B C 1
ATOM 6875 O O . PRO B 1 346 ? -2.965 -47.25 -16.094 1 88.94 346 PRO B O 1
ATOM 6878 N N . ALA B 1 347 ? -1.569 -46.125 -17.359 1 95.06 347 ALA B N 1
ATOM 6879 C CA . ALA B 1 347 ? -2.037 -44.781 -16.969 1 95.06 347 ALA B CA 1
ATOM 6880 C C . ALA B 1 347 ? -2.055 -43.812 -18.156 1 95.06 347 ALA B C 1
ATOM 6882 O O . ALA B 1 347 ? -1.119 -43.812 -18.953 1 95.06 347 ALA B O 1
ATOM 6883 N N . ARG B 1 348 ? -3.131 -43.094 -18.328 1 97.19 348 ARG B N 1
ATOM 6884 C CA . ARG B 1 348 ? -3.172 -42 -19.297 1 97.19 348 ARG B CA 1
ATOM 6885 C C . ARG B 1 348 ? -2.523 -40.75 -18.75 1 97.19 348 ARG B C 1
ATOM 6887 O O . ARG B 1 348 ? -3.055 -40.125 -17.828 1 97.19 348 ARG B O 1
ATOM 6894 N N . LEU B 1 349 ? -1.393 -40.469 -19.266 1 98 349 LEU B N 1
ATOM 6895 C CA . LEU B 1 349 ? -0.67 -39.25 -18.906 1 98 349 LEU B CA 1
ATOM 6896 C C . LEU B 1 349 ? -0.963 -38.125 -19.906 1 98 349 LEU B C 1
ATOM 6898 O O . LEU B 1 349 ? -0.677 -38.25 -21.094 1 98 349 LEU B O 1
ATOM 6902 N N . GLY B 1 350 ? -1.575 -37 -19.422 1 98.5 350 GLY B N 1
ATOM 6903 C CA . GLY B 1 350 ? -1.931 -35.906 -20.297 1 98.5 350 GLY B CA 1
ATOM 6904 C C . GLY B 1 350 ? -1.206 -34.594 -19.938 1 98.5 350 GLY B C 1
ATOM 6905 O O . GLY B 1 350 ? -1.069 -34.25 -18.766 1 98.5 350 GLY B O 1
ATOM 6906 N N . ILE B 1 351 ? -0.677 -33.969 -20.984 1 98.69 351 ILE B N 1
ATOM 6907 C CA . ILE B 1 351 ? -0.066 -32.656 -20.844 1 98.69 351 ILE B CA 1
ATOM 6908 C C . ILE B 1 351 ? -1.027 -31.594 -21.359 1 98.69 351 ILE B C 1
ATOM 6910 O O . ILE B 1 351 ? -1.485 -31.656 -22.5 1 98.69 351 ILE B O 1
ATOM 6914 N N . VAL B 1 352 ? -1.36 -30.625 -20.5 1 98.5 352 VAL B N 1
ATOM 6915 C CA . VAL B 1 352 ? -2.303 -29.578 -20.875 1 98.5 352 VAL B CA 1
ATOM 6916 C C . VAL B 1 352 ? -1.576 -28.25 -20.969 1 98.5 352 VAL B C 1
ATOM 6918 O O . VAL B 1 352 ? -0.914 -27.828 -20.016 1 98.5 352 VAL B O 1
ATOM 6921 N N . GLN B 1 353 ? -1.629 -27.562 -22.078 1 97.62 353 GLN B N 1
ATOM 6922 C CA . GLN B 1 353 ? -0.986 -26.281 -22.344 1 97.62 353 GLN B CA 1
ATOM 6923 C C . GLN B 1 353 ? -1.989 -25.266 -22.875 1 97.62 353 GLN B C 1
ATOM 6925 O O . GLN B 1 353 ? -3.137 -25.609 -23.156 1 97.62 353 GLN B O 1
ATOM 6930 N N . THR B 1 354 ? -1.597 -24.016 -22.875 1 95 354 THR B N 1
ATOM 6931 C CA . THR B 1 354 ? -2.332 -22.953 -23.578 1 95 354 THR B CA 1
ATOM 6932 C C . THR B 1 354 ? -1.592 -22.531 -24.844 1 95 354 THR B C 1
ATOM 6934 O O . THR B 1 354 ? -0.475 -22.984 -25.094 1 95 354 THR B O 1
ATOM 6937 N N . ALA B 1 355 ? -2.26 -21.656 -25.547 1 92.94 355 ALA B N 1
ATOM 6938 C CA . ALA B 1 355 ? -1.647 -21.156 -26.781 1 92.94 355 ALA B CA 1
ATOM 6939 C C . ALA B 1 355 ? -0.345 -20.422 -26.484 1 92.94 355 ALA B C 1
ATOM 6941 O O . ALA B 1 355 ? 0.526 -20.312 -27.344 1 92.94 355 ALA B O 1
ATOM 6942 N N . TYR B 1 356 ? -0.134 -20.047 -25.297 1 93.06 356 TYR B N 1
ATOM 6943 C CA . TYR B 1 356 ? 1.011 -19.219 -24.938 1 93.06 356 TYR B CA 1
ATOM 6944 C C . TYR B 1 356 ? 2.234 -20.078 -24.641 1 93.06 356 TYR B C 1
ATOM 6946 O O . TYR B 1 356 ? 3.348 -19.562 -24.516 1 93.06 356 TYR B O 1
ATOM 6954 N N . ALA B 1 357 ? 2.037 -21.359 -24.5 1 95.56 357 ALA B N 1
ATOM 6955 C CA . ALA B 1 357 ? 3.197 -22.219 -24.312 1 95.56 357 ALA B CA 1
ATOM 6956 C C . ALA B 1 357 ? 4.168 -22.094 -25.484 1 95.56 357 ALA B C 1
ATOM 6958 O O . ALA B 1 357 ? 3.75 -22.016 -26.641 1 95.56 357 ALA B O 1
ATOM 6959 N N . ASN B 1 358 ? 5.457 -22.047 -25.188 1 95.81 358 ASN B N 1
ATOM 6960 C CA . ASN B 1 358 ? 6.445 -21.969 -26.266 1 95.81 358 ASN B CA 1
ATOM 6961 C C . ASN B 1 358 ? 6.348 -23.156 -27.219 1 95.81 358 ASN B C 1
ATOM 6963 O O . ASN B 1 358 ? 6.203 -24.297 -26.781 1 95.81 358 ASN B O 1
ATOM 6967 N N . GLY B 1 359 ? 6.449 -22.859 -28.453 1 95.44 359 GLY B N 1
ATOM 6968 C CA . GLY B 1 359 ? 6.328 -23.922 -29.453 1 95.44 359 GLY B CA 1
ATOM 6969 C C . GLY B 1 359 ? 7.367 -25 -29.297 1 95.44 359 GLY B C 1
ATOM 6970 O O . GLY B 1 359 ? 7.098 -26.172 -29.594 1 95.44 359 GLY B O 1
ATOM 6971 N N . ALA B 1 360 ? 8.516 -24.656 -28.891 1 96.31 360 ALA B N 1
ATOM 6972 C CA . ALA B 1 360 ? 9.57 -25.641 -28.688 1 96.31 360 ALA B CA 1
ATOM 6973 C C . ALA B 1 360 ? 9.211 -26.609 -27.562 1 96.31 360 ALA B C 1
ATOM 6975 O O . ALA B 1 360 ? 9.555 -27.797 -27.625 1 96.31 360 ALA B O 1
ATOM 6976 N N . SER B 1 361 ? 8.578 -26.094 -26.578 1 97.38 361 SER B N 1
ATOM 6977 C CA . SER B 1 361 ? 8.117 -26.953 -25.484 1 97.38 361 SER B CA 1
ATOM 6978 C C . SER B 1 361 ? 7.098 -27.969 -25.984 1 97.38 361 SER B C 1
ATOM 6980 O O . SER B 1 361 ? 7.223 -29.172 -25.688 1 97.38 361 SER B O 1
ATOM 6982 N N . THR B 1 362 ? 6.102 -27.5 -26.703 1 97 362 THR B N 1
ATOM 6983 C CA . THR B 1 362 ? 5.07 -28.375 -27.25 1 97 362 THR B CA 1
ATOM 6984 C C . THR B 1 362 ? 5.684 -29.453 -28.141 1 97 362 THR B C 1
ATOM 6986 O O . THR B 1 362 ? 5.348 -30.625 -28.016 1 97 362 THR B O 1
ATOM 6989 N N . GLN B 1 363 ? 6.562 -29.031 -28.969 1 96.25 363 GLN B N 1
ATOM 6990 C CA . GLN B 1 363 ? 7.199 -29.969 -29.891 1 96.25 363 GLN B CA 1
ATOM 6991 C C . GLN B 1 363 ? 8.039 -30.984 -29.141 1 96.25 363 GLN B C 1
ATOM 6993 O O . GLN B 1 363 ? 8.031 -32.188 -29.469 1 96.25 363 GLN B O 1
ATOM 6998 N N . PHE B 1 364 ? 8.781 -30.609 -28.203 1 97.56 364 PHE B N 1
ATOM 6999 C CA . PHE B 1 364 ? 9.602 -31.484 -27.375 1 97.56 364 PHE B CA 1
ATOM 7000 C C . PHE B 1 364 ? 8.758 -32.562 -26.734 1 97.56 364 PHE B C 1
ATOM 7002 O O . PHE B 1 364 ? 9.109 -33.75 -26.797 1 97.56 364 PHE B O 1
ATOM 7009 N N . LEU B 1 365 ? 7.629 -32.156 -26.172 1 98.25 365 LEU B N 1
ATOM 7010 C CA . LEU B 1 365 ? 6.742 -33.094 -25.469 1 98.25 365 LEU B CA 1
ATOM 7011 C C . LEU B 1 365 ? 6.09 -34.062 -26.453 1 98.25 365 LEU B C 1
ATOM 7013 O O . LEU B 1 365 ? 5.961 -35.25 -26.172 1 98.25 365 LEU B O 1
ATOM 7017 N N . LYS B 1 366 ? 5.719 -33.531 -27.594 1 97.31 366 LYS B N 1
ATOM 7018 C CA . LYS B 1 366 ? 5.141 -34.406 -28.625 1 97.31 366 LYS B CA 1
ATOM 7019 C C . LYS B 1 366 ? 6.168 -35.406 -29.141 1 97.31 366 LYS B C 1
ATOM 7021 O O . LYS B 1 366 ? 5.832 -36.562 -29.406 1 97.31 366 LYS B O 1
ATOM 7026 N N . ASN B 1 367 ? 7.344 -34.969 -29.297 1 97.06 367 ASN B N 1
ATOM 7027 C CA . ASN B 1 367 ? 8.414 -35.844 -29.75 1 97.06 367 ASN B CA 1
ATOM 7028 C C . ASN B 1 367 ? 8.672 -36.969 -28.781 1 97.06 367 ASN B C 1
ATOM 7030 O O . ASN B 1 367 ? 9.195 -38.031 -29.156 1 97.06 367 ASN B O 1
ATOM 7034 N N . LEU B 1 368 ? 8.359 -36.781 -27.594 1 95.62 368 LEU B N 1
ATOM 7035 C CA . LEU B 1 368 ? 8.508 -37.812 -26.562 1 95.62 368 LEU B CA 1
ATOM 7036 C C . LEU B 1 368 ? 7.328 -38.781 -26.609 1 95.62 368 LEU B C 1
ATOM 7038 O O . LEU B 1 368 ? 7.285 -39.75 -25.828 1 95.62 368 LEU B O 1
ATOM 7042 N N . GLY B 1 369 ? 6.344 -38.469 -27.469 1 95.75 369 GLY B N 1
ATOM 7043 C CA . GLY B 1 369 ? 5.184 -39.312 -27.609 1 95.75 369 GLY B CA 1
ATOM 7044 C C . GLY B 1 369 ? 4.098 -39.031 -26.594 1 95.75 369 GLY B C 1
ATOM 7045 O O . GLY B 1 369 ? 3.195 -39.844 -26.391 1 95.75 369 GLY B O 1
ATOM 7046 N N . LEU B 1 370 ? 4.152 -37.938 -25.953 1 97.12 370 LEU B N 1
ATOM 7047 C CA . LEU B 1 370 ? 3.164 -37.562 -24.938 1 97.12 370 LEU B CA 1
ATOM 7048 C C . LEU B 1 370 ? 1.949 -36.906 -25.562 1 97.12 370 LEU B C 1
ATOM 7050 O O . LEU B 1 370 ? 2.068 -36.25 -26.594 1 97.12 370 LEU B O 1
ATOM 7054 N N . GLU B 1 371 ? 0.806 -37.094 -24.984 1 97.69 371 GLU B N 1
ATOM 7055 C CA . GLU B 1 371 ? -0.411 -36.406 -25.422 1 97.69 371 GLU B CA 1
ATOM 7056 C C . GLU B 1 371 ? -0.44 -34.969 -24.922 1 97.69 371 GLU B C 1
ATOM 7058 O O . GLU B 1 371 ? -0.481 -34.719 -23.703 1 97.69 371 GLU B O 1
ATOM 7063 N N . VAL B 1 372 ? -0.396 -34.062 -25.828 1 98 372 VAL B N 1
ATOM 7064 C CA . VAL B 1 372 ? -0.439 -32.656 -25.5 1 98 372 VAL B CA 1
ATOM 7065 C C . VAL B 1 372 ? -1.744 -32.031 -26.016 1 98 372 VAL B C 1
ATOM 7067 O O . VAL B 1 372 ? -2.055 -32.125 -27.203 1 98 372 VAL B O 1
ATOM 7070 N N . VAL B 1 373 ? -2.518 -31.453 -25.094 1 97.56 373 VAL B N 1
ATOM 7071 C CA . VAL B 1 373 ? -3.783 -30.828 -25.469 1 97.56 373 VAL B CA 1
ATOM 7072 C C . VAL B 1 373 ? -3.771 -29.359 -25.062 1 97.56 373 VAL B C 1
ATOM 7074 O O . VAL B 1 373 ? -3.129 -28.984 -24.078 1 97.56 373 VAL B O 1
ATOM 7077 N N . PHE B 1 374 ? -4.484 -28.531 -25.844 1 96.56 374 PHE B N 1
ATOM 7078 C CA . PHE B 1 374 ? -4.566 -27.094 -25.562 1 96.56 374 PHE B CA 1
ATOM 7079 C C . PHE B 1 374 ? -5.926 -26.734 -25 1 96.56 374 PHE B C 1
ATOM 7081 O O . PHE B 1 374 ? -6.941 -27.344 -25.344 1 96.56 374 PHE B O 1
ATOM 7088 N N . THR B 1 375 ? -5.945 -25.844 -24.109 1 95.44 375 THR B N 1
ATOM 7089 C CA . THR B 1 375 ? -7.164 -25.219 -23.609 1 95.44 375 THR B CA 1
ATOM 7090 C C . THR B 1 375 ? -7.07 -23.688 -23.703 1 95.44 375 THR B C 1
ATOM 7092 O O . THR B 1 375 ? -5.996 -23.141 -23.969 1 95.44 375 THR B O 1
ATOM 7095 N N . PRO B 1 376 ? -8.203 -22.969 -23.594 1 89.5 376 PRO B N 1
ATOM 7096 C CA . PRO B 1 376 ? -8.117 -21.516 -23.453 1 89.5 376 PRO B CA 1
ATOM 7097 C C . PRO B 1 376 ? -7.266 -21.078 -22.25 1 89.5 376 PRO B C 1
ATOM 7099 O O . PRO B 1 376 ? -7.043 -21.875 -21.344 1 89.5 376 PRO B O 1
ATOM 7102 N N . THR B 1 377 ? -6.844 -19.859 -22.328 1 87.06 377 THR B N 1
ATOM 7103 C CA . THR B 1 377 ? -6.012 -19.328 -21.25 1 87.06 377 THR B CA 1
ATOM 7104 C C . THR B 1 377 ? -6.801 -19.25 -19.953 1 87.06 377 THR B C 1
ATOM 7106 O O . THR B 1 377 ? -7.973 -18.859 -19.953 1 87.06 377 THR B O 1
ATOM 7109 N N . GLY B 1 378 ? -6.141 -19.672 -18.812 1 83.56 378 GLY B N 1
ATOM 7110 C CA . GLY B 1 378 ? -6.77 -19.656 -17.516 1 83.56 378 GLY B CA 1
ATOM 7111 C C . GLY B 1 378 ? -6.664 -20.984 -16.781 1 83.56 378 GLY B C 1
ATOM 7112 O O . GLY B 1 378 ? -6.934 -22.047 -17.359 1 83.56 378 GLY B O 1
ATOM 7113 N N . VAL B 1 379 ? -6.438 -20.922 -15.578 1 87.44 379 VAL B N 1
ATOM 7114 C CA . VAL B 1 379 ? -6.211 -22.109 -14.758 1 87.44 379 VAL B CA 1
ATOM 7115 C C . VAL B 1 379 ? -7.496 -22.938 -14.672 1 87.44 379 VAL B C 1
ATOM 7117 O O . VAL B 1 379 ? -7.453 -24.156 -14.609 1 87.44 379 VAL B O 1
ATOM 7120 N N . LYS B 1 380 ? -8.57 -22.25 -14.719 1 87 380 LYS B N 1
ATOM 7121 C CA . LYS B 1 380 ? -9.844 -22.953 -14.609 1 87 380 LYS B CA 1
ATOM 7122 C C . LYS B 1 380 ? -10.031 -23.938 -15.758 1 87 380 LYS B C 1
ATOM 7124 O O . LYS B 1 380 ? -10.57 -25.031 -15.57 1 87 380 LYS B O 1
ATOM 7129 N N . TYR B 1 381 ? -9.516 -23.672 -16.953 1 90.25 381 TYR B N 1
ATOM 7130 C CA . TYR B 1 381 ? -9.617 -24.562 -18.109 1 90.25 381 TYR B CA 1
ATOM 7131 C C . TYR B 1 381 ? -8.531 -25.625 -18.062 1 90.25 381 TYR B C 1
ATOM 7133 O O . TYR B 1 381 ? -8.789 -26.797 -18.359 1 90.25 381 TYR B O 1
ATOM 7141 N N . LEU B 1 382 ? -7.402 -25.188 -17.688 1 95.88 382 LEU B N 1
ATOM 7142 C CA . LEU B 1 382 ? -6.27 -26.109 -17.609 1 95.88 382 LEU B CA 1
ATOM 7143 C C . LEU B 1 382 ? -6.535 -27.203 -16.594 1 95.88 382 LEU B C 1
ATOM 7145 O O . LEU B 1 382 ? -6.348 -28.391 -16.875 1 95.88 382 LEU B O 1
ATOM 7149 N N . HIS B 1 383 ? -6.93 -26.766 -15.438 1 95.44 383 HIS B N 1
ATOM 7150 C CA . HIS B 1 383 ? -7.152 -27.719 -14.344 1 95.44 383 HIS B CA 1
ATOM 7151 C C . HIS B 1 383 ? -8.266 -28.703 -14.688 1 95.44 383 HIS B C 1
ATOM 7153 O O . HIS B 1 383 ? -8.125 -29.906 -14.461 1 95.44 383 HIS B O 1
ATOM 7159 N N . LYS B 1 384 ? -9.336 -28.203 -15.211 1 93.88 384 LYS B N 1
ATOM 7160 C CA . LYS B 1 384 ? -10.461 -29.062 -15.594 1 93.88 384 LYS B CA 1
ATOM 7161 C C . LYS B 1 384 ? -10.031 -30.109 -16.609 1 93.88 384 LYS B C 1
ATOM 7163 O O . LYS B 1 384 ? -10.398 -31.281 -16.484 1 93.88 384 LYS B O 1
ATOM 7168 N N . LYS B 1 385 ? -9.289 -29.719 -17.594 1 97.12 385 LYS B N 1
ATOM 7169 C CA . LYS B 1 385 ? -8.82 -30.656 -18.609 1 97.12 385 LYS B CA 1
ATOM 7170 C C . LYS B 1 385 ? -7.863 -31.688 -18.031 1 97.12 385 LYS B C 1
ATOM 7172 O O . LYS B 1 385 ? -7.922 -32.875 -18.375 1 97.12 385 LYS B O 1
ATOM 7177 N N . ALA B 1 386 ? -7.027 -31.297 -17.156 1 98.12 386 ALA B N 1
ATOM 7178 C CA . ALA B 1 386 ? -6.055 -32.188 -16.531 1 98.12 386 ALA B CA 1
ATOM 7179 C C . ALA B 1 386 ? -6.75 -33.312 -15.758 1 98.12 386 ALA B C 1
ATOM 7181 O O . ALA B 1 386 ? -6.258 -34.438 -15.711 1 98.12 386 ALA B O 1
ATOM 7182 N N . LEU B 1 387 ? -7.895 -33.031 -15.203 1 97.06 387 LEU B N 1
ATOM 7183 C CA . LEU B 1 387 ? -8.625 -33.969 -14.367 1 97.06 387 LEU B CA 1
ATOM 7184 C C . LEU B 1 387 ? -9.188 -35.125 -15.203 1 97.06 387 LEU B C 1
ATOM 7186 O O . LEU B 1 387 ? -9.602 -36.125 -14.664 1 97.06 387 LEU B O 1
ATOM 7190 N N . GLU B 1 388 ? -9.141 -34.969 -16.516 1 97.75 388 GLU B N 1
ATOM 7191 C CA . GLU B 1 388 ? -9.664 -36 -17.391 1 97.75 388 GLU B CA 1
ATOM 7192 C C . GLU B 1 388 ? -8.664 -37.156 -17.547 1 97.75 388 GLU B C 1
ATOM 7194 O O . GLU B 1 388 ? -9.016 -38.219 -18.062 1 97.75 388 GLU B O 1
ATOM 7199 N N . TYR B 1 389 ? -7.543 -37.031 -17.031 1 98.44 389 TYR B N 1
ATOM 7200 C CA . TYR B 1 389 ? -6.48 -38 -17.172 1 98.44 389 TYR B CA 1
ATOM 7201 C C . TYR B 1 389 ? -6.223 -38.719 -15.852 1 98.44 389 TYR B C 1
ATOM 7203 O O . TYR B 1 389 ? -6.68 -38.281 -14.797 1 98.44 389 TYR B O 1
ATOM 7211 N N . ASP B 1 390 ? -5.539 -39.938 -15.938 1 98.38 390 ASP B N 1
ATOM 7212 C CA . ASP B 1 390 ? -5.055 -40.562 -14.719 1 98.38 390 ASP B CA 1
ATOM 7213 C C . ASP B 1 390 ? -4.008 -39.688 -14.023 1 98.38 390 ASP B C 1
ATOM 7215 O O . ASP B 1 390 ? -3.986 -39.594 -12.797 1 98.38 390 ASP B O 1
ATOM 7219 N N . ILE B 1 391 ? -3.162 -39.219 -14.805 1 98.69 391 ILE B N 1
ATOM 7220 C CA . ILE B 1 391 ? -2.217 -38.188 -14.383 1 98.69 391 ILE B CA 1
ATOM 7221 C C . ILE B 1 391 ? -2.246 -37.031 -15.367 1 98.69 391 ILE B C 1
ATOM 7223 O O . ILE B 1 391 ? -2.002 -37.219 -16.562 1 98.69 391 ILE B O 1
ATOM 7227 N N . GLY B 1 392 ? -2.605 -35.812 -14.93 1 98.81 392 GLY B N 1
ATOM 7228 C CA . GLY B 1 392 ? -2.6 -34.625 -15.742 1 98.81 392 GLY B CA 1
ATOM 7229 C C . GLY B 1 392 ? -1.609 -33.562 -15.258 1 98.81 392 GLY B C 1
ATOM 7230 O O . GLY B 1 392 ? -1.47 -33.344 -14.055 1 98.81 392 GLY B O 1
ATOM 7231 N N . ILE B 1 393 ? -0.862 -33 -16.141 1 98.81 393 ILE B N 1
ATOM 7232 C CA . ILE B 1 393 ? 0.109 -31.969 -15.805 1 98.81 393 ILE B CA 1
ATOM 7233 C C . ILE B 1 393 ? -0.218 -30.688 -16.578 1 98.81 393 ILE B C 1
ATOM 7235 O O . ILE B 1 393 ? -0.424 -30.719 -17.781 1 98.81 393 ILE B O 1
ATOM 7239 N N . TYR B 1 394 ? -0.304 -29.531 -15.898 1 98.44 394 TYR B N 1
ATOM 7240 C CA . TYR B 1 394 ? -0.359 -28.234 -16.578 1 98.44 394 TYR B CA 1
ATOM 7241 C C . TYR B 1 394 ? 0.495 -27.203 -15.852 1 98.44 394 TYR B C 1
ATOM 7243 O O . TYR B 1 394 ? 0.559 -27.203 -14.617 1 98.44 394 TYR B O 1
ATOM 7251 N N . PHE B 1 395 ? 1.23 -26.453 -16.547 1 97.75 395 PHE B N 1
ATOM 7252 C CA . PHE B 1 395 ? 1.963 -25.266 -16.094 1 97.75 395 PHE B CA 1
ATOM 7253 C C . PHE B 1 395 ? 1.928 -24.172 -17.172 1 97.75 395 PHE B C 1
ATOM 7255 O O . PHE B 1 395 ? 2.277 -24.422 -18.328 1 97.75 395 PHE B O 1
ATOM 7262 N N . GLU B 1 396 ? 1.507 -23.031 -16.766 1 94.81 396 GLU B N 1
ATOM 7263 C CA . GLU B 1 396 ? 1.636 -21.891 -17.656 1 94.81 396 GLU B CA 1
ATOM 7264 C C . GLU B 1 396 ? 3.064 -21.344 -17.656 1 94.81 396 GLU B C 1
ATOM 7266 O O . GLU B 1 396 ? 3.838 -21.625 -16.734 1 94.81 396 GLU B O 1
ATOM 7271 N N . ALA B 1 397 ? 3.355 -20.547 -18.688 1 93.5 397 ALA B N 1
ATOM 7272 C CA . ALA B 1 397 ? 4.695 -19.984 -18.797 1 93.5 397 ALA B CA 1
ATOM 7273 C C . ALA B 1 397 ? 5.043 -19.156 -17.562 1 93.5 397 ALA B C 1
ATOM 7275 O O . ALA B 1 397 ? 6.203 -19.109 -17.156 1 93.5 397 ALA B O 1
ATOM 7276 N N . ASN B 1 398 ? 4.066 -18.609 -16.953 1 92.62 398 ASN B N 1
ATOM 7277 C CA . ASN B 1 398 ? 4.289 -17.734 -15.812 1 92.62 398 ASN B CA 1
ATOM 7278 C C . ASN B 1 398 ? 4.578 -18.547 -14.547 1 92.62 398 ASN B C 1
ATOM 7280 O O . ASN B 1 398 ? 4.871 -17.969 -13.492 1 92.62 398 ASN B O 1
ATOM 7284 N N . GLY B 1 399 ? 4.422 -19.781 -14.586 1 96.62 399 GLY B N 1
ATOM 7285 C CA . GLY B 1 399 ? 4.863 -20.609 -13.477 1 96.62 399 GLY B CA 1
ATOM 7286 C C . GLY B 1 399 ? 3.715 -21.156 -12.648 1 96.62 399 GLY B C 1
ATOM 7287 O O . GLY B 1 399 ? 3.928 -21.969 -11.734 1 96.62 399 GLY B O 1
ATOM 7288 N N . HIS B 1 400 ? 2.502 -20.766 -12.969 1 97.12 400 HIS B N 1
ATOM 7289 C CA . HIS B 1 400 ? 1.348 -21.344 -12.289 1 97.12 400 HIS B CA 1
ATOM 7290 C C . HIS B 1 400 ? 1.012 -22.719 -12.844 1 97.12 400 HIS B C 1
ATOM 7292 O O . HIS B 1 400 ? 0.793 -22.859 -14.055 1 97.12 400 HIS B O 1
ATOM 7298 N N . GLY B 1 401 ? 0.963 -23.719 -11.984 1 97.81 401 GLY B N 1
ATOM 7299 C CA . GLY B 1 401 ? 0.633 -25.047 -12.461 1 97.81 401 GLY B CA 1
ATOM 7300 C C . GLY B 1 401 ? 0.783 -26.125 -11.398 1 97.81 401 GLY B C 1
ATOM 7301 O O . GLY B 1 401 ? 1.23 -25.844 -10.289 1 97.81 401 GLY B O 1
ATOM 7302 N N . THR B 1 402 ? 0.31 -27.25 -11.758 1 98.62 402 THR B N 1
ATOM 7303 C CA . THR B 1 402 ? 0.386 -28.375 -10.844 1 98.62 402 THR B CA 1
ATOM 7304 C C . THR B 1 402 ? 0.271 -29.688 -11.609 1 98.62 402 THR B C 1
ATOM 7306 O O . THR B 1 402 ? 0.283 -29.703 -12.844 1 98.62 402 THR B O 1
ATOM 7309 N N . VAL B 1 403 ? 0.346 -30.844 -10.883 1 98.81 403 VAL B N 1
ATOM 7310 C CA . VAL B 1 403 ? 0.083 -32.188 -11.344 1 98.81 403 VAL B CA 1
ATOM 7311 C C . VAL B 1 403 ? -1.101 -32.781 -10.578 1 98.81 403 VAL B C 1
ATOM 7313 O O . VAL B 1 403 ? -1.175 -32.656 -9.352 1 98.81 403 VAL B O 1
ATOM 7316 N N . VAL B 1 404 ? -2.006 -33.344 -11.32 1 98.56 404 VAL B N 1
ATOM 7317 C CA . VAL B 1 404 ? -3.145 -33.969 -10.656 1 98.56 404 VAL B CA 1
ATOM 7318 C C . VAL B 1 404 ? -3.119 -35.469 -10.922 1 98.56 404 VAL B C 1
ATOM 7320 O O . VAL B 1 404 ? -2.73 -35.938 -12 1 98.56 404 VAL B O 1
ATOM 7323 N N . PHE B 1 405 ? -3.477 -36.281 -9.914 1 98.56 405 PHE B N 1
ATOM 7324 C CA . PHE B 1 405 ? -3.586 -37.719 -9.969 1 98.56 405 PHE B CA 1
ATOM 7325 C C . PHE B 1 405 ? -5.016 -38.188 -9.688 1 98.56 405 PHE B C 1
ATOM 7327 O O . PHE B 1 405 ? -5.613 -37.781 -8.688 1 98.56 405 PHE B O 1
ATOM 7334 N N . SER B 1 406 ? -5.543 -38.969 -10.57 1 98 406 SER B N 1
ATOM 7335 C CA . SER B 1 406 ? -6.895 -39.469 -10.328 1 98 406 SER B CA 1
ATOM 7336 C C . SER B 1 406 ? -6.938 -40.375 -9.109 1 98 406 SER B C 1
ATOM 7338 O O . SER B 1 406 ? -5.969 -41.094 -8.82 1 98 406 SER B O 1
ATOM 7340 N N . GLU B 1 407 ? -8.094 -40.406 -8.453 1 95.75 407 GLU B N 1
ATOM 7341 C CA . GLU B 1 407 ? -8.266 -41.25 -7.289 1 95.75 407 GLU B CA 1
ATOM 7342 C C . GLU B 1 407 ? -8.102 -42.719 -7.66 1 95.75 407 GLU B C 1
ATOM 7344 O O . GLU B 1 407 ? -7.559 -43.5 -6.875 1 95.75 407 GLU B O 1
ATOM 7349 N N . ASP B 1 408 ? -8.594 -43.031 -8.789 1 96.56 408 ASP B N 1
ATOM 7350 C CA . ASP B 1 408 ? -8.477 -44.406 -9.258 1 96.56 408 ASP B CA 1
ATOM 7351 C C . ASP B 1 408 ? -7.016 -44.812 -9.453 1 96.56 408 ASP B C 1
ATOM 7353 O O . ASP B 1 408 ? -6.609 -45.906 -9.055 1 96.56 408 ASP B O 1
ATOM 7357 N N . PHE B 1 409 ? -6.297 -44 -10.039 1 97.19 409 PHE B N 1
ATOM 7358 C CA . PHE B 1 409 ? -4.887 -44.281 -10.258 1 97.19 409 PHE B CA 1
ATOM 7359 C C . PHE B 1 409 ? -4.145 -44.438 -8.938 1 97.19 409 PHE B C 1
ATOM 7361 O O . PHE B 1 409 ? -3.332 -45.344 -8.781 1 97.19 409 PHE B O 1
ATOM 7368 N N . ILE B 1 410 ? -4.391 -43.562 -8.023 1 96.81 410 ILE B N 1
ATOM 7369 C CA . ILE B 1 410 ? -3.73 -43.625 -6.719 1 96.81 410 ILE B CA 1
ATOM 7370 C C . ILE B 1 410 ? -4.074 -44.906 -6.008 1 96.81 410 ILE B C 1
ATOM 7372 O O . ILE B 1 410 ? -3.209 -45.531 -5.387 1 96.81 410 ILE B O 1
ATOM 7376 N N . SER B 1 411 ? -5.316 -45.312 -6.102 1 96.31 411 SER B N 1
ATOM 7377 C CA . SER B 1 411 ? -5.742 -46.562 -5.488 1 96.31 411 SER B CA 1
ATOM 7378 C C . SER B 1 411 ? -5.004 -47.75 -6.09 1 96.31 411 SER B C 1
ATOM 7380 O O . SER B 1 411 ? -4.574 -48.656 -5.367 1 96.31 411 SER B O 1
ATOM 7382 N N . GLN B 1 412 ? -4.887 -47.75 -7.352 1 95.31 412 GLN B N 1
ATOM 7383 C CA . GLN B 1 412 ? -4.168 -48.812 -8.039 1 95.31 412 GLN B CA 1
ATOM 7384 C C . GLN B 1 412 ? -2.688 -48.812 -7.68 1 95.31 412 GLN B C 1
ATOM 7386 O O . GLN B 1 412 ? -2.076 -49.875 -7.512 1 95.31 412 GLN B O 1
ATOM 7391 N N . LEU B 1 413 ? -2.211 -47.656 -7.617 1 95.12 413 LEU B N 1
ATOM 7392 C CA . LEU B 1 413 ? -0.805 -47.5 -7.262 1 95.12 413 LEU B CA 1
ATOM 7393 C C . LEU B 1 413 ? -0.539 -48.031 -5.855 1 95.12 413 LEU B C 1
ATOM 7395 O O . LEU B 1 413 ? 0.475 -48.688 -5.613 1 95.12 413 LEU B O 1
ATOM 7399 N N . GLU B 1 414 ? -1.385 -47.75 -4.945 1 94.56 414 GLU B N 1
ATOM 7400 C CA . GLU B 1 414 ? -1.286 -48.25 -3.578 1 94.56 414 GLU B CA 1
ATOM 7401 C C . GLU B 1 414 ? -1.355 -49.781 -3.539 1 94.56 414 GLU B C 1
ATOM 7403 O O . GLU B 1 414 ? -0.585 -50.406 -2.824 1 94.56 414 GLU B O 1
ATOM 7408 N N . SER B 1 415 ? -2.268 -50.281 -4.25 1 93.25 415 SER B N 1
ATOM 7409 C CA . SER B 1 415 ? -2.412 -51.719 -4.32 1 93.25 415 SER B CA 1
ATOM 7410 C C . SER B 1 415 ? -1.15 -52.375 -4.875 1 93.25 415 SER B C 1
ATOM 7412 O O . SER B 1 415 ? -0.691 -53.406 -4.355 1 93.25 415 SER B O 1
ATOM 7414 N N . LEU B 1 416 ? -0.66 -51.812 -5.914 1 91.69 416 LEU B N 1
ATOM 7415 C CA . LEU B 1 416 ? 0.559 -52.344 -6.523 1 91.69 416 LEU B CA 1
ATOM 7416 C C . LEU B 1 416 ? 1.726 -52.281 -5.543 1 91.69 416 LEU B C 1
ATOM 7418 O O . LEU B 1 416 ? 2.486 -53.25 -5.422 1 91.69 416 LEU B O 1
ATOM 7422 N N . SER B 1 417 ? 1.85 -51.188 -4.902 1 90.94 417 SER B N 1
ATOM 7423 C CA . SER B 1 417 ? 2.939 -51 -3.947 1 90.94 417 SER B CA 1
ATOM 7424 C C . SER B 1 417 ? 2.854 -52 -2.811 1 90.94 417 SER B C 1
ATOM 7426 O O . SER B 1 417 ? 3.875 -52.531 -2.365 1 90.94 417 SER B O 1
ATOM 7428 N N . ASN B 1 418 ? 1.675 -52.25 -2.359 1 90.94 418 ASN B N 1
ATOM 7429 C CA . ASN B 1 418 ? 1.474 -53.25 -1.301 1 90.94 418 ASN B CA 1
ATOM 7430 C C . ASN B 1 418 ? 1.852 -54.656 -1.761 1 90.94 418 ASN B C 1
ATOM 7432 O O . ASN B 1 418 ? 2.467 -55.406 -1.01 1 90.94 418 ASN B O 1
ATOM 7436 N N . GLU B 1 419 ? 1.53 -54.938 -2.904 1 89.44 419 GLU B N 1
ATOM 7437 C CA . GLU B 1 419 ? 1.854 -56.25 -3.455 1 89.44 419 GLU B CA 1
ATOM 7438 C C . GLU B 1 419 ? 3.357 -56.406 -3.654 1 89.44 419 GLU B C 1
ATOM 7440 O O . GLU B 1 419 ? 3.922 -57.469 -3.352 1 89.44 419 GLU B O 1
ATOM 7445 N N . LEU B 1 420 ? 3.902 -55.406 -4.125 1 88.88 420 LEU B N 1
ATOM 7446 C CA . LEU B 1 420 ? 5.336 -55.438 -4.398 1 88.88 420 LEU B CA 1
ATOM 7447 C C . LEU B 1 420 ? 6.133 -55.469 -3.1 1 88.88 420 LEU B C 1
ATOM 7449 O O . LEU B 1 420 ? 7.207 -56.062 -3.041 1 88.88 420 LEU B O 1
ATOM 7453 N N . SER B 1 421 ? 5.633 -54.812 -2.123 1 87.81 421 SER B N 1
ATOM 7454 C CA . SER B 1 421 ? 6.312 -54.812 -0.831 1 87.81 421 SER B CA 1
ATOM 7455 C C . SER B 1 421 ? 6.41 -56.219 -0.251 1 87.81 421 SER B C 1
ATOM 7457 O O . SER B 1 421 ? 7.363 -56.531 0.464 1 87.81 421 SER B O 1
ATOM 7459 N N . GLN B 1 422 ? 5.539 -57.031 -0.548 1 84.5 422 GLN B N 1
ATOM 7460 C CA . GLN B 1 422 ? 5.496 -58.406 -0.061 1 84.5 422 GLN B CA 1
ATOM 7461 C C . GLN B 1 422 ? 6.328 -59.344 -0.948 1 84.5 422 GLN B C 1
ATOM 7463 O O . GLN B 1 422 ? 7.039 -60.219 -0.448 1 84.5 422 GLN B O 1
ATOM 7468 N N . ALA B 1 423 ? 6.301 -59.062 -2.217 1 78.5 423 ALA B N 1
ATOM 7469 C CA . ALA B 1 423 ? 6.875 -60.031 -3.166 1 78.5 423 ALA B CA 1
ATOM 7470 C C . ALA B 1 423 ? 8.289 -59.594 -3.572 1 78.5 423 ALA B C 1
ATOM 7472 O O . ALA B 1 423 ? 9.125 -60.469 -3.863 1 78.5 423 ALA B O 1
ATOM 7473 N N . ALA B 1 424 ? 8.555 -58.406 -3.711 1 76.94 424 ALA B N 1
ATOM 7474 C CA . ALA B 1 424 ? 9.797 -57.938 -4.305 1 76.94 424 ALA B CA 1
ATOM 7475 C C . ALA B 1 424 ? 10.195 -56.594 -3.715 1 76.94 424 ALA B C 1
ATOM 7477 O O . ALA B 1 424 ? 10.344 -55.594 -4.445 1 76.94 424 ALA B O 1
ATOM 7478 N N . ASN B 1 425 ? 10.398 -56.688 -2.414 1 74.81 425 ASN B N 1
ATOM 7479 C CA . ASN B 1 425 ? 10.781 -55.438 -1.725 1 74.81 425 ASN B CA 1
ATOM 7480 C C . ASN B 1 425 ? 12.141 -54.938 -2.207 1 74.81 425 ASN B C 1
ATOM 7482 O O . ASN B 1 425 ? 13.062 -55.719 -2.408 1 74.81 425 ASN B O 1
ATOM 7486 N N . GLY B 1 426 ? 12.07 -53.719 -2.773 1 79.94 426 GLY B N 1
ATOM 7487 C CA . GLY B 1 426 ? 13.336 -53.188 -3.225 1 79.94 426 GLY B CA 1
ATOM 7488 C C . GLY B 1 426 ? 13.508 -53.219 -4.73 1 79.94 426 GLY B C 1
ATOM 7489 O O . GLY B 1 426 ? 14.5 -52.719 -5.266 1 79.94 426 GLY B O 1
ATOM 7490 N N . SER B 1 427 ? 12.531 -53.844 -5.355 1 87.69 427 SER B N 1
ATOM 7491 C CA . SER B 1 427 ? 12.609 -53.875 -6.812 1 87.69 427 SER B CA 1
ATOM 7492 C C . SER B 1 427 ? 12.508 -52.469 -7.402 1 87.69 427 SER B C 1
ATOM 7494 O O . SER B 1 427 ? 12.062 -51.531 -6.73 1 87.69 427 SER B O 1
ATOM 7496 N N . ALA B 1 428 ? 12.992 -52.344 -8.609 1 90 428 ALA B N 1
ATOM 7497 C CA . ALA B 1 428 ? 12.883 -51.062 -9.32 1 90 428 ALA B CA 1
ATOM 7498 C C . ALA B 1 428 ? 11.422 -50.656 -9.477 1 90 428 ALA B C 1
ATOM 7500 O O . ALA B 1 428 ? 11.102 -49.469 -9.422 1 90 428 ALA B O 1
ATOM 7501 N N . GLN B 1 429 ? 10.57 -51.656 -9.641 1 91.75 429 GLN B N 1
ATOM 7502 C CA . GLN B 1 429 ? 9.141 -51.406 -9.781 1 91.75 429 GLN B CA 1
ATOM 7503 C C . GLN B 1 429 ? 8.555 -50.844 -8.492 1 91.75 429 GLN B C 1
ATOM 7505 O O . GLN B 1 429 ? 7.746 -49.906 -8.523 1 91.75 429 GLN B O 1
ATOM 7510 N N . TYR B 1 430 ? 8.969 -51.375 -7.449 1 92.69 430 TYR B N 1
ATOM 7511 C CA . TYR B 1 430 ? 8.5 -50.938 -6.145 1 92.69 430 TYR B CA 1
ATOM 7512 C C . TYR B 1 430 ? 8.953 -49.5 -5.875 1 92.69 430 TYR B C 1
ATOM 7514 O O . TYR B 1 430 ? 8.148 -48.656 -5.461 1 92.69 430 TYR B O 1
ATOM 7522 N N . HIS B 1 431 ? 10.195 -49.188 -6.137 1 94 431 HIS B N 1
ATOM 7523 C CA . HIS B 1 431 ? 10.727 -47.844 -5.895 1 94 431 HIS B CA 1
ATOM 7524 C C . HIS B 1 431 ? 10.055 -46.812 -6.785 1 94 431 HIS B C 1
ATOM 7526 O O . HIS B 1 431 ? 9.781 -45.688 -6.344 1 94 431 HIS B O 1
ATOM 7532 N N . ALA B 1 432 ? 9.773 -47.219 -8 1 95.25 432 ALA B N 1
ATOM 7533 C CA . ALA B 1 432 ? 9.086 -46.312 -8.922 1 95.25 432 ALA B CA 1
ATOM 7534 C C . ALA B 1 432 ? 7.676 -46 -8.438 1 95.25 432 ALA B C 1
ATOM 7536 O O . ALA B 1 432 ? 7.219 -44.844 -8.508 1 95.25 432 ALA B O 1
ATOM 7537 N N . ALA B 1 433 ? 6.996 -47 -7.977 1 95 433 ALA B N 1
ATOM 7538 C CA . ALA B 1 433 ? 5.656 -46.812 -7.43 1 95 433 ALA B CA 1
ATOM 7539 C C . ALA B 1 433 ? 5.68 -45.906 -6.207 1 95 433 ALA B C 1
ATOM 7541 O O . ALA B 1 433 ? 4.812 -45.062 -6.051 1 95 433 ALA B O 1
ATOM 7542 N N . MET B 1 434 ? 6.68 -46.125 -5.406 1 96.44 434 MET B N 1
ATOM 7543 C CA . MET B 1 434 ? 6.812 -45.312 -4.195 1 96.44 434 MET B CA 1
ATOM 7544 C C . MET B 1 434 ? 7.137 -43.844 -4.539 1 96.44 434 MET B C 1
ATOM 7546 O O . MET B 1 434 ? 6.656 -42.938 -3.877 1 96.44 434 MET B O 1
ATOM 7550 N N . ARG B 1 435 ? 7.934 -43.625 -5.543 1 97.56 435 ARG B N 1
ATOM 7551 C CA . ARG B 1 435 ? 8.258 -42.281 -5.973 1 97.56 435 ARG B CA 1
ATOM 7552 C C . ARG B 1 435 ? 7.02 -41.531 -6.48 1 97.56 435 ARG B C 1
ATOM 7554 O O . ARG B 1 435 ? 6.812 -40.375 -6.172 1 97.56 435 ARG B O 1
ATOM 7561 N N . LEU B 1 436 ? 6.168 -42.25 -7.254 1 98.06 436 LEU B N 1
ATOM 7562 C CA . LEU B 1 436 ? 4.941 -41.656 -7.75 1 98.06 436 LEU B CA 1
ATOM 7563 C C . LEU B 1 436 ? 3.988 -41.344 -6.602 1 98.06 436 LEU B C 1
ATOM 7565 O O . LEU B 1 436 ? 3.322 -40.281 -6.605 1 98.06 436 LEU B O 1
ATOM 7569 N N . MET B 1 437 ? 3.977 -42.219 -5.668 1 97.31 437 MET B N 1
ATOM 7570 C CA . MET B 1 437 ? 3.141 -41.969 -4.496 1 97.31 437 MET B CA 1
ATOM 7571 C C . MET B 1 437 ? 3.617 -40.75 -3.717 1 97.31 437 MET B C 1
ATOM 7573 O O . MET B 1 437 ? 2.812 -39.906 -3.342 1 97.31 437 MET B O 1
ATOM 7577 N N . ALA B 1 438 ? 4.879 -40.656 -3.504 1 98.12 438 ALA B N 1
ATOM 7578 C CA . ALA B 1 438 ? 5.453 -39.531 -2.785 1 98.12 438 ALA B CA 1
ATOM 7579 C C . ALA B 1 438 ? 5.238 -38.219 -3.549 1 98.12 438 ALA B C 1
ATOM 7581 O O . ALA B 1 438 ? 4.938 -37.188 -2.951 1 98.12 438 ALA B O 1
ATOM 7582 N N . ALA B 1 439 ? 5.371 -38.281 -4.828 1 98.75 439 ALA B N 1
ATOM 7583 C CA . ALA B 1 439 ? 5.152 -37.094 -5.664 1 98.75 439 ALA B CA 1
ATOM 7584 C C . ALA B 1 439 ? 3.707 -36.625 -5.578 1 98.75 439 ALA B C 1
ATOM 7586 O O . ALA B 1 439 ? 3.445 -35.438 -5.543 1 98.75 439 ALA B O 1
ATOM 7587 N N . SER B 1 440 ? 2.795 -37.594 -5.555 1 98.5 440 SER B N 1
ATOM 7588 C CA . SER B 1 440 ? 1.376 -37.281 -5.488 1 98.5 440 SER B CA 1
ATOM 7589 C C . SER B 1 440 ? 1.025 -36.594 -4.16 1 98.5 440 SER B C 1
ATOM 7591 O O . SER B 1 440 ? 0.09 -35.812 -4.086 1 98.5 440 SER B O 1
ATOM 7593 N N . GLN B 1 441 ? 1.799 -36.875 -3.152 1 97.81 441 GLN B N 1
ATOM 7594 C CA . GLN B 1 441 ? 1.579 -36.281 -1.838 1 97.81 441 GLN B CA 1
ATOM 7595 C C . GLN B 1 441 ? 2.289 -34.938 -1.718 1 97.81 441 GLN B C 1
ATOM 7597 O O . GLN B 1 441 ? 1.841 -34.062 -0.983 1 97.81 441 GLN B O 1
ATOM 7602 N N . LEU B 1 442 ? 3.357 -34.812 -2.441 1 98.75 442 LEU B N 1
ATOM 7603 C CA . LEU B 1 442 ? 4.18 -33.625 -2.355 1 98.75 442 LEU B CA 1
ATOM 7604 C C . LEU B 1 442 ? 3.553 -32.469 -3.137 1 98.75 442 LEU B C 1
ATOM 7606 O O . LEU B 1 442 ? 3.492 -31.328 -2.648 1 98.75 442 LEU B O 1
ATOM 7610 N N . ILE B 1 443 ? 3.059 -32.75 -4.332 1 98.88 443 ILE B N 1
ATOM 7611 C CA . ILE B 1 443 ? 2.504 -31.688 -5.18 1 98.88 443 ILE B CA 1
ATOM 7612 C C . ILE B 1 443 ? 1.101 -31.328 -4.699 1 98.88 443 ILE B C 1
ATOM 7614 O O . ILE B 1 443 ? 0.321 -32.219 -4.32 1 98.88 443 ILE B O 1
ATOM 7618 N N . ASN B 1 444 ? 0.847 -30.078 -4.535 1 98.75 444 ASN B N 1
ATOM 7619 C CA . ASN B 1 444 ? -0.508 -29.641 -4.23 1 98.75 444 ASN B CA 1
ATOM 7620 C C . ASN B 1 444 ? -1.431 -29.781 -5.438 1 98.75 444 ASN B C 1
ATOM 7622 O O . ASN B 1 444 ? -1.294 -29.047 -6.422 1 98.75 444 ASN B O 1
ATOM 7626 N N . GLN B 1 445 ? -2.354 -30.656 -5.367 1 98 445 GLN B N 1
ATOM 7627 C CA . GLN B 1 445 ? -3.168 -31.016 -6.52 1 98 445 GLN B CA 1
ATOM 7628 C C . GLN B 1 445 ? -4.402 -30.125 -6.633 1 98 445 GLN B C 1
ATOM 7630 O O . GLN B 1 445 ? -5.172 -30.234 -7.59 1 98 445 GLN B O 1
ATOM 7635 N N . ALA B 1 446 ? -4.57 -29.234 -5.648 1 97.44 446 ALA B N 1
ATOM 7636 C CA . ALA B 1 446 ? -5.719 -28.328 -5.684 1 97.44 446 ALA B CA 1
ATOM 7637 C C . ALA B 1 446 ? -5.504 -27.219 -6.699 1 97.44 446 ALA B C 1
ATOM 7639 O O . ALA B 1 446 ? -6.445 -26.797 -7.375 1 97.44 446 ALA B O 1
ATOM 7640 N N . VAL B 1 447 ? -4.316 -26.688 -6.754 1 97.06 447 VAL B N 1
ATOM 7641 C CA . VAL B 1 447 ? -4.008 -25.516 -7.57 1 97.06 447 VAL B CA 1
ATOM 7642 C C . VAL B 1 447 ? -2.496 -25.344 -7.672 1 97.06 447 VAL B C 1
ATOM 7644 O O . VAL B 1 447 ? -1.736 -26.031 -6.996 1 97.06 447 VAL B O 1
ATOM 7647 N N . GLY B 1 448 ? -2.09 -24.438 -8.555 1 97.25 448 GLY B N 1
ATOM 7648 C CA . GLY B 1 448 ? -0.679 -24.078 -8.594 1 97.25 448 GLY B CA 1
ATOM 7649 C C . GLY B 1 448 ? -0.139 -23.625 -7.254 1 97.25 448 GLY B C 1
ATOM 7650 O O . GLY B 1 448 ? -0.747 -22.781 -6.586 1 97.25 448 GLY B O 1
ATOM 7651 N N . ASP B 1 449 ? 0.969 -24.219 -6.836 1 98.69 449 ASP B N 1
ATOM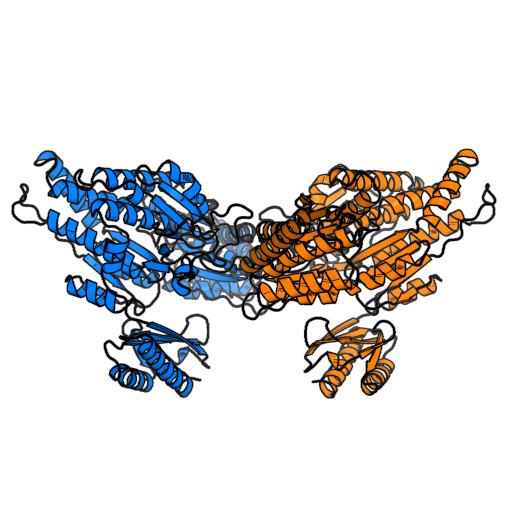 7652 C CA . ASP B 1 449 ? 1.608 -23.984 -5.543 1 98.69 449 ASP B CA 1
ATOM 7653 C C . ASP B 1 449 ? 3.129 -23.938 -5.684 1 98.69 449 ASP B C 1
ATOM 7655 O O . ASP B 1 449 ? 3.77 -24.969 -5.902 1 98.69 449 ASP B O 1
ATOM 7659 N N . ALA B 1 450 ? 3.654 -22.797 -5.461 1 98.88 450 ALA B N 1
ATOM 7660 C CA . ALA B 1 450 ? 5.082 -22.609 -5.699 1 98.88 450 ALA B CA 1
ATOM 7661 C C . ALA B 1 450 ? 5.918 -23.422 -4.715 1 98.88 450 ALA B C 1
ATOM 7663 O O . ALA B 1 450 ? 6.984 -23.922 -5.066 1 98.88 450 ALA B O 1
ATOM 7664 N N . LEU B 1 451 ? 5.488 -23.578 -3.484 1 98.88 451 LEU B N 1
ATOM 7665 C CA . LEU B 1 451 ? 6.277 -24.281 -2.482 1 98.88 451 LEU B CA 1
ATOM 7666 C C . LEU B 1 451 ? 6.324 -25.781 -2.785 1 98.88 451 LEU B C 1
ATOM 7668 O O . LEU B 1 451 ? 7.398 -26.391 -2.773 1 98.88 451 LEU B O 1
ATOM 7672 N N . SER B 1 452 ? 5.188 -26.328 -3.051 1 98.75 452 SER B N 1
ATOM 7673 C CA . SER B 1 452 ? 5.156 -27.75 -3.375 1 98.75 452 SER B CA 1
ATOM 7674 C C . SER B 1 452 ? 5.863 -28.031 -4.699 1 98.75 452 SER B C 1
ATOM 7676 O O . SER B 1 452 ? 6.59 -29.016 -4.824 1 98.75 452 SER B O 1
ATOM 7678 N N . GLY B 1 453 ? 5.641 -27.156 -5.668 1 98.81 453 GLY B N 1
ATOM 7679 C CA . GLY B 1 453 ? 6.316 -27.297 -6.949 1 98.81 453 GLY B CA 1
ATOM 7680 C C . GLY B 1 453 ? 7.828 -27.203 -6.84 1 98.81 453 GLY B C 1
ATOM 7681 O O . GLY B 1 453 ? 8.555 -27.953 -7.48 1 98.81 453 GLY B O 1
ATOM 7682 N N . LEU B 1 454 ? 8.266 -26.266 -6.055 1 98.88 454 LEU B N 1
ATOM 7683 C CA . LEU B 1 454 ? 9.688 -26.062 -5.828 1 98.88 454 LEU B CA 1
ATOM 7684 C C . LEU B 1 454 ? 10.336 -27.328 -5.258 1 98.88 454 LEU B C 1
ATOM 7686 O O . LEU B 1 454 ? 11.383 -27.766 -5.746 1 98.88 454 LEU B O 1
ATOM 7690 N N . LEU B 1 455 ? 9.734 -27.906 -4.281 1 98.75 455 LEU B N 1
ATOM 7691 C CA . LEU B 1 455 ? 10.297 -29.078 -3.635 1 98.75 455 LEU B CA 1
ATOM 7692 C C . LEU B 1 455 ? 10.258 -30.281 -4.562 1 98.75 455 LEU B C 1
ATOM 7694 O O . LEU B 1 455 ? 11.164 -31.125 -4.547 1 98.75 455 LEU B O 1
ATOM 7698 N N . LEU B 1 456 ? 9.211 -30.391 -5.344 1 98.88 456 LEU B N 1
ATOM 7699 C CA . LEU B 1 456 ? 9.148 -31.484 -6.301 1 98.88 456 LEU B CA 1
ATOM 7700 C C . LEU B 1 456 ? 10.242 -31.359 -7.359 1 98.88 456 LEU B C 1
ATOM 7702 O O . LEU B 1 456 ? 10.867 -32.344 -7.734 1 98.88 456 LEU B O 1
ATOM 7706 N N . VAL B 1 457 ? 10.469 -30.125 -7.848 1 98.69 457 VAL B N 1
ATOM 7707 C CA . VAL B 1 457 ? 11.547 -29.875 -8.805 1 98.69 457 VAL B CA 1
ATOM 7708 C C . VAL B 1 457 ? 12.883 -30.328 -8.211 1 98.69 457 VAL B C 1
ATOM 7710 O O . VAL B 1 457 ? 13.625 -31.078 -8.836 1 98.69 457 VAL B O 1
ATOM 7713 N N . GLU B 1 458 ? 13.102 -29.906 -7.039 1 97.88 458 GLU B N 1
ATOM 7714 C CA . GLU B 1 458 ? 14.383 -30.188 -6.398 1 97.88 458 GLU B CA 1
ATOM 7715 C C . GLU B 1 458 ? 14.57 -31.688 -6.184 1 97.88 458 GLU B C 1
ATOM 7717 O O . GLU B 1 458 ? 15.672 -32.219 -6.355 1 97.88 458 GLU B O 1
ATOM 7722 N N . ALA B 1 459 ? 13.539 -32.344 -5.766 1 97.19 459 ALA B N 1
ATOM 7723 C CA . ALA B 1 459 ? 13.609 -33.781 -5.586 1 97.19 459 ALA B CA 1
ATOM 7724 C C . ALA B 1 459 ? 13.922 -34.5 -6.906 1 97.19 459 ALA B C 1
ATOM 7726 O O . ALA B 1 459 ? 14.742 -35.406 -6.949 1 97.19 459 ALA B O 1
ATOM 7727 N N . ILE B 1 460 ? 13.289 -34.094 -7.965 1 97.44 460 ILE B N 1
ATOM 7728 C CA . ILE B 1 460 ? 13.445 -34.75 -9.266 1 97.44 460 ILE B CA 1
ATOM 7729 C C . ILE B 1 460 ? 14.844 -34.469 -9.82 1 97.44 460 ILE B C 1
ATOM 7731 O O . ILE B 1 460 ? 15.469 -35.344 -10.406 1 97.44 460 ILE B O 1
ATOM 7735 N N . LEU B 1 461 ? 15.297 -33.219 -9.664 1 96.56 461 LEU B N 1
ATOM 7736 C CA . LEU B 1 461 ? 16.656 -32.906 -10.117 1 96.56 461 LEU B CA 1
ATOM 7737 C C . LEU B 1 461 ? 17.672 -33.781 -9.414 1 96.56 461 LEU B C 1
ATOM 7739 O O . LEU B 1 461 ? 18.625 -34.281 -10.039 1 96.56 461 LEU B O 1
ATOM 7743 N N . GLN B 1 462 ? 17.484 -33.969 -8.148 1 94.5 462 GLN B N 1
ATOM 7744 C CA . GLN B 1 462 ? 18.391 -34.844 -7.402 1 94.5 462 GLN B CA 1
ATOM 7745 C C . GLN B 1 462 ? 18.266 -36.312 -7.863 1 94.5 462 GLN B C 1
ATOM 7747 O O . GLN B 1 462 ? 19.266 -37 -8.008 1 94.5 462 GLN B O 1
ATOM 7752 N N . TYR B 1 463 ? 17.062 -36.719 -8.062 1 94.94 463 TYR B N 1
ATOM 7753 C CA . TYR B 1 463 ? 16.828 -38.062 -8.562 1 94.94 463 TYR B CA 1
ATOM 7754 C C . TYR B 1 463 ? 17.531 -38.281 -9.906 1 94.94 463 TYR B C 1
ATOM 7756 O O . TYR B 1 463 ? 18.156 -39.312 -10.125 1 94.94 463 TYR B O 1
ATOM 7764 N N . LYS B 1 464 ? 17.438 -37.344 -10.797 1 93.62 464 LYS B N 1
ATOM 7765 C CA . LYS B 1 464 ? 18 -37.438 -12.141 1 93.62 464 LYS B CA 1
ATOM 7766 C C . LYS B 1 464 ? 19.5 -37.156 -12.133 1 93.62 464 LYS B C 1
ATOM 7768 O O . LYS B 1 464 ? 20.203 -37.531 -13.078 1 93.62 464 LYS B O 1
ATOM 7773 N N . GLY B 1 465 ? 19.969 -36.5 -11.062 1 92.44 465 GLY B N 1
ATOM 7774 C CA . GLY B 1 465 ? 21.344 -36.031 -11.055 1 92.44 465 GLY B CA 1
ATOM 7775 C C . GLY B 1 465 ? 21.594 -34.906 -12.055 1 92.44 465 GLY B C 1
ATOM 7776 O O . GLY B 1 465 ? 22.672 -34.844 -12.656 1 92.44 465 GLY B O 1
ATOM 7777 N N . TRP B 1 466 ? 20.609 -34.125 -12.297 1 93.62 466 TRP B N 1
ATOM 7778 C CA . TRP B 1 466 ? 20.688 -33.062 -13.305 1 93.62 466 TRP B CA 1
ATOM 7779 C C . TRP B 1 466 ? 21.156 -31.75 -12.68 1 93.62 466 TRP B C 1
ATOM 7781 O O . TRP B 1 466 ? 20.75 -31.406 -11.57 1 93.62 466 TRP B O 1
ATOM 7791 N N . SER B 1 467 ? 22.047 -31.078 -13.367 1 92.38 467 SER B N 1
ATOM 7792 C CA . SER B 1 467 ? 22.359 -29.688 -13.07 1 92.38 467 SER B CA 1
ATOM 7793 C C . SER B 1 467 ? 21.297 -28.75 -13.648 1 92.38 467 SER B C 1
ATOM 7795 O O . SER B 1 467 ? 20.438 -29.188 -14.414 1 92.38 467 SER B O 1
ATOM 7797 N N . PHE B 1 468 ? 21.438 -27.547 -13.234 1 94.38 468 PHE B N 1
ATOM 7798 C CA . PHE B 1 468 ? 20.562 -26.547 -13.812 1 94.38 468 PHE B CA 1
ATOM 7799 C C . PHE B 1 468 ? 20.75 -26.469 -15.32 1 94.38 468 PHE B C 1
ATOM 7801 O O . PHE B 1 468 ? 19.781 -26.281 -16.062 1 94.38 468 PHE B O 1
ATOM 7808 N N . GLN B 1 469 ? 21.969 -26.656 -15.773 1 93.31 469 GLN B N 1
ATOM 7809 C CA . GLN B 1 469 ? 22.281 -26.594 -17.203 1 93.31 469 GLN B CA 1
ATOM 7810 C C . GLN B 1 469 ? 21.594 -27.719 -17.969 1 93.31 469 GLN B C 1
ATOM 7812 O O . GLN B 1 469 ? 21.078 -27.516 -19.062 1 93.31 469 GLN B O 1
ATOM 7817 N N . ASN B 1 470 ? 21.594 -28.891 -17.375 1 94.94 470 ASN B N 1
ATOM 7818 C CA . ASN B 1 470 ? 20.891 -30.016 -17.984 1 94.94 470 ASN B CA 1
ATOM 7819 C C . ASN B 1 470 ? 19.406 -29.703 -18.188 1 94.94 470 ASN B C 1
ATOM 7821 O O . ASN B 1 470 ? 18.844 -30.031 -19.234 1 94.94 470 ASN B O 1
ATOM 7825 N N . TRP B 1 471 ? 18.844 -29.125 -17.203 1 96.25 471 TRP B N 1
ATOM 7826 C CA . TRP B 1 471 ? 17.438 -28.734 -17.266 1 96.25 471 TRP B CA 1
ATOM 7827 C C . TRP B 1 471 ? 17.203 -27.688 -18.344 1 96.25 471 TRP B C 1
ATOM 7829 O O . TRP B 1 471 ? 16.266 -27.812 -19.125 1 96.25 471 TRP B O 1
ATOM 7839 N N . CYS B 1 472 ? 18.062 -26.719 -18.453 1 94.75 472 CYS B N 1
ATOM 7840 C CA . CYS B 1 472 ? 17.969 -25.641 -19.438 1 94.75 472 CYS B CA 1
ATOM 7841 C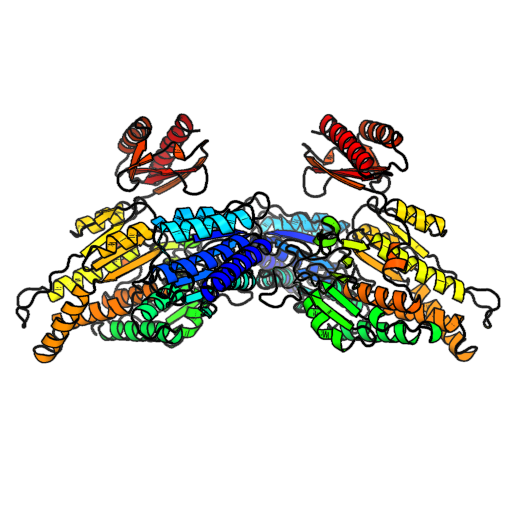 C . CYS B 1 472 ? 18.047 -26.203 -20.859 1 94.75 472 CYS B C 1
ATOM 7843 O O . CYS B 1 472 ? 17.438 -25.656 -21.781 1 94.75 472 CYS B O 1
ATOM 7845 N N . GLU B 1 473 ? 18.703 -27.281 -21.016 1 95.69 473 GLU B N 1
ATOM 7846 C CA . GLU B 1 473 ? 19.047 -27.781 -22.344 1 95.69 473 GLU B CA 1
ATOM 7847 C C . GLU B 1 473 ? 18.031 -28.781 -22.844 1 95.69 473 GLU B C 1
ATOM 7849 O O . GLU B 1 473 ? 18.219 -29.406 -23.891 1 95.69 473 GLU B O 1
ATOM 7854 N N . LEU B 1 474 ? 16.953 -28.938 -22.109 1 96.38 474 LEU B N 1
ATOM 7855 C CA . LEU B 1 474 ? 15.914 -29.844 -22.578 1 96.38 474 LEU B CA 1
ATOM 7856 C C . LEU B 1 474 ? 15.492 -29.484 -24 1 96.38 474 LEU B C 1
ATOM 7858 O O . LEU B 1 474 ? 15.312 -30.375 -24.844 1 96.38 474 LEU B O 1
ATOM 7862 N N . TYR B 1 475 ? 15.305 -28.266 -24.266 1 96.25 475 TYR B N 1
ATOM 7863 C CA . TYR B 1 475 ? 15.039 -27.672 -25.578 1 96.25 475 TYR B CA 1
ATOM 7864 C C . TYR B 1 475 ? 15.445 -26.203 -25.609 1 96.25 475 TYR B C 1
ATOM 7866 O O . TYR B 1 475 ? 15.75 -25.609 -24.578 1 96.25 475 TYR B O 1
ATOM 7874 N N . SER B 1 476 ? 15.484 -25.656 -26.781 1 94.69 476 SER B N 1
ATOM 7875 C CA . SER B 1 476 ? 15.75 -24.219 -26.969 1 94.69 476 SER B CA 1
ATOM 7876 C C . SER B 1 476 ? 14.477 -23.469 -27.297 1 94.69 476 SER B C 1
ATOM 7878 O O . SER B 1 476 ? 13.828 -23.734 -28.312 1 94.69 476 SER B O 1
ATOM 7880 N N . ASP B 1 477 ? 14.234 -22.547 -26.438 1 94.25 477 ASP B N 1
ATOM 7881 C CA . ASP B 1 477 ? 13.016 -21.766 -26.656 1 94.25 477 ASP B CA 1
ATOM 7882 C C . ASP B 1 477 ? 13.055 -21.031 -27.984 1 94.25 477 ASP B C 1
ATOM 7884 O O . ASP B 1 477 ? 14.109 -20.531 -28.391 1 94.25 477 ASP B O 1
ATOM 7888 N N . LEU B 1 478 ? 11.891 -20.984 -28.578 1 95.19 478 LEU B N 1
ATOM 7889 C CA . LEU B 1 478 ? 11.75 -20.094 -29.734 1 95.19 478 LEU B CA 1
ATOM 7890 C C . LEU B 1 478 ? 11.594 -18.656 -29.281 1 95.19 478 LEU B C 1
ATOM 7892 O O . LEU B 1 478 ? 10.82 -18.359 -28.359 1 95.19 478 LEU B O 1
ATOM 7896 N N . PRO B 1 479 ? 12.344 -17.75 -30 1 94.5 479 PRO B N 1
ATOM 7897 C CA . PRO B 1 479 ? 12.094 -16.328 -29.703 1 94.5 479 PRO B CA 1
ATOM 7898 C C . PRO B 1 479 ? 10.633 -15.938 -29.922 1 94.5 479 PRO B C 1
ATOM 7900 O O . PRO B 1 479 ? 9.992 -16.422 -30.859 1 94.5 479 PRO B O 1
ATOM 7903 N N . SER B 1 480 ? 10.188 -15.125 -28.969 1 94.12 480 SER B N 1
ATOM 7904 C CA . SER B 1 480 ? 8.781 -14.742 -29.047 1 94.12 480 SER B CA 1
ATOM 7905 C C . SER B 1 480 ? 8.594 -13.258 -28.766 1 94.12 480 SER B C 1
ATOM 7907 O O . SER B 1 480 ? 9.5 -12.594 -28.266 1 94.12 480 SER B O 1
ATOM 7909 N N . ARG B 1 481 ? 7.418 -12.727 -29.219 1 93.5 481 ARG B N 1
ATOM 7910 C CA . ARG B 1 481 ? 7.027 -11.344 -28.969 1 93.5 481 ARG B CA 1
ATOM 7911 C C . ARG B 1 481 ? 5.535 -11.242 -28.672 1 93.5 481 ARG B C 1
ATOM 7913 O O . ARG B 1 481 ? 4.715 -11.852 -29.359 1 93.5 481 ARG B O 1
ATOM 7920 N N . GLN B 1 482 ? 5.25 -10.609 -27.547 1 91.25 482 GLN B N 1
ATOM 7921 C CA . GLN B 1 482 ? 3.859 -10.312 -27.219 1 91.25 482 GLN B CA 1
ATOM 7922 C C . GLN B 1 482 ? 3.572 -8.82 -27.328 1 91.25 482 GLN B C 1
ATOM 7924 O O . GLN B 1 482 ? 4.363 -7.992 -26.875 1 91.25 482 GLN B O 1
ATOM 7929 N N . LEU B 1 483 ? 2.484 -8.398 -27.953 1 93.06 483 LEU B N 1
ATOM 7930 C CA . LEU B 1 483 ? 2.068 -7.012 -28.109 1 93.06 483 LEU B CA 1
ATOM 7931 C C . LEU B 1 483 ? 0.618 -6.824 -27.688 1 93.06 483 LEU B C 1
ATOM 7933 O O . LEU B 1 483 ? -0.152 -7.785 -27.656 1 93.06 483 LEU B O 1
ATOM 7937 N N . LYS B 1 484 ? 0.353 -5.633 -27.281 1 89.44 484 LYS B N 1
ATOM 7938 C CA . LYS B 1 484 ? -1.012 -5.211 -26.969 1 89.44 484 LYS B CA 1
ATOM 7939 C C . LYS B 1 484 ? -1.489 -4.148 -27.953 1 89.44 484 LYS B C 1
ATOM 7941 O O . LYS B 1 484 ? -0.785 -3.168 -28.203 1 89.44 484 LYS B O 1
ATOM 7946 N N . VAL B 1 485 ? -2.668 -4.367 -28.453 1 93.81 485 VAL B N 1
ATOM 7947 C CA . VAL B 1 485 ? -3.25 -3.41 -29.391 1 93.81 485 VAL B CA 1
ATOM 7948 C C . VAL B 1 485 ? -4.57 -2.883 -28.828 1 93.81 485 VAL B C 1
ATOM 7950 O O . VAL B 1 485 ? -5.496 -3.658 -28.562 1 93.81 485 VAL B O 1
ATOM 7953 N N . LYS B 1 486 ? -4.602 -1.557 -28.594 1 92.5 486 LYS B N 1
ATOM 7954 C CA . LYS B 1 486 ? -5.871 -0.958 -28.188 1 92.5 486 LYS B CA 1
ATOM 7955 C C . LYS B 1 486 ? -6.895 -1.014 -29.312 1 92.5 486 LYS B C 1
ATOM 7957 O O . LYS B 1 486 ? -6.57 -0.732 -30.469 1 92.5 486 LYS B O 1
ATOM 7962 N N . VAL B 1 487 ? -8.055 -1.42 -28.969 1 92.19 487 VAL B N 1
ATOM 7963 C CA . VAL B 1 487 ? -9.109 -1.524 -29.969 1 92.19 487 VAL B CA 1
ATOM 7964 C C . VAL B 1 487 ? -10.375 -0.847 -29.469 1 92.19 487 VAL B C 1
ATOM 7966 O O . VAL B 1 487 ? -10.477 -0.508 -28.281 1 92.19 487 VAL B O 1
ATOM 7969 N N . ILE B 1 488 ? -11.219 -0.528 -30.25 1 86.88 488 ILE B N 1
ATOM 7970 C CA . ILE B 1 488 ? -12.477 0.134 -29.906 1 86.88 488 ILE B CA 1
ATOM 7971 C C . ILE B 1 488 ? -13.336 -0.804 -29.062 1 86.88 488 ILE B C 1
ATOM 7973 O O . ILE B 1 488 ? -13.938 -0.383 -28.078 1 86.88 488 ILE B O 1
ATOM 7977 N N . ASP B 1 489 ? -13.438 -2.051 -29.578 1 87.62 489 ASP B N 1
ATOM 7978 C CA . ASP B 1 489 ? -14.234 -3.076 -28.906 1 87.62 489 ASP B CA 1
ATOM 7979 C C . ASP B 1 489 ? -13.578 -4.445 -29.031 1 87.62 489 ASP B C 1
ATOM 7981 O O . ASP B 1 489 ? -13.586 -5.059 -30.094 1 87.62 489 ASP B O 1
ATOM 7985 N N . ARG B 1 490 ? -13.25 -5.02 -27.938 1 85.12 490 ARG B N 1
ATOM 7986 C CA . ARG B 1 490 ? -12.531 -6.285 -27.938 1 85.12 490 ARG B CA 1
ATOM 7987 C C . ARG B 1 490 ? -13.461 -7.445 -28.266 1 85.12 490 ARG B C 1
ATOM 7989 O O . ARG B 1 490 ? -13.008 -8.5 -28.734 1 85.12 490 ARG B O 1
ATOM 7996 N N . SER B 1 491 ? -14.711 -7.195 -28.141 1 84.75 491 SER B N 1
ATOM 7997 C CA . SER B 1 491 ? -15.672 -8.266 -28.375 1 84.75 491 SER B CA 1
ATOM 7998 C C . SER B 1 491 ? -15.828 -8.562 -29.859 1 84.75 491 SER B C 1
ATOM 8000 O O . SER B 1 491 ? -16.406 -9.586 -30.234 1 84.75 491 SER B O 1
ATOM 8002 N N . SER B 1 492 ? -15.234 -7.766 -30.594 1 89.38 492 SER B N 1
ATOM 8003 C CA . SER B 1 492 ? -15.297 -7.945 -32.031 1 89.38 492 SER B CA 1
ATOM 8004 C C . SER B 1 492 ? -14.438 -9.125 -32.5 1 89.38 492 SER B C 1
ATOM 8006 O O . SER B 1 492 ? -14.547 -9.594 -33.625 1 89.38 492 SER B O 1
ATOM 8008 N N . ILE B 1 493 ? -13.672 -9.617 -31.609 1 91.75 493 ILE B N 1
ATOM 8009 C CA . ILE B 1 493 ? -12.828 -10.766 -31.938 1 91.75 493 ILE B CA 1
ATOM 8010 C C . ILE B 1 493 ? -13.352 -12 -31.203 1 91.75 493 ILE B C 1
ATOM 8012 O O . ILE B 1 493 ? -13.539 -11.977 -29.984 1 91.75 493 ILE B O 1
ATOM 8016 N N . VAL B 1 494 ? -13.594 -12.969 -31.984 1 92.44 494 VAL B N 1
ATOM 8017 C CA . VAL B 1 494 ? -13.969 -14.258 -31.422 1 92.44 494 VAL B CA 1
ATOM 8018 C C . VAL B 1 494 ? -12.922 -15.305 -31.797 1 92.44 494 VAL B C 1
ATOM 8020 O O . VAL B 1 494 ? -12.562 -15.438 -32.969 1 92.44 494 VAL B O 1
ATOM 8023 N N . THR B 1 495 ? -12.461 -16 -30.781 1 93.69 495 THR B N 1
ATOM 8024 C CA . THR B 1 495 ? -11.422 -17 -31.031 1 93.69 495 THR B CA 1
ATOM 8025 C C . THR B 1 495 ? -12.008 -18.406 -30.969 1 93.69 495 THR B C 1
ATOM 8027 O O . THR B 1 495 ? -13.148 -18.594 -30.531 1 93.69 495 THR B O 1
ATOM 8030 N N . THR B 1 496 ? -11.266 -19.312 -31.531 1 92.38 496 THR B N 1
ATOM 8031 C CA . THR B 1 496 ? -11.609 -20.719 -31.516 1 92.38 496 THR B CA 1
ATOM 8032 C C . THR B 1 496 ? -10.359 -21.578 -31.344 1 92.38 496 THR B C 1
ATOM 8034 O O . THR B 1 496 ? -9.25 -21.062 -31.234 1 92.38 496 THR B O 1
ATOM 8037 N N . ASP B 1 497 ? -10.594 -22.922 -31.141 1 92.75 497 ASP B N 1
ATOM 8038 C CA . ASP B 1 497 ? -9.5 -23.875 -31 1 92.75 497 ASP B CA 1
ATOM 8039 C C . ASP B 1 497 ? -8.562 -23.484 -29.859 1 92.75 497 ASP B C 1
ATOM 8041 O O . ASP B 1 497 ? -7.359 -23.312 -30.078 1 92.75 497 ASP B O 1
ATOM 8045 N N . ALA B 1 498 ? -9.141 -23.219 -28.703 1 93.38 498 ALA B N 1
ATOM 8046 C CA . ALA B 1 498 ? -8.398 -22.875 -27.5 1 93.38 498 ALA B CA 1
ATOM 8047 C C . ALA B 1 498 ? -7.59 -21.594 -27.703 1 93.38 498 ALA B C 1
ATOM 8049 O O . ALA B 1 498 ? -6.418 -21.531 -27.328 1 93.38 498 ALA B O 1
ATOM 8050 N N . GLU B 1 499 ? -8.148 -20.656 -28.438 1 91.19 499 GLU B N 1
ATOM 8051 C CA . GLU B 1 499 ? -7.637 -19.297 -28.641 1 91.19 499 GLU B CA 1
ATOM 8052 C C . GLU B 1 499 ? -6.438 -19.297 -29.578 1 91.19 499 GLU B C 1
ATOM 8054 O O . GLU B 1 499 ? -5.723 -18.297 -29.672 1 91.19 499 GLU B O 1
ATOM 8059 N N . THR B 1 500 ? -6.223 -20.406 -30.25 1 92.81 500 THR B N 1
ATOM 8060 C CA . THR B 1 500 ? -5.098 -20.469 -31.188 1 92.81 500 THR B CA 1
ATOM 8061 C C . THR B 1 500 ? -5.492 -19.922 -32.562 1 92.81 500 THR B C 1
ATOM 8063 O O . THR B 1 500 ? -4.633 -19.641 -33.375 1 92.81 500 THR B O 1
ATOM 8066 N N . LYS B 1 501 ? -6.805 -19.703 -32.719 1 94.69 501 LYS B N 1
ATOM 8067 C CA . LYS B 1 501 ? -7.305 -19.188 -34 1 94.69 501 LYS B CA 1
ATOM 8068 C C . LYS B 1 501 ? -8.43 -18.188 -33.781 1 94.69 501 LYS B C 1
ATOM 8070 O O . LYS B 1 501 ? -9.117 -18.219 -32.781 1 94.69 501 LYS B O 1
ATOM 8075 N N . VAL B 1 502 ? -8.547 -17.328 -34.781 1 95 502 VAL B N 1
ATOM 8076 C CA . VAL B 1 502 ? -9.641 -16.375 -34.781 1 95 502 VAL B CA 1
ATOM 8077 C C . VAL B 1 502 ? -10.781 -16.891 -35.656 1 95 502 VAL B C 1
ATOM 8079 O O . VAL B 1 502 ? -10.57 -17.219 -36.844 1 95 502 VAL B O 1
ATOM 8082 N N . SER B 1 503 ? -11.969 -16.938 -35.094 1 94.69 503 SER B N 1
ATOM 8083 C CA . SER B 1 503 ? -13.125 -17.344 -35.875 1 94.69 503 SER B CA 1
ATOM 8084 C C . SER B 1 503 ? -13.836 -16.141 -36.5 1 94.69 503 SER B C 1
ATOM 8086 O O . SER B 1 503 ? -14.352 -16.203 -37.625 1 94.69 503 SER B O 1
ATOM 8088 N N . GLN B 1 504 ? -13.836 -15.062 -35.656 1 93.12 504 GLN B N 1
ATOM 8089 C CA . GLN B 1 504 ? -14.414 -13.812 -36.125 1 93.12 504 GLN B CA 1
ATOM 8090 C C . GLN B 1 504 ? -13.539 -12.617 -35.75 1 93.12 504 GLN B C 1
ATOM 8092 O O . GLN B 1 504 ? -13.18 -12.445 -34.594 1 93.12 504 GLN B O 1
ATOM 8097 N N . PRO B 1 505 ? -13.258 -11.742 -36.781 1 93.19 505 PRO B N 1
ATOM 8098 C CA . PRO B 1 505 ? -13.516 -11.852 -38.219 1 93.19 505 PRO B CA 1
ATOM 8099 C C . PRO B 1 505 ? -12.609 -12.867 -38.906 1 93.19 505 PRO B C 1
ATOM 8101 O O . PRO B 1 505 ? -11.398 -12.875 -38.656 1 93.19 505 PRO B O 1
ATOM 8104 N N . SER B 1 506 ? -13.07 -13.516 -39.844 1 93.5 506 SER B N 1
ATOM 8105 C CA . SER B 1 506 ? -12.312 -14.562 -40.531 1 93.5 506 SER B CA 1
ATOM 8106 C C . SER B 1 506 ? -11.172 -13.969 -41.375 1 93.5 506 SER B C 1
ATOM 8108 O O . SER B 1 506 ? -10.141 -14.609 -41.531 1 93.5 506 SER B O 1
ATOM 8110 N N . SER B 1 507 ? -11.43 -12.766 -41.781 1 95 507 SER B N 1
ATOM 8111 C CA . SER B 1 507 ? -10.398 -12.102 -42.594 1 95 507 SER B CA 1
ATOM 8112 C C . SER B 1 507 ? -9.109 -11.922 -41.781 1 95 507 SER B C 1
ATOM 8114 O O . SER B 1 507 ? -8.016 -12.008 -42.344 1 95 507 SER B O 1
ATOM 8116 N N . LEU B 1 508 ? -9.25 -11.742 -40.531 1 96.06 508 LEU B N 1
ATOM 8117 C CA . LEU B 1 508 ? -8.078 -11.555 -39.688 1 96.06 508 LEU B CA 1
ATOM 8118 C C . LEU B 1 508 ? -7.258 -12.836 -39.594 1 96.06 508 LEU B C 1
ATOM 8120 O O . LEU B 1 508 ? -6.027 -12.797 -39.625 1 96.06 508 LEU B O 1
ATOM 8124 N N . GLN B 1 509 ? -7.91 -13.93 -39.469 1 96.62 509 GLN B N 1
ATOM 8125 C CA . GLN B 1 509 ? -7.188 -15.195 -39.406 1 96.62 509 GLN B CA 1
ATOM 8126 C C . GLN B 1 509 ? -6.422 -15.461 -40.688 1 96.62 509 GLN B C 1
ATOM 8128 O O . GLN B 1 509 ? -5.297 -15.969 -40.656 1 96.62 509 GLN B O 1
ATOM 8133 N N . GLU B 1 510 ? -7.043 -15.133 -41.781 1 96.75 510 GLU B N 1
ATOM 8134 C CA . GLU B 1 510 ? -6.387 -15.305 -43.094 1 96.75 510 GLU B CA 1
ATOM 8135 C C . GLU B 1 510 ? -5.105 -14.477 -43.156 1 96.75 510 GLU B C 1
ATOM 8137 O O . GLU B 1 510 ? -4.086 -14.953 -43.656 1 96.75 510 GLU B O 1
ATOM 8142 N N . LEU B 1 511 ? -5.242 -13.344 -42.656 1 96.81 511 LEU B N 1
ATOM 8143 C CA . LEU B 1 511 ? -4.082 -12.461 -42.688 1 96.81 511 LEU B CA 1
ATOM 8144 C C . LEU B 1 511 ? -2.988 -12.992 -41.75 1 96.81 511 LEU B C 1
ATOM 8146 O O . LEU B 1 511 ? -1.804 -12.93 -42.094 1 96.81 511 LEU B O 1
ATOM 8150 N N . ILE B 1 512 ? -3.34 -13.5 -40.594 1 97.44 512 ILE B N 1
ATOM 8151 C CA . ILE B 1 512 ? -2.385 -14.062 -39.625 1 97.44 512 ILE B CA 1
ATOM 8152 C C . ILE B 1 512 ? -1.662 -15.25 -40.281 1 97.44 512 ILE B C 1
ATOM 8154 O O . ILE B 1 512 ? -0.438 -15.359 -40.188 1 97.44 512 ILE B O 1
ATOM 8158 N N . ASP B 1 513 ? -2.439 -16.062 -41 1 96.56 513 ASP B N 1
ATOM 8159 C CA . ASP B 1 513 ? -1.866 -17.25 -41.625 1 96.56 513 ASP B CA 1
ATOM 8160 C C . ASP B 1 513 ? -0.866 -16.844 -42.719 1 96.56 513 ASP B C 1
ATOM 8162 O O . ASP B 1 513 ? 0.202 -17.438 -42.844 1 96.56 513 ASP B O 1
ATOM 8166 N N . LYS B 1 514 ? -1.264 -15.883 -43.438 1 96.62 514 LYS B N 1
ATOM 8167 C CA . LYS B 1 514 ? -0.399 -15.398 -44.5 1 96.62 514 LYS B CA 1
ATOM 8168 C C . LYS B 1 514 ? 0.914 -14.852 -43.938 1 96.62 514 LYS B C 1
ATOM 8170 O O . LYS B 1 514 ? 1.988 -15.156 -44.469 1 96.62 514 LYS B O 1
ATOM 8175 N N . GLU B 1 515 ? 0.832 -14.055 -42.938 1 97.31 515 GLU B N 1
ATOM 8176 C CA . GLU B 1 515 ? 2.025 -13.469 -42.312 1 97.31 515 GLU B CA 1
ATOM 8177 C C . GLU B 1 515 ? 2.922 -14.547 -41.719 1 97.31 515 GLU B C 1
ATOM 8179 O O . GLU B 1 515 ? 4.145 -14.492 -41.844 1 97.31 515 GLU B O 1
ATOM 8184 N N . THR B 1 516 ? 2.32 -15.461 -41.062 1 96.94 516 THR B N 1
ATOM 8185 C CA . THR B 1 516 ? 3.045 -16.5 -40.344 1 96.94 516 THR B CA 1
ATOM 8186 C C . THR B 1 516 ? 3.824 -17.391 -41.312 1 96.94 516 THR B C 1
ATOM 8188 O O . THR B 1 516 ? 4.922 -17.844 -40.969 1 96.94 516 THR B O 1
ATOM 8191 N N . ALA B 1 517 ? 3.297 -17.594 -42.469 1 95.44 517 ALA B N 1
ATOM 8192 C CA . ALA B 1 517 ? 3.887 -18.484 -43.469 1 95.44 517 ALA B CA 1
ATOM 8193 C C . ALA B 1 517 ? 5.227 -17.938 -43.969 1 95.44 517 ALA B C 1
ATOM 8195 O O . ALA B 1 517 ? 6.043 -18.688 -44.5 1 95.44 517 ALA B O 1
ATOM 8196 N N . ASN B 1 518 ? 5.465 -16.75 -43.656 1 95.25 518 ASN B N 1
ATOM 8197 C CA . ASN B 1 518 ? 6.676 -16.094 -44.156 1 95.25 518 ASN B CA 1
ATOM 8198 C C . ASN B 1 518 ? 7.879 -16.422 -43.281 1 95.25 518 ASN B C 1
ATOM 8200 O O . ASN B 1 518 ? 9.016 -16.094 -43.625 1 95.25 518 ASN B O 1
ATOM 8204 N N . TYR B 1 519 ? 7.645 -17.094 -42.219 1 95.62 519 TYR B N 1
ATOM 8205 C CA . TYR B 1 519 ? 8.734 -17.281 -41.25 1 95.62 519 TYR B CA 1
ATOM 8206 C C . TYR B 1 519 ? 8.914 -18.75 -40.906 1 95.62 519 TYR B C 1
ATOM 8208 O O . TYR B 1 519 ? 7.938 -19.484 -40.812 1 95.62 519 TYR B O 1
ATOM 8216 N N . THR B 1 520 ? 10.172 -19.125 -40.688 1 91.94 520 THR B N 1
ATOM 8217 C CA . THR B 1 520 ? 10.492 -20.469 -40.219 1 91.94 520 THR B CA 1
ATOM 8218 C C . THR B 1 520 ? 10.102 -20.656 -38.781 1 91.94 520 THR B C 1
ATOM 8220 O O . THR B 1 520 ? 10.484 -19.844 -37.906 1 91.94 520 THR B O 1
ATOM 8223 N N . HIS B 1 521 ? 9.289 -21.75 -38.5 1 91.56 521 HIS B N 1
ATOM 8224 C CA . HIS B 1 521 ? 8.742 -22.016 -37.156 1 91.56 521 HIS B CA 1
ATOM 8225 C C . HIS B 1 521 ? 7.848 -20.875 -36.688 1 91.56 521 HIS B C 1
ATOM 8227 O O . HIS B 1 521 ? 7.848 -20.531 -35.5 1 91.56 521 HIS B O 1
ATOM 8233 N N . GLY B 1 522 ? 7.312 -20.266 -37.656 1 94.31 522 GLY B N 1
ATOM 8234 C CA . GLY B 1 522 ? 6.426 -19.156 -37.344 1 94.31 522 GLY B CA 1
ATOM 8235 C C . GLY B 1 522 ? 5.113 -19.594 -36.719 1 94.31 522 GLY B C 1
ATOM 8236 O O . GLY B 1 522 ? 4.523 -20.594 -37.156 1 94.31 522 GLY B O 1
ATOM 8237 N N . ARG B 1 523 ? 4.734 -18.938 -35.688 1 96.06 523 ARG B N 1
ATOM 8238 C CA . ARG B 1 523 ? 3.436 -19.109 -35.062 1 96.06 523 ARG B CA 1
ATOM 8239 C C . ARG B 1 523 ? 2.902 -17.781 -34.531 1 96.06 523 ARG B C 1
ATOM 8241 O O . ARG B 1 523 ? 3.662 -16.953 -34 1 96.06 523 ARG B O 1
ATOM 8248 N N . CYS B 1 524 ? 1.667 -17.531 -34.812 1 97.19 524 CYS B N 1
ATOM 8249 C CA . CYS B 1 524 ? 1.085 -16.266 -34.344 1 97.19 524 CYS B CA 1
ATOM 8250 C C . CYS B 1 524 ? -0.405 -16.422 -34.062 1 97.19 524 CYS B C 1
ATOM 8252 O O . CYS B 1 524 ? -1.105 -17.125 -34.812 1 97.19 524 CYS B O 1
ATOM 8254 N N . PHE B 1 525 ? -0.839 -15.844 -33 1 96.31 525 PHE B N 1
ATOM 8255 C CA . PHE B 1 525 ? -2.266 -15.812 -32.688 1 96.31 525 PHE B CA 1
ATOM 8256 C C . PHE B 1 525 ? -2.639 -14.523 -31.969 1 96.31 525 PHE B C 1
ATOM 8258 O O . PHE B 1 525 ? -1.764 -13.789 -31.516 1 96.31 525 PHE B O 1
ATOM 8265 N N . VAL B 1 526 ? -3.955 -14.195 -31.969 1 95.75 526 VAL B N 1
ATOM 8266 C CA . VAL B 1 526 ? -4.465 -13.016 -31.281 1 95.75 526 VAL B CA 1
ATOM 8267 C C . VAL B 1 526 ? -5.637 -13.406 -30.391 1 95.75 526 VAL B C 1
ATOM 8269 O O . VAL B 1 526 ? -6.367 -14.352 -30.688 1 95.75 526 VAL B O 1
ATOM 8272 N N . ARG B 1 527 ? -5.746 -12.711 -29.234 1 92.25 527 ARG B N 1
ATOM 8273 C CA . ARG B 1 527 ? -6.895 -12.93 -28.375 1 92.25 527 ARG B CA 1
ATOM 8274 C C . ARG B 1 527 ? -7.301 -11.641 -27.656 1 92.25 527 ARG B C 1
ATOM 8276 O O . ARG B 1 527 ? -6.457 -10.789 -27.391 1 92.25 527 ARG B O 1
ATOM 8283 N N . PRO B 1 528 ? -8.57 -11.5 -27.391 1 89.12 528 PRO B N 1
ATOM 8284 C CA . PRO B 1 528 ? -9.016 -10.305 -26.656 1 89.12 528 PRO B CA 1
ATOM 8285 C C . PRO B 1 528 ? -8.656 -10.359 -25.172 1 89.12 528 PRO B C 1
ATOM 8287 O O . PRO B 1 528 ? -8.633 -11.438 -24.578 1 89.12 528 PRO B O 1
ATOM 8290 N N . SER B 1 529 ? -8.352 -9.203 -24.672 1 78.44 529 SER B N 1
ATOM 8291 C CA . SER B 1 529 ? -8.188 -9.094 -23.219 1 78.44 529 SER B CA 1
ATOM 8292 C C . SER B 1 529 ? -9.516 -9.281 -22.5 1 78.44 529 SER B C 1
ATOM 8294 O O . SER B 1 529 ? -10.578 -8.945 -23.031 1 78.44 529 SER B O 1
ATOM 8296 N N . GLY B 1 530 ? -9.469 -9.852 -21.391 1 67 530 GLY B N 1
ATOM 8297 C CA . GLY B 1 530 ? -10.688 -10.086 -20.625 1 67 530 GLY B CA 1
ATOM 8298 C C . GLY B 1 530 ? -11.188 -8.844 -19.906 1 67 530 GLY B C 1
ATOM 8299 O O . GLY B 1 530 ? -12.336 -8.797 -19.453 1 67 530 GLY B O 1
ATOM 8300 N N . THR B 1 531 ? -10.359 -7.863 -19.781 1 63.06 531 THR B N 1
ATOM 8301 C CA . THR B 1 531 ? -10.695 -6.781 -18.875 1 63.06 531 THR B CA 1
ATOM 8302 C C . THR B 1 531 ? -10.68 -5.434 -19.594 1 63.06 531 THR B C 1
ATOM 8304 O O . THR B 1 531 ? -11.391 -4.508 -19.203 1 63.06 531 THR B O 1
ATOM 8307 N N . GLU B 1 532 ? -9.836 -5.312 -20.609 1 71.69 532 GLU B N 1
ATOM 8308 C CA . GLU B 1 532 ? -9.648 -4.043 -21.297 1 71.69 532 GLU B CA 1
ATOM 8309 C C . GLU B 1 532 ? -9.938 -4.184 -22.797 1 71.69 532 GLU B C 1
ATOM 8311 O O . GLU B 1 532 ? -9.867 -5.285 -23.344 1 71.69 532 GLU B O 1
ATOM 8316 N N . ASP B 1 533 ? -10.211 -3.111 -23.297 1 84.25 533 ASP B N 1
ATOM 8317 C CA . ASP B 1 533 ? -10.398 -3.104 -24.734 1 84.25 533 ASP B CA 1
ATOM 8318 C C . ASP B 1 533 ? -9.055 -3.168 -25.469 1 84.25 533 ASP B C 1
ATOM 8320 O O . ASP B 1 533 ? -8.68 -2.227 -26.172 1 84.25 533 ASP B O 1
ATOM 8324 N N . VAL B 1 534 ? -8.445 -4.266 -25.312 1 90.56 534 VAL B N 1
ATOM 8325 C CA . VAL B 1 534 ? -7.133 -4.555 -25.875 1 90.56 534 VAL B CA 1
ATOM 8326 C C . VAL B 1 534 ? -7.117 -5.965 -26.453 1 90.56 534 VAL B C 1
ATOM 8328 O O . VAL B 1 534 ? -7.832 -6.852 -25.969 1 90.56 534 VAL B O 1
ATOM 8331 N N . VAL B 1 535 ? -6.398 -6.023 -27.562 1 92.44 535 VAL B N 1
ATOM 8332 C CA . VAL B 1 535 ? -6.129 -7.328 -28.156 1 92.44 535 VAL B CA 1
ATOM 8333 C C . VAL B 1 535 ? -4.656 -7.688 -27.984 1 92.44 535 VAL B C 1
ATOM 8335 O O . VAL B 1 535 ? -3.775 -6.867 -28.25 1 92.44 535 VAL B O 1
ATOM 8338 N N . ARG B 1 536 ? -4.406 -8.961 -27.5 1 92.75 536 ARG B N 1
ATOM 8339 C CA . ARG B 1 536 ? -3.039 -9.445 -27.328 1 92.75 536 ARG B CA 1
ATOM 8340 C C . ARG B 1 536 ? -2.578 -10.211 -28.562 1 92.75 536 ARG B C 1
ATOM 8342 O O . ARG B 1 536 ? -3.322 -11.031 -29.109 1 92.75 536 ARG B O 1
ATOM 8349 N N . VAL B 1 537 ? -1.424 -9.844 -29.047 1 95.44 537 VAL B N 1
ATOM 8350 C CA . VAL B 1 537 ? -0.797 -10.523 -30.188 1 95.44 537 VAL B CA 1
ATOM 8351 C C . VAL B 1 537 ? 0.426 -11.305 -29.703 1 95.44 537 VAL B C 1
ATOM 8353 O O . VAL B 1 537 ? 1.307 -10.75 -29.047 1 95.44 537 VAL B O 1
ATOM 8356 N N . TYR B 1 538 ? 0.436 -12.57 -29.969 1 95.81 538 TYR B N 1
ATOM 8357 C CA . TYR B 1 538 ? 1.594 -13.406 -29.672 1 95.81 538 TYR B CA 1
ATOM 8358 C C . TYR B 1 538 ? 2.227 -13.945 -30.938 1 95.81 538 TYR B C 1
ATOM 8360 O O . TYR B 1 538 ? 1.529 -14.469 -31.812 1 95.81 538 TYR B O 1
ATOM 8368 N N . ALA B 1 539 ? 3.576 -13.82 -31.094 1 97.06 539 ALA B N 1
ATOM 8369 C CA . ALA B 1 539 ? 4.301 -14.336 -32.25 1 97.06 539 ALA B CA 1
ATOM 8370 C C . ALA B 1 539 ? 5.578 -15.047 -31.828 1 97.06 539 ALA B C 1
ATOM 8372 O O . ALA B 1 539 ? 6.219 -14.656 -30.844 1 97.06 539 ALA B O 1
ATOM 8373 N N . GLU B 1 540 ? 5.914 -16.078 -32.531 1 96.69 540 GLU B N 1
ATOM 8374 C CA . GLU B 1 540 ? 7.168 -16.812 -32.375 1 96.69 540 GLU B CA 1
ATOM 8375 C C . GLU B 1 540 ? 7.793 -17.125 -33.719 1 96.69 540 GLU B C 1
ATOM 8377 O O . GLU B 1 540 ? 7.086 -17.25 -34.719 1 96.69 540 GLU B O 1
ATOM 8382 N N . ALA B 1 541 ? 9.148 -17.156 -33.688 1 96.88 541 ALA B N 1
ATOM 8383 C CA . ALA B 1 541 ? 9.891 -17.516 -34.906 1 96.88 541 ALA B CA 1
ATOM 8384 C C . ALA B 1 541 ? 11.297 -18.016 -34.562 1 96.88 541 ALA B C 1
ATOM 8386 O O . ALA B 1 541 ? 11.641 -18.141 -33.375 1 96.88 541 ALA B O 1
ATOM 8387 N N . SER B 1 542 ? 12.055 -18.25 -35.562 1 95.25 542 SER B N 1
ATOM 8388 C CA . SER B 1 542 ? 13.391 -18.812 -35.375 1 95.25 542 SER B CA 1
ATOM 8389 C C . SER B 1 542 ? 14.352 -17.797 -34.781 1 95.25 542 SER B C 1
ATOM 8391 O O . SER B 1 542 ? 15.305 -18.156 -34.094 1 95.25 542 SER B O 1
ATOM 8393 N N . THR B 1 543 ? 14 -16.531 -35.125 1 95.12 543 THR B N 1
ATOM 8394 C CA . THR B 1 543 ? 14.836 -15.469 -34.562 1 95.12 543 THR B CA 1
ATOM 8395 C C . THR B 1 543 ? 13.969 -14.383 -33.938 1 95.12 543 THR B C 1
ATOM 8397 O O . THR B 1 543 ? 12.789 -14.258 -34.25 1 95.12 543 THR B O 1
ATOM 8400 N N . GLN B 1 544 ? 14.633 -13.625 -33.062 1 94.38 544 GLN B N 1
ATOM 8401 C CA . GLN B 1 544 ? 13.891 -12.562 -32.406 1 94.38 544 GLN B CA 1
ATOM 8402 C C . GLN B 1 544 ? 13.422 -11.5 -33.406 1 94.38 544 GLN B C 1
ATOM 8404 O O . GLN B 1 544 ? 12.312 -10.977 -33.281 1 94.38 544 GLN B O 1
ATOM 8409 N N . VAL B 1 545 ? 14.25 -11.172 -34.312 1 96.25 545 VAL B N 1
ATOM 8410 C CA . VAL B 1 545 ? 13.914 -10.172 -35.312 1 96.25 545 VAL B CA 1
ATOM 8411 C C . VAL B 1 545 ? 12.672 -10.617 -36.094 1 96.25 545 VAL B C 1
ATOM 8413 O O . VAL B 1 545 ? 11.781 -9.805 -36.375 1 96.25 545 VAL B O 1
ATOM 8416 N N . GLU B 1 546 ? 12.719 -11.891 -36.438 1 96.5 546 GLU B N 1
ATOM 8417 C CA . GLU B 1 546 ? 11.586 -12.438 -37.156 1 96.5 546 GLU B CA 1
ATOM 8418 C C . GLU B 1 546 ? 10.32 -12.438 -36.312 1 96.5 546 GLU B C 1
ATOM 8420 O O . GLU B 1 546 ? 9.234 -12.117 -36.781 1 96.5 546 GLU B O 1
ATOM 8425 N N . ALA B 1 547 ? 10.414 -12.828 -35.125 1 96.88 547 ALA B N 1
ATOM 8426 C CA . ALA B 1 547 ? 9.273 -12.82 -34.219 1 96.88 547 ALA B CA 1
ATOM 8427 C C . ALA B 1 547 ? 8.711 -11.414 -34.031 1 96.88 547 ALA B C 1
ATOM 8429 O O . ALA B 1 547 ? 7.492 -11.227 -34.031 1 96.88 547 ALA B O 1
ATOM 8430 N N . ASP B 1 548 ? 9.578 -10.469 -33.906 1 96.62 548 ASP B N 1
ATOM 8431 C CA . ASP B 1 548 ? 9.172 -9.07 -33.781 1 96.62 548 ASP B CA 1
ATOM 8432 C C . ASP B 1 548 ? 8.422 -8.602 -35.031 1 96.62 548 ASP B C 1
ATOM 8434 O O . ASP B 1 548 ? 7.391 -7.934 -34.938 1 96.62 548 ASP B O 1
ATOM 8438 N N . SER B 1 549 ? 9.008 -8.914 -36.125 1 97 549 SER B N 1
ATOM 8439 C CA . SER B 1 549 ? 8.406 -8.516 -37.375 1 97 549 SER B CA 1
ATOM 8440 C C . SER B 1 549 ? 7.02 -9.133 -37.562 1 97 549 SER B C 1
ATOM 8442 O O . SER B 1 549 ? 6.09 -8.461 -38 1 97 549 SER B O 1
ATOM 8444 N N . LEU 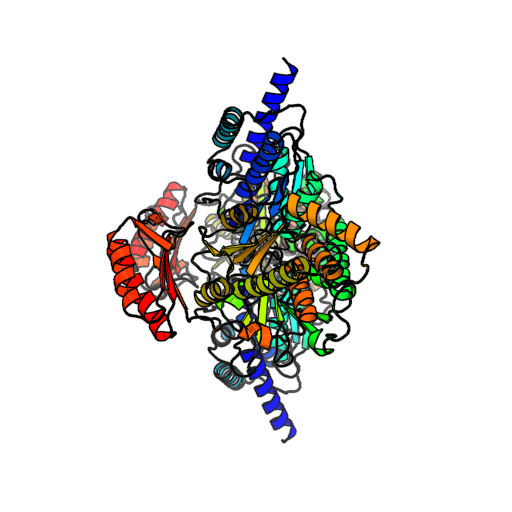B 1 550 ? 6.957 -10.359 -37.25 1 97.5 550 LEU B N 1
ATOM 8445 C CA . LEU B 1 550 ? 5.684 -11.055 -37.344 1 97.5 550 LEU B CA 1
ATOM 8446 C C . LEU B 1 550 ? 4.645 -10.438 -36.438 1 97.5 550 LEU B C 1
ATOM 8448 O O . LEU B 1 550 ? 3.514 -10.172 -36.844 1 97.5 550 LEU B O 1
ATOM 8452 N N . ALA B 1 551 ? 4.969 -10.203 -35.219 1 97.44 551 ALA B N 1
ATOM 8453 C CA . ALA B 1 551 ? 4.066 -9.609 -34.25 1 97.44 551 ALA B CA 1
ATOM 8454 C C . ALA B 1 551 ? 3.588 -8.234 -34.688 1 97.44 551 ALA B C 1
ATOM 8456 O O . ALA B 1 551 ? 2.402 -7.914 -34.594 1 97.44 551 ALA B O 1
ATOM 8457 N N . LYS B 1 552 ? 4.512 -7.438 -35.188 1 97.25 552 LYS B N 1
ATOM 8458 C CA . LYS B 1 552 ? 4.195 -6.082 -35.625 1 97.25 552 LYS B CA 1
ATOM 8459 C C . LYS B 1 552 ? 3.25 -6.105 -36.812 1 97.25 552 LYS B C 1
ATOM 8461 O O . LYS B 1 552 ? 2.318 -5.305 -36.906 1 97.25 552 LYS B O 1
ATOM 8466 N N . SER B 1 553 ? 3.58 -6.965 -37.719 1 97.12 553 SER B N 1
ATOM 8467 C CA . SER B 1 553 ? 2.736 -7.09 -38.906 1 97.12 553 SER B CA 1
ATOM 8468 C C . SER B 1 553 ? 1.305 -7.453 -38.531 1 97.12 553 SER B C 1
ATOM 8470 O O . SER B 1 553 ? 0.353 -6.844 -39 1 97.12 553 SER B O 1
ATOM 8472 N N . VAL B 1 554 ? 1.205 -8.398 -37.688 1 97.38 554 VAL B N 1
ATOM 8473 C CA . VAL B 1 554 ? -0.122 -8.852 -37.281 1 97.38 554 VAL B CA 1
ATOM 8474 C C . VAL B 1 554 ? -0.812 -7.77 -36.438 1 97.38 554 VAL B C 1
ATOM 8476 O O . VAL B 1 554 ? -2.02 -7.555 -36.594 1 97.38 554 VAL B O 1
ATOM 8479 N N . ALA B 1 555 ? -0.088 -7.105 -35.594 1 96.88 555 ALA B N 1
ATOM 8480 C CA . ALA B 1 555 ? -0.635 -6.004 -34.812 1 96.88 555 ALA B CA 1
ATOM 8481 C C . ALA B 1 555 ? -1.225 -4.922 -35.719 1 96.88 555 ALA B C 1
ATOM 8483 O O . ALA B 1 555 ? -2.264 -4.34 -35.406 1 96.88 555 ALA B O 1
ATOM 8484 N N . ARG B 1 556 ? -0.574 -4.598 -36.781 1 96.31 556 ARG B N 1
ATOM 8485 C CA . ARG B 1 556 ? -1.056 -3.613 -37.75 1 96.31 556 ARG B CA 1
ATOM 8486 C C . ARG B 1 556 ? -2.381 -4.055 -38.375 1 96.31 556 ARG B C 1
ATOM 8488 O O . ARG B 1 556 ? -3.26 -3.227 -38.625 1 96.31 556 ARG B O 1
ATOM 8495 N N . HIS B 1 557 ? -2.41 -5.344 -38.625 1 96.25 557 HIS B N 1
ATOM 8496 C CA . HIS B 1 557 ? -3.656 -5.875 -39.188 1 96.25 557 HIS B CA 1
ATOM 8497 C C . HIS B 1 557 ? -4.793 -5.75 -38.188 1 96.25 557 HIS B C 1
ATOM 8499 O O . HIS B 1 557 ? -5.926 -5.43 -38.531 1 96.25 557 HIS B O 1
ATOM 8505 N N . VAL B 1 558 ? -4.504 -6.07 -36.906 1 96.06 558 VAL B N 1
ATOM 8506 C CA . VAL B 1 558 ? -5.5 -5.957 -35.844 1 96.06 558 VAL B CA 1
ATOM 8507 C C . VAL B 1 558 ? -5.969 -4.512 -35.75 1 96.06 558 VAL B C 1
ATOM 8509 O O . VAL B 1 558 ? -7.172 -4.246 -35.656 1 96.06 558 VAL B O 1
ATOM 8512 N N . GLU B 1 559 ? -5.02 -3.59 -35.75 1 94.75 559 GLU B N 1
ATOM 8513 C CA . GLU B 1 559 ? -5.332 -2.168 -35.656 1 94.75 559 GLU B CA 1
ATOM 8514 C C . GLU B 1 559 ? -6.195 -1.706 -36.812 1 94.75 559 GLU B C 1
ATOM 8516 O O . GLU B 1 559 ? -7.141 -0.936 -36.625 1 94.75 559 GLU B O 1
ATOM 8521 N N . HIS B 1 560 ? -5.891 -2.152 -37.969 1 93.31 560 HIS B N 1
ATOM 8522 C CA . HIS B 1 560 ? -6.586 -1.754 -39.188 1 93.31 560 HIS B CA 1
ATOM 8523 C C . HIS B 1 560 ? -8.023 -2.273 -39.188 1 93.31 560 HIS B C 1
ATOM 8525 O O . HIS B 1 560 ? -8.945 -1.56 -39.594 1 93.31 560 HIS B O 1
ATOM 8531 N N . LEU B 1 561 ? -8.164 -3.438 -38.75 1 92.5 561 LEU B N 1
ATOM 8532 C CA . LEU B 1 561 ? -9.469 -4.086 -38.844 1 92.5 561 LEU B CA 1
ATOM 8533 C C . LEU B 1 561 ? -10.352 -3.711 -37.656 1 92.5 561 LEU B C 1
ATOM 8535 O O . LEU B 1 561 ? -11.578 -3.691 -37.75 1 92.5 561 LEU B O 1
ATOM 8539 N N . LEU B 1 562 ? -9.727 -3.451 -36.5 1 88.88 562 LEU B N 1
ATOM 8540 C CA . LEU B 1 562 ? -10.523 -3.346 -35.281 1 88.88 562 LEU B CA 1
ATOM 8541 C C . LEU B 1 562 ? -10.273 -2.018 -34.562 1 88.88 562 LEU B C 1
ATOM 8543 O O . LEU B 1 562 ? -10.93 -1.7 -33.594 1 88.88 562 LEU B O 1
ATOM 8547 N N . GLY B 1 563 ? -9.305 -1.22 -34.969 1 84.38 563 GLY B N 1
ATOM 8548 C CA . GLY B 1 563 ? -8.906 0.004 -34.312 1 84.38 563 GLY B CA 1
ATOM 8549 C C . GLY B 1 563 ? -9.891 1.144 -34.5 1 84.38 563 GLY B C 1
ATOM 8550 O O . GLY B 1 563 ? -10.703 1.107 -35.438 1 84.38 563 GLY B O 1
#

Nearest PDB structures (foldseek):
  5oaw-assembly1_A  TM=9.302E-01  e=1.794E-56  Aspergillus lentulus
  2dkc-assembly1_A  TM=9.296E-01  e=5.687E-56  Candida albicans
  2dkd-assembly2_B  TM=9.345E-01  e=2.003E-55  Candida albicans
  4bju-assembly2_B  TM=9.263E-01  e=2.603E-55  Aspergillus fumigatus
  5oaw-assembly2_B  TM=9.040E-01  e=9.470E-49  Aspergillus lentulus

Radius of gyration: 34.12 Å; Cα contacts (8 Å, |Δi|>4): 2530; chains: 2; bounding box: 92×110×88 Å

Sequence (1126 aa):
MAANQEQEQEQRRRLLDVASRFPLPSGCRFSYGTAGFRADGATMAPAVCRAGILAALRSLKLAGAAVGIVITASHNPVGDNGVKIADPDGGMMAQHWEPFADALANAPDPDALLQLVLQFVKDEGIPLGGHHRAQVLLGRDTRPTGGYLLGAALQGINAVVGSHTIDMGILTTPQLHWMVRCKNKGIKASESDYFTQLINSFRRMLELVPKDKGGDELAKKLIVDGANGIGGVKLEQIKAELSGLDIIVRNSGKEGEGILNHMCGADFVQKERVTPHGFSSEDLGVRCASLDGDADRLVYFRMSSASDNKVDLVDGDKILSLFALFIREQLDIINKNGSQVNKSLPARLGIVQTAYANGASTQFLKNLGLEVVFTPTGVKYLHKKALEYDIGIYFEANGHGTVVFSEDFISQLESLSNELSQAANGSAQYHAAMRLMAASQLINQAVGDALSGLLLVEAILQYKGWSFQNWCELYSDLPSRQLKVKVIDRSSIVTTDAETKVSQPSSLQELIDKETANYTHGRCFVRPSGTEDVVRVYAEASTQVEADSLAKSVARHVEHLLGMAANQEQEQEQRRRLLDVASRFPLPSGCRFSYGTAGFRADGATMAPAVCRAGILAALRSLKLAGAAVGIVITASHNPVGDNGVKIADPDGGMMAQHWEPFADALANAPDPDALLQLVLQFVKDEGIPLGGHHRAQVLLGRDTRPTGGYLLGAALQGINAVVGSHTIDMGILTTPQLHWMVRCKNKGIKASESDYFTQLINSFRRMLELVPKDKGGDELAKKLIVDGANGIGGVKLEQIKAELSGLDIIVRNSGKEGEGILNHMCGADFVQKERVTPHGFSSEDLGVRCASLDGDADRLVYFRMSSASDNKVDLVDGDKILSLFALFIREQLDIINKNGSQVNKSLPARLGIVQTAYANGASTQFLKNLGLEVVFTPTGVKYLHKKALEYDIGIYFEANGHGTVVFSEDFISQLESLSNELSQAANGSAQYHAAMRLMAASQLINQAVGDALSGLLLVEAILQYKGWSFQNWCELYSDLPSRQLKVKVIDRSSIVTTDAETKVSQPSSLQELIDKETANYTHGRCFVRPSGTEDVVRVYAEASTQVEADSLAKSVARHVEHLLG

Organism: Setaria italica (NCBI:txid4555)

Foldseek 3Di:
DVVVVVLVVLLLVLLQVLCVVQAQDPPDAWAQDQFWTKDFLVRCLLLLLLVLLVQQLLCQLVQQQEKEKEKAPWLDFLRMIIIGIAHLQLAGDDPVCRVLSRCLSVQRHSVSNSVSSVVVCVVSVGDQPDDYEHEYEYEYKDRPSTVVSSVSSVSSNVSRPRHDYDYLYHAFSSLRSLLSNQVNVVHDRHPVVVLVLQQVLLVLLQVLFDPVLFADPLLQEEEEEAQLMRSLCVCVVCVVSNPSHHYHYQSSNDPPRDTRSVQFALQNCLPVQFAGRRDAPVQAPHKYKGAHRRFLFIWIWHDHDRPPRGILIGFQLLLLVLVVVLLVVLLCLLADPPPPPPDHQDWQEEEEAELQRFPFSVVLCVVVVHHYAYAADHQVGQLVVQQVTQKRWYTYRSGKTWIAHHPVSLVVLVVVLVVCCVRPNPGSNNSSSSSVNSLNSQISSSIRGNSSSVSSVSSSCSSVSHDPVNSSVSTDTFAKDKDKAAFPAQVQWDADRNQQATPGPPVLRVQLVVLQVVAAVWGKTWHGDPPHRMIMIMITGNDNVSNVVSRVSSSVVCHVVGD/DVVVVVLVVLLLVLLQVLCVVQAQDPPDAWAQDQFWTKDFLVRCLLLLLLVLLVQQLLCQLVQQQEKEKEKAPWLDFLRMIIIGIAHLQLAGDDPVCRVLSRCLSVQRHSVSNSVSSVVVCVVSVGDQPDDYEHEYEYEYKDRPSTVVSSVSSVSSNVSRPRHDYDYLYHAFSSLRSLLSNQVNVVHDRHPVVVLVLQQVLLVLLQVLFDPVLFADPLLQEEEEEAQLIRSLCVCVVCVVSNPSHHYHYQSSVDPPRDGRSVQFALQNCLPVQFAGRRDAPVQAPHKYKGAHRRFLFIWIWHDHDRPPRGILIGFQLLLLVLVVVLLVVLLCLLADPPPPPPDHQDWQEEEEAELQRFPFSVVLCVVVVHHYAYAADHQVGQLVVQQVTQKRWYTYRSGKTWIAHHPVSLVVLVVVLVVCCVGPNPDSNNSSSSSVNSLNSQISSSIRGNSSSVSSSSSSCSSVSHDPVNSSVSTDTFAKDKDKAAFPAQVQWDADRNQQATPGPPVLRVQLVVLQVVAAVWGKGWHGDPPHRMIMIMITGNDNVSNVVSRVSSSVVCHVVGD

Solvent-accessible surface area (backbone atoms only — not comparable to full-atom values): 55572 Å² total; per-residue (Å²): 108,71,67,58,51,51,50,51,51,50,37,52,48,34,39,36,50,53,32,64,74,37,57,60,57,88,91,65,79,62,60,64,56,84,55,29,40,67,45,55,31,89,71,36,42,29,42,33,15,38,47,17,36,49,40,28,51,50,6,35,60,54,70,24,37,35,17,28,37,33,36,40,38,46,68,45,55,57,52,38,23,28,33,32,45,24,27,43,72,9,32,62,53,65,67,89,50,44,64,57,51,29,51,52,40,52,30,80,46,33,68,54,38,46,49,52,52,54,50,46,33,61,77,69,66,38,59,77,81,46,91,53,42,16,24,34,41,34,34,20,32,74,47,83,50,35,47,30,37,50,51,30,22,51,50,19,24,56,26,42,69,70,42,42,77,44,78,72,45,78,38,30,52,31,55,50,21,44,25,24,26,27,46,63,70,72,43,83,47,48,70,68,48,52,51,48,41,42,47,52,23,45,48,50,40,52,69,68,34,57,78,91,34,67,62,58,74,72,71,29,44,36,38,32,32,10,8,25,14,33,38,17,46,54,44,68,70,44,42,86,68,36,76,84,42,49,69,44,74,31,32,33,49,53,88,39,69,54,49,37,31,59,60,18,15,14,63,43,38,68,73,66,39,36,67,39,65,81,67,58,73,88,47,55,73,41,50,29,34,22,21,16,23,22,17,32,18,29,29,35,34,28,41,74,42,78,86,71,43,37,38,51,74,42,38,8,49,54,52,43,48,52,52,50,52,52,52,50,51,32,50,48,49,38,50,41,88,83,46,90,61,92,60,70,74,90,70,51,60,36,38,36,39,38,66,77,46,51,64,39,53,56,49,53,44,44,73,72,68,48,49,74,46,71,27,43,85,48,64,66,45,39,54,57,55,24,66,74,25,38,33,8,36,34,29,41,58,64,15,38,31,40,50,38,68,29,70,66,49,52,52,50,46,50,53,49,38,55,52,27,56,74,74,40,66,80,35,68,40,34,53,29,44,49,45,52,52,24,47,62,57,24,35,45,60,33,42,26,24,23,67,32,47,50,50,50,50,53,40,48,32,45,53,70,52,50,51,72,66,57,61,59,60,74,58,68,77,52,30,63,31,78,48,78,40,69,32,77,55,33,78,65,51,38,59,34,80,33,43,49,35,43,60,32,53,51,67,56,35,54,50,44,51,57,56,28,69,75,41,63,77,36,43,60,35,50,45,56,46,93,85,47,46,23,33,38,32,41,13,29,11,77,36,56,69,54,3,45,50,48,29,50,53,46,47,51,50,50,40,71,76,47,77,108,71,68,58,53,50,50,49,50,51,37,52,49,35,40,36,50,50,33,63,75,37,55,60,56,88,92,65,80,63,58,64,58,84,56,31,40,68,45,54,32,90,69,37,41,29,42,36,14,40,47,17,35,50,40,30,52,51,5,35,59,54,71,24,38,35,17,29,38,34,33,40,39,46,69,46,54,56,52,36,25,29,34,32,45,22,28,42,72,9,31,60,54,65,68,88,49,45,64,55,50,29,50,52,41,51,31,80,46,31,67,53,38,46,51,52,50,53,50,47,33,60,76,70,66,38,60,79,82,46,92,54,42,16,23,34,41,34,34,20,33,73,47,84,53,34,48,28,38,51,50,29,23,50,50,19,25,55,27,42,67,70,43,42,77,44,79,71,45,77,38,31,52,32,56,49,20,45,24,23,25,27,47,62,71,72,43,83,44,48,71,68,48,51,51,49,42,40,46,52,22,45,48,50,40,53,70,67,34,57,79,92,37,68,63,57,76,72,71,29,46,36,38,32,32,10,9,25,14,33,38,16,46,53,44,67,71,47,44,86,68,37,76,84,44,50,68,43,74,32,32,32,49,53,88,39,68,53,48,37,32,58,62,19,15,14,65,41,38,68,74,66,40,35,68,40,64,81,66,56,74,88,47,54,73,42,50,29,36,21,20,17,24,23,17,33,19,28,28,36,34,28,42,76,43,77,84,71,43,38,40,50,73,41,38,8,48,54,51,43,49,52,53,51,54,52,52,50,50,32,52,48,49,37,48,41,89,84,45,90,62,94,60,69,73,89,69,51,60,34,38,36,39,39,66,77,46,52,65,40,53,56,50,53,44,44,72,72,70,45,51,74,46,70,27,44,85,47,65,68,46,39,53,58,57,23,66,76,25,37,33,9,34,34,29,40,55,65,15,39,30,41,49,37,69,30,68,66,49,51,53,51,47,51,52,50,38,55,52,26,56,74,74,40,66,81,34,68,40,34,52,28,43,50,45,53,50,26,48,63,56,24,34,44,59,35,43,27,24,21,68,33,46,49,49,51,50,52,42,49,33,45,51,71,53,50,51,72,64,57,62,58,61,74,57,69,78,52,30,63,31,76,48,77,41,70,31,78,54,33,80,64,50,36,60,34,81,34,44,49,34,44,60,31,54,50,66,55,34,54,50,45,52,56,58,29,69,76,40,63,76,38,43,61,37,50,45,54,44,92,84,46,46,24,33,38,33,40,14,27,11,77,36,55,67,53,3,45,50,48,28,50,53,46,47,51,50,49,40,71,74,45,77

InterPro domains:
  IPR005843 Alpha-D-phosphohexomutase, C-terminal [PF00408] (511-556)
  IPR005844 Alpha-D-phosphohexomutase, alpha/beta/alpha domain I [PF02878] (60-95)
  IPR016055 Alpha-D-phosphohexomutase, alpha/beta/alpha I/II/III [SSF53738] (61-107)
  IPR016055 Alpha-D-phosphohexomutase, alpha/beta/alpha I/II/III [SSF53738] (117-185)
  IPR016055 Alpha-D-phosphohexomutase, alpha/beta/alpha I/II/III [SSF53738] (194-301)
  IPR016055 Alpha-D-phosphohexomutase, alpha/beta/alpha I/II/III [SSF53738] (293-401)
  IPR016066 Alpha-D-phosphohexomutase, conserved site [PS00710] (68-77)
  IPR016657 Phosphoacetylglucosamine mutase [PIRSF016408] (22-561)
  IPR016657 Phosphoacetylglucosamine mutase [cd03086] (31-558)
  IPR036900 Alpha-D-phosphohexomutase, C-terminal domain superfamily [SSF55957] (466-563)
  IPR049022 Phosphoacetylglucosamine mutase AMG1, domain III [PF21404] (315-466)
  IPR049023 Phosphoacetylglucosamine mutase AMG1, domain II [PF21405] (189-299)